Protein AF-A0A8T1UH22-F1 (afdb_monomer_lite)

pLDDT: mean 79.25, std 21.0, range [19.2, 97.69]

Organism: NCBI:txid29920

Radius of gyration: 40.32 Å; chains: 1; bounding box: 112×97×126 Å

Sequence (1230 aa):
MVKSKPPARQQWLHRLLVFLIMMGLLTLMVQISSLLGRSGDQLTGSARLRRAISQRIPWRHRSNRSELQAVNELQPVTNELKEYEGEPTPVADTGDNEVSSEDLLHLSLLHERCVTDTDAVLPWQFGSPDHQSPTAAASNPEVVVHQNDSILLQTLKQCPDVDIYLPNHLHGNGYCEDAVAYAKYLNSRLLPLWALQVKMFDPELGRDVDYFDLCPKTPMIFFNHYWDDVPSMPRWPENKPIYLMPNIEMIELTPEFYWRVNAVLCKTQICFDRVTKWYEQEGNPRNAEVLYTKHTSSDQAQFARKRLGESAIAAKDFSNVTFLHTPGTSIWKGTRAVLDCWTSMAGLPPLDVYINESAYTYMMPPPFQTKLNHSRSPVNVHLGMVERSEFTKITAEAAFFMCPSRIVDSTWSGFRYLAAVMDKLSAEEPSRGRRSWALLLLVPLVGVGLFTLIVETTSLLGPPGDKLLGLHRAIGLTWRNRFSYFLSPDEAVADEDLLHLSLLHEVCITDTNASLPWQFGSPGNQAVGGTANNSQVLMHKNDKDLLQKLRQCPTVDVFLPHNVHTNGYCEDAVAFVKYLESRLLPGWILETKFFDPNLGREVDYFDLCPKTPVLFLDHHWGGVTASPRWPKEKPIYMVPNIEIVELTPMHYWGVDAVLCKTNECNDRVTKWYEQEGNPRNAKVFYTKHTSTDPGLFVRKRLGEYAVSDKDFSNIRVLHTAGTSAAKGTSEVLECWTYTSGLPPLDVYIDRKPFYRLFPASYKMKIARSLSPMSIHLGMMNRMNYSKVVADASFIINPSYSEGYGHIINQARASGAVIITSDVPPMNEMIIANESGILVSSKREKHPMVMLGGKYKGEHGLKGVGGLVASFQSSDVCEAVQRMMRSTTPGDRAEIGLNARREYHSDTKYFANAMQETPMIFFNHYWDGVPLMPRWPKDKPIYLMPNIEMFELTPAHYWKVDVVLCKTQECYDRVTRWYKQEGNPRNTPVFYTKHTSSDQALFARKRMGERVIRPKDFSDIKFIHTAGTSSAKGTRELLECWIFVPGLPQLDVYIDDKPFNLLFKEKLKMYLKFSRSPVNVHVGLVERSKFTKLTADTTFFMCPSVSEGYGHYINQARAAGAVVVTTDLSPMNELITANETGFLIPVERRKHSKMLMGGAYRGEHGLRDVDGLVATFRGPNVCEVVREMMALTTTEQRAAMGANARRAYHEDTEFFAKAMQELRQFARRSN

Foldseek 3Di:
DDDDDDDDDPDPVVVVVVVVQQVQFVVQVVQVVVAPDDDDDDDDDDDDDDDDDDDDDDDDDDDDDDDDDDDDDDDDDDDDDDDDTDDHDDRHDVDDPDDDLQVLLLLVAQLVCLLPPLQWKFASVFSHSVQADLQSHGNCPVLIGHDPDPCLVVNLLPFFLAEEEDESVNSDQPVSQVGSVCRNPSRYIYDYPCQQVDWDQDVVVRGIDGSCRRHVAREYEDEAPPPVCVCVDPSNRPNHAYEYEHPVLDPPHDPVVQLRHQEYEYQDVCSQLCSVLVCLQVPNNNPRYYDHDHGDGRLLQSSLCSNVNVVRADAADPPQDEEEEECEAPLFQCVLVVLVVQLVDADDHEYEYEYEQVSCCVNAPPVVVVSQQNRRHHYHYHYHDDDSSVVSRVVNHYPHYRGHGHDDDPDDPDPPVPPNPPPPDDDDDDDDYDDDDDDDPDDPPPPVVVVVVVVVVCVPPDDDDDPPPPPVVVPDDDDDDPPPLDDDPVLFDDLQLLLLLVQQLVCLQPPLQKKFAQVFSHVVQADQQSYGSCSSLIAHPPDPCNLVSLLPAALAEEEDESVRSDSVVSQVRSLLRNQLRYIYDYPVQQVDWDQDPVVRGIDGSCRSCVAHEYEYEALRPVCSCVDPSNRPNHAYEYEYLLQDLNHDPCVQLVHQEYEAQFPLVLVLSVLLCVVPPRNNPYYYHDQHHAGRQLLSSLCSNPNVPLFPDAFLQQDEEEEEQEADLQQCVLLQLVLQLPDADFHEYEYEYEPVSVCVNDPPCVVVSSVNGRHHYDYHYHHDDSNVVSRVLLRAQHYEGAGQADSRCRSLLNNLSSLHAYEYEPAPPNCVLADDLQQHWYQDWAADADCSRQSAQNDVDPSRRHPDTGRTTDDHSVSVNCRRVCCVVPDDSVSSSRNSSSSNSSNSVSSVSNSVSNHLAADEDEALPCVCVCVPPPNDPPRAHEYAHQLQDQRDDPCNLQVHQEYEYQAPLRQVLSVLLCVVPPRPNVYYYFHQHAAEDQLLVVLCVPVNVVLADDAFLPQDAEEEECEADLQQCVLQQQLLQLPDADFHEYEYEYEPVSCCVSAPPVNVVSSVRGRHHYHYHYHDDDPSVVSSCLLRDAEYERAGQADRRCHSVNNNLSSLHAYEYAPAPPVCVLAPDLQQYHHQYWDFDADCSRQSAQNPPDPSRRHDDTGRGTDDHNVSVNVRSVCCVPVDDSVSRSRSSVRSNVSSVVSVVSNVVSVVVVVVVSVVSD

InterPro domains:
  IPR001296 Glycosyl transferase, family 1 [PF00534] (768-843)

Secondary structure (DSSP, 8-state):
-------SSSSHHHHHHHHHHHHHHHHHHHHHTTS----------------------------------------------------------S---SPPHHHHHHHHHHHHHHHH-TTSBEETTTT-GGGB-TTS-BS-GGGSB-TT-TTHHHHHHS--S-EEE--GGG-STTHHHHHHHHHHHTT-EEE-HHHHH--EEETTTTEEE-HHHHSSS--EEEETT--TTGGGSTTS-TT--EEEE--TT-TT--HHHHHH-SEEEESSHHHHHHHHHHHHHS--TT-PEEEE-------HHHHHHHHH-GGGSPPP-SSS--EEEEEET-TTS-HHHHHHHHHHSSSPPPEEEEE-HHHHHHHS-THHHHHHHT-SS-EEEEESPPPHHHHHHHHHH-SEE--------SS--SS-SSSTTS----------------------SSSSHHHHHHHHHHHHH-PPPGGGTTTGGGS-------------TTTSPPHHHHHHHHHHHHHHHH-TTSBEETTTT-TTSEETTTEES-GGGSB-TT-TTHHHHHTS--SSEEE--GGG--HHHHHHHHHHHHHTT-EEE-HHHHH-EEEETTTTEEEEHHHHSSSS-EEEETT--TTGGGSTTS-TT--EEEE--TT-TT--HHHHHT-SEEEESSHHHHHHHHHHHHHH--TT-PEEEE-------HHHHHHHHH-GGGSPPP-SSS--EEEEEET-S-S-HHHHHHHHHH-SSPPPEEEEE-HHHHHHHS-TTHHHHHTT-SS-EEEEESPPPHHHHHHHHHH-SEEEE--S--SS-HHHHHHHHHTPEEEEESSTTHHHH--BTTTBEEEP-EEEPPTT-TTSS--SSTTPPPS---SEEE--HHHHHHHHHHHHHH--HHHHHHHHHHHHHHHHHHHHHHHHHH--PPEEEETTTTTTGGGSTTS-TT--EEEE--TTSS---HHHHHH-SEEEESSHHHHHHHHHHHHHH--TT---EEE-------HHHHHHHHH-TTTSPPP-SSS-EEEEEEET-S-S-HHHHHHHHHH-SSPPEEEEEE-HHHHHHH--HHHHHHHTT-SS-EEEEESPPPHHHHHHHHHH-SEEEE--SS-SS-HHHHHHHHTT-EEEEESSTTHHHH--BTTTEEEE--EEE--TT-TTSS--SSTTPPPS---SEEE--HHHHHHHHHHHHHH--HHHHHHHHHHHHHHHHHHHHHHHHHHHHHHHHHHHH-

Structure (mmCIF, N/CA/C/O backbone):
data_AF-A0A8T1UH22-F1
#
_entry.id   AF-A0A8T1UH22-F1
#
loop_
_atom_site.group_PDB
_atom_site.id
_atom_site.type_symbol
_atom_site.label_atom_id
_atom_site.label_alt_id
_atom_site.label_comp_id
_atom_site.label_asym_id
_atom_site.label_entity_id
_atom_site.label_seq_id
_atom_site.pdbx_PDB_ins_code
_atom_site.Cartn_x
_atom_site.Cartn_y
_atom_site.Cartn_z
_atom_site.occupancy
_atom_site.B_iso_or_equiv
_atom_site.auth_seq_id
_atom_site.auth_comp_id
_atom_site.auth_asym_id
_atom_site.auth_atom_id
_atom_site.pdbx_PDB_model_num
ATOM 1 N N . MET A 1 1 ? -18.975 -48.404 81.038 1.00 28.53 1 MET A N 1
ATOM 2 C CA . MET A 1 1 ? -19.015 -49.636 80.217 1.00 28.53 1 MET A CA 1
ATOM 3 C C . MET A 1 1 ? -19.943 -49.382 79.032 1.00 28.53 1 MET A C 1
ATOM 5 O O . MET A 1 1 ? -21.053 -48.945 79.275 1.00 28.53 1 MET A O 1
ATOM 9 N N . VAL A 1 2 ? -19.406 -49.339 77.799 1.00 28.20 2 VAL A N 1
ATOM 10 C CA . VAL A 1 2 ? -19.599 -50.367 76.733 1.00 28.20 2 VAL A CA 1
ATOM 11 C C . VAL A 1 2 ? -21.004 -50.271 76.101 1.00 28.20 2 VAL A C 1
ATOM 13 O O . VAL A 1 2 ? -21.978 -50.333 76.826 1.00 28.20 2 VAL A O 1
ATOM 16 N N . LYS A 1 3 ? -21.240 -50.159 74.788 1.00 26.41 3 LYS A N 1
ATOM 17 C CA . LYS A 1 3 ? -20.425 -50.117 73.561 1.00 26.41 3 LYS A CA 1
ATOM 18 C C . LYS A 1 3 ? -21.276 -49.470 72.452 1.00 26.41 3 LYS A C 1
ATOM 20 O O . LYS A 1 3 ? -22.501 -49.526 72.478 1.00 26.41 3 LYS A O 1
ATOM 25 N N . SER A 1 4 ? -20.578 -48.910 71.476 1.00 29.39 4 SER A N 1
ATOM 26 C CA . SER A 1 4 ? -21.026 -48.263 70.245 1.00 29.39 4 SER A CA 1
ATOM 27 C C . SER A 1 4 ? -21.739 -49.175 69.229 1.00 29.39 4 SER A C 1
ATOM 29 O O . SER A 1 4 ? -21.381 -50.338 69.051 1.00 29.39 4 SER A O 1
ATOM 31 N N . LYS A 1 5 ? -22.671 -48.575 68.474 1.00 31.50 5 LYS A N 1
ATOM 32 C CA . LYS A 1 5 ? -23.051 -48.928 67.092 1.00 31.50 5 LYS A CA 1
ATOM 33 C C . LYS A 1 5 ? -23.431 -47.640 66.334 1.00 31.50 5 LYS A C 1
ATOM 35 O O . LYS A 1 5 ? -24.313 -46.932 66.813 1.00 31.50 5 LYS A O 1
ATOM 40 N N . PRO A 1 6 ? -22.833 -47.343 65.167 1.00 34.53 6 PRO A N 1
ATOM 41 C CA . PRO A 1 6 ? -23.392 -46.411 64.188 1.00 34.53 6 PRO A CA 1
ATOM 42 C C . PRO A 1 6 ? -24.168 -47.173 63.095 1.00 34.53 6 PRO A C 1
ATOM 44 O O . PRO A 1 6 ? -23.845 -48.332 62.815 1.00 34.53 6 PRO A O 1
ATOM 47 N N . PRO A 1 7 ? -25.136 -46.527 62.419 1.00 40.59 7 PRO A N 1
ATOM 48 C CA . PRO A 1 7 ? -25.405 -46.906 61.036 1.00 40.59 7 PRO A CA 1
ATOM 49 C C . PRO A 1 7 ? -25.533 -45.725 60.055 1.00 40.59 7 PRO A C 1
ATOM 51 O O . PRO A 1 7 ? -26.048 -44.657 60.365 1.00 40.59 7 PRO A O 1
ATOM 54 N N . ALA A 1 8 ? -25.110 -46.026 58.823 1.00 42.25 8 ALA A N 1
ATOM 55 C CA . ALA A 1 8 ? -25.664 -45.560 57.551 1.00 42.25 8 ALA A CA 1
ATOM 56 C C . ALA A 1 8 ? -25.540 -44.071 57.158 1.00 42.25 8 ALA A C 1
ATOM 58 O O . ALA A 1 8 ? -26.535 -43.362 57.038 1.00 42.25 8 ALA A O 1
ATOM 59 N N . ARG A 1 9 ? -24.332 -43.635 56.761 1.00 43.53 9 ARG A N 1
ATOM 60 C CA . ARG A 1 9 ? -24.200 -42.584 55.720 1.00 43.53 9 ARG A CA 1
ATOM 61 C C . ARG A 1 9 ? -22.922 -42.624 54.867 1.00 43.53 9 ARG A C 1
ATOM 63 O O . ARG A 1 9 ? -22.590 -41.640 54.218 1.00 43.53 9 ARG A O 1
ATOM 70 N N . GLN A 1 10 ? -22.215 -43.755 54.828 1.00 45.41 10 GLN A N 1
ATOM 71 C CA . GLN A 1 10 ? -20.839 -43.814 54.303 1.00 45.41 10 GLN A CA 1
ATOM 72 C C . GLN A 1 10 ? -20.614 -44.847 53.182 1.00 45.41 10 GLN A C 1
ATOM 74 O O . GLN A 1 10 ? -19.477 -45.184 52.883 1.00 45.41 10 GLN A O 1
ATOM 79 N N . GLN A 1 11 ? -21.676 -45.346 52.535 1.00 41.53 11 GLN A N 1
ATOM 80 C CA . GLN A 1 11 ? -21.558 -46.348 51.458 1.00 41.53 11 GLN A CA 1
ATOM 81 C C . GLN A 1 11 ? -21.679 -45.784 50.028 1.00 41.53 11 GLN A C 1
ATOM 83 O O . GLN A 1 11 ? -21.223 -46.437 49.096 1.00 41.53 11 GLN A O 1
ATOM 88 N N . TRP A 1 12 ? -22.214 -44.573 49.821 1.00 45.41 12 TRP A N 1
ATOM 89 C CA . TRP A 1 12 ? -22.299 -43.968 48.476 1.00 45.41 12 TRP A CA 1
ATOM 90 C C . TRP A 1 12 ? -21.019 -43.210 48.090 1.00 45.41 12 TRP A C 1
ATOM 92 O O . TRP A 1 12 ? -20.506 -43.373 46.989 1.00 45.41 12 TRP A O 1
ATOM 102 N N . LEU A 1 13 ? -20.425 -42.483 49.043 1.00 45.59 13 LEU A N 1
ATOM 103 C CA . LEU A 1 13 ? -19.135 -41.800 48.873 1.00 45.59 13 LEU A CA 1
ATOM 104 C C . LEU A 1 13 ? -17.972 -42.773 48.651 1.00 45.59 13 LEU A C 1
ATOM 106 O O . LEU A 1 13 ? -17.078 -42.472 47.874 1.00 45.59 13 LEU A O 1
ATOM 110 N N . HIS A 1 14 ? -18.008 -43.958 49.267 1.00 49.41 14 HIS A N 1
ATOM 111 C CA . HIS A 1 14 ? -16.986 -44.981 49.039 1.00 49.41 14 HIS A CA 1
ATOM 112 C C . HIS A 1 14 ? -17.110 -45.608 47.639 1.00 49.41 14 HIS A C 1
ATOM 114 O O . HIS A 1 14 ? -16.102 -45.879 47.004 1.00 49.41 14 HIS A O 1
ATOM 120 N N . ARG A 1 15 ? -18.334 -45.750 47.104 1.00 48.12 15 ARG A N 1
ATOM 121 C CA . ARG A 1 15 ? -18.555 -46.211 45.720 1.00 48.12 15 ARG A CA 1
ATOM 122 C C . ARG A 1 15 ? -18.144 -45.167 44.678 1.00 48.12 15 ARG A C 1
ATOM 124 O O . ARG A 1 15 ? -17.597 -45.543 43.650 1.00 48.12 15 ARG A O 1
ATOM 131 N N . LEU A 1 16 ? -18.346 -43.878 44.962 1.00 53.72 16 LEU A N 1
ATOM 132 C CA . LEU A 1 16 ? -17.884 -42.785 44.100 1.00 53.72 16 LEU A CA 1
ATOM 133 C C . LEU A 1 16 ? -16.351 -42.671 44.101 1.00 53.72 16 LEU A C 1
ATOM 135 O O . LEU A 1 16 ? -15.748 -42.465 43.053 1.00 53.72 16 LEU A O 1
ATOM 139 N N . LEU A 1 17 ? -15.718 -42.844 45.267 1.00 48.03 17 LEU A N 1
ATOM 140 C CA . LEU A 1 17 ? -14.263 -42.783 45.388 1.00 48.03 17 LEU A CA 1
ATOM 141 C C . LEU A 1 17 ? -13.592 -43.980 44.702 1.00 48.03 17 LEU A C 1
ATOM 143 O O . LEU A 1 17 ? -12.598 -43.793 44.014 1.00 48.03 17 LEU A O 1
ATOM 147 N N . VAL A 1 18 ? -14.164 -45.184 44.827 1.00 58.59 18 VAL A N 1
ATOM 148 C CA . VAL A 1 18 ? -13.674 -46.371 44.107 1.00 58.59 18 VAL A CA 1
ATOM 149 C C . VAL A 1 18 ? -13.817 -46.174 42.594 1.00 58.59 18 VAL A C 1
ATOM 151 O O . VAL A 1 18 ? -12.854 -46.413 41.880 1.00 58.59 18 VAL A O 1
ATOM 154 N N . PHE A 1 19 ? -14.937 -45.630 42.101 1.00 52.66 19 PHE A N 1
ATOM 155 C CA . PHE A 1 19 ? -15.122 -45.346 40.669 1.00 52.66 19 PHE A CA 1
ATOM 156 C C . PHE A 1 19 ? -14.117 -44.316 40.117 1.00 52.66 19 PHE A C 1
ATOM 158 O O . PHE A 1 19 ? -13.576 -44.489 39.028 1.00 52.66 19 PHE A O 1
ATOM 165 N N . LEU A 1 20 ? -13.819 -43.260 40.882 1.00 51.75 20 LEU A N 1
ATOM 166 C CA . LEU A 1 20 ? -12.838 -42.242 40.483 1.00 51.75 20 LEU A CA 1
ATOM 167 C C . LEU A 1 20 ? -11.397 -42.755 40.542 1.00 51.75 20 LEU A C 1
ATOM 169 O O . LEU A 1 20 ? -10.587 -42.368 39.702 1.00 51.75 20 LEU A O 1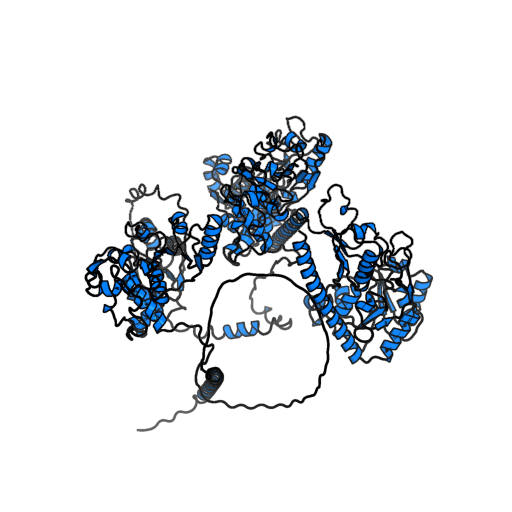
ATOM 173 N N . ILE A 1 21 ? -11.088 -43.641 41.495 1.00 60.31 21 ILE A N 1
ATOM 174 C CA . ILE A 1 21 ? -9.783 -44.299 41.551 1.00 60.31 21 ILE A CA 1
ATOM 175 C C . ILE A 1 21 ? -9.624 -45.165 40.302 1.00 60.31 21 ILE A C 1
ATOM 177 O O . ILE A 1 21 ? -8.659 -44.943 39.582 1.00 60.31 21 ILE A O 1
ATOM 181 N N . MET A 1 22 ? -10.600 -46.017 39.956 1.00 48.97 22 MET A N 1
ATOM 182 C CA . MET A 1 22 ? -10.519 -46.896 38.778 1.00 48.97 22 MET A CA 1
ATOM 183 C C . MET A 1 22 ? -10.357 -46.140 37.442 1.00 48.97 22 MET A C 1
ATOM 185 O O . MET A 1 22 ? -9.560 -46.553 36.599 1.00 48.97 22 MET A O 1
ATOM 189 N N . MET A 1 23 ? -11.010 -44.983 37.275 1.00 52.88 23 MET A N 1
ATOM 190 C CA . MET A 1 23 ? -10.817 -44.099 36.109 1.00 52.88 23 MET A CA 1
ATOM 191 C C . MET A 1 23 ? -9.400 -43.505 36.030 1.00 52.88 23 MET A C 1
ATOM 193 O O . MET A 1 23 ? -8.867 -43.336 34.934 1.00 52.88 23 MET A O 1
ATOM 197 N N . GLY A 1 24 ? -8.768 -43.229 37.177 1.00 46.38 24 GLY A N 1
ATOM 198 C CA . GLY A 1 24 ? -7.373 -42.782 37.258 1.00 46.38 24 GLY A CA 1
ATOM 199 C C . GLY A 1 24 ? -6.347 -43.896 37.010 1.00 46.38 24 GLY A C 1
ATOM 200 O O . GLY A 1 24 ? -5.245 -43.621 36.545 1.00 46.38 24 GLY A O 1
ATOM 201 N N . LEU A 1 25 ? -6.710 -45.157 37.275 1.00 50.97 25 LEU A N 1
ATOM 202 C CA . LEU A 1 25 ? -5.884 -46.331 36.967 1.00 50.97 25 LEU A CA 1
ATOM 203 C C . LEU A 1 25 ? -5.782 -46.569 35.454 1.00 50.97 25 LEU A C 1
ATOM 205 O O . LEU A 1 25 ? -4.717 -46.912 34.940 1.00 50.97 25 LEU A O 1
ATOM 209 N N . LEU A 1 26 ? -6.894 -46.360 34.741 1.00 42.53 26 LEU A N 1
ATOM 210 C CA . LEU A 1 26 ? -7.009 -46.621 33.307 1.00 42.53 26 LEU A CA 1
ATOM 211 C C . LEU A 1 26 ? -6.244 -45.592 32.457 1.00 42.53 26 LEU A C 1
ATOM 213 O O . LEU A 1 26 ? -5.651 -45.952 31.443 1.00 42.53 26 LEU A O 1
ATOM 217 N N . THR A 1 27 ? -6.211 -44.323 32.875 1.00 49.34 27 THR A N 1
ATOM 218 C CA . THR A 1 27 ? -5.442 -43.267 32.192 1.00 49.34 27 THR A CA 1
ATOM 219 C C . THR A 1 27 ? -3.935 -43.435 32.355 1.00 49.34 27 THR A C 1
ATOM 221 O O . THR A 1 27 ? -3.189 -43.137 31.425 1.00 49.34 27 THR A O 1
ATOM 224 N N . LEU A 1 28 ? -3.487 -43.977 33.489 1.00 41.19 28 LEU A N 1
ATOM 225 C CA . LEU A 1 28 ? -2.072 -44.219 33.760 1.00 41.19 28 LEU A CA 1
ATOM 226 C C . LEU A 1 28 ? -1.534 -45.426 32.947 1.00 41.19 28 LEU A C 1
ATOM 228 O O . LEU A 1 28 ? -0.491 -45.324 32.303 1.00 41.19 28 LEU A O 1
ATOM 232 N N . MET A 1 29 ? -2.314 -46.507 32.804 1.00 41.12 29 MET A N 1
ATOM 233 C CA . MET A 1 29 ? -1.964 -47.656 31.940 1.00 41.12 29 MET A CA 1
ATOM 234 C C . MET A 1 29 ? -1.824 -47.306 30.442 1.00 41.12 29 MET A C 1
ATOM 236 O O . MET A 1 29 ? -1.009 -47.909 29.740 1.00 41.12 29 MET A O 1
ATOM 240 N N . VAL A 1 30 ? -2.571 -46.311 29.942 1.00 40.78 30 VAL A N 1
ATOM 241 C CA . VAL A 1 30 ? -2.456 -45.839 28.544 1.00 40.78 30 VAL A CA 1
ATOM 242 C C . VAL A 1 30 ? -1.170 -45.041 28.317 1.00 40.78 30 VAL A C 1
ATOM 244 O O . VAL A 1 30 ? -0.638 -45.050 27.210 1.00 40.78 30 VAL A O 1
ATOM 247 N N . GLN A 1 31 ? -0.629 -44.409 29.358 1.00 38.53 31 GLN A N 1
ATOM 248 C CA . GLN A 1 31 ? 0.593 -43.626 29.249 1.00 38.53 31 GLN A CA 1
ATOM 249 C C . GLN A 1 31 ? 1.865 -44.496 29.320 1.00 38.53 31 GLN A C 1
ATOM 251 O O . GLN A 1 31 ? 2.780 -44.269 28.536 1.00 38.53 31 GLN A O 1
ATOM 256 N N . ILE A 1 32 ? 1.935 -45.561 30.136 1.00 39.22 32 ILE A N 1
ATOM 257 C CA . ILE A 1 32 ? 3.157 -46.405 30.246 1.00 39.22 32 ILE A CA 1
ATOM 258 C C . ILE A 1 32 ? 3.569 -47.083 28.925 1.00 39.22 32 ILE A C 1
ATOM 260 O O . ILE A 1 32 ? 4.748 -47.365 28.705 1.00 39.22 32 ILE A O 1
ATOM 264 N N . SER A 1 33 ? 2.628 -47.334 28.016 1.00 37.38 33 SER A N 1
ATOM 265 C CA . SER A 1 33 ? 2.899 -48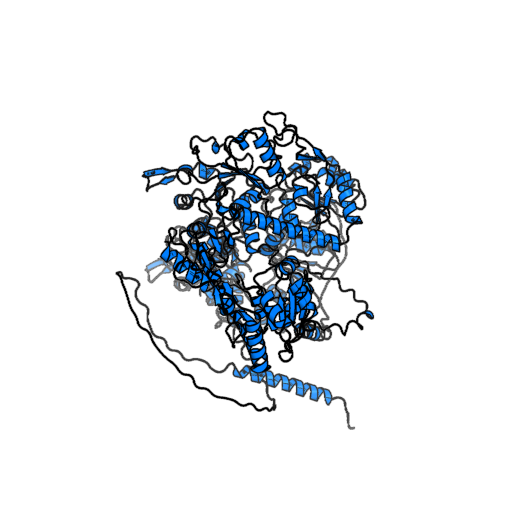.102 26.792 1.00 37.38 33 SER A CA 1
ATOM 266 C C . SER A 1 33 ? 3.654 -47.310 25.711 1.00 37.38 33 SER A C 1
ATOM 268 O O . SER A 1 33 ? 4.173 -47.917 24.776 1.00 37.38 33 SER A O 1
ATOM 270 N N . SER A 1 34 ? 3.763 -45.980 25.832 1.00 37.69 34 SER A N 1
ATOM 271 C CA . SER A 1 34 ? 4.483 -45.121 24.876 1.00 37.69 34 SER A CA 1
ATOM 272 C C . SER A 1 34 ? 5.968 -44.890 25.199 1.00 37.69 34 SER A C 1
ATOM 274 O O . SER A 1 34 ? 6.633 -44.214 24.420 1.00 37.69 34 SER A O 1
ATOM 276 N N . LEU A 1 35 ? 6.518 -45.464 26.285 1.00 33.78 35 LEU A N 1
ATOM 277 C CA . LEU A 1 35 ? 7.823 -45.036 26.831 1.00 33.78 35 LEU A CA 1
ATOM 278 C C . LEU A 1 35 ? 8.910 -46.111 27.040 1.00 33.78 35 LEU A C 1
ATOM 280 O O . LEU A 1 35 ? 9.971 -45.809 27.586 1.00 33.78 35 LEU A O 1
ATOM 284 N N . LEU A 1 36 ? 8.727 -47.357 26.591 1.00 32.66 36 LEU A N 1
ATOM 285 C CA . LEU A 1 36 ? 9.771 -48.393 26.699 1.00 32.66 36 LEU A CA 1
ATOM 286 C C . LEU A 1 36 ? 10.162 -48.982 25.339 1.00 32.66 36 LEU A C 1
ATOM 288 O O . LEU A 1 36 ? 9.660 -50.014 24.904 1.00 32.66 36 LEU A O 1
ATOM 292 N N . GLY A 1 37 ? 11.135 -48.319 24.709 1.00 28.22 37 GLY A N 1
ATOM 293 C CA . GLY A 1 37 ? 11.911 -48.809 23.569 1.00 28.22 37 GLY A CA 1
ATOM 294 C C . GLY A 1 37 ? 13.082 -47.872 23.255 1.00 28.22 37 GLY A C 1
ATOM 295 O O . GLY A 1 37 ? 12.989 -47.045 22.355 1.00 28.22 37 GLY A O 1
ATOM 296 N N . ARG A 1 38 ? 14.174 -47.971 24.027 1.00 31.95 38 ARG A N 1
ATOM 297 C CA . ARG A 1 38 ? 15.397 -47.154 23.913 1.00 31.95 38 ARG A CA 1
ATOM 298 C C . ARG A 1 38 ? 16.513 -47.912 23.168 1.00 31.95 38 ARG A C 1
ATOM 300 O O . ARG A 1 38 ? 16.750 -49.081 23.456 1.00 31.95 38 ARG A O 1
ATOM 307 N N . SER A 1 39 ? 17.260 -47.153 22.355 1.00 29.20 39 SER A N 1
ATOM 308 C CA . SER A 1 39 ? 18.733 -47.152 22.155 1.00 29.20 39 SER A CA 1
ATOM 309 C C . SER A 1 39 ? 19.483 -48.296 21.442 1.00 29.20 39 SER A C 1
ATOM 311 O O . SER A 1 39 ? 19.348 -49.460 21.804 1.00 29.20 39 SER A O 1
ATOM 313 N N . GLY A 1 40 ? 20.426 -47.907 20.557 1.00 25.14 40 GLY A N 1
ATOM 314 C CA . GLY A 1 40 ? 21.642 -48.688 20.260 1.00 25.14 40 GLY A CA 1
ATOM 315 C C . GLY A 1 40 ? 22.373 -48.408 18.929 1.00 25.14 40 GLY A C 1
ATOM 316 O O . GLY A 1 40 ? 22.175 -49.142 17.972 1.00 25.14 40 GLY A O 1
ATOM 317 N N . ASP A 1 41 ? 23.227 -47.378 18.923 1.00 25.23 41 ASP A N 1
ATOM 318 C CA . ASP A 1 41 ? 24.272 -46.920 17.973 1.00 25.23 41 ASP A CA 1
ATOM 319 C C . ASP A 1 41 ? 24.986 -47.902 17.005 1.00 25.23 41 ASP A C 1
ATOM 321 O O . ASP A 1 41 ? 25.352 -49.009 17.390 1.00 25.23 41 ASP A O 1
ATOM 325 N N . GLN A 1 42 ? 25.404 -47.397 15.822 1.00 23.36 42 GLN A N 1
ATOM 326 C CA . GLN A 1 42 ? 26.839 -47.190 15.502 1.00 23.36 42 GLN A CA 1
ATOM 327 C C . GLN A 1 42 ? 27.126 -46.405 14.198 1.00 23.36 42 GLN A C 1
ATOM 329 O O . GLN A 1 42 ? 26.557 -46.641 13.135 1.00 23.36 42 GLN A O 1
ATOM 334 N N . LEU A 1 43 ? 28.092 -45.487 14.327 1.00 26.62 43 LEU A N 1
ATOM 335 C CA . LEU A 1 43 ? 28.769 -44.657 13.324 1.00 26.62 43 LEU A CA 1
ATOM 336 C C . LEU A 1 43 ? 29.754 -45.425 12.419 1.00 26.62 43 LEU A C 1
ATOM 338 O O . LEU A 1 43 ? 30.376 -46.389 12.848 1.00 26.62 43 LEU A O 1
ATOM 342 N N . THR A 1 44 ? 30.000 -44.884 11.218 1.00 26.19 44 THR A N 1
ATOM 343 C CA . THR A 1 44 ? 31.302 -44.513 10.581 1.00 26.19 44 THR A CA 1
ATOM 344 C C . THR A 1 44 ? 31.018 -44.289 9.086 1.00 26.19 44 THR A C 1
ATOM 346 O O . THR A 1 44 ? 30.204 -44.997 8.513 1.00 26.19 44 THR A O 1
ATOM 349 N N . GLY A 1 45 ? 31.542 -43.337 8.315 1.00 22.12 45 GLY A N 1
ATOM 350 C CA . GLY A 1 45 ? 32.655 -42.379 8.314 1.00 22.12 45 GLY A CA 1
ATOM 351 C C . GLY A 1 45 ? 32.862 -42.082 6.805 1.00 22.12 45 GLY A C 1
ATOM 352 O O . GLY A 1 45 ? 32.542 -42.915 5.970 1.00 22.12 45 GLY A O 1
ATOM 353 N N . SER A 1 46 ? 33.346 -40.970 6.274 1.00 24.30 46 SER A N 1
ATOM 354 C CA . SER A 1 46 ? 34.033 -39.796 6.773 1.00 24.30 46 SER A CA 1
ATOM 355 C C . SER A 1 46 ? 34.032 -38.772 5.628 1.00 24.30 46 SER A C 1
ATOM 357 O O . SER A 1 46 ? 33.963 -39.122 4.449 1.00 24.30 46 SER A O 1
ATOM 359 N N . ALA A 1 47 ? 34.121 -37.496 5.981 1.00 27.00 47 ALA A N 1
ATOM 360 C CA . ALA A 1 47 ? 34.401 -36.413 5.056 1.00 27.00 47 ALA A CA 1
ATOM 361 C C . ALA A 1 47 ? 35.761 -36.597 4.364 1.00 27.00 47 ALA A C 1
ATOM 363 O O . ALA A 1 47 ? 36.720 -37.002 5.018 1.00 27.00 47 ALA A O 1
ATOM 364 N N . ARG A 1 48 ? 35.887 -36.154 3.104 1.00 21.84 48 ARG A N 1
ATOM 365 C CA . ARG A 1 48 ? 37.049 -35.370 2.647 1.00 21.84 48 ARG A CA 1
ATOM 366 C C . ARG A 1 48 ? 36.862 -34.799 1.239 1.00 21.84 48 ARG A C 1
ATOM 368 O O . ARG A 1 48 ? 36.422 -35.470 0.320 1.00 21.84 48 ARG A O 1
ATOM 375 N N . LEU A 1 49 ? 37.351 -33.566 1.126 1.00 23.30 49 LEU A N 1
ATOM 376 C CA . LEU A 1 49 ? 37.751 -32.827 -0.070 1.00 23.30 49 LEU A CA 1
ATOM 377 C C . LEU A 1 49 ? 36.683 -32.065 -0.871 1.00 23.30 49 LEU A C 1
ATOM 379 O O . LEU A 1 49 ? 36.102 -32.521 -1.850 1.00 23.30 49 LEU A O 1
ATOM 383 N N . ARG A 1 50 ? 36.623 -30.768 -0.537 1.00 23.11 50 ARG A N 1
ATOM 384 C CA . ARG A 1 50 ? 36.632 -29.682 -1.525 1.00 23.11 50 ARG A CA 1
ATOM 385 C C . ARG A 1 50 ? 37.452 -30.050 -2.769 1.00 23.11 50 ARG A C 1
ATOM 387 O O . ARG A 1 50 ? 38.580 -30.512 -2.632 1.00 23.11 50 ARG A O 1
ATOM 394 N N . ARG A 1 51 ? 36.949 -29.566 -3.910 1.00 23.45 51 ARG A N 1
ATOM 395 C CA . ARG A 1 51 ? 37.697 -29.190 -5.123 1.00 23.45 51 ARG A CA 1
ATOM 396 C C . ARG A 1 51 ? 38.371 -30.345 -5.868 1.00 23.45 51 ARG A C 1
ATOM 398 O O . ARG A 1 51 ? 39.435 -30.794 -5.475 1.00 23.45 51 ARG A O 1
ATOM 405 N N . ALA A 1 52 ? 37.899 -30.602 -7.083 1.00 22.12 52 ALA A N 1
ATOM 406 C CA . ALA A 1 52 ? 38.575 -30.064 -8.266 1.00 22.12 52 ALA A CA 1
ATOM 407 C C . ALA A 1 52 ? 37.782 -30.367 -9.548 1.00 22.12 52 ALA A C 1
ATOM 409 O O . ALA A 1 52 ? 37.568 -31.517 -9.894 1.00 22.12 52 ALA A O 1
ATOM 410 N N . ILE A 1 53 ? 37.386 -29.286 -10.226 1.00 23.27 53 ILE A N 1
ATOM 411 C CA . ILE A 1 53 ? 37.654 -29.010 -11.646 1.00 23.27 53 ILE A CA 1
ATOM 412 C C . ILE A 1 53 ? 37.213 -30.049 -12.698 1.00 23.27 53 ILE A C 1
ATOM 414 O O . ILE A 1 53 ? 37.700 -31.170 -12.748 1.00 23.27 53 ILE A O 1
ATOM 418 N N . SER A 1 54 ? 36.496 -29.501 -13.693 1.00 23.86 54 SER A N 1
ATOM 419 C CA . SER A 1 54 ? 36.382 -29.943 -15.098 1.00 23.86 54 SER A CA 1
ATOM 420 C C . SER A 1 54 ? 35.480 -31.152 -15.354 1.00 23.86 54 SER A C 1
ATOM 422 O O . SER A 1 54 ? 35.429 -32.068 -14.558 1.00 23.86 54 SER A O 1
ATOM 424 N N . GLN A 1 55 ? 34.733 -31.275 -16.447 1.00 24.20 55 GLN A N 1
ATOM 425 C CA . GLN A 1 55 ? 34.460 -30.472 -17.640 1.00 24.20 55 GLN A CA 1
ATOM 426 C C . GLN A 1 55 ? 33.333 -31.227 -18.388 1.00 24.20 55 GLN A C 1
ATOM 428 O O . GLN A 1 55 ? 33.276 -32.446 -18.308 1.00 24.20 55 GLN A O 1
ATOM 433 N N . ARG A 1 56 ? 32.545 -30.494 -19.191 1.00 23.44 56 ARG A N 1
ATOM 434 C CA . ARG A 1 56 ? 31.869 -30.925 -20.443 1.00 23.44 56 ARG A CA 1
ATOM 435 C C . ARG A 1 56 ? 30.803 -32.056 -20.397 1.00 23.44 56 ARG A C 1
ATOM 437 O O . ARG A 1 56 ? 31.131 -33.212 -20.207 1.00 23.44 56 ARG A O 1
ATOM 444 N N . ILE A 1 57 ? 29.539 -31.674 -20.688 1.00 23.70 57 ILE A N 1
ATOM 445 C CA . ILE A 1 57 ? 28.745 -31.981 -21.923 1.00 23.70 57 ILE A CA 1
ATOM 446 C C . ILE A 1 57 ? 28.799 -33.460 -22.419 1.00 23.70 57 ILE A C 1
ATOM 448 O O . ILE A 1 57 ? 29.911 -33.953 -22.561 1.00 23.70 57 ILE A O 1
ATOM 452 N N . PRO A 1 58 ? 27.736 -34.104 -22.985 1.00 29.55 58 PRO A N 1
ATOM 453 C CA . PRO A 1 58 ? 26.255 -33.967 -22.894 1.00 29.55 58 PRO A CA 1
ATOM 454 C C . PRO A 1 58 ? 25.419 -35.269 -23.228 1.00 29.55 58 PRO A C 1
ATOM 456 O O . PRO A 1 58 ? 25.960 -36.329 -23.502 1.00 29.55 58 PRO A O 1
ATOM 459 N N . TRP A 1 59 ? 24.091 -35.109 -23.390 1.00 19.20 59 TRP A N 1
ATOM 460 C CA . TRP A 1 59 ? 23.170 -35.838 -24.306 1.00 19.20 59 TRP A CA 1
ATOM 461 C C . TRP A 1 59 ? 22.806 -37.341 -24.083 1.00 19.20 59 TRP A C 1
ATOM 463 O O . TRP A 1 59 ? 23.569 -38.246 -24.386 1.00 19.20 59 TRP A O 1
ATOM 473 N N . ARG A 1 60 ? 21.483 -37.534 -23.879 1.00 20.81 60 ARG A N 1
ATOM 474 C CA . ARG A 1 60 ? 20.526 -38.411 -24.621 1.00 20.81 60 ARG A CA 1
ATOM 475 C C . ARG A 1 60 ? 20.143 -39.816 -24.112 1.00 20.81 60 ARG A C 1
ATOM 477 O O . ARG A 1 60 ? 20.964 -40.712 -24.017 1.00 20.81 60 ARG A O 1
ATOM 484 N N . HIS A 1 61 ? 18.807 -39.983 -24.124 1.00 21.14 61 HIS A N 1
ATOM 485 C CA . HIS A 1 61 ? 17.991 -41.181 -24.405 1.00 21.14 61 HIS A CA 1
ATOM 486 C C . HIS A 1 61 ? 17.996 -42.324 -23.377 1.00 21.14 61 HIS A C 1
ATOM 488 O O . HIS A 1 61 ? 18.989 -42.567 -22.722 1.00 21.14 61 HIS A O 1
ATOM 494 N N . ARG A 1 62 ? 16.969 -43.170 -23.243 1.00 21.08 62 ARG A N 1
ATOM 495 C CA . ARG A 1 62 ? 15.531 -43.241 -23.597 1.00 21.08 62 ARG A CA 1
ATOM 496 C C . ARG A 1 62 ? 15.142 -44.678 -23.243 1.00 21.08 62 ARG A C 1
ATOM 498 O O . ARG A 1 62 ? 15.874 -45.582 -23.622 1.00 21.08 62 ARG A O 1
ATOM 505 N N . SER A 1 63 ? 13.972 -44.866 -22.644 1.00 22.59 63 SER A N 1
ATOM 506 C CA . SER A 1 63 ? 13.024 -45.995 -22.792 1.00 22.59 63 SER A CA 1
ATOM 507 C C . SER A 1 63 ? 12.478 -46.382 -21.416 1.00 22.59 63 SER A C 1
ATOM 509 O O . SER A 1 63 ? 13.243 -46.587 -20.488 1.00 22.59 63 SER A O 1
ATOM 511 N N . ASN A 1 64 ? 11.198 -46.132 -21.141 1.00 22.16 64 ASN A N 1
ATOM 512 C CA . ASN A 1 64 ? 9.968 -46.791 -21.608 1.00 22.16 64 ASN A CA 1
ATOM 513 C C . ASN A 1 64 ? 9.706 -48.155 -20.965 1.00 22.16 64 ASN A C 1
ATOM 515 O O . ASN A 1 64 ? 10.462 -49.086 -21.205 1.00 22.16 64 ASN A O 1
ATOM 519 N N . ARG A 1 65 ? 8.477 -48.232 -20.419 1.00 23.52 65 ARG A N 1
ATOM 520 C CA . ARG A 1 65 ? 7.598 -49.409 -20.279 1.00 23.52 65 ARG A CA 1
ATOM 521 C C . ARG A 1 65 ? 8.022 -50.415 -19.195 1.00 23.52 65 ARG A C 1
ATOM 523 O O . ARG A 1 65 ? 9.200 -50.643 -19.004 1.00 23.52 65 ARG A O 1
ATOM 530 N N . SER A 1 66 ? 7.122 -51.041 -18.440 1.00 22.95 66 SER A N 1
ATOM 531 C CA . SER A 1 66 ? 5.662 -51.200 -18.546 1.00 22.95 66 SER A CA 1
ATOM 532 C C . SER A 1 66 ? 5.156 -52.011 -17.343 1.00 22.95 66 SER A C 1
ATOM 534 O O . SER A 1 66 ? 5.924 -52.821 -16.842 1.00 22.95 66 SER A O 1
ATOM 536 N N . GLU A 1 67 ? 3.855 -51.855 -17.034 1.00 24.38 67 GLU A N 1
ATOM 537 C CA . GLU A 1 67 ? 2.913 -52.919 -16.595 1.00 24.38 67 GLU A CA 1
ATOM 538 C C . GLU A 1 67 ? 3.148 -53.596 -15.226 1.00 24.38 67 GLU A C 1
ATOM 540 O O . GLU A 1 67 ? 4.274 -53.797 -14.808 1.00 24.38 67 GLU A O 1
ATOM 545 N N . LEU A 1 68 ? 2.165 -54.082 -14.462 1.00 24.09 68 LEU A N 1
ATOM 546 C CA . LEU A 1 68 ? 0.704 -53.951 -14.296 1.00 24.09 68 LEU A CA 1
ATOM 547 C C . LEU A 1 68 ? 0.350 -54.922 -13.127 1.00 24.09 68 LEU A C 1
ATOM 549 O O . LEU A 1 68 ? 1.142 -55.813 -12.836 1.00 24.09 68 LEU A O 1
ATOM 553 N N . GLN A 1 69 ? -0.869 -54.820 -12.573 1.00 24.19 69 GLN A N 1
ATOM 554 C CA . GLN A 1 69 ? -1.588 -55.799 -11.704 1.00 24.19 69 GLN A CA 1
ATOM 555 C C . GLN A 1 69 ? -1.256 -55.749 -10.194 1.00 24.19 69 GLN A C 1
ATOM 557 O O . GLN A 1 69 ? -0.109 -55.919 -9.812 1.00 24.19 69 GLN A O 1
ATOM 562 N N . ALA A 1 70 ? -2.147 -55.441 -9.235 1.00 26.45 70 ALA A N 1
ATOM 563 C CA . ALA A 1 70 ? -3.603 -55.599 -9.011 1.00 26.45 70 ALA A CA 1
ATOM 564 C C . ALA A 1 70 ? -4.074 -57.029 -8.691 1.00 26.45 70 ALA A C 1
ATOM 566 O O . ALA A 1 70 ? -4.119 -57.817 -9.622 1.00 26.45 70 ALA A O 1
ATOM 567 N N . VAL A 1 71 ? -4.500 -57.282 -7.433 1.00 23.03 71 VAL A N 1
ATOM 568 C CA . VAL A 1 71 ? -5.630 -58.135 -6.945 1.00 23.03 71 VAL A CA 1
ATOM 569 C C . VAL A 1 71 ? -5.879 -57.723 -5.456 1.00 23.03 71 VAL A C 1
ATOM 571 O O . VAL A 1 71 ? -4.900 -57.629 -4.724 1.00 23.03 71 VAL A O 1
ATOM 574 N N . ASN A 1 72 ? -7.024 -57.165 -5.007 1.00 23.73 72 ASN A N 1
ATOM 575 C CA . ASN A 1 72 ? -8.313 -57.781 -4.577 1.00 23.73 72 ASN A CA 1
ATOM 576 C C . ASN A 1 72 ? -8.137 -58.839 -3.440 1.00 23.73 72 ASN A C 1
ATOM 578 O O . ASN A 1 72 ? -7.221 -59.638 -3.523 1.00 23.73 72 ASN A O 1
ATOM 582 N N . GLU A 1 73 ? -8.846 -58.892 -2.297 1.00 24.17 73 GLU A N 1
ATOM 583 C CA . GLU A 1 73 ? -10.297 -58.905 -2.027 1.00 24.17 73 GLU A CA 1
ATOM 584 C C . GLU A 1 73 ? -10.638 -58.762 -0.502 1.00 24.17 73 GLU A C 1
ATOM 586 O O . GLU A 1 73 ? -9.848 -59.122 0.365 1.00 24.17 73 GLU A O 1
ATOM 591 N N . LEU A 1 74 ? -11.841 -58.215 -0.255 1.00 22.77 74 LEU A N 1
ATOM 592 C CA . LEU A 1 74 ? -12.904 -58.373 0.778 1.00 22.77 74 LEU A CA 1
ATOM 593 C C . LEU A 1 74 ? -12.717 -58.883 2.250 1.00 22.77 74 LEU A C 1
ATOM 595 O O . LEU A 1 74 ? -12.365 -60.030 2.482 1.00 22.77 74 LEU A O 1
ATOM 599 N N . GLN A 1 75 ? -13.144 -58.015 3.207 1.00 21.62 75 GLN A N 1
ATOM 600 C CA . GLN A 1 75 ? -14.147 -58.109 4.334 1.00 21.62 75 GLN A CA 1
ATOM 601 C C . GLN A 1 75 ? -14.510 -59.466 5.021 1.00 21.62 75 GLN A C 1
ATOM 603 O O . GLN A 1 75 ? -14.452 -60.482 4.341 1.00 21.62 75 GLN A O 1
ATOM 608 N N . PRO A 1 76 ? -15.014 -59.532 6.301 1.00 27.16 76 PRO A N 1
ATOM 609 C CA . PRO A 1 76 ? -16.019 -58.636 6.931 1.00 27.16 76 PRO A CA 1
ATOM 610 C C . PRO A 1 76 ? -15.901 -58.354 8.466 1.00 27.16 76 PRO A C 1
ATOM 612 O O . PRO A 1 76 ? -14.967 -58.754 9.149 1.00 27.16 76 PRO A O 1
ATOM 615 N N . VAL A 1 77 ? -16.890 -57.605 8.974 1.00 31.12 77 VAL A N 1
ATOM 616 C CA . VAL A 1 77 ? -17.095 -57.006 10.316 1.00 31.12 77 VAL A CA 1
ATOM 617 C C . VAL A 1 77 ? -17.750 -57.972 11.320 1.00 31.12 77 VAL A C 1
ATOM 619 O O . VAL A 1 77 ? -18.706 -58.621 10.919 1.00 31.12 77 VAL A O 1
ATOM 622 N N . THR A 1 78 ? -17.383 -57.929 12.618 1.00 21.94 78 THR A N 1
ATOM 623 C CA . THR A 1 78 ? -18.326 -58.078 13.767 1.00 21.94 78 THR A CA 1
ATOM 624 C C . THR A 1 78 ? -17.750 -57.614 15.124 1.00 21.94 78 THR A C 1
ATOM 626 O O . THR A 1 78 ? -16.720 -58.108 15.569 1.00 21.94 78 THR A O 1
ATOM 629 N N . ASN A 1 79 ? -18.481 -56.680 15.750 1.00 24.80 79 ASN A N 1
ATOM 630 C CA . ASN A 1 79 ? -18.777 -56.423 17.176 1.00 24.80 79 ASN A CA 1
ATOM 631 C C . ASN A 1 79 ? -18.198 -57.353 18.273 1.00 24.80 79 ASN A C 1
ATOM 633 O O . ASN A 1 79 ? -18.409 -58.555 18.200 1.00 24.80 79 ASN A O 1
ATOM 637 N N . GLU A 1 80 ? -17.644 -56.794 19.364 1.00 22.12 80 GLU A N 1
ATOM 638 C CA . GLU A 1 80 ? -18.274 -56.691 20.710 1.00 22.12 80 GLU A CA 1
ATOM 639 C C . GLU A 1 80 ? -17.289 -56.245 21.821 1.00 22.12 80 GLU A C 1
ATOM 641 O O . GLU A 1 80 ? -16.084 -56.459 21.752 1.00 22.12 80 GLU A O 1
ATOM 646 N N . LEU A 1 81 ? -17.850 -55.573 22.833 1.00 26.62 81 LEU A N 1
ATOM 647 C CA . LEU A 1 81 ? -17.226 -54.888 23.978 1.00 26.62 81 LEU A CA 1
ATOM 648 C C . LEU A 1 81 ? -16.845 -55.820 25.153 1.00 26.62 81 LEU A C 1
ATOM 650 O O . LEU A 1 81 ? -17.581 -56.773 25.407 1.00 26.62 81 LEU A O 1
ATOM 654 N N . LYS A 1 82 ? -15.804 -55.452 25.935 1.00 22.41 82 LYS A N 1
ATOM 655 C CA . LYS A 1 82 ? -15.686 -55.500 27.432 1.00 22.41 82 LYS A CA 1
ATOM 656 C C . LYS A 1 82 ? -14.238 -55.182 27.871 1.00 22.41 82 LYS A C 1
ATOM 658 O O . LYS A 1 82 ? -13.318 -55.844 27.415 1.00 22.41 82 LYS A O 1
ATOM 663 N N . GLU A 1 83 ? -13.942 -54.056 28.533 1.00 24.62 83 GLU A N 1
ATOM 664 C CA . GLU A 1 83 ? -14.019 -53.767 29.992 1.00 24.62 83 GLU A CA 1
ATOM 665 C C . GLU A 1 83 ? -13.251 -54.750 30.906 1.00 24.62 83 GLU A C 1
ATOM 667 O O . GLU A 1 83 ? -13.747 -55.851 31.133 1.00 24.62 83 GLU A O 1
ATOM 672 N N . TYR A 1 84 ? -12.089 -54.338 31.459 1.00 22.16 84 TYR A N 1
ATOM 673 C CA . TYR A 1 84 ? -11.835 -54.173 32.916 1.00 22.16 84 TYR A CA 1
ATOM 674 C C . TYR A 1 84 ? -10.381 -53.716 33.242 1.00 22.16 84 TYR A C 1
ATOM 676 O O . TYR A 1 84 ? -9.440 -54.498 33.195 1.00 22.16 84 TYR A O 1
ATOM 684 N N . GLU A 1 85 ? -10.205 -52.417 33.505 1.00 27.83 85 GLU A N 1
ATOM 685 C CA . GLU A 1 85 ? -9.822 -51.812 34.801 1.00 27.83 85 GLU A CA 1
ATOM 686 C C . GLU A 1 85 ? -8.759 -52.442 35.767 1.00 27.83 85 GLU A C 1
ATOM 688 O O . GLU A 1 85 ? -8.980 -53.510 36.336 1.00 27.83 85 GLU A O 1
ATOM 693 N N . GLY A 1 86 ? -7.702 -51.651 36.078 1.00 25.17 86 GLY A N 1
ATOM 694 C CA . GLY A 1 86 ? -6.778 -51.705 37.252 1.00 25.17 86 GLY A CA 1
ATOM 695 C C . GLY A 1 86 ? -5.281 -51.765 36.856 1.00 25.17 86 GLY A C 1
ATOM 696 O O . GLY A 1 86 ? -4.941 -52.596 36.032 1.00 25.17 86 GLY A O 1
ATOM 697 N N . GLU A 1 87 ? -4.279 -50.985 37.297 1.00 24.80 87 GLU A N 1
ATOM 698 C CA . GLU A 1 87 ? -3.965 -50.085 38.430 1.00 24.80 87 GLU A CA 1
ATOM 699 C C . GLU A 1 87 ? -2.873 -49.049 37.993 1.00 24.80 87 GLU A C 1
ATOM 701 O O . GLU A 1 87 ? -2.410 -49.121 36.855 1.00 24.80 87 GLU A O 1
ATOM 706 N N . PRO A 1 88 ? -2.474 -48.044 38.809 1.00 37.97 88 PRO A N 1
ATOM 707 C CA . PRO A 1 88 ? -2.043 -46.735 38.333 1.00 37.97 88 PRO A CA 1
ATOM 708 C C . PRO A 1 88 ? -0.526 -46.699 38.278 1.00 37.97 88 PRO A C 1
ATOM 710 O O . PRO A 1 88 ? 0.118 -46.818 39.309 1.00 37.97 88 PRO A O 1
ATOM 713 N N . THR A 1 89 ? 0.078 -46.436 37.128 1.00 24.89 89 THR A N 1
ATOM 714 C CA . THR A 1 89 ? 1.395 -45.763 37.054 1.00 24.89 89 THR A CA 1
ATOM 715 C C . THR A 1 89 ? 1.600 -45.215 35.637 1.00 24.89 89 THR A C 1
ATOM 717 O O . THR A 1 89 ? 0.828 -45.582 34.763 1.00 24.89 89 THR A O 1
ATOM 720 N N . PRO A 1 90 ? 2.596 -44.359 35.370 1.00 26.92 90 PRO A N 1
ATOM 721 C CA . PRO A 1 90 ? 2.649 -42.912 35.536 1.00 26.92 90 PRO A CA 1
ATOM 722 C C . PRO A 1 90 ? 2.328 -42.174 34.224 1.00 26.92 90 PRO A C 1
ATOM 724 O O . PRO A 1 90 ? 2.236 -42.772 33.154 1.00 26.92 90 PRO A O 1
ATOM 727 N N . VAL A 1 91 ? 2.245 -40.843 34.329 1.00 38.91 91 VAL A N 1
ATOM 728 C CA . VAL A 1 91 ? 2.473 -39.928 33.206 1.00 38.91 91 VAL A CA 1
ATOM 729 C C . VAL A 1 91 ? 3.670 -40.425 32.417 1.00 38.91 91 VAL A C 1
ATOM 731 O O . VAL A 1 91 ? 4.784 -40.485 32.928 1.00 38.91 91 VAL A O 1
ATOM 734 N N . ALA A 1 92 ? 3.405 -40.828 31.192 1.00 28.98 92 ALA A N 1
ATOM 735 C CA . ALA A 1 92 ? 4.399 -41.322 30.284 1.00 28.98 92 ALA A CA 1
ATOM 736 C C . ALA A 1 92 ? 4.126 -40.706 28.909 1.00 28.98 92 ALA A C 1
ATOM 738 O O . ALA A 1 92 ? 3.235 -41.082 28.147 1.00 28.98 92 ALA A O 1
ATOM 739 N N . ASP A 1 93 ? 4.937 -39.672 28.722 1.00 36.47 93 ASP A N 1
ATOM 740 C CA . ASP A 1 93 ? 5.422 -39.059 27.504 1.00 36.47 93 ASP A CA 1
ATOM 741 C C . ASP A 1 93 ? 4.427 -38.480 26.520 1.00 36.47 93 ASP A C 1
ATOM 743 O O . ASP A 1 93 ? 4.253 -38.923 25.388 1.00 36.47 93 ASP A O 1
ATOM 747 N N . THR A 1 94 ? 4.005 -37.275 26.872 1.00 37.75 94 THR A N 1
ATOM 748 C CA . THR A 1 94 ? 4.431 -36.142 26.043 1.00 37.75 94 THR A CA 1
ATOM 749 C C . THR A 1 94 ? 5.923 -35.858 26.313 1.00 37.75 94 THR A C 1
ATOM 751 O O . THR A 1 94 ? 6.244 -34.952 27.077 1.00 37.75 94 THR A O 1
ATOM 754 N N . GLY A 1 95 ? 6.822 -36.704 25.802 1.00 33.94 95 GLY A N 1
ATOM 755 C CA . GLY A 1 95 ? 8.226 -36.744 26.221 1.00 33.94 95 GLY A CA 1
ATOM 756 C C . GLY A 1 95 ? 9.047 -35.536 25.806 1.00 33.94 95 GLY A C 1
ATOM 757 O O . GLY A 1 95 ? 9.196 -35.262 24.617 1.00 33.94 95 GLY A O 1
ATOM 758 N N . ASP A 1 96 ? 9.565 -34.874 26.838 1.00 41.53 96 ASP A N 1
ATOM 759 C CA . ASP A 1 96 ? 10.702 -33.959 26.915 1.00 41.53 96 ASP A CA 1
ATOM 760 C C . ASP A 1 96 ? 10.723 -32.738 25.996 1.00 41.53 96 ASP A C 1
ATOM 762 O O . ASP A 1 96 ? 11.456 -32.657 25.014 1.00 41.53 96 ASP A O 1
ATOM 766 N N . ASN A 1 97 ? 10.015 -31.698 26.441 1.00 52.09 97 ASN A N 1
ATOM 767 C CA . ASN A 1 97 ? 10.380 -30.314 26.128 1.00 52.09 97 ASN A CA 1
ATOM 768 C C . ASN A 1 97 ? 10.741 -29.484 27.386 1.00 52.09 97 ASN A C 1
ATOM 770 O O . ASN A 1 97 ? 10.886 -28.267 27.270 1.00 52.09 97 ASN A O 1
ATOM 774 N N . GLU A 1 98 ? 10.883 -30.088 28.578 1.00 63.09 98 GLU A N 1
ATOM 775 C CA . GLU A 1 98 ? 11.215 -29.365 29.823 1.00 63.09 98 GLU A CA 1
ATOM 776 C C . GLU A 1 98 ? 12.685 -29.538 30.243 1.00 63.09 98 GLU A C 1
ATOM 778 O O . GLU A 1 98 ? 13.274 -30.610 30.127 1.00 63.09 98 GLU A O 1
ATOM 783 N N . VAL A 1 99 ? 13.292 -28.450 30.727 1.00 77.06 99 VAL A N 1
ATOM 784 C CA . VAL A 1 99 ? 14.707 -28.392 31.135 1.00 77.06 99 VAL A CA 1
ATOM 785 C C . VAL A 1 99 ? 14.882 -28.995 32.533 1.00 77.06 99 VAL A C 1
ATOM 787 O O . VAL A 1 99 ? 14.070 -28.747 33.425 1.00 77.06 99 VAL A O 1
ATOM 790 N N . SER A 1 100 ? 15.960 -29.758 32.747 1.00 84.31 100 SER A N 1
ATOM 791 C CA . SER A 1 100 ? 16.211 -30.450 34.018 1.00 84.31 100 SER A CA 1
ATOM 792 C C . SER A 1 100 ? 16.350 -29.482 35.207 1.00 84.31 100 SER A C 1
ATOM 794 O O . SER A 1 100 ? 16.848 -28.361 35.084 1.00 84.31 100 SER A O 1
ATOM 796 N N . SER A 1 101 ? 15.939 -29.921 36.403 1.00 81.88 101 SER A N 1
ATOM 797 C CA . SER A 1 101 ? 16.008 -29.084 37.615 1.00 81.88 101 SER A CA 1
ATOM 798 C C . SER A 1 101 ? 17.435 -28.769 38.082 1.00 81.88 101 SER A C 1
ATOM 800 O O . SER A 1 101 ? 17.634 -27.830 38.855 1.00 81.88 101 SER A O 1
ATOM 802 N N . GLU A 1 102 ? 18.412 -29.574 37.664 1.00 85.31 102 GLU A N 1
ATOM 803 C CA . GLU A 1 102 ? 19.842 -29.367 37.917 1.00 85.31 102 GLU A CA 1
ATOM 804 C C . GLU A 1 102 ? 20.402 -28.345 36.922 1.00 85.31 102 GLU A C 1
ATOM 806 O O . GLU A 1 102 ? 21.145 -27.440 37.305 1.00 85.31 102 GLU A O 1
ATOM 811 N N . ASP A 1 103 ? 19.957 -28.394 35.661 1.00 86.00 103 ASP A N 1
ATOM 812 C CA . ASP A 1 103 ? 20.316 -27.398 34.656 1.00 86.00 103 ASP A CA 1
ATOM 813 C C . ASP A 1 103 ? 19.754 -26.011 34.957 1.00 86.00 103 ASP A C 1
ATOM 815 O O . ASP A 1 103 ? 20.467 -25.013 34.798 1.00 86.00 103 ASP A O 1
ATOM 819 N N . LEU A 1 104 ? 18.494 -25.931 35.385 1.00 87.44 104 LEU A N 1
ATOM 820 C CA . LEU A 1 104 ? 17.871 -24.674 35.799 1.00 87.44 104 LEU A CA 1
ATOM 821 C C . LEU A 1 104 ? 18.579 -24.094 37.033 1.00 87.44 104 LEU A C 1
ATOM 823 O O . LEU A 1 104 ? 18.863 -22.895 37.075 1.00 87.44 104 LEU A O 1
ATOM 827 N N . LEU A 1 105 ? 18.942 -24.950 37.998 1.00 90.38 105 LEU A N 1
ATOM 828 C CA . LEU A 1 105 ? 19.669 -24.553 39.203 1.00 90.38 105 LEU A CA 1
ATOM 829 C C . LEU A 1 105 ? 21.097 -24.073 38.901 1.00 90.38 105 LEU A C 1
ATOM 831 O O . LEU A 1 105 ? 21.546 -23.099 39.505 1.00 90.38 105 LEU A O 1
ATOM 835 N N . HIS A 1 106 ? 21.795 -24.691 37.946 1.00 93.00 106 HIS A N 1
ATOM 836 C CA . HIS A 1 106 ? 23.147 -24.274 37.557 1.00 93.00 106 HIS A CA 1
ATOM 837 C C . HIS A 1 106 ? 23.179 -22.812 37.101 1.00 93.00 106 HIS A C 1
ATOM 839 O O . HIS A 1 106 ? 24.025 -22.035 37.545 1.00 93.00 106 HIS A O 1
ATOM 845 N N . LEU A 1 107 ? 22.211 -22.408 36.270 1.00 91.31 107 LEU A N 1
ATOM 846 C CA . LEU A 1 107 ? 22.118 -21.026 35.803 1.00 91.31 107 LEU A CA 1
ATOM 847 C C . LEU A 1 107 ? 21.825 -20.058 36.961 1.00 91.31 107 LEU A C 1
ATOM 849 O O . LEU A 1 107 ? 22.412 -18.978 37.016 1.00 91.31 107 LEU A O 1
ATOM 853 N N . SER A 1 108 ? 20.989 -20.461 37.925 1.00 91.94 108 SER A N 1
ATOM 854 C CA . SER A 1 108 ? 20.713 -19.681 39.140 1.00 91.94 108 SER A CA 1
ATOM 855 C C . SER A 1 108 ? 21.946 -19.513 40.038 1.00 91.94 108 SER A C 1
ATOM 857 O O . SER A 1 108 ? 22.152 -18.423 40.575 1.00 91.94 108 SER A O 1
ATOM 859 N N . LEU A 1 109 ? 22.779 -20.553 40.174 1.00 93.12 109 LEU A N 1
ATOM 860 C CA . LEU A 1 109 ? 24.021 -20.537 40.961 1.00 93.12 109 LEU A CA 1
ATOM 861 C C . LEU A 1 109 ? 25.106 -19.667 40.324 1.00 93.12 109 LEU A C 1
ATOM 863 O O . LEU A 1 109 ? 25.736 -18.864 41.013 1.00 93.12 109 LEU A O 1
ATOM 867 N N . LEU A 1 110 ? 25.294 -19.774 39.006 1.00 94.62 110 LEU A N 1
ATOM 868 C CA . LEU A 1 110 ? 26.196 -18.888 38.271 1.00 94.62 110 LEU A CA 1
ATOM 869 C C . LEU A 1 110 ? 25.721 -17.435 38.364 1.00 94.62 110 LEU A C 1
ATOM 871 O O . LEU A 1 110 ? 26.519 -16.545 38.659 1.00 94.62 110 LEU A O 1
ATOM 875 N N . HIS A 1 111 ? 24.419 -17.193 38.164 1.00 93.00 111 HIS A N 1
ATOM 876 C CA . HIS A 1 111 ? 23.844 -15.856 38.286 1.00 93.00 111 HIS A CA 1
ATOM 877 C C . HIS A 1 111 ? 24.042 -15.288 39.699 1.00 93.00 111 HIS A C 1
ATOM 879 O O . HIS A 1 111 ? 24.343 -14.105 39.849 1.00 93.00 111 HIS A O 1
ATOM 885 N N . GLU A 1 112 ? 23.889 -16.112 40.738 1.00 90.12 112 GLU A N 1
ATOM 886 C CA . GLU A 1 112 ? 24.129 -15.706 42.121 1.00 90.12 112 GLU A CA 1
ATOM 887 C C . GLU A 1 112 ? 25.573 -15.285 42.333 1.00 90.12 112 GLU A C 1
ATOM 889 O O . GLU A 1 112 ? 25.805 -14.152 42.756 1.00 90.12 112 GLU A O 1
ATOM 894 N N . ARG A 1 113 ? 26.527 -16.150 41.978 1.00 92.62 113 ARG A N 1
ATOM 895 C CA . ARG A 1 113 ? 27.944 -15.849 42.166 1.00 92.62 113 ARG A CA 1
ATOM 896 C C . ARG A 1 113 ? 28.368 -14.610 41.384 1.00 92.62 113 ARG A C 1
ATOM 898 O O . ARG A 1 113 ? 29.077 -13.785 41.948 1.00 92.62 113 ARG A O 1
ATOM 905 N N . CYS A 1 114 ? 27.876 -14.437 40.153 1.00 93.44 114 CYS A N 1
ATOM 906 C CA . CYS A 1 114 ? 28.127 -13.236 39.355 1.00 93.44 114 CYS A CA 1
ATOM 907 C C . CYS A 1 114 ? 27.709 -11.961 40.097 1.00 93.44 114 CYS A C 1
ATOM 909 O O . CYS A 1 114 ? 28.480 -11.013 40.157 1.00 93.44 114 CYS A O 1
ATOM 911 N N . VAL A 1 115 ? 26.519 -11.922 40.702 1.00 88.50 115 VAL A N 1
ATOM 912 C CA . VAL A 1 115 ? 26.042 -10.707 41.388 1.00 88.50 115 VAL A CA 1
ATOM 913 C C . VAL A 1 115 ? 26.750 -10.484 42.730 1.00 88.50 115 VAL A C 1
ATOM 915 O O . VAL A 1 115 ? 26.911 -9.340 43.147 1.00 88.50 115 VAL A O 1
ATOM 918 N N . THR A 1 116 ? 27.166 -11.547 43.422 1.00 87.50 116 THR A N 1
ATOM 919 C CA . THR A 1 116 ? 27.775 -11.429 44.759 1.00 87.50 116 THR A CA 1
ATOM 920 C C . THR A 1 116 ? 29.278 -11.173 44.746 1.00 87.50 116 THR A C 1
ATOM 922 O O . THR A 1 116 ? 29.790 -10.574 45.686 1.00 87.50 116 THR A O 1
ATOM 925 N N . ASP A 1 117 ? 29.986 -11.657 43.727 1.00 87.94 117 ASP A N 1
ATOM 926 C CA . ASP A 1 117 ? 31.447 -11.663 43.674 1.00 87.94 117 ASP A CA 1
ATOM 927 C C . ASP A 1 117 ? 31.918 -11.037 42.362 1.00 87.94 117 ASP A C 1
ATOM 929 O O . ASP A 1 117 ? 32.069 -11.692 41.330 1.00 87.94 117 ASP A O 1
ATOM 933 N N . THR A 1 118 ? 32.041 -9.712 42.392 1.00 88.44 118 THR A N 1
ATOM 934 C CA . THR A 1 118 ? 32.176 -8.891 41.186 1.00 88.44 118 THR A CA 1
ATOM 935 C C . THR A 1 118 ? 33.610 -8.755 40.686 1.00 88.44 118 THR A C 1
ATOM 937 O O . THR A 1 118 ? 33.829 -8.060 39.702 1.00 88.44 118 THR A O 1
ATOM 940 N N . ASP A 1 119 ? 34.589 -9.331 41.389 1.00 89.69 119 ASP A N 1
ATOM 941 C CA . ASP A 1 119 ? 36.022 -9.149 41.114 1.00 89.69 119 ASP A CA 1
ATOM 942 C C . ASP A 1 119 ? 36.774 -10.488 41.036 1.00 89.69 119 ASP A C 1
ATOM 944 O O . ASP A 1 119 ? 37.916 -10.626 41.481 1.00 89.69 119 ASP A O 1
ATOM 948 N N . ALA A 1 120 ? 36.116 -11.497 40.470 1.00 92.94 120 ALA A N 1
ATOM 949 C CA . ALA A 1 120 ? 36.646 -12.846 40.333 1.00 92.94 120 ALA A CA 1
ATOM 950 C C . ALA A 1 120 ? 36.497 -13.378 38.906 1.00 92.94 120 ALA A C 1
ATOM 952 O O . ALA A 1 120 ? 35.564 -13.025 38.183 1.00 92.94 120 ALA A O 1
ATOM 953 N N . VAL A 1 121 ? 37.396 -14.283 38.517 1.00 95.75 121 VAL A N 1
ATOM 954 C CA . VAL A 1 121 ? 37.196 -15.131 37.342 1.00 95.75 121 VAL A CA 1
ATOM 955 C C . VAL A 1 121 ? 36.166 -16.195 37.705 1.00 95.75 121 VAL A C 1
ATOM 957 O O . VAL A 1 121 ? 36.419 -17.030 38.576 1.00 95.75 121 VAL A O 1
ATOM 960 N N . LEU A 1 122 ? 35.013 -16.171 37.034 1.00 97.19 122 LEU A N 1
ATOM 961 C CA . LEU A 1 122 ? 33.913 -17.106 37.280 1.00 97.19 122 LEU A CA 1
ATOM 962 C C . LEU A 1 122 ? 33.773 -18.092 36.117 1.00 97.19 122 LEU A C 1
ATOM 964 O O . LEU A 1 122 ? 33.212 -17.728 35.078 1.00 97.19 122 LEU A O 1
ATOM 968 N N . PRO A 1 123 ? 34.255 -19.335 36.259 1.00 95.31 123 PRO A N 1
ATOM 969 C CA . PRO A 1 123 ? 34.132 -20.333 35.211 1.00 95.31 123 PRO A CA 1
ATOM 970 C C . PRO A 1 123 ? 32.812 -21.110 35.305 1.00 95.31 123 PRO A C 1
ATOM 972 O O . PRO A 1 123 ? 32.240 -21.269 36.386 1.00 95.31 123 PRO A O 1
ATOM 975 N N . TRP A 1 124 ? 32.325 -21.610 34.166 1.00 95.94 124 TRP A N 1
ATOM 976 C CA . TRP A 1 124 ? 31.041 -22.316 34.071 1.00 95.94 124 TRP A CA 1
ATOM 977 C C . TRP A 1 124 ? 30.935 -23.540 34.986 1.00 95.94 124 TRP A C 1
ATOM 979 O O . TRP A 1 124 ? 29.834 -23.915 35.374 1.00 95.94 124 TRP A O 1
ATOM 989 N N . GLN A 1 125 ? 32.060 -24.155 35.357 1.00 94.88 125 GLN A N 1
ATOM 990 C CA . GLN A 1 125 ? 32.104 -25.323 36.234 1.00 94.88 125 GLN A CA 1
ATOM 991 C C . GLN A 1 125 ? 31.555 -25.027 37.637 1.00 94.88 125 GLN A C 1
ATOM 993 O O . GLN A 1 125 ? 31.108 -25.957 38.317 1.00 94.88 125 GLN A O 1
ATOM 998 N N . PHE A 1 126 ? 31.559 -23.763 38.079 1.00 96.19 126 PHE A N 1
ATOM 999 C CA . PHE A 1 126 ? 31.005 -23.365 39.372 1.00 96.19 126 PHE A CA 1
ATOM 1000 C C . PHE A 1 126 ? 29.514 -23.724 39.456 1.00 96.19 126 PHE A C 1
ATOM 1002 O O . PHE A 1 126 ? 28.702 -23.240 38.668 1.00 96.19 126 PHE A O 1
ATOM 1009 N N . GLY A 1 127 ? 29.151 -24.588 40.408 1.00 92.06 127 GLY A N 1
ATOM 1010 C CA . GLY A 1 127 ? 27.764 -25.024 40.601 1.00 92.06 127 GLY A CA 1
ATOM 1011 C C . GLY A 1 127 ? 27.157 -25.795 39.420 1.00 92.06 127 GLY A C 1
ATOM 1012 O O . GLY A 1 127 ? 25.929 -25.859 39.310 1.00 92.06 127 GLY A O 1
ATOM 1013 N N . SER A 1 128 ? 27.988 -26.351 38.529 1.00 93.94 128 SER A N 1
ATOM 1014 C CA . SER A 1 128 ? 27.551 -27.292 37.480 1.00 93.94 128 SER A CA 1
ATOM 1015 C C . SER A 1 128 ? 26.865 -28.519 38.094 1.00 93.94 128 SER A C 1
ATOM 1017 O O . SER A 1 128 ? 27.073 -28.751 39.282 1.00 93.94 128 SER A O 1
ATOM 1019 N N . PRO A 1 129 ? 26.028 -29.278 37.356 1.00 92.12 129 PRO A N 1
ATOM 1020 C CA . PRO A 1 129 ? 25.150 -30.311 37.929 1.00 92.12 129 PRO A CA 1
ATOM 1021 C C . PRO A 1 129 ? 25.800 -31.241 38.972 1.00 92.12 129 PRO A C 1
ATOM 1023 O O . PRO A 1 129 ? 25.239 -31.425 40.049 1.00 92.12 129 PRO A O 1
ATOM 1026 N N . ASP A 1 130 ? 27.032 -31.705 38.734 1.00 89.69 130 ASP A N 1
ATOM 1027 C CA . ASP A 1 130 ? 27.774 -32.595 39.649 1.00 89.69 130 ASP A CA 1
ATOM 1028 C C . ASP A 1 130 ? 28.335 -31.905 40.911 1.00 89.69 130 ASP A C 1
ATOM 1030 O O . ASP A 1 130 ? 28.842 -32.552 41.829 1.00 89.69 130 ASP A O 1
ATOM 1034 N N . HIS A 1 131 ? 28.251 -30.579 40.972 1.00 93.12 131 HIS A N 1
ATOM 1035 C CA . HIS A 1 131 ? 28.771 -29.725 42.037 1.00 93.12 131 HIS A CA 1
ATOM 1036 C C . HIS A 1 131 ? 27.671 -28.889 42.707 1.00 93.12 131 HIS A C 1
ATOM 1038 O O . HIS A 1 131 ? 27.921 -27.791 43.216 1.00 93.12 131 HIS A O 1
ATOM 1044 N N . GLN A 1 132 ? 26.436 -29.393 42.704 1.00 92.69 132 GLN A N 1
ATOM 1045 C CA . GLN A 1 132 ? 25.290 -28.770 43.365 1.00 92.69 132 GLN A CA 1
ATOM 1046 C C . GLN A 1 132 ? 24.975 -29.480 44.678 1.00 92.69 132 GLN A C 1
ATOM 1048 O O . GLN A 1 132 ? 24.871 -30.703 44.746 1.00 92.69 132 GLN A O 1
ATOM 1053 N N . SER A 1 133 ? 24.765 -28.708 45.740 1.00 85.31 133 SER A N 1
ATOM 1054 C CA . SER A 1 133 ? 24.199 -29.233 46.974 1.00 85.31 133 SER A CA 1
ATOM 1055 C C . SER A 1 133 ? 22.666 -29.320 46.880 1.00 85.31 133 SER A C 1
ATOM 1057 O O . SER A 1 133 ? 22.030 -28.526 46.176 1.00 85.31 133 SER A O 1
ATOM 1059 N N . PRO A 1 134 ? 22.026 -30.186 47.686 1.00 79.50 134 PRO A N 1
ATOM 1060 C CA . PRO A 1 134 ? 20.566 -30.218 47.815 1.00 79.50 134 PRO A CA 1
ATOM 1061 C C . PRO A 1 134 ? 19.942 -28.887 48.271 1.00 79.50 134 PRO A C 1
ATOM 1063 O O . PRO A 1 134 ? 18.756 -28.657 48.057 1.00 79.50 134 PRO A O 1
ATOM 1066 N N . THR A 1 135 ? 20.734 -28.007 48.892 1.00 81.25 135 THR A N 1
ATOM 1067 C CA . THR A 1 135 ? 20.315 -26.688 49.395 1.00 81.25 135 THR A CA 1
ATOM 1068 C C . THR A 1 135 ? 20.521 -25.558 48.386 1.00 81.25 135 THR A C 1
ATOM 1070 O O . THR A 1 135 ? 20.513 -24.387 48.771 1.00 81.25 135 THR A O 1
ATOM 1073 N N . ALA A 1 136 ? 20.724 -25.886 47.105 1.00 84.00 136 ALA A N 1
ATOM 1074 C CA . ALA A 1 136 ? 21.000 -24.908 46.056 1.00 84.00 136 ALA A CA 1
ATOM 1075 C C . ALA A 1 136 ? 22.225 -24.028 46.376 1.00 84.00 136 ALA A C 1
ATOM 1077 O O . ALA A 1 136 ? 22.172 -22.804 46.262 1.00 84.00 136 ALA A O 1
ATOM 1078 N N . ALA A 1 137 ? 23.334 -24.660 46.775 1.00 87.88 137 ALA A N 1
ATOM 1079 C CA . ALA A 1 137 ? 24.655 -24.041 46.875 1.00 87.88 137 ALA A CA 1
ATOM 1080 C C . ALA A 1 137 ? 25.668 -24.797 46.001 1.00 87.88 137 ALA A C 1
ATOM 1082 O O . ALA A 1 137 ? 25.530 -25.999 45.782 1.00 87.88 137 ALA A O 1
ATOM 1083 N N . ALA A 1 138 ? 26.697 -24.104 45.514 1.00 91.44 138 ALA A N 1
ATOM 1084 C CA . ALA A 1 138 ? 27.794 -24.747 44.797 1.00 91.44 138 ALA A CA 1
ATOM 1085 C C . ALA A 1 138 ? 28.751 -25.430 45.787 1.00 91.44 138 ALA A C 1
ATOM 1087 O O . ALA A 1 138 ? 29.147 -24.827 46.786 1.00 91.44 138 ALA A O 1
ATOM 1088 N N . SER A 1 139 ? 29.138 -26.673 45.507 1.00 91.12 139 SER A N 1
ATOM 1089 C CA . SER A 1 139 ? 30.062 -27.452 46.339 1.00 91.12 139 SER A CA 1
ATOM 1090 C C . SER A 1 139 ? 31.531 -27.297 45.937 1.00 91.12 139 SER A C 1
ATOM 1092 O O . SER A 1 139 ? 32.382 -27.923 46.559 1.00 91.12 139 SER A O 1
ATOM 1094 N N . ASN A 1 140 ? 31.818 -26.506 44.902 1.00 93.62 140 ASN A N 1
ATOM 1095 C CA . ASN A 1 140 ? 33.152 -26.289 44.344 1.00 93.62 140 ASN A CA 1
ATOM 1096 C C . ASN A 1 140 ? 33.547 -24.796 44.301 1.00 93.62 140 ASN A C 1
ATOM 1098 O O . ASN A 1 140 ? 33.882 -24.276 43.237 1.00 93.62 140 ASN A O 1
ATOM 1102 N N . PRO A 1 141 ? 33.461 -24.038 45.411 1.00 90.25 141 PRO A N 1
ATOM 1103 C CA . PRO A 1 141 ? 33.773 -22.609 45.401 1.00 90.25 141 PRO A CA 1
ATOM 1104 C C . PRO A 1 141 ? 35.215 -22.280 45.001 1.00 90.25 141 PRO A C 1
ATOM 1106 O O . PRO A 1 141 ? 35.452 -21.186 44.503 1.00 90.25 141 PRO A O 1
ATOM 1109 N N . GLU A 1 142 ? 36.149 -23.214 45.172 1.00 86.25 142 GLU A N 1
ATOM 1110 C CA . GLU A 1 142 ? 37.566 -23.095 44.820 1.00 86.25 142 GLU A CA 1
ATOM 1111 C C . GLU A 1 142 ? 37.843 -22.946 43.318 1.00 86.25 142 GLU A C 1
ATOM 1113 O O . GLU A 1 142 ? 38.957 -22.588 42.944 1.00 86.25 142 GLU A O 1
ATOM 1118 N N . VAL A 1 143 ? 36.858 -23.210 42.447 1.00 91.62 143 VAL A N 1
ATOM 1119 C CA . VAL A 1 143 ? 37.005 -22.972 40.999 1.00 91.62 143 VAL A CA 1
ATOM 1120 C C . VAL A 1 143 ? 36.872 -21.492 40.634 1.00 91.62 143 VAL A C 1
ATOM 1122 O O . VAL A 1 143 ? 37.215 -21.109 39.520 1.00 91.62 143 VAL A O 1
ATOM 1125 N N . VAL A 1 144 ? 36.359 -20.659 41.543 1.00 94.12 144 VAL A N 1
ATOM 1126 C CA . VAL A 1 144 ? 36.341 -19.201 41.386 1.00 94.12 144 VAL A CA 1
ATOM 1127 C C . VAL A 1 144 ? 37.724 -18.674 41.745 1.00 94.12 144 VAL A C 1
ATOM 1129 O O . VAL A 1 144 ? 38.238 -18.994 42.812 1.00 94.12 144 VAL A O 1
ATOM 1132 N N . VAL A 1 145 ? 38.330 -17.892 40.850 1.00 93.69 145 VAL A N 1
ATOM 1133 C CA . VAL A 1 145 ? 39.748 -17.522 40.963 1.00 93.69 145 VAL A CA 1
ATOM 1134 C C . VAL A 1 145 ? 39.922 -16.013 41.073 1.00 93.69 145 VAL A C 1
ATOM 1136 O O . VAL A 1 145 ? 39.444 -15.254 40.228 1.00 93.69 145 VAL A O 1
ATOM 1139 N N . HIS A 1 146 ? 40.661 -15.580 42.088 1.00 94.88 146 HIS A N 1
ATOM 1140 C CA . HIS A 1 146 ? 41.032 -14.191 42.333 1.00 94.88 146 HIS A CA 1
ATOM 1141 C C . HIS A 1 146 ? 42.484 -13.907 41.923 1.00 94.88 146 HIS A C 1
ATOM 1143 O O . HIS A 1 146 ? 43.287 -14.806 41.677 1.00 94.88 146 HIS A O 1
ATOM 1149 N N . GLN A 1 147 ? 42.845 -12.625 41.852 1.00 91.38 147 GLN A N 1
ATOM 1150 C CA . GLN A 1 147 ? 44.103 -12.173 41.248 1.00 91.38 147 GLN A CA 1
ATOM 1151 C C . GLN A 1 147 ? 45.379 -12.764 41.862 1.00 91.38 147 GLN A C 1
ATOM 1153 O O . GLN A 1 147 ? 46.363 -12.961 41.153 1.00 91.38 147 GLN A O 1
ATOM 1158 N N . ASN A 1 148 ? 45.370 -13.045 43.163 1.00 87.62 148 ASN A N 1
ATOM 1159 C CA . ASN A 1 148 ? 46.543 -13.541 43.884 1.00 87.62 148 ASN A CA 1
ATOM 1160 C C . ASN A 1 148 ? 46.525 -15.062 44.088 1.00 87.62 148 ASN A C 1
ATOM 1162 O O . ASN A 1 148 ? 47.399 -15.594 44.776 1.00 87.62 148 ASN A O 1
ATOM 1166 N N . ASP A 1 149 ? 45.548 -15.762 43.511 1.00 91.38 149 ASP A N 1
ATOM 1167 C CA . ASP A 1 149 ? 45.446 -17.206 43.658 1.00 91.38 149 ASP A CA 1
ATOM 1168 C C . ASP A 1 149 ? 46.536 -17.904 42.843 1.00 91.38 149 ASP A C 1
ATOM 1170 O O . ASP A 1 149 ? 46.751 -17.631 41.660 1.00 91.38 149 ASP A O 1
ATOM 1174 N N . SER A 1 150 ? 47.219 -18.866 43.465 1.00 86.75 150 SER A N 1
ATOM 1175 C CA . SER A 1 150 ? 48.329 -19.597 42.836 1.00 86.75 150 SER A CA 1
ATOM 1176 C C . SER A 1 150 ? 47.905 -20.388 41.594 1.00 86.75 150 SER A C 1
ATOM 1178 O O . SER A 1 150 ? 48.723 -20.641 40.710 1.00 86.75 150 SER A O 1
ATOM 1180 N N . ILE A 1 151 ? 46.622 -20.746 41.503 1.00 86.75 151 ILE A N 1
ATOM 1181 C CA . ILE A 1 151 ? 46.035 -21.486 40.380 1.00 86.75 151 ILE A CA 1
ATOM 1182 C C . ILE A 1 151 ? 45.685 -20.597 39.182 1.00 86.75 151 ILE A C 1
ATOM 1184 O O . ILE A 1 151 ? 45.272 -21.116 38.142 1.00 86.75 151 ILE A O 1
ATOM 1188 N N . LEU A 1 152 ? 45.852 -19.275 39.290 1.00 91.94 152 LEU A N 1
ATOM 1189 C CA . LEU A 1 152 ? 45.450 -18.328 38.253 1.00 91.94 152 LEU A CA 1
ATOM 1190 C C . LEU A 1 152 ? 46.113 -18.614 36.905 1.00 91.94 152 LEU A C 1
ATOM 1192 O O . LEU A 1 152 ? 45.415 -18.689 35.895 1.00 91.94 152 LEU A O 1
ATOM 1196 N N . LEU A 1 153 ? 47.431 -18.845 36.881 1.00 92.25 153 LEU A N 1
ATOM 1197 C CA . LEU A 1 153 ? 48.145 -19.135 35.634 1.00 92.25 153 LEU A CA 1
ATOM 1198 C C . LEU A 1 153 ? 47.613 -20.408 34.968 1.00 92.25 153 LEU A C 1
ATOM 1200 O O . LEU A 1 153 ? 47.365 -20.419 33.764 1.00 92.25 153 LEU A O 1
ATOM 1204 N N . GLN A 1 154 ? 47.412 -21.473 35.747 1.00 89.75 154 GLN A N 1
ATOM 1205 C CA . GLN A 1 154 ? 46.899 -22.738 35.223 1.00 89.75 154 GLN A CA 1
ATOM 1206 C C . GLN A 1 154 ? 45.459 -22.594 34.724 1.00 89.75 154 GLN A C 1
ATOM 1208 O O . GLN A 1 154 ? 45.113 -23.151 33.683 1.00 89.75 154 GLN A O 1
ATOM 1213 N N . THR A 1 155 ? 44.649 -21.811 35.435 1.00 90.44 155 THR A N 1
ATOM 1214 C CA . THR A 1 155 ? 43.273 -21.511 35.047 1.00 90.44 155 THR A CA 1
ATOM 1215 C C . THR A 1 155 ? 43.269 -20.746 33.731 1.00 90.44 155 THR A C 1
ATOM 1217 O O . THR A 1 155 ? 42.688 -21.220 32.759 1.00 90.44 155 THR A O 1
ATOM 1220 N N . LEU A 1 156 ? 43.974 -19.614 33.632 1.00 93.69 156 LEU A N 1
ATOM 1221 C CA . LEU A 1 156 ? 43.992 -18.795 32.417 1.00 93.69 156 LEU A CA 1
ATOM 1222 C C . LEU A 1 156 ? 44.613 -19.517 31.214 1.00 93.69 156 LEU A C 1
ATOM 1224 O O . LEU A 1 156 ? 44.104 -19.337 30.110 1.00 93.69 156 LEU A O 1
ATOM 1228 N N . LYS A 1 157 ? 45.607 -20.397 31.420 1.00 90.62 157 LYS A N 1
ATOM 1229 C CA . LYS A 1 157 ? 46.173 -21.274 30.374 1.00 90.62 157 LYS A CA 1
ATOM 1230 C C . LYS A 1 157 ? 45.126 -22.170 29.699 1.00 90.62 157 LYS A C 1
ATOM 1232 O O . LYS A 1 157 ? 45.304 -22.540 28.541 1.00 90.62 157 LYS A O 1
ATOM 1237 N N . GLN A 1 158 ? 44.048 -22.533 30.395 1.00 88.56 158 GLN A N 1
ATOM 1238 C CA . GLN A 1 158 ? 42.947 -23.303 29.815 1.00 88.56 158 GLN A CA 1
ATOM 1239 C C . GLN A 1 158 ? 42.020 -22.359 29.049 1.00 88.56 158 GLN A C 1
ATOM 1241 O O . GLN A 1 158 ? 41.100 -21.775 29.618 1.00 88.56 158 GLN A O 1
ATOM 1246 N N . CYS A 1 159 ? 42.309 -22.171 27.763 1.00 91.75 159 CYS A N 1
ATOM 1247 C CA . CYS A 1 159 ? 41.558 -21.277 26.891 1.00 91.75 159 CYS A CA 1
ATOM 1248 C C . CYS A 1 159 ? 40.279 -21.963 26.372 1.00 91.75 159 CYS A C 1
ATOM 1250 O O . CYS A 1 159 ? 40.400 -22.920 25.602 1.00 91.75 159 CYS A O 1
ATOM 1252 N N . PRO A 1 160 ? 39.075 -21.498 26.753 1.00 90.88 160 PRO A N 1
ATOM 1253 C CA . PRO A 1 160 ? 37.820 -22.002 26.194 1.00 90.88 160 PRO A CA 1
ATOM 1254 C C . PRO A 1 160 ? 37.617 -21.544 24.739 1.00 90.88 160 PRO A C 1
ATOM 1256 O O . PRO A 1 160 ? 38.384 -20.730 24.211 1.00 90.88 160 PRO A O 1
ATOM 1259 N N . ASP A 1 161 ? 36.558 -22.048 24.098 1.00 91.25 161 ASP A N 1
ATOM 1260 C CA . ASP A 1 161 ? 36.182 -21.670 22.725 1.00 91.25 161 ASP A CA 1
ATOM 1261 C C . ASP A 1 161 ? 35.757 -20.201 22.614 1.00 91.25 161 ASP A C 1
ATOM 1263 O O . ASP A 1 161 ? 35.901 -19.590 21.558 1.00 91.25 161 ASP A O 1
ATOM 1267 N N . VAL A 1 162 ? 35.259 -19.620 23.707 1.00 94.62 162 VAL A N 1
ATOM 1268 C CA . VAL A 1 162 ? 34.971 -18.191 23.851 1.00 94.62 162 VAL A CA 1
ATOM 1269 C C . VAL A 1 162 ? 35.238 -17.783 25.294 1.00 94.62 162 VAL A C 1
ATOM 1271 O O . VAL A 1 162 ? 34.952 -18.561 26.200 1.00 94.62 162 VAL A O 1
ATOM 1274 N N . ASP A 1 163 ? 35.720 -16.565 25.523 1.00 96.50 163 ASP A N 1
ATOM 1275 C CA . ASP A 1 163 ? 35.754 -15.931 26.850 1.00 96.50 163 ASP A CA 1
ATOM 1276 C C . ASP A 1 163 ? 34.774 -14.742 26.896 1.00 96.50 163 ASP A C 1
ATOM 1278 O O . ASP A 1 163 ? 34.466 -14.133 25.868 1.00 96.50 163 ASP A O 1
ATOM 1282 N N . ILE A 1 164 ? 34.267 -14.393 28.081 1.00 97.00 164 ILE A N 1
ATOM 1283 C CA . ILE A 1 164 ? 33.304 -13.295 28.255 1.00 97.00 164 ILE A CA 1
ATOM 1284 C C . ILE A 1 164 ? 33.933 -12.224 29.138 1.00 97.00 164 ILE A C 1
ATOM 1286 O O . ILE A 1 164 ? 34.315 -12.494 30.276 1.00 97.00 164 ILE A O 1
ATOM 1290 N N . TYR A 1 165 ? 34.017 -10.997 28.628 1.00 97.06 165 TYR A N 1
ATOM 1291 C CA . TYR A 1 165 ? 34.425 -9.859 29.441 1.00 97.06 165 TYR A CA 1
ATOM 1292 C C . TYR A 1 165 ? 33.210 -9.294 30.177 1.00 97.06 165 TYR A C 1
ATOM 1294 O O . TYR A 1 165 ? 32.213 -8.931 29.546 1.00 97.06 165 TYR A O 1
ATOM 1302 N N . LEU A 1 166 ? 33.291 -9.208 31.507 1.00 94.81 166 LEU A N 1
ATOM 1303 C CA . LEU A 1 166 ? 32.275 -8.552 32.324 1.00 94.81 166 LEU A CA 1
ATOM 1304 C C . LEU A 1 166 ? 32.963 -7.612 33.324 1.00 94.81 166 LEU A C 1
ATOM 1306 O O . LEU A 1 166 ? 33.668 -8.086 34.214 1.00 94.81 166 LEU A O 1
ATOM 1310 N N . PRO A 1 167 ? 32.801 -6.285 33.184 1.00 88.44 167 PRO A N 1
ATOM 1311 C CA . PRO A 1 167 ? 33.425 -5.340 34.093 1.00 88.44 167 PRO A CA 1
ATOM 1312 C C . PRO A 1 167 ? 32.655 -5.234 35.407 1.00 88.44 167 PRO A C 1
ATOM 1314 O O . PRO A 1 167 ? 31.424 -5.270 35.417 1.00 88.44 167 PRO A O 1
ATOM 1317 N N . ASN A 1 168 ? 33.377 -4.981 36.502 1.00 84.88 168 ASN A N 1
ATOM 1318 C CA . ASN A 1 168 ? 32.866 -5.041 37.879 1.00 84.88 168 ASN A CA 1
ATOM 1319 C C . ASN A 1 168 ? 31.566 -4.235 38.098 1.00 84.88 168 ASN A C 1
ATOM 1321 O O . ASN A 1 168 ? 30.700 -4.630 38.873 1.00 84.88 168 ASN A O 1
ATOM 1325 N N . HIS A 1 169 ? 31.386 -3.115 37.390 1.00 81.50 169 HIS A N 1
ATOM 1326 C CA . HIS A 1 169 ? 30.217 -2.241 37.532 1.00 81.50 169 HIS A CA 1
ATOM 1327 C C . HIS A 1 169 ? 28.938 -2.749 36.831 1.00 81.50 169 HIS A C 1
ATOM 1329 O O . HIS A 1 169 ? 27.868 -2.178 37.050 1.00 81.50 169 HIS A O 1
ATOM 1335 N N . LEU A 1 170 ? 29.011 -3.805 36.009 1.00 84.06 170 LEU A N 1
ATOM 1336 C CA . LEU A 1 170 ? 27.853 -4.420 35.341 1.00 84.06 170 LEU A CA 1
ATOM 1337 C C . LEU A 1 170 ? 27.280 -5.637 36.081 1.00 84.06 170 LEU A C 1
ATOM 1339 O O . LEU A 1 170 ? 26.313 -6.231 35.602 1.00 84.06 170 LEU A O 1
ATOM 1343 N N . HIS A 1 171 ? 27.814 -5.993 37.252 1.00 84.56 171 HIS A N 1
ATOM 1344 C CA . HIS A 1 171 ? 27.379 -7.156 38.034 1.00 84.56 171 HIS A CA 1
ATOM 1345 C C . HIS A 1 171 ? 26.038 -6.923 38.758 1.00 84.56 171 HIS A C 1
ATOM 1347 O O . HIS A 1 171 ? 25.942 -6.882 39.983 1.00 84.56 171 HIS A O 1
ATOM 1353 N N . GLY A 1 172 ? 24.969 -6.747 37.982 1.00 77.50 172 GLY A N 1
ATOM 1354 C CA . GLY A 1 172 ? 23.591 -6.645 38.458 1.00 77.50 172 GLY A CA 1
ATOM 1355 C C . GLY A 1 172 ? 22.688 -7.704 37.830 1.00 77.50 172 GLY A C 1
ATOM 1356 O O . GLY A 1 172 ? 23.054 -8.347 36.850 1.00 77.50 172 GLY A O 1
ATOM 1357 N N . ASN A 1 173 ? 21.460 -7.829 38.345 1.00 76.38 173 ASN A N 1
ATOM 1358 C CA . ASN A 1 173 ? 20.512 -8.880 37.938 1.00 76.38 173 ASN A CA 1
ATOM 1359 C C . ASN A 1 173 ? 20.165 -8.908 36.435 1.00 76.38 173 ASN A C 1
ATOM 1361 O O . ASN A 1 173 ? 19.621 -9.891 35.964 1.00 76.38 173 ASN A O 1
ATOM 1365 N N . GLY A 1 174 ? 20.412 -7.831 35.683 1.00 79.69 174 GLY A N 1
ATOM 1366 C CA . GLY A 1 174 ? 20.195 -7.812 34.233 1.00 79.69 174 GLY A CA 1
ATOM 1367 C C . GLY A 1 174 ? 21.375 -8.409 33.466 1.00 79.69 174 GLY A C 1
ATOM 1368 O O . GLY A 1 174 ? 21.250 -9.455 32.841 1.00 79.69 174 GLY A O 1
ATOM 1369 N N . TYR A 1 175 ? 22.534 -7.747 33.526 1.00 86.12 175 TYR A N 1
ATOM 1370 C CA . TYR A 1 175 ? 23.707 -8.163 32.751 1.00 86.12 175 TYR A CA 1
ATOM 1371 C C . TYR A 1 175 ? 24.357 -9.452 33.264 1.00 86.12 175 TYR A C 1
ATOM 1373 O O . TYR A 1 175 ? 24.954 -10.167 32.467 1.00 86.12 175 TYR A O 1
ATOM 1381 N N . CYS A 1 176 ? 24.211 -9.804 34.547 1.00 89.50 176 CYS A N 1
ATOM 1382 C CA . CYS A 1 176 ? 24.659 -11.117 35.005 1.00 89.50 176 CYS A CA 1
ATOM 1383 C C . CYS A 1 176 ? 23.786 -12.256 34.446 1.00 89.50 176 CYS A C 1
ATOM 1385 O O . CYS A 1 176 ? 24.352 -13.290 34.115 1.00 89.50 176 CYS A O 1
ATOM 1387 N N . GLU A 1 177 ? 22.462 -12.094 34.286 1.00 88.69 177 GLU A N 1
ATOM 1388 C CA . GLU A 1 177 ? 21.617 -13.096 33.591 1.00 88.69 177 GLU A CA 1
ATOM 1389 C C . GLU A 1 177 ? 22.071 -13.270 32.140 1.00 88.69 177 GLU A C 1
ATOM 1391 O O . GLU A 1 177 ? 22.283 -14.391 31.676 1.00 88.69 177 GLU A O 1
ATOM 1396 N N . ASP A 1 178 ? 22.312 -12.140 31.469 1.00 88.62 178 ASP A N 1
ATOM 1397 C CA . ASP A 1 178 ? 22.857 -12.107 30.119 1.00 88.62 178 ASP A CA 1
ATOM 1398 C C . ASP A 1 178 ? 24.194 -12.865 30.033 1.00 88.62 178 ASP A C 1
ATOM 1400 O O . ASP A 1 178 ? 24.361 -13.728 29.174 1.00 88.62 178 ASP A O 1
ATOM 1404 N N . ALA A 1 179 ? 25.141 -12.581 30.932 1.00 91.88 179 ALA A N 1
ATOM 1405 C CA . ALA A 1 179 ? 26.493 -13.128 30.886 1.00 91.88 179 ALA A CA 1
ATOM 1406 C C . ALA A 1 179 ? 26.573 -14.612 31.264 1.00 91.88 179 ALA A C 1
ATOM 1408 O O . ALA A 1 179 ? 27.233 -15.393 30.573 1.00 91.88 179 ALA A O 1
ATOM 1409 N N . VAL A 1 180 ? 25.893 -15.032 32.334 1.00 94.12 180 VAL A N 1
ATOM 1410 C CA . VAL A 1 180 ? 26.001 -16.410 32.840 1.00 94.12 180 VAL A CA 1
ATOM 1411 C C . VAL A 1 180 ? 25.311 -17.432 31.944 1.00 94.12 180 VAL A C 1
ATOM 1413 O O . VAL A 1 180 ? 25.731 -18.588 31.918 1.00 94.12 180 VAL A O 1
ATOM 1416 N N . ALA A 1 181 ? 24.320 -17.014 31.149 1.00 90.75 181 ALA A N 1
ATOM 1417 C CA . ALA A 1 181 ? 23.721 -17.862 30.123 1.00 90.75 181 ALA A CA 1
ATOM 1418 C C . ALA A 1 181 ? 24.766 -18.296 29.084 1.00 90.75 181 ALA A C 1
ATOM 1420 O O . ALA A 1 181 ? 24.889 -19.486 28.793 1.00 90.75 181 ALA A O 1
ATOM 1421 N N . TYR A 1 182 ? 25.575 -17.362 28.577 1.00 91.50 182 TYR A N 1
ATOM 1422 C CA . TYR A 1 182 ? 26.653 -17.711 27.648 1.00 91.50 182 TYR A CA 1
ATOM 1423 C C . TYR A 1 182 ? 27.813 -18.410 28.353 1.00 91.50 182 TYR A C 1
ATOM 1425 O O . TYR A 1 182 ? 28.375 -19.333 27.774 1.00 91.50 182 TYR A O 1
ATOM 1433 N N . ALA A 1 183 ? 28.132 -18.047 29.603 1.00 93.00 183 ALA A N 1
ATOM 1434 C CA . ALA A 1 183 ? 29.153 -18.756 30.373 1.00 93.00 183 ALA A CA 1
ATOM 1435 C C . ALA A 1 183 ? 28.818 -20.251 30.475 1.00 93.00 183 ALA A C 1
ATOM 1437 O O . ALA A 1 183 ? 29.636 -21.085 30.098 1.00 93.00 183 ALA A O 1
ATOM 1438 N N . LYS A 1 184 ? 27.584 -20.581 30.882 1.00 93.12 184 LYS A N 1
ATOM 1439 C CA . LYS A 1 184 ? 27.096 -21.959 30.987 1.00 93.12 184 LYS A CA 1
ATOM 1440 C C . LYS A 1 184 ? 27.139 -22.687 29.644 1.00 93.12 184 LYS A C 1
ATOM 1442 O O . LYS A 1 184 ? 27.785 -23.719 29.530 1.00 93.12 184 LYS A O 1
ATOM 1447 N N . TYR A 1 185 ? 26.429 -22.176 28.637 1.00 90.12 185 TYR A N 1
ATOM 1448 C CA . TYR A 1 185 ? 26.169 -22.950 27.418 1.00 90.12 185 TYR A CA 1
ATOM 1449 C C . TYR A 1 185 ? 27.326 -22.945 26.412 1.00 90.12 185 TYR A C 1
ATOM 1451 O O . TYR A 1 185 ? 27.340 -23.785 25.515 1.00 90.12 185 TYR A O 1
ATOM 1459 N N . LEU A 1 186 ? 28.304 -22.044 26.560 1.00 91.12 186 LEU A N 1
ATOM 1460 C CA . LEU A 1 186 ? 29.546 -22.059 25.776 1.00 91.12 186 LEU A CA 1
ATOM 1461 C C . LEU A 1 186 ? 30.722 -22.686 26.533 1.00 91.12 186 LEU A C 1
ATOM 1463 O O . LEU A 1 186 ? 31.844 -22.628 26.036 1.00 91.12 186 LEU A O 1
ATOM 1467 N N . ASN A 1 187 ? 30.490 -23.259 27.722 1.00 94.12 187 ASN A N 1
ATOM 1468 C CA . ASN A 1 187 ? 31.547 -23.770 28.599 1.00 94.12 187 ASN A CA 1
ATOM 1469 C C . ASN A 1 187 ? 32.677 -22.743 28.793 1.00 94.12 187 ASN A C 1
ATOM 1471 O O . ASN A 1 187 ? 33.869 -23.042 28.690 1.00 94.12 187 ASN A O 1
ATOM 1475 N N . SER A 1 188 ? 32.268 -21.503 29.045 1.00 95.06 188 SER A N 1
ATOM 1476 C CA . SER A 1 188 ? 33.119 -20.321 29.084 1.00 95.06 188 SER A CA 1
ATOM 1477 C C . SER A 1 188 ? 33.325 -19.835 30.525 1.00 95.06 188 SER A C 1
ATOM 1479 O O . SER A 1 188 ? 32.974 -20.503 31.500 1.00 95.06 188 SER A O 1
ATOM 1481 N N . ARG A 1 189 ? 33.942 -18.669 30.686 1.00 95.88 189 ARG A N 1
ATOM 1482 C CA . ARG A 1 189 ? 34.182 -18.019 31.973 1.00 95.88 189 ARG A CA 1
ATOM 1483 C C . ARG A 1 189 ? 34.060 -16.508 31.843 1.00 95.88 189 ARG A C 1
ATOM 1485 O O . ARG A 1 189 ? 34.357 -15.937 30.792 1.00 95.88 189 ARG A O 1
ATOM 1492 N N . LEU A 1 190 ? 33.634 -15.878 32.931 1.00 97.19 190 LEU A N 1
ATOM 1493 C CA . LEU A 1 190 ? 33.595 -14.426 33.058 1.00 97.19 190 LEU A CA 1
ATOM 1494 C C . LEU A 1 190 ? 34.963 -13.934 33.531 1.00 97.19 190 LEU A C 1
ATOM 1496 O O . LEU A 1 190 ? 35.496 -14.455 34.512 1.00 97.19 190 LEU A O 1
ATOM 1500 N N . LEU A 1 191 ? 35.524 -12.951 32.830 1.00 96.38 191 LEU A N 1
ATOM 1501 C CA . LEU A 1 191 ? 36.829 -12.370 33.130 1.00 96.38 191 LEU A CA 1
ATOM 1502 C C . LEU A 1 191 ? 36.689 -10.890 33.526 1.00 96.38 191 LEU A C 1
ATOM 1504 O O . LEU A 1 191 ? 36.185 -10.104 32.715 1.00 96.38 191 LEU A O 1
ATOM 1508 N N . PRO A 1 192 ? 37.182 -10.491 34.715 1.00 94.38 192 PRO A N 1
ATOM 1509 C CA . PRO A 1 192 ? 37.331 -9.089 35.080 1.00 94.38 192 PRO A CA 1
ATOM 1510 C C . PRO A 1 192 ? 38.569 -8.480 34.405 1.00 94.38 192 PRO A C 1
ATOM 1512 O O . PRO A 1 192 ? 39.468 -9.182 33.932 1.00 94.38 192 PRO A O 1
ATOM 1515 N N . LEU A 1 193 ? 38.659 -7.148 34.395 1.00 92.75 193 LEU A N 1
ATOM 1516 C CA . LEU A 1 193 ? 39.733 -6.421 33.704 1.00 92.75 193 LEU A CA 1
ATOM 1517 C C . LEU A 1 193 ? 41.139 -6.802 34.190 1.00 92.75 193 LEU A C 1
ATOM 1519 O O . LEU A 1 193 ? 42.054 -6.944 33.375 1.00 92.75 193 LEU A O 1
ATOM 1523 N N . TRP A 1 194 ? 41.315 -7.017 35.500 1.00 93.75 194 TRP A N 1
ATOM 1524 C CA . TRP A 1 194 ? 42.615 -7.382 36.066 1.00 93.75 194 TRP A CA 1
ATOM 1525 C C . TRP A 1 194 ? 43.134 -8.713 35.508 1.00 93.75 194 TRP A C 1
ATOM 1527 O O . TRP A 1 194 ? 44.342 -8.858 35.316 1.00 93.75 194 TRP A O 1
ATOM 1537 N N . ALA A 1 195 ? 42.246 -9.658 35.172 1.00 93.94 195 ALA A N 1
ATOM 1538 C CA . ALA A 1 195 ? 42.628 -10.965 34.637 1.00 93.94 195 ALA A CA 1
ATOM 1539 C C . ALA A 1 195 ? 43.262 -10.850 33.242 1.00 93.94 195 ALA A C 1
ATOM 1541 O O . ALA A 1 195 ? 44.068 -11.694 32.853 1.00 93.94 195 ALA A O 1
ATOM 1542 N N . LEU A 1 196 ? 42.949 -9.776 32.508 1.00 93.75 196 LEU A N 1
ATOM 1543 C CA . LEU A 1 196 ? 43.530 -9.481 31.197 1.00 93.75 196 LEU A CA 1
ATOM 1544 C C . LEU A 1 196 ? 44.884 -8.754 31.292 1.00 93.75 196 LEU A C 1
ATOM 1546 O O . LEU A 1 196 ? 45.663 -8.779 30.340 1.00 93.75 196 LEU A O 1
ATOM 1550 N N . GLN A 1 197 ? 45.169 -8.102 32.423 1.00 91.00 197 GLN A N 1
ATOM 1551 C CA . GLN A 1 197 ? 46.335 -7.226 32.611 1.00 91.00 197 GLN A CA 1
ATOM 1552 C C . GLN A 1 197 ? 47.442 -7.852 33.464 1.00 91.00 197 GLN A C 1
ATOM 1554 O O . GLN A 1 197 ? 48.606 -7.458 33.353 1.00 91.00 197 GLN A O 1
ATOM 1559 N N . VAL A 1 198 ? 47.087 -8.806 34.324 1.00 92.44 198 VAL A N 1
ATOM 1560 C CA . VAL A 1 198 ? 48.020 -9.456 35.242 1.00 92.44 198 VAL A CA 1
ATOM 1561 C C . VAL A 1 198 ? 49.130 -10.190 34.481 1.00 92.44 198 VAL A C 1
ATOM 1563 O O . VAL A 1 198 ? 48.886 -10.929 33.524 1.00 92.44 198 VAL A O 1
ATOM 1566 N N . LYS A 1 199 ? 50.373 -9.962 34.913 1.00 91.50 199 LYS A N 1
ATOM 1567 C CA . LYS A 1 199 ? 51.568 -10.649 34.417 1.00 91.50 199 LYS A CA 1
ATOM 1568 C C . LYS A 1 199 ? 51.897 -11.801 35.351 1.00 91.50 199 LYS A C 1
ATOM 1570 O O . LYS A 1 199 ? 51.949 -11.622 36.564 1.00 91.50 199 LYS A O 1
ATOM 1575 N N . MET A 1 200 ? 52.103 -12.975 34.779 1.00 92.75 200 MET A N 1
ATOM 1576 C CA . MET A 1 200 ? 52.379 -14.213 35.497 1.00 92.75 200 MET A CA 1
ATOM 1577 C C . MET A 1 200 ? 53.642 -14.831 34.904 1.00 92.75 200 MET A C 1
ATOM 1579 O O . MET A 1 200 ? 53.756 -14.914 33.685 1.00 92.75 200 MET A O 1
ATOM 1583 N N . PHE A 1 201 ? 54.586 -15.276 35.729 1.00 90.19 201 PHE A N 1
ATOM 1584 C CA . PHE A 1 201 ? 55.772 -15.964 35.220 1.00 90.19 201 PHE A CA 1
ATOM 1585 C C . PHE A 1 201 ? 55.399 -17.380 34.776 1.00 90.19 201 PHE A C 1
ATOM 1587 O O . PHE A 1 201 ? 54.923 -18.170 35.591 1.00 90.19 201 PHE A O 1
ATOM 1594 N N . ASP A 1 202 ? 55.613 -17.707 33.499 1.00 91.56 202 ASP A N 1
ATOM 1595 C CA . ASP A 1 202 ? 55.430 -19.061 32.985 1.00 91.56 202 ASP A CA 1
ATOM 1596 C C . ASP A 1 202 ? 56.765 -19.818 33.023 1.00 91.56 202 ASP A C 1
ATOM 1598 O O . ASP A 1 202 ? 57.640 -19.562 32.185 1.00 91.56 202 ASP A O 1
ATOM 1602 N N . PRO A 1 203 ? 56.950 -20.757 33.971 1.00 85.38 203 PRO A N 1
ATOM 1603 C CA . PRO A 1 203 ? 58.208 -21.477 34.117 1.00 85.38 203 PRO A CA 1
ATOM 1604 C C . PRO A 1 203 ? 58.527 -22.377 32.917 1.00 85.38 203 PRO A C 1
ATOM 1606 O O . PRO A 1 203 ? 59.700 -22.653 32.681 1.00 85.38 203 PRO A O 1
ATOM 1609 N N . GLU A 1 204 ? 57.529 -22.802 32.132 1.00 86.38 204 GLU A N 1
ATOM 1610 C CA . GLU A 1 204 ? 57.752 -23.631 30.938 1.00 86.38 204 GLU A CA 1
ATOM 1611 C C . GLU A 1 204 ? 58.312 -22.808 29.774 1.00 86.38 204 GLU A C 1
ATOM 1613 O O . GLU A 1 204 ? 59.153 -23.284 29.013 1.00 86.38 204 GLU A O 1
ATOM 1618 N N . LEU A 1 205 ? 57.864 -21.556 29.649 1.00 87.88 205 LEU A N 1
ATOM 1619 C CA . LEU A 1 205 ? 58.327 -20.625 28.617 1.00 87.88 205 LEU A CA 1
ATOM 1620 C C . LEU A 1 205 ? 59.526 -19.781 29.073 1.00 87.88 205 LEU A C 1
ATOM 1622 O O . LEU A 1 205 ? 60.119 -19.078 28.254 1.00 87.88 205 LEU A O 1
ATOM 1626 N N . GLY A 1 206 ? 59.875 -19.837 30.363 1.00 80.12 206 GLY A N 1
ATOM 1627 C CA . GLY A 1 206 ? 60.996 -19.111 30.960 1.00 80.12 206 GLY A CA 1
ATOM 1628 C C . GLY A 1 206 ? 60.839 -17.589 30.918 1.00 80.12 206 GLY A C 1
ATOM 1629 O O . GLY A 1 206 ? 61.840 -16.877 30.840 1.00 80.12 206 GLY A O 1
ATOM 1630 N N . ARG A 1 207 ? 59.601 -17.079 30.913 1.00 94.06 207 ARG A N 1
ATOM 1631 C CA . ARG A 1 207 ? 59.296 -15.645 30.789 1.00 94.06 207 ARG A CA 1
ATOM 1632 C C . ARG A 1 207 ? 57.952 -15.289 31.413 1.00 94.06 207 ARG A C 1
ATOM 1634 O O . ARG A 1 207 ? 57.082 -16.144 31.552 1.00 94.06 207 ARG A O 1
ATOM 1641 N N . ASP A 1 208 ? 57.750 -14.002 31.677 1.00 93.88 208 ASP A N 1
ATOM 1642 C CA . ASP A 1 208 ? 56.428 -13.486 32.019 1.00 93.88 208 ASP A CA 1
ATOM 1643 C C . ASP A 1 208 ? 55.474 -13.557 30.821 1.00 93.88 208 ASP A C 1
ATOM 1645 O O . ASP A 1 208 ? 55.827 -13.226 29.680 1.00 93.88 208 ASP A O 1
ATOM 1649 N N . VAL A 1 209 ? 54.249 -13.978 31.111 1.00 92.94 209 VAL A N 1
ATOM 1650 C CA . VAL A 1 209 ? 53.116 -14.072 30.193 1.00 92.94 209 VAL A CA 1
ATOM 1651 C C . VAL A 1 209 ? 51.930 -13.289 30.748 1.00 92.94 209 VAL A C 1
ATOM 1653 O O . VAL A 1 209 ? 51.802 -13.079 31.952 1.00 92.94 209 VAL A O 1
ATOM 1656 N N . ASP A 1 210 ? 51.060 -12.821 29.863 1.00 92.75 210 ASP A N 1
ATOM 1657 C CA . ASP A 1 210 ? 49.737 -12.283 30.203 1.00 92.75 210 ASP A CA 1
ATOM 1658 C C . ASP A 1 210 ? 48.635 -13.106 29.522 1.00 92.75 210 ASP A C 1
ATOM 1660 O O . ASP A 1 210 ? 48.917 -14.016 28.741 1.00 92.75 210 ASP A O 1
ATOM 1664 N N . TYR A 1 211 ? 47.366 -12.786 29.785 1.00 94.31 211 TYR A N 1
ATOM 1665 C CA . TYR A 1 211 ? 46.239 -13.467 29.141 1.00 94.31 211 TYR A CA 1
ATOM 1666 C C . TYR A 1 211 ? 46.339 -13.474 27.603 1.00 94.31 211 TYR A C 1
ATOM 1668 O O . TYR A 1 211 ? 45.976 -14.462 26.967 1.00 94.31 211 TYR A O 1
ATOM 1676 N N . PHE A 1 212 ? 46.862 -12.409 26.988 1.00 94.25 212 PHE A N 1
ATOM 1677 C CA . PHE A 1 212 ? 46.996 -12.328 25.531 1.00 94.25 212 PHE A CA 1
ATOM 1678 C C . PHE A 1 212 ? 48.116 -13.220 24.980 1.00 94.25 212 PHE A C 1
ATOM 1680 O O . PHE A 1 212 ? 48.010 -13.664 23.839 1.00 94.25 212 PHE A O 1
ATOM 1687 N N . ASP A 1 213 ? 49.146 -13.532 25.774 1.00 91.31 213 ASP A N 1
ATOM 1688 C CA . ASP A 1 213 ? 50.140 -14.561 25.445 1.00 91.31 213 ASP A CA 1
ATOM 1689 C C . ASP A 1 213 ? 49.569 -15.979 25.595 1.00 91.31 213 ASP A C 1
ATOM 1691 O O . ASP A 1 213 ? 49.920 -16.863 24.813 1.00 91.31 213 ASP A O 1
ATOM 1695 N N . LEU A 1 214 ? 48.691 -16.188 26.583 1.00 93.00 214 LEU A N 1
ATOM 1696 C CA . LEU A 1 214 ? 48.088 -17.490 26.882 1.00 93.00 214 LEU A CA 1
ATOM 1697 C C . LEU A 1 214 ? 46.981 -17.862 25.886 1.00 93.00 214 LEU A C 1
ATOM 1699 O O . LEU A 1 214 ? 47.023 -18.933 25.284 1.00 93.00 214 LEU A O 1
ATOM 1703 N N . CYS A 1 215 ? 46.022 -16.959 25.663 1.00 93.44 215 CYS A N 1
ATOM 1704 C CA . CYS A 1 215 ? 44.850 -17.170 24.811 1.00 93.44 215 CYS A CA 1
ATOM 1705 C C . CYS A 1 215 ? 44.785 -16.155 23.651 1.00 93.44 215 CYS A C 1
ATOM 1707 O O . CYS A 1 215 ? 43.798 -15.420 23.515 1.00 93.44 215 CYS A O 1
ATOM 1709 N N . PRO A 1 216 ? 45.792 -16.092 22.757 1.00 92.31 216 PRO A N 1
ATOM 1710 C CA . PRO A 1 216 ? 45.874 -15.058 21.720 1.00 92.31 216 PRO A CA 1
ATOM 1711 C C . PRO A 1 216 ? 44.757 -15.133 20.669 1.00 92.31 216 PRO A C 1
ATOM 1713 O O . PRO A 1 216 ? 44.505 -14.149 19.977 1.00 92.31 216 PRO A O 1
ATOM 1716 N N . LYS A 1 217 ? 44.095 -16.289 20.517 1.00 93.50 217 LYS A N 1
ATOM 1717 C CA . LYS A 1 217 ? 43.113 -16.544 19.445 1.00 93.50 217 LYS A CA 1
ATOM 1718 C C . LYS A 1 217 ? 41.677 -16.748 19.920 1.00 93.50 217 LYS A C 1
ATOM 1720 O O . LYS A 1 217 ? 40.779 -16.676 19.088 1.00 93.50 217 LYS A O 1
ATOM 1725 N N . THR A 1 218 ? 41.457 -16.985 21.212 1.00 94.44 218 THR A N 1
ATOM 1726 C CA . THR A 1 218 ? 40.111 -17.190 21.769 1.00 94.44 218 THR A CA 1
ATOM 1727 C C . THR A 1 218 ? 39.257 -15.935 21.548 1.00 94.44 218 THR A C 1
ATOM 1729 O O . THR A 1 218 ? 39.691 -14.858 21.953 1.00 94.44 218 THR A O 1
ATOM 1732 N N . PRO A 1 219 ? 38.094 -16.004 20.886 1.00 95.38 219 PRO A N 1
ATOM 1733 C CA . PRO A 1 219 ? 37.192 -14.864 20.758 1.00 95.38 219 PRO A CA 1
ATOM 1734 C C . PRO A 1 219 ? 36.694 -14.364 22.117 1.00 95.38 219 PRO A C 1
ATOM 1736 O O . PRO A 1 219 ? 36.603 -15.137 23.071 1.00 95.38 219 PRO A O 1
ATOM 1739 N N . MET A 1 220 ? 36.345 -13.079 22.193 1.00 95.44 220 MET A N 1
ATOM 1740 C CA . MET A 1 220 ? 35.809 -12.477 23.418 1.00 95.44 220 MET A CA 1
ATOM 1741 C C . MET A 1 220 ? 34.460 -11.797 23.180 1.00 95.44 220 MET A C 1
ATOM 1743 O O . MET A 1 220 ? 34.327 -11.028 22.224 1.00 95.44 220 MET A O 1
ATOM 1747 N N . ILE A 1 221 ? 33.476 -12.079 24.042 1.00 96.56 221 ILE A N 1
ATOM 1748 C CA . ILE A 1 221 ? 32.138 -11.465 24.007 1.00 96.56 221 ILE A CA 1
ATOM 1749 C C . ILE A 1 221 ? 32.122 -10.180 24.842 1.00 96.56 221 ILE A C 1
ATOM 1751 O O . ILE A 1 221 ? 32.553 -10.183 25.996 1.00 96.56 221 ILE A O 1
ATOM 1755 N N . PHE A 1 222 ? 31.558 -9.117 24.264 1.00 95.50 222 PHE A N 1
ATOM 1756 C CA . PHE A 1 222 ? 31.298 -7.830 24.907 1.00 95.50 222 PHE A CA 1
ATOM 1757 C C . PHE A 1 222 ? 29.807 -7.469 24.861 1.00 95.50 222 PHE A C 1
ATOM 1759 O O . PHE A 1 222 ? 29.124 -7.711 23.860 1.00 95.50 222 PHE A O 1
ATOM 1766 N N . PHE A 1 223 ? 29.306 -6.844 25.930 1.00 91.88 223 PHE A N 1
ATOM 1767 C CA . PHE A 1 223 ? 27.908 -6.422 26.045 1.00 91.88 223 PHE A CA 1
ATOM 1768 C C . PHE A 1 223 ? 27.737 -4.946 25.697 1.00 91.88 223 PHE A C 1
ATOM 1770 O O . PHE A 1 223 ? 28.345 -4.072 26.316 1.00 91.88 223 PHE A O 1
ATOM 1777 N N . ASN A 1 224 ? 26.848 -4.662 24.746 1.00 88.88 224 ASN A N 1
ATOM 1778 C CA . ASN A 1 224 ? 26.497 -3.307 24.333 1.00 88.88 224 ASN A CA 1
ATOM 1779 C C . ASN A 1 224 ? 27.763 -2.455 24.050 1.00 88.88 224 ASN A C 1
ATOM 1781 O O . ASN A 1 224 ? 28.630 -2.891 23.294 1.00 88.88 224 ASN A O 1
ATOM 1785 N N . HIS A 1 225 ? 27.891 -1.268 24.652 1.00 86.50 225 HIS A N 1
ATOM 1786 C CA . HIS A 1 225 ? 29.053 -0.380 24.505 1.00 86.50 225 HIS A CA 1
ATOM 1787 C C . HIS A 1 225 ? 30.127 -0.553 25.604 1.00 86.50 225 HIS A C 1
ATOM 1789 O O . HIS A 1 225 ? 31.118 0.175 25.608 1.00 86.50 225 HIS A O 1
ATOM 1795 N N . TYR A 1 226 ? 29.968 -1.499 26.540 1.00 88.31 226 TYR A N 1
ATOM 1796 C CA . TYR A 1 226 ? 30.829 -1.638 27.726 1.00 88.31 226 TYR A CA 1
ATOM 1797 C C . TYR A 1 226 ? 32.101 -2.450 27.446 1.00 88.31 226 TYR A C 1
ATOM 1799 O O . TYR A 1 226 ? 32.250 -3.590 27.883 1.00 88.31 226 TYR A O 1
ATOM 1807 N N . TRP A 1 227 ? 32.994 -1.883 26.636 1.00 88.94 227 TRP A N 1
ATOM 1808 C CA . TRP A 1 227 ? 34.212 -2.564 26.179 1.00 88.94 227 TRP A CA 1
ATOM 1809 C C . TRP A 1 227 ? 35.459 -2.168 26.981 1.00 88.94 227 TRP A C 1
ATOM 1811 O O . TRP A 1 227 ? 36.482 -2.833 26.846 1.00 88.94 227 TRP A O 1
ATOM 1821 N N . ASP A 1 228 ? 35.390 -1.084 27.767 1.00 86.38 228 ASP A N 1
ATOM 1822 C CA . ASP A 1 228 ? 36.488 -0.491 28.556 1.00 86.38 228 ASP A CA 1
ATOM 1823 C C . ASP A 1 228 ? 37.816 -0.372 27.789 1.00 86.38 228 ASP A C 1
ATOM 1825 O O . ASP A 1 228 ? 38.899 -0.607 28.323 1.00 86.38 228 ASP A O 1
ATOM 1829 N N . ASP A 1 229 ? 37.718 -0.070 26.491 1.00 83.94 229 ASP A N 1
ATOM 1830 C CA . ASP A 1 229 ? 38.836 -0.007 25.547 1.00 83.94 229 ASP A CA 1
ATOM 1831 C C . ASP A 1 229 ? 39.716 -1.273 25.484 1.00 83.94 229 ASP A C 1
ATOM 1833 O O . ASP A 1 229 ? 40.796 -1.248 24.889 1.00 83.94 229 ASP A O 1
ATOM 1837 N N . VAL A 1 230 ? 39.242 -2.414 26.002 1.00 89.81 230 VAL A N 1
ATOM 1838 C CA . VAL A 1 230 ? 39.964 -3.695 25.995 1.00 89.81 230 VAL A CA 1
ATOM 1839 C C . VAL A 1 230 ? 40.403 -4.086 24.573 1.00 89.81 230 VAL A C 1
ATOM 1841 O O . VAL A 1 230 ? 41.591 -4.365 24.385 1.00 89.81 230 VAL A O 1
ATOM 1844 N N . PRO A 1 231 ? 39.546 -4.012 23.528 1.00 88.44 231 PRO A N 1
ATOM 1845 C CA . PRO A 1 231 ? 39.960 -4.324 22.155 1.00 88.44 231 PRO A CA 1
ATOM 1846 C C . PRO A 1 231 ? 40.861 -3.274 21.491 1.00 88.44 231 PRO A C 1
ATOM 1848 O O . PRO A 1 231 ? 41.234 -3.426 20.328 1.00 88.44 231 PRO A O 1
ATOM 1851 N N . SER A 1 232 ? 41.157 -2.179 22.190 1.00 86.56 232 SER A N 1
ATOM 1852 C CA . SER A 1 232 ? 42.063 -1.113 21.757 1.00 86.56 232 SER A CA 1
ATOM 1853 C C . SER A 1 232 ? 43.377 -1.119 22.555 1.00 86.56 232 SER A C 1
ATOM 1855 O O . SER A 1 232 ? 44.253 -0.294 22.292 1.00 86.56 232 SER A O 1
ATOM 1857 N N . MET A 1 233 ? 43.544 -2.036 23.518 1.00 87.69 233 MET A N 1
ATOM 1858 C CA . MET A 1 233 ? 44.779 -2.161 24.290 1.00 87.69 233 MET A CA 1
ATOM 1859 C C . MET A 1 233 ? 45.971 -2.483 23.378 1.00 87.69 233 MET A C 1
ATOM 1861 O O . MET A 1 233 ? 45.842 -3.326 22.491 1.00 87.69 233 MET A O 1
ATOM 1865 N N . PRO A 1 234 ? 47.175 -1.936 23.642 1.00 85.56 234 PRO A N 1
ATOM 1866 C CA . PRO A 1 234 ? 48.362 -2.220 22.828 1.00 85.56 234 PRO A CA 1
ATOM 1867 C C . PRO A 1 234 ? 48.732 -3.707 22.756 1.00 85.56 234 PRO A C 1
ATOM 1869 O O . PRO A 1 234 ? 49.398 -4.145 21.823 1.00 85.56 234 PRO A O 1
ATOM 1872 N N . ARG A 1 235 ? 48.328 -4.482 23.770 1.00 86.88 235 ARG A N 1
ATOM 1873 C CA . ARG A 1 235 ? 48.550 -5.930 23.858 1.00 86.88 235 ARG A CA 1
ATOM 1874 C C . ARG A 1 235 ? 47.475 -6.764 23.162 1.00 86.88 235 ARG A C 1
ATOM 1876 O O . ARG A 1 235 ? 47.676 -7.967 23.024 1.00 86.88 235 ARG A O 1
ATOM 1883 N N . TRP A 1 236 ? 46.370 -6.160 22.722 1.00 92.56 236 TRP A N 1
ATOM 1884 C CA . TRP A 1 236 ? 45.317 -6.872 22.011 1.00 92.56 236 TRP A CA 1
ATOM 1885 C C . TRP A 1 236 ? 45.861 -7.427 20.685 1.00 92.56 236 TRP A C 1
ATOM 1887 O O . TRP A 1 236 ? 46.345 -6.654 19.854 1.00 92.56 236 TRP A O 1
ATOM 1897 N N . PRO A 1 237 ? 45.799 -8.748 20.443 1.00 91.19 237 PRO A N 1
ATOM 1898 C CA . PRO A 1 237 ? 46.303 -9.305 19.195 1.00 91.19 237 PRO A CA 1
ATOM 1899 C C . PRO A 1 237 ? 45.467 -8.837 17.997 1.00 91.19 237 PRO A C 1
ATOM 1901 O O . PRO A 1 237 ? 44.242 -8.942 18.006 1.00 91.19 237 PRO A O 1
ATOM 1904 N N . GLU A 1 238 ? 46.131 -8.388 16.929 1.00 81.25 238 GLU A N 1
ATOM 1905 C CA . GLU A 1 238 ? 45.498 -7.752 15.757 1.00 81.25 238 GLU A CA 1
ATOM 1906 C C . GLU A 1 238 ? 44.387 -8.606 15.108 1.00 81.25 238 GLU A C 1
ATOM 1908 O O . GLU A 1 238 ? 43.374 -8.082 14.644 1.00 81.25 238 GLU A O 1
ATOM 1913 N N . ASN A 1 239 ? 44.540 -9.935 15.149 1.00 84.38 239 ASN A N 1
ATOM 1914 C CA . ASN A 1 239 ? 43.609 -10.899 14.555 1.00 84.38 239 ASN A CA 1
ATOM 1915 C C . ASN A 1 239 ? 42.718 -11.635 15.579 1.00 84.38 239 ASN A C 1
ATOM 1917 O O . ASN A 1 239 ? 42.049 -12.599 15.202 1.00 84.38 239 ASN A O 1
ATOM 1921 N N . LYS A 1 240 ? 42.710 -11.241 16.863 1.00 90.00 240 LYS A N 1
ATOM 1922 C CA . LYS A 1 240 ? 41.843 -11.870 17.878 1.00 90.00 240 LYS A CA 1
ATOM 1923 C C . LYS A 1 240 ? 40.372 -11.489 17.619 1.00 90.00 240 LYS A C 1
ATOM 1925 O O . LYS A 1 240 ? 40.092 -10.291 17.506 1.00 90.00 240 LYS A O 1
ATOM 1930 N N . PRO A 1 241 ? 39.432 -12.452 17.513 1.00 94.31 241 PRO A N 1
ATOM 1931 C CA . PRO A 1 241 ? 38.046 -12.136 17.167 1.00 94.31 241 PRO A CA 1
ATOM 1932 C C . PRO A 1 241 ? 37.262 -11.464 18.307 1.00 94.31 241 PRO A C 1
ATOM 1934 O O . PRO A 1 241 ? 37.469 -11.771 19.481 1.00 94.31 241 PRO A O 1
ATOM 1937 N N . ILE A 1 242 ? 36.332 -10.574 17.949 1.00 95.25 242 ILE A N 1
ATOM 1938 C CA . ILE A 1 242 ? 35.479 -9.821 18.886 1.00 95.25 242 ILE A CA 1
ATOM 1939 C C . ILE A 1 242 ? 34.018 -10.157 18.601 1.00 95.25 242 ILE A C 1
ATOM 1941 O O . ILE A 1 242 ? 33.599 -10.033 17.453 1.00 95.25 242 ILE A O 1
ATOM 1945 N N . TYR A 1 243 ? 33.235 -10.535 19.611 1.00 96.50 243 TYR A N 1
ATOM 1946 C CA . TYR A 1 243 ? 31.792 -10.769 19.489 1.00 96.50 243 TYR A CA 1
ATOM 1947 C C . TYR A 1 243 ? 31.010 -9.724 20.292 1.00 96.50 243 TYR A C 1
ATOM 1949 O O . TYR A 1 243 ? 31.373 -9.406 21.422 1.00 96.50 243 TYR A O 1
ATOM 1957 N N . LEU A 1 244 ? 29.936 -9.185 19.716 1.00 95.00 244 LEU A N 1
ATOM 1958 C CA . LEU A 1 244 ? 29.095 -8.159 20.340 1.00 95.00 244 LEU A CA 1
ATOM 1959 C C . LEU A 1 244 ? 27.703 -8.712 20.635 1.00 95.00 244 LEU A C 1
ATOM 1961 O O . LEU A 1 244 ? 27.049 -9.239 19.742 1.00 95.00 244 LEU A O 1
ATOM 1965 N N . MET A 1 245 ? 27.206 -8.522 21.853 1.00 93.12 245 MET A N 1
ATOM 1966 C CA . MET A 1 245 ? 25.793 -8.710 22.178 1.00 93.12 245 MET A CA 1
ATOM 1967 C C . MET A 1 245 ? 25.120 -7.349 22.428 1.00 93.12 245 MET A C 1
ATOM 1969 O O . MET A 1 245 ? 25.340 -6.751 23.484 1.00 93.12 245 MET A O 1
ATOM 1973 N N . PRO A 1 246 ? 24.319 -6.831 21.479 1.00 89.38 246 PRO A N 1
ATOM 1974 C CA . PRO A 1 246 ? 23.805 -5.467 21.538 1.00 89.38 246 PRO A CA 1
ATOM 1975 C C . PRO A 1 246 ? 22.386 -5.383 22.126 1.00 89.38 246 PRO A C 1
ATOM 1977 O O . PRO A 1 246 ? 21.559 -6.277 21.927 1.00 89.38 246 PRO A O 1
ATOM 1980 N N . ASN A 1 247 ? 22.075 -4.248 22.760 1.00 83.50 247 ASN A N 1
ATOM 1981 C CA . ASN A 1 247 ? 20.701 -3.792 22.985 1.00 83.50 247 ASN A CA 1
ATOM 1982 C C . ASN A 1 247 ? 20.431 -2.656 21.988 1.00 83.50 247 ASN A C 1
ATOM 1984 O O . ASN A 1 247 ? 20.795 -1.506 22.219 1.00 83.50 247 ASN A O 1
ATOM 1988 N N . ILE A 1 248 ? 19.858 -3.000 20.835 1.00 69.94 248 ILE A N 1
ATOM 1989 C CA . ILE A 1 248 ? 19.798 -2.135 19.642 1.00 69.94 248 ILE A CA 1
ATOM 1990 C C . ILE A 1 248 ? 18.900 -0.893 19.798 1.00 69.94 248 ILE A C 1
ATOM 1992 O O . ILE A 1 248 ? 18.852 -0.040 18.916 1.00 69.94 248 ILE A O 1
ATOM 1996 N N . GLU A 1 249 ? 18.148 -0.816 20.892 1.00 66.81 249 GLU A N 1
ATOM 1997 C CA . GLU A 1 249 ? 17.335 0.325 21.300 1.00 66.81 249 GLU A CA 1
ATOM 1998 C C . GLU A 1 249 ? 18.100 1.364 22.137 1.00 66.81 249 GLU A C 1
ATOM 2000 O O . GLU A 1 249 ? 17.578 2.456 22.365 1.00 66.81 249 GLU A O 1
ATOM 2005 N N . MET A 1 250 ? 19.309 1.040 22.609 1.00 61.19 250 MET A N 1
ATOM 2006 C CA . MET A 1 250 ? 20.176 1.978 23.320 1.00 61.19 250 MET A CA 1
ATOM 2007 C C . MET A 1 250 ? 20.911 2.884 22.330 1.00 61.19 250 MET A C 1
ATOM 2009 O O . MET A 1 250 ? 21.477 2.425 21.340 1.00 61.19 250 MET A O 1
ATOM 2013 N N . ILE A 1 251 ? 20.897 4.186 22.606 1.00 56.75 251 ILE A N 1
ATOM 2014 C CA . ILE A 1 251 ? 21.392 5.229 21.696 1.00 56.75 251 ILE A CA 1
ATOM 2015 C C . ILE A 1 251 ? 22.925 5.297 21.635 1.00 56.75 251 ILE A C 1
ATOM 2017 O O . ILE A 1 251 ? 23.479 5.937 20.748 1.00 56.75 251 ILE A O 1
ATOM 2021 N N . GLU A 1 252 ? 23.606 4.663 22.590 1.00 69.56 252 GLU A N 1
ATOM 2022 C CA . GLU A 1 252 ? 25.058 4.683 22.765 1.00 69.56 252 GLU A CA 1
ATOM 2023 C C . GLU A 1 252 ? 25.796 3.708 21.833 1.00 69.56 252 GLU A C 1
ATOM 2025 O O . GLU A 1 252 ? 27.018 3.785 21.709 1.00 69.56 252 GLU A O 1
ATOM 2030 N N . LEU A 1 253 ? 25.077 2.795 21.169 1.00 76.06 253 LEU A N 1
ATOM 2031 C CA . LEU A 1 253 ? 25.660 1.917 20.158 1.00 76.06 253 LEU A CA 1
ATOM 2032 C C . LEU A 1 253 ? 25.748 2.629 18.809 1.00 76.06 253 LEU A C 1
ATOM 2034 O O . LEU A 1 253 ? 24.743 2.890 18.149 1.00 76.06 253 LEU A O 1
ATOM 2038 N N . THR A 1 254 ? 26.977 2.893 18.387 1.00 83.38 254 THR A N 1
ATOM 2039 C CA . THR A 1 254 ? 27.287 3.530 17.108 1.00 83.38 254 THR A CA 1
ATOM 2040 C C . THR A 1 254 ? 27.698 2.497 16.048 1.00 83.38 254 THR A C 1
ATOM 2042 O O . THR A 1 254 ? 28.048 1.361 16.393 1.00 83.38 254 THR A O 1
ATOM 2045 N N . PRO A 1 255 ? 27.695 2.867 14.752 1.00 81.88 255 PRO A N 1
ATOM 2046 C CA . PRO A 1 255 ? 28.186 2.019 13.664 1.00 81.88 255 PRO A CA 1
ATOM 2047 C C . PRO A 1 255 ? 29.546 1.348 13.905 1.00 81.88 255 PRO A C 1
ATOM 2049 O O . PRO A 1 255 ? 29.755 0.194 13.530 1.00 81.88 255 PRO A O 1
ATOM 2052 N N . GLU A 1 256 ? 30.472 2.037 14.573 1.00 86.25 256 GLU A N 1
ATOM 2053 C CA . GLU A 1 256 ? 31.846 1.573 14.781 1.00 86.25 256 GLU A CA 1
ATOM 2054 C C . GLU A 1 256 ? 31.925 0.303 15.636 1.00 86.25 256 GLU A C 1
ATOM 2056 O O . GLU A 1 256 ? 32.768 -0.559 15.373 1.00 86.25 256 GLU A O 1
ATOM 2061 N N . PHE A 1 257 ? 31.044 0.158 16.631 1.00 88.75 257 PHE A N 1
ATOM 2062 C CA . PHE A 1 257 ? 30.990 -1.044 17.467 1.00 88.75 257 PHE A CA 1
ATOM 2063 C C . PHE A 1 257 ? 30.664 -2.274 16.628 1.00 88.75 257 PHE A C 1
ATOM 2065 O O . PHE A 1 257 ? 31.348 -3.294 16.709 1.00 88.75 257 PHE A O 1
ATOM 2072 N N . TYR A 1 258 ? 29.657 -2.159 15.769 1.00 87.38 258 TYR A N 1
ATOM 2073 C CA . TYR A 1 258 ? 29.234 -3.256 14.922 1.00 87.38 258 TYR A CA 1
ATOM 2074 C C . TYR A 1 258 ? 30.254 -3.531 13.807 1.00 87.38 258 TYR A C 1
ATOM 2076 O O . TYR A 1 258 ? 30.632 -4.676 13.583 1.00 87.38 258 TYR A O 1
ATOM 2084 N N . TRP A 1 259 ? 30.803 -2.532 13.119 1.00 91.88 259 TRP A N 1
ATOM 2085 C CA . TRP A 1 259 ? 31.780 -2.805 12.054 1.00 91.88 259 TRP A CA 1
ATOM 2086 C C . TRP A 1 259 ? 33.103 -3.434 12.539 1.00 91.88 259 TRP A C 1
ATOM 2088 O O . TRP A 1 259 ? 33.801 -4.070 11.743 1.00 91.88 259 TRP A O 1
ATOM 2098 N N . ARG A 1 260 ? 33.463 -3.293 13.826 1.00 89.81 260 ARG A N 1
ATOM 2099 C CA . ARG A 1 260 ? 34.690 -3.874 14.413 1.00 89.81 260 ARG A CA 1
ATOM 2100 C C . ARG A 1 260 ? 34.576 -5.344 14.814 1.00 89.81 260 ARG A C 1
ATOM 2102 O O . ARG A 1 260 ? 35.616 -5.980 15.011 1.00 89.81 260 ARG A O 1
ATOM 2109 N N . VAL A 1 261 ? 33.369 -5.888 14.942 1.00 93.44 261 VAL A N 1
ATOM 2110 C CA . VAL A 1 261 ? 33.190 -7.258 15.434 1.00 93.44 261 VAL A CA 1
ATOM 2111 C C . VAL A 1 261 ? 33.225 -8.309 14.332 1.00 93.44 261 VAL A C 1
ATOM 2113 O O . VAL A 1 261 ? 33.199 -8.014 13.143 1.00 93.44 261 VAL A O 1
ATOM 2116 N N . ASN A 1 262 ? 33.344 -9.560 14.757 1.00 95.06 262 ASN A N 1
ATOM 2117 C CA . ASN A 1 262 ? 33.321 -10.761 13.935 1.00 95.06 262 ASN A CA 1
ATOM 2118 C C . ASN A 1 262 ? 32.000 -11.524 14.070 1.00 95.06 262 ASN A C 1
ATOM 2120 O O . ASN A 1 262 ? 31.675 -12.313 13.190 1.00 95.06 262 ASN A O 1
ATOM 2124 N N . ALA A 1 263 ? 31.247 -11.302 15.147 1.00 95.81 263 ALA A N 1
ATOM 2125 C CA . ALA A 1 263 ? 29.889 -11.807 15.269 1.00 95.81 263 ALA A CA 1
ATOM 2126 C C . ALA A 1 263 ? 29.034 -10.877 16.126 1.00 95.81 263 ALA A C 1
ATOM 2128 O O . ALA A 1 263 ? 29.541 -10.216 17.038 1.00 95.81 263 ALA A O 1
ATOM 2129 N N . VAL A 1 264 ? 27.734 -10.863 15.845 1.00 94.69 264 VAL A N 1
ATOM 2130 C CA . VAL A 1 264 ? 26.729 -10.186 16.658 1.00 94.69 264 VAL A CA 1
ATOM 2131 C C . VAL A 1 264 ? 25.720 -11.197 17.178 1.00 94.69 264 VAL A C 1
ATOM 2133 O O . VAL A 1 264 ? 25.006 -11.831 16.406 1.00 94.69 264 VAL A O 1
ATOM 2136 N N . LEU A 1 265 ? 25.634 -11.318 18.499 1.00 93.75 265 LEU A N 1
ATOM 2137 C CA . LEU A 1 265 ? 24.730 -12.228 19.193 1.00 93.75 265 LEU A CA 1
ATOM 2138 C C . LEU A 1 265 ? 23.436 -11.493 19.537 1.00 93.75 265 LEU A C 1
ATOM 2140 O O . LEU A 1 265 ? 23.342 -10.768 20.527 1.00 93.75 265 LEU A O 1
ATOM 2144 N N . CYS A 1 266 ? 22.425 -11.662 18.697 1.00 90.94 266 CYS A N 1
ATOM 2145 C CA . CYS A 1 266 ? 21.144 -11.002 18.850 1.00 90.94 266 CYS A CA 1
ATOM 2146 C C . CYS A 1 266 ? 20.158 -11.848 19.655 1.00 90.94 266 CYS A C 1
ATOM 2148 O O . CYS A 1 266 ? 19.616 -12.845 19.176 1.00 90.94 266 CYS A O 1
ATOM 2150 N N . LYS A 1 267 ? 19.845 -11.371 20.864 1.00 85.44 267 LYS A N 1
ATOM 2151 C CA . LYS A 1 267 ? 18.872 -11.997 21.775 1.00 85.44 267 LYS A CA 1
ATOM 2152 C C . LYS A 1 267 ? 17.446 -12.039 21.213 1.00 85.44 267 LYS A C 1
ATOM 2154 O O . LYS A 1 267 ? 16.661 -12.914 21.570 1.00 85.44 267 LYS A O 1
ATOM 2159 N N . THR A 1 268 ? 17.080 -11.087 20.353 1.00 76.75 268 THR A N 1
ATOM 2160 C CA . THR A 1 268 ? 15.720 -10.934 19.808 1.00 76.75 268 THR A CA 1
ATOM 2161 C C . THR A 1 268 ? 15.728 -10.980 18.281 1.00 76.75 268 THR A C 1
ATOM 2163 O O . THR A 1 268 ? 16.703 -10.563 17.657 1.00 76.75 268 THR A O 1
ATOM 2166 N N . GLN A 1 269 ? 14.631 -11.444 17.667 1.00 79.06 269 GLN A N 1
ATOM 2167 C CA . GLN A 1 269 ? 14.534 -11.508 16.203 1.00 79.06 269 GLN A CA 1
ATOM 2168 C C . GLN A 1 269 ? 14.620 -10.101 15.604 1.00 79.06 269 GLN A C 1
ATOM 2170 O O . GLN A 1 269 ? 15.240 -9.912 14.573 1.00 79.06 269 GLN A O 1
ATOM 2175 N N . ILE A 1 270 ? 14.105 -9.087 16.310 1.00 67.88 270 ILE A N 1
ATOM 2176 C CA . ILE A 1 270 ? 14.229 -7.694 15.880 1.00 67.88 270 ILE A CA 1
ATOM 2177 C C . ILE A 1 270 ? 15.672 -7.181 15.943 1.00 67.88 270 ILE A C 1
ATOM 2179 O O . ILE A 1 270 ? 16.051 -6.419 15.064 1.00 67.88 270 ILE A O 1
ATOM 2183 N N . CYS A 1 271 ? 16.485 -7.598 16.924 1.00 83.94 271 CYS A N 1
ATOM 2184 C CA . CYS A 1 271 ? 17.927 -7.347 16.897 1.00 83.94 271 CYS A CA 1
ATOM 2185 C C . CYS A 1 271 ? 18.550 -8.034 15.692 1.00 83.94 271 CYS A C 1
ATOM 2187 O O . CYS A 1 271 ? 19.245 -7.376 14.933 1.00 83.94 271 CYS A O 1
ATOM 2189 N N . PHE A 1 272 ? 18.277 -9.326 15.493 1.00 84.25 272 PHE A N 1
ATOM 2190 C CA . PHE A 1 272 ? 18.869 -10.091 14.400 1.00 84.25 272 PHE A CA 1
ATOM 2191 C C . PHE A 1 272 ? 18.518 -9.470 13.051 1.00 84.25 272 PHE A C 1
ATOM 2193 O O . PHE A 1 272 ? 19.416 -9.128 12.293 1.00 84.25 272 PHE A O 1
ATOM 2200 N N . ASP A 1 273 ? 17.235 -9.230 12.789 1.00 76.88 273 ASP A N 1
ATOM 2201 C CA . ASP A 1 273 ? 16.748 -8.656 11.539 1.00 76.88 273 ASP A CA 1
ATOM 2202 C C . ASP A 1 273 ? 17.299 -7.246 11.336 1.00 76.88 273 ASP A C 1
ATOM 2204 O O . ASP A 1 273 ? 17.656 -6.894 10.218 1.00 76.88 273 ASP A O 1
ATOM 2208 N N . ARG A 1 274 ? 17.401 -6.434 12.401 1.00 77.12 274 ARG A N 1
ATOM 2209 C CA . ARG A 1 274 ? 17.906 -5.060 12.293 1.00 77.12 274 ARG A CA 1
ATOM 2210 C C . ARG A 1 274 ? 19.412 -4.990 12.172 1.00 77.12 274 ARG A C 1
ATOM 2212 O O . ARG A 1 274 ? 19.856 -4.219 11.344 1.00 77.12 274 ARG A O 1
ATOM 2219 N N . VAL A 1 275 ? 20.190 -5.755 12.933 1.00 73.44 275 VAL A N 1
ATOM 2220 C CA . VAL A 1 275 ? 21.653 -5.758 12.800 1.00 73.44 275 VAL A CA 1
ATOM 2221 C C . VAL A 1 275 ? 22.069 -6.448 11.502 1.00 73.44 275 VAL A C 1
ATOM 2223 O O . VAL A 1 275 ? 22.988 -5.970 10.852 1.00 73.44 275 VAL A O 1
ATOM 2226 N N . THR A 1 276 ? 21.350 -7.486 11.057 1.00 80.69 276 THR A N 1
ATOM 2227 C CA . THR A 1 276 ? 21.558 -8.100 9.732 1.00 80.69 276 THR A CA 1
ATOM 2228 C C . THR A 1 276 ? 21.227 -7.102 8.629 1.00 80.69 276 THR A C 1
ATOM 2230 O O . THR A 1 276 ? 22.103 -6.789 7.830 1.00 80.69 276 THR A O 1
ATOM 2233 N N . LYS A 1 277 ? 20.029 -6.492 8.646 1.00 67.81 277 LYS A N 1
ATOM 2234 C CA . LYS A 1 277 ? 19.679 -5.419 7.698 1.00 67.81 277 LYS A CA 1
ATOM 2235 C C . LYS A 1 277 ? 20.639 -4.243 7.755 1.00 67.81 277 LYS A C 1
ATOM 2237 O O . LYS A 1 277 ? 20.878 -3.623 6.728 1.00 67.81 277 LYS A O 1
ATOM 2242 N N . TRP A 1 278 ? 21.141 -3.903 8.940 1.00 86.62 278 TRP A N 1
ATOM 2243 C CA . TRP A 1 278 ? 22.066 -2.798 9.146 1.00 86.62 278 TRP A CA 1
ATOM 2244 C C . TRP A 1 278 ? 23.452 -3.132 8.587 1.00 86.62 278 TRP A C 1
ATOM 2246 O O . TRP A 1 278 ? 23.985 -2.324 7.846 1.00 86.62 278 TRP A O 1
ATOM 2256 N N . TYR A 1 279 ? 23.999 -4.333 8.804 1.00 79.69 279 TYR A N 1
ATOM 2257 C CA . TYR A 1 279 ? 25.224 -4.790 8.130 1.00 79.69 279 TYR A CA 1
ATOM 2258 C C . TYR A 1 279 ? 25.055 -4.947 6.612 1.00 79.69 279 TYR A C 1
ATOM 2260 O O . TYR A 1 279 ? 26.024 -4.792 5.872 1.00 79.69 279 TYR A O 1
ATOM 2268 N N . GLU A 1 280 ? 23.849 -5.249 6.129 1.00 73.38 280 GLU A N 1
ATOM 2269 C CA . GLU A 1 280 ? 23.531 -5.278 4.696 1.00 73.38 280 GLU A CA 1
ATOM 2270 C C . GLU A 1 280 ? 23.412 -3.866 4.097 1.00 73.38 280 GLU A C 1
ATOM 2272 O O . GLU A 1 280 ? 23.832 -3.655 2.961 1.00 73.38 280 GLU A O 1
ATOM 2277 N N . GLN A 1 281 ? 22.873 -2.908 4.860 1.00 67.06 281 GLN A N 1
ATOM 2278 C CA . GLN A 1 281 ? 22.679 -1.504 4.476 1.00 67.06 281 GLN A CA 1
ATOM 2279 C C . GLN A 1 281 ? 23.980 -0.690 4.563 1.00 67.06 281 GLN A C 1
ATOM 2281 O O . GLN A 1 281 ? 24.374 -0.032 3.608 1.00 67.06 281 GLN A O 1
ATOM 2286 N N . GLU A 1 282 ? 24.660 -0.745 5.703 1.00 76.44 282 GLU A N 1
ATOM 2287 C CA . GLU A 1 282 ? 25.855 0.042 6.028 1.00 76.44 282 GLU A CA 1
ATOM 2288 C C . GLU A 1 282 ? 27.156 -0.698 5.664 1.00 76.44 282 GLU A C 1
ATOM 2290 O O . GLU A 1 282 ? 28.262 -0.162 5.742 1.00 76.44 282 GLU A O 1
ATOM 2295 N N . GLY A 1 283 ? 27.033 -1.949 5.224 1.00 69.75 283 GLY A N 1
ATOM 2296 C CA . GLY A 1 283 ? 28.148 -2.813 4.880 1.00 69.75 283 GLY A CA 1
ATOM 2297 C C . GLY A 1 283 ? 28.690 -3.579 6.083 1.00 69.75 283 GLY A C 1
ATOM 2298 O O . GLY A 1 283 ? 28.648 -3.138 7.229 1.00 69.75 283 GLY A O 1
ATOM 2299 N N . ASN A 1 284 ? 29.233 -4.761 5.802 1.00 83.69 284 ASN A N 1
ATOM 2300 C CA . ASN A 1 284 ? 29.775 -5.663 6.806 1.00 83.69 284 ASN A CA 1
ATOM 2301 C C . ASN A 1 284 ? 31.278 -5.887 6.572 1.00 83.69 284 ASN A C 1
ATOM 2303 O O . ASN A 1 284 ? 31.676 -6.900 5.990 1.00 83.69 284 ASN A O 1
ATOM 2307 N N . PRO A 1 285 ? 32.141 -4.931 6.956 1.00 79.81 285 PRO A N 1
ATOM 2308 C CA . PRO A 1 285 ? 33.537 -4.894 6.522 1.00 79.81 285 PRO A CA 1
ATOM 2309 C C . PRO A 1 285 ? 34.374 -6.059 7.058 1.00 79.81 285 PRO A C 1
ATOM 2311 O O . PRO A 1 285 ? 35.345 -6.455 6.417 1.00 79.81 285 PRO A O 1
ATOM 2314 N N . ARG A 1 286 ? 33.992 -6.632 8.205 1.00 81.12 286 ARG A N 1
ATOM 2315 C CA . ARG A 1 286 ? 34.615 -7.837 8.773 1.00 81.12 286 ARG A CA 1
ATOM 2316 C C . ARG A 1 28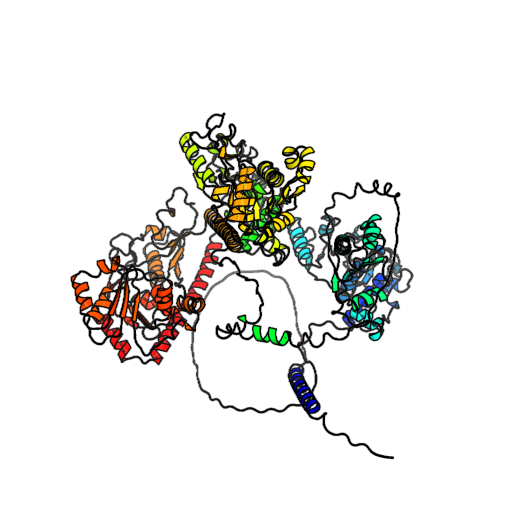6 ? 33.867 -9.127 8.450 1.00 81.12 286 ARG A C 1
ATOM 2318 O O . ARG A 1 286 ? 34.268 -10.183 8.932 1.00 81.12 286 ARG A O 1
ATOM 2325 N N . ASN A 1 287 ? 32.818 -9.045 7.629 1.00 87.31 287 ASN A N 1
ATOM 2326 C CA . ASN A 1 287 ? 31.901 -10.147 7.357 1.00 87.31 287 ASN A CA 1
ATOM 2327 C C . ASN A 1 287 ? 31.397 -10.792 8.661 1.00 87.31 287 ASN A C 1
ATOM 2329 O O . ASN A 1 287 ? 31.392 -12.013 8.808 1.00 87.31 287 ASN A O 1
ATOM 2333 N N . ALA A 1 288 ? 31.063 -9.936 9.627 1.00 86.50 288 ALA A N 1
ATOM 2334 C CA . ALA A 1 288 ? 30.590 -10.300 10.942 1.00 86.50 288 ALA A CA 1
ATOM 2335 C C . ALA A 1 288 ? 29.289 -11.098 10.845 1.00 86.50 288 ALA A C 1
ATOM 2337 O O . ALA A 1 288 ? 28.337 -10.666 10.196 1.00 86.50 288 ALA A O 1
ATOM 2338 N N . GLU A 1 289 ? 29.231 -12.252 11.490 1.00 93.62 289 GLU A N 1
ATOM 2339 C CA . GLU A 1 289 ? 28.048 -13.102 11.425 1.00 93.62 289 GLU A CA 1
ATOM 2340 C C . GLU A 1 289 ? 27.021 -12.652 12.465 1.00 93.62 289 GLU A C 1
ATOM 2342 O O . GLU A 1 289 ? 27.324 -12.562 13.654 1.00 93.62 289 GLU A O 1
ATOM 2347 N N . VAL A 1 290 ? 25.799 -12.340 12.041 1.00 91.19 290 VAL A N 1
ATOM 2348 C CA . VAL A 1 290 ? 24.711 -12.046 12.980 1.00 91.19 290 VAL A CA 1
ATOM 2349 C C . VAL A 1 290 ? 24.027 -13.359 13.312 1.00 91.19 290 VAL A C 1
ATOM 2351 O O . VAL A 1 290 ? 23.715 -14.133 12.414 1.00 91.19 290 VAL A O 1
ATOM 2354 N N . LEU A 1 291 ? 23.804 -13.622 14.595 1.00 88.94 291 LEU A N 1
ATOM 2355 C CA . LEU A 1 291 ? 23.232 -14.869 15.091 1.00 88.94 291 LEU A CA 1
ATOM 2356 C C . LEU A 1 291 ? 22.018 -14.564 15.959 1.00 88.94 291 LEU A C 1
ATOM 2358 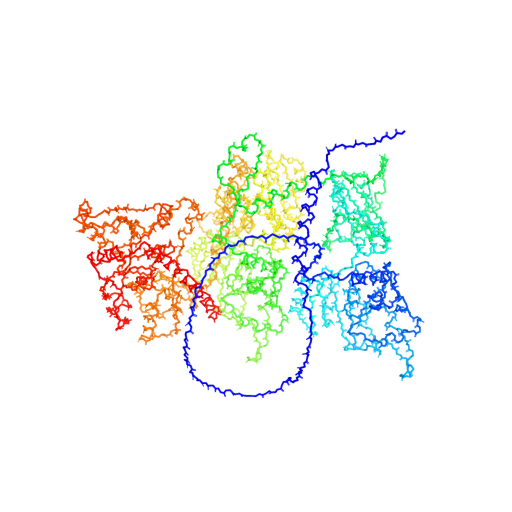O O . LEU A 1 291 ? 22.096 -13.765 16.892 1.00 88.94 291 LEU A O 1
ATOM 2362 N N . TYR A 1 292 ? 20.884 -15.195 15.653 1.00 89.88 292 TYR A N 1
ATOM 2363 C CA . TYR A 1 292 ? 19.692 -15.102 16.486 1.00 89.88 292 TYR A CA 1
ATOM 2364 C C . TYR A 1 292 ? 19.759 -16.188 17.551 1.00 89.88 292 TYR A C 1
ATOM 2366 O O . TYR A 1 292 ? 19.577 -17.366 17.251 1.00 89.88 292 TYR A O 1
ATOM 2374 N N . THR A 1 293 ? 20.038 -15.796 18.791 1.00 76.00 293 THR A N 1
ATOM 2375 C CA . THR A 1 293 ? 20.311 -16.758 19.866 1.00 76.00 293 THR A CA 1
ATOM 2376 C C . THR A 1 293 ? 19.069 -17.127 20.670 1.00 76.00 293 THR A C 1
ATOM 2378 O O . THR A 1 293 ? 19.054 -18.172 21.316 1.00 76.00 293 THR A O 1
ATOM 2381 N N . LYS A 1 294 ? 18.017 -16.289 20.633 1.00 73.00 294 LYS A N 1
ATOM 2382 C CA . LYS A 1 294 ? 17.005 -16.216 21.708 1.00 73.00 294 LYS A CA 1
ATOM 2383 C C . LYS A 1 294 ? 17.686 -16.041 23.078 1.00 73.00 294 LYS A C 1
ATOM 2385 O O . LYS A 1 294 ? 18.907 -16.064 23.206 1.00 73.00 294 LYS A O 1
ATOM 2390 N N . HIS A 1 295 ? 16.924 -15.764 24.129 1.00 77.75 295 HIS A N 1
ATOM 2391 C CA . HIS A 1 295 ? 17.532 -15.570 25.443 1.00 77.75 295 HIS A CA 1
ATOM 2392 C C . HIS A 1 295 ? 16.675 -16.136 26.565 1.00 77.75 295 HIS A C 1
ATOM 2394 O O . HIS A 1 295 ? 15.458 -16.246 26.416 1.00 77.75 295 HIS A O 1
ATOM 2400 N N . THR A 1 296 ? 17.331 -16.512 27.661 1.00 81.44 296 THR A N 1
ATOM 2401 C CA . THR A 1 296 ? 16.717 -17.129 28.840 1.00 81.44 296 THR A CA 1
ATOM 2402 C C . THR A 1 296 ? 17.250 -16.470 30.110 1.00 81.44 296 THR A C 1
ATOM 2404 O O . THR A 1 296 ? 18.233 -15.738 30.065 1.00 81.44 296 THR A O 1
ATOM 2407 N N . SER A 1 297 ? 16.599 -16.722 31.240 1.00 83.94 297 SER A N 1
ATOM 2408 C CA . SER A 1 297 ? 17.019 -16.242 32.559 1.00 83.94 297 SER A CA 1
ATOM 2409 C C . SER A 1 297 ? 16.812 -17.338 33.597 1.00 83.94 297 SER A C 1
ATOM 2411 O O . SER A 1 297 ? 16.115 -18.322 33.337 1.00 83.94 297 SER A O 1
ATOM 2413 N N . SER A 1 298 ? 17.440 -17.192 34.756 1.00 85.31 298 SER A N 1
ATOM 2414 C CA . SER A 1 298 ? 17.390 -18.191 35.818 1.00 85.31 298 SER A CA 1
ATOM 2415 C C . SER A 1 298 ? 15.990 -18.351 36.436 1.00 85.31 298 SER A C 1
ATOM 2417 O O . SER A 1 298 ? 15.222 -17.391 36.562 1.00 85.31 298 SER A O 1
ATOM 2419 N N . ASP A 1 299 ? 15.644 -19.585 36.823 1.00 87.44 299 ASP A N 1
ATOM 2420 C CA . ASP A 1 299 ? 14.369 -19.888 37.483 1.00 87.44 299 ASP A CA 1
ATOM 2421 C C . ASP A 1 299 ? 14.437 -19.483 38.960 1.00 87.44 299 ASP A C 1
ATOM 2423 O O . ASP A 1 299 ? 14.813 -20.258 39.847 1.00 87.44 299 ASP A O 1
ATOM 2427 N N . GLN A 1 300 ? 14.052 -18.234 39.218 1.00 82.94 300 GLN A N 1
ATOM 2428 C CA . GLN A 1 300 ? 14.063 -17.655 40.558 1.00 82.94 300 GLN A CA 1
ATOM 2429 C C . GLN A 1 300 ? 13.094 -18.362 41.516 1.00 82.94 300 GLN A C 1
ATOM 2431 O O . GLN A 1 300 ? 13.347 -18.395 42.720 1.00 82.94 300 GLN A O 1
ATOM 2436 N N . ALA A 1 301 ? 12.002 -18.949 41.013 1.00 83.44 301 ALA A N 1
ATOM 2437 C CA . ALA A 1 301 ? 11.005 -19.601 41.856 1.00 83.44 301 ALA A CA 1
ATOM 2438 C C . ALA A 1 301 ? 11.484 -20.976 42.328 1.00 83.44 301 ALA A C 1
ATOM 2440 O O . ALA A 1 301 ? 11.363 -21.304 43.509 1.00 83.44 301 ALA A O 1
ATOM 2441 N N . GLN A 1 302 ? 12.065 -21.769 41.427 1.00 85.19 302 GLN A N 1
ATOM 2442 C CA . GLN A 1 302 ? 12.689 -23.038 41.791 1.00 85.19 302 GLN A CA 1
ATOM 2443 C C . GLN A 1 302 ? 13.926 -22.822 42.670 1.00 85.19 302 GLN A C 1
ATOM 2445 O O . GLN A 1 302 ? 14.108 -23.542 43.654 1.00 85.19 302 GLN A O 1
ATOM 2450 N N . PHE A 1 303 ? 14.745 -21.812 42.364 1.00 87.56 303 PHE A N 1
ATOM 2451 C CA . PHE A 1 303 ? 15.906 -21.469 43.179 1.00 87.56 303 PHE A CA 1
ATOM 2452 C C . PHE A 1 303 ? 15.506 -21.085 44.607 1.00 87.56 303 PHE A C 1
ATOM 2454 O O . PHE A 1 303 ? 16.039 -21.656 45.557 1.00 87.56 303 PHE A O 1
ATOM 2461 N N . ALA A 1 304 ? 14.516 -20.199 44.775 1.00 87.00 304 ALA A N 1
ATOM 2462 C CA . ALA A 1 304 ? 14.026 -19.791 46.092 1.00 87.00 304 ALA A CA 1
ATOM 2463 C C . ALA A 1 304 ? 13.498 -20.980 46.907 1.00 87.00 304 ALA A C 1
ATOM 2465 O O . ALA A 1 304 ? 13.835 -21.120 48.081 1.00 87.00 304 ALA A O 1
ATOM 2466 N N . ARG A 1 305 ? 12.733 -21.880 46.277 1.00 86.38 305 ARG A N 1
ATOM 2467 C CA . ARG A 1 305 ? 12.221 -23.105 46.911 1.00 86.38 305 ARG A CA 1
ATOM 2468 C C . ARG A 1 305 ? 13.326 -24.050 47.370 1.00 86.38 305 ARG A C 1
ATOM 2470 O O . ARG A 1 305 ? 13.273 -24.537 48.495 1.00 86.38 305 ARG A O 1
ATOM 2477 N N . LYS A 1 306 ? 14.351 -24.282 46.542 1.00 85.50 306 LYS A N 1
ATOM 2478 C CA . LYS A 1 306 ? 15.492 -25.137 46.915 1.00 85.50 306 LYS A CA 1
ATOM 2479 C C . LYS A 1 306 ? 16.387 -24.487 47.984 1.00 85.50 306 LYS A C 1
ATOM 2481 O O . LYS A 1 306 ? 16.894 -25.186 48.855 1.00 85.50 306 LYS A O 1
ATOM 2486 N N . ARG A 1 307 ? 16.560 -23.160 47.945 1.00 86.75 307 ARG A N 1
ATOM 2487 C CA . ARG A 1 307 ? 17.444 -22.400 48.849 1.00 86.75 307 ARG A CA 1
ATOM 2488 C C . ARG A 1 307 ? 16.830 -22.142 50.226 1.00 86.75 307 ARG A C 1
ATOM 2490 O O . ARG A 1 307 ? 17.514 -22.264 51.237 1.00 86.75 307 ARG A O 1
ATOM 2497 N N . LEU A 1 308 ? 15.556 -21.751 50.255 1.00 85.88 308 LEU A N 1
ATOM 2498 C CA . LEU A 1 308 ? 14.832 -21.351 51.468 1.00 85.88 308 LEU A CA 1
ATOM 2499 C C . LEU A 1 308 ? 13.938 -22.471 52.018 1.00 85.88 308 LEU A C 1
ATOM 2501 O O . LEU A 1 308 ? 13.531 -22.413 53.177 1.00 85.88 308 LEU A O 1
ATOM 2505 N N . GLY A 1 309 ? 13.660 -23.495 51.208 1.00 81.31 309 GLY A N 1
ATOM 2506 C CA . GLY A 1 309 ? 12.743 -24.589 51.512 1.00 81.31 309 GLY A CA 1
ATOM 2507 C C . GLY A 1 309 ? 11.313 -24.295 51.052 1.00 81.31 309 GLY A C 1
ATOM 2508 O O . GLY A 1 309 ? 10.836 -23.164 51.134 1.00 81.31 309 GLY A O 1
ATOM 2509 N N . GLU A 1 310 ? 10.596 -25.331 50.610 1.00 81.44 310 GLU A N 1
ATOM 2510 C CA . GLU A 1 310 ? 9.241 -25.199 50.045 1.00 81.44 310 GLU A CA 1
ATOM 2511 C C . GLU A 1 310 ? 8.261 -24.523 51.016 1.00 81.44 310 GLU A C 1
ATOM 2513 O O . GLU A 1 310 ? 7.464 -23.679 50.624 1.00 81.44 310 GLU A O 1
ATOM 2518 N N . SER A 1 311 ? 8.368 -24.826 52.314 1.00 81.38 311 SER A N 1
ATOM 2519 C CA . SER A 1 311 ? 7.524 -24.231 53.356 1.00 81.38 311 SER A CA 1
ATOM 2520 C C . SER A 1 311 ? 7.800 -22.746 53.607 1.00 81.38 311 SER A C 1
ATOM 2522 O O . SER A 1 311 ? 6.997 -22.085 54.262 1.00 81.38 311 SER A O 1
ATOM 2524 N N . ALA A 1 312 ? 8.942 -22.229 53.145 1.00 82.88 312 ALA A N 1
ATOM 2525 C CA . ALA A 1 312 ? 9.307 -20.826 53.292 1.00 82.88 312 ALA A CA 1
ATOM 2526 C C . ALA A 1 312 ? 8.768 -19.946 52.156 1.00 82.88 312 ALA A C 1
ATOM 2528 O O . ALA A 1 312 ? 8.843 -18.724 52.293 1.00 82.88 312 ALA A O 1
ATOM 2529 N N . ILE A 1 313 ? 8.238 -20.544 51.079 1.00 89.38 313 ILE A N 1
ATOM 2530 C CA . ILE A 1 313 ? 7.651 -19.855 49.926 1.00 89.38 313 ILE A CA 1
ATOM 2531 C C . ILE A 1 313 ? 6.131 -20.017 49.969 1.00 89.38 313 ILE A C 1
ATOM 2533 O O . ILE A 1 313 ? 5.602 -21.124 49.882 1.00 89.38 313 ILE A O 1
ATOM 2537 N N . ALA A 1 314 ? 5.411 -18.908 50.097 1.00 83.81 314 ALA A N 1
ATOM 2538 C CA . ALA A 1 314 ? 3.959 -18.915 50.057 1.00 83.81 314 ALA A CA 1
ATOM 2539 C C . ALA A 1 314 ? 3.434 -19.344 48.675 1.00 83.81 314 ALA A C 1
ATOM 2541 O O . ALA A 1 314 ? 3.979 -18.996 47.624 1.00 83.81 314 ALA A O 1
ATOM 2542 N N . ALA A 1 315 ? 2.330 -20.091 48.668 1.00 82.19 315 ALA A N 1
ATOM 2543 C CA . ALA A 1 315 ? 1.633 -20.405 47.429 1.00 82.19 315 ALA A CA 1
ATOM 2544 C C . ALA A 1 315 ? 1.063 -19.124 46.795 1.00 82.19 315 ALA A C 1
ATOM 2546 O O . ALA A 1 315 ? 0.579 -18.234 47.496 1.00 82.19 315 ALA A O 1
ATOM 2547 N N . LYS A 1 316 ? 1.084 -19.059 45.461 1.00 86.06 316 LYS A N 1
ATOM 2548 C CA . LYS A 1 316 ? 0.573 -17.911 44.703 1.00 86.06 316 LYS A CA 1
ATOM 2549 C C . LYS A 1 316 ? -0.926 -17.718 44.938 1.00 86.06 316 LYS A C 1
ATOM 2551 O O . LYS A 1 316 ? -1.712 -18.645 44.736 1.00 86.06 316 LYS A O 1
ATOM 2556 N N . ASP A 1 317 ? -1.323 -16.501 45.301 1.00 79.25 317 ASP A N 1
ATOM 2557 C CA . ASP A 1 317 ? -2.724 -16.131 45.516 1.00 79.25 317 ASP A CA 1
ATOM 2558 C C . ASP A 1 317 ? -3.302 -15.425 44.281 1.00 79.25 317 ASP A C 1
ATOM 2560 O O . ASP A 1 317 ? -3.032 -14.254 44.019 1.00 79.25 317 ASP A O 1
ATOM 2564 N N . PHE A 1 318 ? -4.119 -16.148 43.513 1.00 84.81 318 PHE A N 1
ATOM 2565 C CA . PHE A 1 318 ? -4.820 -15.599 42.346 1.00 84.81 318 PHE A CA 1
ATOM 2566 C C . PHE A 1 318 ? -6.171 -14.963 42.690 1.00 84.81 318 PHE A C 1
ATOM 2568 O O . PHE A 1 318 ? -6.799 -14.347 41.830 1.00 84.81 318 PHE A O 1
ATOM 2575 N N . SER A 1 319 ? -6.644 -15.138 43.925 1.00 79.81 319 SER A N 1
ATOM 2576 C CA . SER A 1 319 ? -7.955 -14.663 44.364 1.00 79.81 319 SER A CA 1
ATOM 2577 C C . SER A 1 319 ? -7.892 -13.246 44.923 1.00 79.81 319 SER A C 1
ATOM 2579 O O . SER A 1 319 ? -8.747 -12.420 44.601 1.00 79.81 319 SER A O 1
ATOM 2581 N N . ASN A 1 320 ? -6.850 -12.934 45.694 1.00 82.38 320 ASN A N 1
ATOM 2582 C CA . ASN A 1 320 ? -6.599 -11.592 46.196 1.00 82.38 320 ASN A CA 1
ATOM 2583 C C . ASN A 1 320 ? -5.584 -10.871 45.300 1.00 82.38 320 ASN A C 1
ATOM 2585 O O . ASN A 1 320 ? -4.377 -10.885 45.544 1.00 82.38 320 ASN A O 1
ATOM 2589 N N . VAL A 1 321 ? -6.093 -10.269 44.224 1.00 89.31 321 VAL A N 1
ATOM 2590 C CA . VAL A 1 321 ? -5.270 -9.665 43.169 1.00 89.31 321 VAL A CA 1
ATOM 2591 C C . VAL A 1 321 ? -4.359 -8.584 43.751 1.00 89.31 321 VAL A C 1
ATOM 2593 O O . VAL A 1 321 ? -4.829 -7.547 44.204 1.00 89.31 321 VAL A O 1
ATOM 2596 N N . THR A 1 322 ? -3.051 -8.823 43.704 1.00 90.00 322 THR A N 1
ATOM 2597 C CA . THR A 1 322 ? -2.001 -7.861 44.063 1.00 90.00 322 THR A CA 1
ATOM 2598 C C . THR A 1 322 ? -0.958 -7.870 42.960 1.00 90.00 322 THR A C 1
ATOM 2600 O O . THR A 1 322 ? -0.515 -8.939 42.539 1.00 90.00 322 THR A O 1
ATOM 2603 N N . PHE A 1 323 ? -0.593 -6.690 42.468 1.00 94.19 323 PHE A N 1
ATOM 2604 C CA . PHE A 1 323 ? 0.386 -6.545 41.402 1.00 94.19 323 PHE A CA 1
ATOM 2605 C C . PHE A 1 323 ? 1.777 -6.267 41.961 1.00 94.19 323 PHE A C 1
ATOM 2607 O O . PHE A 1 323 ? 1.948 -5.395 42.806 1.00 94.19 323 PHE A O 1
ATOM 2614 N N . LEU A 1 324 ? 2.777 -6.953 41.417 1.00 92.44 324 LEU A N 1
ATOM 2615 C CA . LEU A 1 324 ? 4.189 -6.728 41.697 1.00 92.44 324 LEU A CA 1
ATOM 2616 C C . LEU A 1 324 ? 4.873 -6.061 40.496 1.00 92.44 324 LEU A C 1
ATOM 2618 O O . LEU A 1 324 ? 4.784 -6.544 39.366 1.00 92.44 324 LEU A O 1
ATOM 2622 N N . HIS A 1 325 ? 5.595 -4.971 40.736 1.00 91.88 325 HIS A N 1
ATOM 2623 C CA . HIS A 1 325 ? 6.419 -4.288 39.742 1.00 91.88 325 HIS A CA 1
ATOM 2624 C C . HIS A 1 325 ? 7.853 -4.122 40.263 1.00 91.88 325 HIS A C 1
ATOM 2626 O O . HIS A 1 325 ? 8.092 -3.435 41.252 1.00 91.88 325 HIS A O 1
ATOM 2632 N N . THR A 1 326 ? 8.834 -4.723 39.589 1.00 87.06 326 THR A N 1
ATOM 2633 C CA . THR A 1 326 ? 10.244 -4.741 40.028 1.00 87.06 326 THR A CA 1
ATOM 2634 C C . THR A 1 326 ? 11.163 -4.053 39.007 1.00 87.06 326 THR A C 1
ATOM 2636 O O . THR A 1 326 ? 11.918 -4.725 38.300 1.00 87.06 326 THR A O 1
ATOM 2639 N N . PRO A 1 327 ? 11.112 -2.716 38.859 1.00 82.62 327 PRO A N 1
ATOM 2640 C CA . PRO A 1 327 ? 11.952 -1.999 37.895 1.00 82.62 327 PRO A CA 1
ATOM 2641 C C . PRO A 1 327 ? 13.450 -2.010 38.247 1.00 82.62 327 PRO A C 1
ATOM 2643 O O . PRO A 1 327 ? 14.279 -1.748 37.372 1.00 82.62 327 PRO A O 1
ATOM 2646 N N . GLY A 1 328 ? 13.814 -2.304 39.502 1.00 79.94 328 GLY A N 1
ATOM 2647 C CA . GLY A 1 328 ? 15.207 -2.299 39.952 1.00 79.94 328 GLY A CA 1
ATOM 2648 C C . GLY A 1 328 ? 15.844 -0.919 39.771 1.00 79.94 328 GLY A C 1
ATOM 2649 O O . GLY A 1 328 ? 15.295 0.083 40.225 1.00 79.94 328 GLY A O 1
ATOM 2650 N N . THR A 1 329 ? 16.989 -0.850 39.090 1.00 75.19 329 THR A N 1
ATOM 2651 C CA . THR A 1 329 ? 17.677 0.410 38.740 1.00 75.19 329 THR A CA 1
ATOM 2652 C C . THR A 1 329 ? 17.167 1.051 37.445 1.00 75.19 329 THR A C 1
ATOM 2654 O O . THR A 1 329 ? 17.599 2.144 37.083 1.00 75.19 329 THR A O 1
ATOM 2657 N N . SER A 1 330 ? 16.253 0.399 36.722 1.00 72.81 330 SER A N 1
ATOM 2658 C CA . SER A 1 330 ? 15.861 0.831 35.383 1.00 72.81 330 SER A CA 1
ATOM 2659 C C . SER A 1 330 ? 14.785 1.918 35.413 1.00 72.81 330 SER A C 1
ATOM 2661 O O . SER A 1 330 ? 13.655 1.698 35.845 1.00 72.81 330 SER A O 1
ATOM 2663 N N . ILE A 1 331 ? 15.109 3.083 34.849 1.00 71.75 331 ILE A N 1
ATOM 2664 C CA . ILE A 1 331 ? 14.167 4.204 34.677 1.00 71.75 331 ILE A CA 1
ATOM 2665 C C . ILE A 1 331 ? 13.228 4.034 33.466 1.00 71.75 331 ILE A C 1
ATOM 2667 O O . ILE A 1 331 ? 12.286 4.802 33.267 1.00 71.75 331 ILE A O 1
ATOM 2671 N N . TRP A 1 332 ? 13.465 3.002 32.654 1.00 65.06 332 TRP A N 1
ATOM 2672 C CA . TRP A 1 332 ? 12.759 2.731 31.401 1.00 65.06 332 TRP A CA 1
ATOM 2673 C C . TRP A 1 332 ? 11.605 1.742 31.574 1.00 65.06 332 TRP A C 1
ATOM 2675 O O . TRP A 1 332 ? 11.004 1.324 30.596 1.00 65.06 332 TRP A O 1
ATOM 2685 N N . LYS A 1 333 ? 11.252 1.349 32.802 1.00 76.19 333 LYS A N 1
ATOM 2686 C CA . LYS A 1 333 ? 10.203 0.344 33.067 1.00 76.19 333 LYS A CA 1
ATOM 2687 C C . LYS A 1 333 ? 8.822 0.946 33.327 1.00 76.19 333 LYS A C 1
ATOM 2689 O O . LYS A 1 333 ? 7.988 0.372 34.015 1.00 76.19 333 LYS A O 1
ATOM 2694 N N . GLY A 1 334 ? 8.576 2.149 32.800 1.00 77.94 334 GLY A N 1
ATOM 2695 C CA . GLY A 1 334 ? 7.266 2.806 32.869 1.00 77.94 334 GLY A CA 1
ATOM 2696 C C . GLY A 1 334 ? 6.753 3.094 34.286 1.00 77.94 334 GLY A C 1
ATOM 2697 O O . GLY A 1 334 ? 5.598 3.489 34.431 1.00 77.94 334 GLY A O 1
ATOM 2698 N N . THR A 1 335 ? 7.593 2.956 35.317 1.00 85.38 335 THR A N 1
ATOM 2699 C CA . THR A 1 335 ? 7.214 2.966 36.739 1.00 85.38 335 THR A CA 1
ATOM 2700 C C . THR A 1 335 ? 6.419 4.203 37.139 1.00 85.38 335 THR A C 1
ATOM 2702 O O . THR A 1 335 ? 5.443 4.107 37.875 1.00 85.38 335 THR A O 1
ATOM 2705 N N . ARG A 1 336 ? 6.766 5.374 36.591 1.00 84.12 336 ARG A N 1
ATOM 2706 C CA . ARG A 1 336 ? 6.017 6.613 36.837 1.00 84.12 336 ARG A CA 1
ATOM 2707 C C . ARG A 1 336 ? 4.582 6.574 36.340 1.00 84.12 336 ARG A C 1
ATOM 2709 O O . ARG A 1 336 ? 3.698 7.017 37.058 1.00 84.12 336 ARG A O 1
ATOM 2716 N N . ALA A 1 337 ? 4.347 6.030 35.151 1.00 82.69 337 ALA A N 1
ATOM 2717 C CA . ALA A 1 337 ? 2.997 5.926 34.610 1.00 82.69 337 ALA A CA 1
ATOM 2718 C C . ALA A 1 337 ? 2.140 4.953 35.435 1.00 82.69 337 ALA A C 1
ATOM 2720 O O . ALA A 1 337 ? 0.964 5.222 35.667 1.00 82.69 337 ALA A O 1
ATOM 2721 N N . VAL A 1 338 ? 2.744 3.867 35.932 1.00 85.50 338 VAL A N 1
ATOM 2722 C CA . VAL A 1 338 ? 2.069 2.912 36.825 1.00 85.50 338 VAL A CA 1
ATOM 2723 C C . VAL A 1 338 ? 1.674 3.586 38.138 1.00 85.50 338 VAL A C 1
ATOM 2725 O O . VAL A 1 338 ? 0.507 3.537 38.524 1.00 85.50 338 VAL A O 1
ATOM 2728 N N . LEU A 1 339 ? 2.613 4.278 38.791 1.00 88.25 339 LEU A N 1
ATOM 2729 C CA . LEU A 1 339 ? 2.336 4.983 40.043 1.00 88.25 339 LEU A CA 1
ATOM 2730 C C . LEU A 1 339 ? 1.354 6.156 39.855 1.00 88.25 339 LEU A C 1
ATOM 2732 O O . LEU A 1 339 ? 0.492 6.366 40.705 1.00 88.25 339 LEU A O 1
ATOM 2736 N N . ASP A 1 340 ? 1.414 6.899 38.742 1.00 85.69 340 ASP A N 1
ATOM 2737 C CA . ASP A 1 340 ? 0.440 7.960 38.430 1.00 85.69 340 ASP A CA 1
ATOM 2738 C C . ASP A 1 340 ? -0.979 7.391 38.227 1.00 85.69 340 ASP A C 1
ATOM 2740 O O . ASP A 1 340 ? -1.954 8.002 38.667 1.00 85.69 340 ASP A O 1
ATOM 2744 N N . CYS A 1 341 ? -1.116 6.207 37.622 1.00 87.25 341 CYS A N 1
ATOM 2745 C CA . CYS A 1 341 ? -2.402 5.513 37.501 1.00 87.25 341 CYS A CA 1
ATOM 2746 C C . CYS A 1 341 ? -2.962 5.139 38.882 1.00 87.25 341 CYS A C 1
ATOM 2748 O O . CYS A 1 341 ? -4.082 5.516 39.232 1.00 87.25 341 CYS A O 1
ATOM 2750 N N . TRP A 1 342 ? -2.146 4.477 39.703 1.00 90.44 342 TRP A N 1
ATOM 2751 C CA . TRP A 1 342 ? -2.567 3.993 41.017 1.00 90.44 342 TRP A CA 1
ATOM 2752 C C . TRP A 1 342 ? -2.872 5.105 42.025 1.00 90.44 342 TRP A C 1
ATOM 2754 O O . TRP A 1 342 ? -3.792 4.984 42.832 1.00 90.44 342 TRP A O 1
ATOM 2764 N N . THR A 1 343 ? -2.142 6.217 41.951 1.00 85.44 343 THR A N 1
ATOM 2765 C CA . THR A 1 343 ? -2.387 7.374 42.822 1.00 85.44 343 THR A CA 1
ATOM 2766 C C . THR A 1 343 ? -3.611 8.187 42.401 1.00 85.44 343 THR A C 1
ATOM 2768 O O . THR A 1 343 ? -4.243 8.813 43.253 1.00 85.44 343 THR A O 1
ATOM 2771 N N . SER A 1 344 ? -3.992 8.166 41.116 1.00 81.38 344 SER A N 1
ATOM 2772 C CA . SER A 1 344 ? -5.096 8.979 40.578 1.00 81.38 344 SER A CA 1
ATOM 2773 C C . SER A 1 344 ? -6.455 8.277 40.532 1.00 81.38 344 SER A C 1
ATOM 2775 O O . SER A 1 344 ? -7.486 8.958 40.586 1.00 81.38 344 SER A O 1
ATOM 2777 N N . MET A 1 345 ? -6.492 6.945 40.476 1.00 83.69 345 MET A N 1
ATOM 2778 C CA . MET A 1 345 ? -7.734 6.167 40.452 1.00 83.69 345 MET A CA 1
ATOM 2779 C C . MET A 1 345 ? -8.001 5.473 41.784 1.00 83.69 345 MET A C 1
ATOM 2781 O O . MET A 1 345 ? -7.078 5.006 42.443 1.00 83.69 345 MET A O 1
ATOM 2785 N N . ALA A 1 346 ? -9.273 5.417 42.182 1.00 86.94 346 ALA A N 1
ATOM 2786 C CA . ALA A 1 346 ? -9.716 4.704 43.377 1.00 86.94 346 ALA A CA 1
ATOM 2787 C C . ALA A 1 346 ? -10.195 3.291 43.030 1.00 86.94 346 ALA A C 1
ATOM 2789 O O . ALA A 1 346 ? -10.764 3.080 41.960 1.00 86.94 346 ALA A O 1
ATOM 2790 N N . GLY A 1 347 ? -10.013 2.350 43.958 1.00 85.38 347 GLY A N 1
ATOM 2791 C CA . GLY A 1 347 ? -10.526 0.983 43.832 1.00 85.38 347 GLY A CA 1
ATOM 2792 C C . GLY A 1 347 ? -9.669 0.037 42.986 1.00 85.38 347 GLY A C 1
ATOM 2793 O O . GLY A 1 347 ? -10.157 -1.029 42.616 1.00 85.38 347 GLY A O 1
ATOM 2794 N N . LEU A 1 348 ? -8.418 0.395 42.675 1.00 91.50 348 LEU A N 1
ATOM 2795 C CA . LEU A 1 348 ? -7.481 -0.529 42.034 1.00 91.50 348 LEU A CA 1
ATOM 2796 C C . LEU A 1 348 ? -6.904 -1.527 43.054 1.00 91.50 348 LEU A C 1
ATOM 2798 O O . LEU A 1 348 ? -6.757 -1.175 44.231 1.00 91.50 348 LEU A O 1
ATOM 2802 N N . PRO A 1 349 ? -6.555 -2.756 42.620 1.00 93.25 349 PRO A N 1
ATOM 2803 C CA . PRO A 1 349 ? -5.941 -3.751 43.497 1.00 93.25 349 PRO A CA 1
ATOM 2804 C C . PRO A 1 349 ? -4.566 -3.285 43.998 1.00 93.25 349 PRO A C 1
ATOM 2806 O O . PRO A 1 349 ? -3.948 -2.466 43.322 1.00 93.25 349 PRO A O 1
ATOM 2809 N N . PRO A 1 350 ? -4.056 -3.768 45.144 1.00 94.69 350 PRO A N 1
ATOM 2810 C CA . PRO A 1 350 ? -2.773 -3.315 45.671 1.00 94.69 350 PRO A CA 1
ATOM 2811 C C . PRO A 1 350 ? -1.614 -3.480 44.683 1.00 94.69 350 PRO A C 1
ATOM 2813 O O . PRO A 1 350 ? -1.586 -4.424 43.891 1.00 94.69 350 PRO A O 1
ATOM 2816 N N . LEU A 1 351 ? -0.664 -2.548 44.741 1.00 94.81 351 LEU A N 1
ATOM 2817 C CA . LEU A 1 351 ? 0.544 -2.557 43.924 1.00 94.81 351 LEU A CA 1
ATOM 2818 C C . LEU A 1 351 ? 1.790 -2.442 44.805 1.00 94.81 351 LEU A C 1
ATOM 2820 O O . LEU A 1 351 ? 1.975 -1.423 45.470 1.00 94.81 351 LEU A O 1
ATOM 2824 N N . ASP A 1 352 ? 2.668 -3.436 44.728 1.00 93.38 352 ASP A N 1
ATOM 2825 C CA . ASP A 1 352 ? 3.999 -3.414 45.328 1.00 93.38 352 ASP A CA 1
ATOM 2826 C C . ASP A 1 352 ? 5.044 -3.064 44.264 1.00 93.38 352 ASP A C 1
ATOM 2828 O O . ASP A 1 352 ? 5.136 -3.701 43.212 1.00 93.38 352 ASP A O 1
ATOM 2832 N N . VAL A 1 353 ? 5.840 -2.028 44.527 1.00 92.12 353 VAL A N 1
ATOM 2833 C CA . VAL A 1 353 ? 6.887 -1.543 43.624 1.00 92.12 353 VAL A CA 1
ATOM 2834 C C . VAL A 1 353 ? 8.246 -1.621 44.302 1.00 92.12 353 VAL A C 1
ATOM 2836 O O . VAL A 1 353 ? 8.490 -0.896 45.261 1.00 92.12 353 VAL A O 1
ATOM 2839 N N . TYR A 1 354 ? 9.154 -2.438 43.768 1.00 88.69 354 TYR A N 1
ATOM 2840 C CA . TYR A 1 354 ? 10.528 -2.571 44.263 1.00 88.69 354 TYR A CA 1
ATOM 2841 C C . TYR A 1 354 ? 11.510 -1.876 43.329 1.00 88.69 354 TYR A C 1
ATOM 2843 O O . TYR A 1 354 ? 11.787 -2.338 42.217 1.00 88.69 354 TYR A O 1
ATOM 2851 N N . ILE A 1 355 ? 12.028 -0.741 43.782 1.00 86.81 355 ILE A N 1
ATOM 2852 C CA . ILE A 1 355 ? 12.791 0.182 42.952 1.00 86.81 355 ILE A CA 1
ATOM 2853 C C . ILE A 1 355 ? 14.028 0.690 43.693 1.00 86.81 355 ILE A C 1
ATOM 2855 O O . ILE A 1 355 ? 13.989 1.023 44.875 1.00 86.81 355 ILE A O 1
ATOM 2859 N N . ASN A 1 356 ? 15.150 0.782 42.980 1.00 84.88 356 ASN A N 1
ATOM 2860 C CA . ASN A 1 356 ? 16.366 1.366 43.523 1.00 84.88 356 ASN A CA 1
ATOM 2861 C C . ASN A 1 356 ? 16.136 2.844 43.866 1.00 84.88 356 ASN A C 1
ATOM 2863 O O . ASN A 1 356 ? 15.521 3.588 43.100 1.00 84.88 356 ASN A O 1
ATOM 2867 N N . GLU A 1 357 ? 16.680 3.279 44.997 1.00 81.69 357 GLU A N 1
ATOM 2868 C CA . GLU A 1 357 ? 16.472 4.628 45.519 1.00 81.69 357 GLU A CA 1
ATOM 2869 C C . GLU A 1 357 ? 16.893 5.729 44.532 1.00 81.69 357 GLU A C 1
ATOM 2871 O O . GLU A 1 357 ? 16.178 6.720 44.364 1.00 81.69 357 GLU A O 1
ATOM 2876 N N . SER A 1 358 ? 17.992 5.529 43.798 1.00 76.19 358 SER A N 1
ATOM 2877 C CA . SER A 1 358 ? 18.458 6.487 42.787 1.00 76.19 358 SER A CA 1
ATOM 2878 C C . SER A 1 358 ? 17.486 6.600 41.605 1.00 76.19 358 SER A C 1
ATOM 2880 O O . SER A 1 358 ? 17.135 7.708 41.192 1.00 76.19 358 SER A O 1
ATOM 2882 N N . ALA A 1 359 ? 16.974 5.470 41.108 1.00 77.12 359 ALA A N 1
ATOM 2883 C CA . ALA A 1 359 ? 16.016 5.428 40.007 1.00 77.12 359 ALA A CA 1
ATOM 2884 C C . ALA A 1 359 ? 14.661 6.023 40.416 1.00 77.12 359 ALA A C 1
ATOM 2886 O O . ALA A 1 359 ? 14.048 6.767 39.645 1.00 77.12 359 ALA A O 1
ATOM 2887 N N . TYR A 1 360 ? 14.211 5.743 41.642 1.00 83.69 360 TYR A N 1
ATOM 2888 C CA . TYR A 1 360 ? 12.993 6.330 42.186 1.00 83.69 360 TYR A CA 1
ATOM 2889 C C . TYR A 1 360 ? 13.119 7.846 42.311 1.00 83.69 360 TYR A C 1
ATOM 2891 O O . TYR A 1 360 ? 12.281 8.564 41.773 1.00 83.69 360 TYR A O 1
ATOM 2899 N N . THR A 1 361 ? 14.193 8.334 42.934 1.00 80.62 361 THR A N 1
ATOM 2900 C CA . THR A 1 361 ? 14.435 9.772 43.128 1.00 80.62 361 THR A CA 1
ATOM 2901 C C . THR A 1 361 ? 14.540 10.512 41.796 1.00 80.62 361 THR A C 1
ATOM 2903 O O . THR A 1 361 ? 14.007 11.609 41.642 1.00 80.62 361 THR A O 1
ATOM 2906 N N . TYR A 1 362 ? 15.183 9.900 40.798 1.00 77.31 362 TYR A N 1
ATOM 2907 C CA . TYR A 1 362 ? 15.272 10.467 39.456 1.00 77.31 362 TYR A CA 1
ATOM 2908 C C . TYR A 1 362 ? 13.895 10.592 38.787 1.00 77.31 362 TYR A C 1
ATOM 2910 O O . TYR A 1 362 ? 13.561 11.625 38.202 1.00 77.31 362 TYR A O 1
ATOM 2918 N N . MET A 1 363 ? 13.075 9.540 38.861 1.00 77.69 363 MET A N 1
ATOM 2919 C CA . MET A 1 363 ? 11.773 9.517 38.194 1.00 77.69 363 MET A CA 1
ATOM 2920 C C . MET A 1 363 ? 10.699 10.313 38.939 1.00 77.69 363 MET A C 1
ATOM 2922 O O . MET A 1 363 ? 9.817 10.896 38.294 1.00 77.69 363 MET A O 1
ATOM 2926 N N . MET A 1 364 ? 10.761 10.339 40.270 1.00 84.88 364 MET A N 1
ATOM 2927 C CA . MET A 1 364 ? 9.734 10.880 41.154 1.00 84.88 364 MET A CA 1
ATOM 2928 C C . MET A 1 364 ? 10.272 12.115 41.888 1.00 84.88 364 MET A C 1
ATOM 2930 O O . MET A 1 364 ? 11.040 11.983 42.837 1.00 84.88 364 MET A O 1
ATOM 2934 N N . PRO A 1 365 ? 9.877 13.337 41.482 1.00 76.69 365 PRO A N 1
ATOM 2935 C CA . PRO A 1 365 ? 10.290 14.544 42.193 1.00 76.69 365 PRO A CA 1
ATOM 2936 C C . PRO A 1 365 ? 9.658 14.590 43.600 1.00 76.69 365 PRO A C 1
ATOM 2938 O O . PRO A 1 365 ? 8.601 13.988 43.790 1.00 76.69 365 PRO A O 1
ATOM 2941 N N . PRO A 1 366 ? 10.207 15.357 44.564 1.00 74.81 366 PRO A N 1
ATOM 2942 C CA . PRO A 1 366 ? 9.747 15.360 45.962 1.00 74.81 366 PRO A CA 1
ATOM 2943 C C . PRO A 1 366 ? 8.224 15.507 46.180 1.00 74.81 366 PRO A C 1
ATOM 2945 O O . PRO A 1 366 ? 7.679 14.770 47.003 1.00 74.81 366 PRO A O 1
ATOM 2948 N N . PRO A 1 367 ? 7.482 16.340 45.411 1.00 75.12 367 PRO A N 1
ATOM 2949 C CA . PRO A 1 367 ? 6.021 16.444 45.545 1.00 75.12 367 PRO A CA 1
ATOM 2950 C C . PRO A 1 367 ? 5.256 15.153 45.205 1.00 75.12 367 PRO A C 1
ATOM 2952 O O . PRO A 1 367 ? 4.081 15.009 45.541 1.00 75.12 367 PRO A O 1
ATOM 2955 N N . PHE A 1 368 ? 5.894 14.201 44.521 1.00 80.88 368 PHE A N 1
ATOM 2956 C CA . PHE A 1 368 ? 5.295 12.916 44.170 1.00 80.88 368 PHE A CA 1
ATOM 2957 C C . PHE A 1 368 ? 5.086 12.024 45.401 1.00 80.88 368 PHE A C 1
ATOM 2959 O O . PHE A 1 368 ? 4.122 11.263 45.444 1.00 80.88 368 PHE A O 1
ATOM 2966 N N . GLN A 1 369 ? 5.919 12.172 46.436 1.00 79.69 369 GLN A N 1
ATOM 2967 C CA . GLN A 1 369 ? 5.735 11.452 47.696 1.00 79.69 369 GLN A CA 1
ATOM 2968 C C . GLN A 1 369 ? 4.412 11.847 48.369 1.00 79.69 369 GLN A C 1
ATOM 2970 O O . GLN A 1 369 ? 3.687 10.988 48.862 1.00 79.69 369 GLN A O 1
ATOM 2975 N N . THR A 1 370 ? 4.025 13.123 48.282 1.00 78.81 370 THR A N 1
ATOM 2976 C CA . THR A 1 370 ? 2.716 13.607 48.743 1.00 78.81 370 THR A CA 1
ATOM 2977 C C . THR A 1 370 ? 1.567 12.962 47.965 1.00 78.81 370 THR A C 1
ATOM 2979 O O . THR A 1 370 ? 0.536 12.636 48.549 1.00 78.81 370 THR A O 1
ATOM 2982 N N . LYS A 1 371 ? 1.745 12.726 46.658 1.00 81.44 371 LYS A N 1
ATOM 2983 C CA . LYS A 1 371 ? 0.782 12.005 45.805 1.00 81.44 371 LYS A CA 1
ATOM 2984 C C . LYS A 1 371 ? 0.623 10.538 46.214 1.00 81.44 371 LYS A C 1
ATOM 2986 O O . LYS A 1 371 ? -0.489 10.027 46.179 1.00 81.44 371 LYS A O 1
ATOM 2991 N N . LEU A 1 372 ? 1.713 9.880 46.612 1.00 85.06 372 LEU A N 1
ATOM 2992 C CA . LEU A 1 372 ? 1.688 8.508 47.126 1.00 85.06 372 LEU A CA 1
ATOM 2993 C C . LEU A 1 372 ? 1.044 8.423 48.513 1.00 85.06 372 LEU A C 1
ATOM 2995 O O . LEU A 1 372 ? 0.222 7.540 48.739 1.00 85.06 372 LEU A O 1
ATOM 2999 N N . ASN A 1 373 ? 1.328 9.372 49.410 1.00 81.75 373 ASN A N 1
ATOM 3000 C CA . ASN A 1 373 ? 0.693 9.425 50.733 1.00 81.75 373 ASN A CA 1
ATOM 3001 C C . ASN A 1 373 ? -0.830 9.659 50.631 1.00 81.75 373 ASN A C 1
ATOM 3003 O O . ASN A 1 373 ? -1.581 9.165 51.468 1.00 81.75 373 ASN A O 1
ATOM 3007 N N . HIS A 1 374 ? -1.286 10.360 49.584 1.00 83.06 374 HIS A N 1
ATOM 3008 C CA . HIS A 1 374 ? -2.705 10.577 49.262 1.00 83.06 374 HIS A CA 1
ATOM 3009 C C . HIS A 1 374 ? -3.214 9.670 48.128 1.00 83.06 374 HIS A C 1
ATOM 3011 O O . HIS A 1 374 ? -4.167 10.027 47.427 1.00 83.06 374 HIS A O 1
ATOM 3017 N N . SER A 1 375 ? -2.568 8.519 47.915 1.00 85.88 375 SER A N 1
ATOM 3018 C CA . SER A 1 375 ? -2.928 7.597 46.840 1.00 85.88 375 SER A CA 1
ATOM 3019 C C . SER A 1 375 ? -4.378 7.137 46.971 1.00 85.88 375 SER A C 1
ATOM 3021 O O . SER A 1 375 ? -4.826 6.726 48.042 1.00 85.88 375 SER A O 1
ATOM 3023 N N . ARG A 1 376 ? -5.118 7.182 45.858 1.00 85.19 376 ARG A N 1
ATOM 3024 C CA . ARG A 1 376 ? -6.516 6.737 45.808 1.00 85.19 376 ARG A CA 1
ATOM 3025 C C . ARG A 1 376 ? -6.673 5.213 45.791 1.00 85.19 376 ARG A C 1
ATOM 3027 O O . ARG A 1 376 ? -7.758 4.729 46.109 1.00 85.19 376 ARG A O 1
ATOM 3034 N N . SER A 1 377 ? -5.613 4.473 45.471 1.00 91.75 377 SER A N 1
ATOM 3035 C CA . SER A 1 377 ? -5.548 3.009 45.574 1.00 91.75 377 SER A CA 1
ATOM 3036 C C . SER A 1 377 ? -4.304 2.551 46.347 1.00 91.75 377 SER A C 1
ATOM 3038 O O . SER A 1 377 ? -3.341 3.314 46.450 1.00 91.75 377 SER A O 1
ATOM 3040 N N . PRO A 1 378 ? -4.279 1.329 46.910 1.00 93.62 378 PRO A N 1
ATOM 3041 C CA . PRO A 1 378 ? -3.159 0.875 47.728 1.00 93.62 378 PRO A CA 1
ATOM 3042 C C . PRO A 1 378 ? -1.883 0.722 46.892 1.00 93.62 378 PRO A C 1
ATOM 3044 O O . PRO A 1 378 ? -1.860 -0.014 45.907 1.00 93.62 378 PRO A O 1
ATOM 3047 N N . VAL A 1 379 ? -0.821 1.414 47.301 1.00 92.94 379 VAL A N 1
ATOM 3048 C CA . VAL A 1 379 ? 0.512 1.325 46.695 1.00 92.94 379 VAL A CA 1
ATOM 3049 C C . VAL A 1 379 ? 1.547 1.229 47.800 1.00 92.94 379 VAL A C 1
ATOM 3051 O O . VAL A 1 379 ? 1.575 2.091 48.679 1.00 92.94 379 VAL A O 1
ATOM 3054 N N . ASN A 1 380 ? 2.441 0.250 47.705 1.00 91.69 380 ASN A N 1
ATOM 3055 C CA . ASN A 1 380 ? 3.635 0.175 48.532 1.00 91.69 380 ASN A CA 1
ATOM 3056 C C . ASN A 1 380 ? 4.865 0.314 47.639 1.00 91.69 380 ASN A C 1
ATOM 3058 O O . ASN A 1 380 ? 5.050 -0.436 46.685 1.00 91.69 380 ASN A O 1
ATOM 3062 N N . VAL A 1 381 ? 5.710 1.296 47.942 1.00 90.31 381 VAL A N 1
ATOM 3063 C CA . VAL A 1 381 ? 6.988 1.481 47.253 1.00 90.31 381 VAL A CA 1
ATOM 3064 C C . VAL A 1 381 ? 8.106 1.106 48.214 1.00 90.31 381 VAL A C 1
ATOM 3066 O O . VAL A 1 381 ? 8.223 1.680 49.296 1.00 90.31 381 VAL A O 1
ATOM 3069 N N . HIS A 1 382 ? 8.927 0.150 47.802 1.00 88.75 382 HIS A N 1
ATOM 3070 C CA . HIS A 1 382 ? 10.089 -0.341 48.522 1.00 88.75 382 HIS A CA 1
ATOM 3071 C C . HIS A 1 382 ? 11.342 0.224 47.858 1.00 88.75 382 HIS A C 1
ATOM 3073 O O . HIS A 1 382 ? 11.594 -0.029 46.676 1.00 88.75 382 HIS A O 1
ATOM 3079 N N . LEU A 1 383 ? 12.092 1.024 48.618 1.00 84.44 383 LEU A N 1
ATOM 3080 C CA . LEU A 1 383 ? 13.301 1.691 48.150 1.00 84.44 383 LEU A CA 1
ATOM 3081 C C . LEU A 1 383 ? 14.540 0.891 48.542 1.00 84.44 383 LEU A C 1
ATOM 3083 O O . LEU A 1 383 ? 14.683 0.488 49.694 1.00 84.44 383 LEU A O 1
ATOM 3087 N N . GLY A 1 384 ? 15.435 0.710 47.575 1.00 71.19 384 GLY A N 1
ATOM 3088 C CA . GLY A 1 384 ? 16.685 -0.024 47.756 1.00 71.19 384 GLY A CA 1
ATOM 3089 C C . GLY A 1 384 ? 16.703 -1.348 46.997 1.00 71.19 384 GLY A C 1
ATOM 3090 O O . GLY A 1 384 ? 15.686 -1.820 46.491 1.00 71.19 384 GLY A O 1
ATOM 3091 N N . MET A 1 385 ? 17.898 -1.921 46.859 1.00 65.94 385 MET A N 1
ATOM 3092 C CA . MET A 1 385 ? 18.050 -3.248 46.265 1.00 65.94 385 MET A CA 1
ATOM 3093 C C . MET A 1 385 ? 17.698 -4.285 47.327 1.00 65.94 385 MET A C 1
ATOM 3095 O O . MET A 1 385 ? 18.324 -4.324 48.383 1.00 65.94 385 MET A O 1
ATOM 3099 N N . VAL A 1 386 ? 16.679 -5.091 47.044 1.00 69.56 386 VAL A N 1
ATOM 3100 C CA . VAL A 1 386 ? 16.262 -6.194 47.914 1.00 69.56 386 VAL A CA 1
ATOM 3101 C C . VAL A 1 386 ? 17.372 -7.239 47.953 1.00 69.56 386 VAL A C 1
ATOM 3103 O O . VAL A 1 386 ? 17.994 -7.516 46.921 1.00 69.56 386 VAL A O 1
ATOM 3106 N N . GLU A 1 387 ? 17.620 -7.816 49.130 1.00 73.50 387 GLU A N 1
ATOM 3107 C CA . GLU A 1 387 ? 18.548 -8.937 49.254 1.00 73.50 387 GLU A CA 1
ATOM 3108 C C . GLU A 1 387 ? 18.086 -10.083 48.343 1.00 73.50 387 GLU A C 1
ATOM 3110 O O . GLU A 1 387 ? 16.890 -10.311 48.158 1.00 73.50 387 GLU A O 1
ATOM 3115 N N . ARG A 1 388 ? 19.021 -10.807 47.726 1.00 72.50 388 ARG A N 1
ATOM 3116 C CA . ARG A 1 388 ? 18.684 -11.753 46.657 1.00 72.50 388 ARG A CA 1
ATOM 3117 C C . ARG A 1 388 ? 17.735 -12.861 47.120 1.00 72.50 388 ARG A C 1
ATOM 3119 O O . ARG A 1 388 ? 16.806 -13.208 46.391 1.00 72.50 388 ARG A O 1
ATOM 3126 N N . SER A 1 389 ? 17.924 -13.388 48.326 1.00 74.06 389 SER A N 1
ATOM 3127 C CA . SER A 1 389 ? 17.036 -14.409 48.893 1.00 74.06 389 SER A CA 1
ATOM 3128 C C . SER A 1 389 ? 15.591 -13.903 49.029 1.00 74.06 389 SER A C 1
ATOM 3130 O O . SER A 1 389 ? 14.639 -14.590 48.660 1.00 74.06 389 SER A O 1
ATOM 3132 N N . GLU A 1 390 ? 15.421 -12.654 49.450 1.00 80.00 390 GLU A N 1
ATOM 3133 C CA . GLU A 1 390 ? 14.121 -12.006 49.584 1.00 80.00 390 GLU A CA 1
ATOM 3134 C C . GLU A 1 390 ? 13.523 -11.632 48.214 1.00 80.00 390 GLU A C 1
ATOM 3136 O O . GLU A 1 390 ? 12.342 -11.879 47.972 1.00 80.00 390 GLU A O 1
ATOM 3141 N N . PHE A 1 391 ? 14.329 -11.143 47.266 1.00 81.19 391 PHE A N 1
ATOM 3142 C CA . PHE A 1 391 ? 13.879 -10.825 45.904 1.00 81.19 391 PHE A CA 1
ATOM 3143 C C . PHE A 1 391 ? 13.351 -12.060 45.162 1.00 81.19 391 PHE A C 1
ATOM 3145 O O . PHE A 1 391 ? 12.291 -12.023 44.528 1.00 81.19 391 PHE A O 1
ATOM 3152 N N . THR A 1 392 ? 14.085 -13.169 45.254 1.00 81.31 392 THR A N 1
ATOM 3153 C CA . THR A 1 392 ? 13.694 -14.441 44.631 1.00 81.31 392 THR A CA 1
ATOM 3154 C C . THR A 1 392 ? 12.437 -15.012 45.275 1.00 81.31 392 THR A C 1
ATOM 3156 O O . THR A 1 392 ? 11.528 -15.427 44.556 1.00 81.31 392 THR A O 1
ATOM 3159 N N . LYS A 1 393 ? 12.315 -14.919 46.604 1.00 86.25 393 LYS A N 1
ATOM 3160 C CA . LYS A 1 393 ? 11.098 -15.280 47.335 1.00 86.25 393 LYS A CA 1
ATOM 3161 C C . LYS A 1 393 ? 9.881 -14.460 46.897 1.00 86.25 393 LYS A C 1
ATOM 3163 O O . LYS A 1 393 ? 8.879 -15.045 46.502 1.00 86.25 393 LYS A O 1
ATOM 3168 N N . ILE A 1 394 ? 9.973 -13.130 46.882 1.00 87.06 394 ILE A N 1
ATOM 3169 C CA . ILE A 1 394 ? 8.859 -12.251 46.480 1.00 87.06 394 ILE A CA 1
ATOM 3170 C C . ILE A 1 394 ? 8.410 -12.552 45.041 1.00 87.06 394 ILE A C 1
ATOM 3172 O O . ILE A 1 394 ? 7.217 -12.607 44.746 1.00 87.06 394 ILE A O 1
ATOM 3176 N N . THR A 1 395 ? 9.363 -12.815 44.143 1.00 85.69 395 THR A N 1
ATOM 3177 C CA . THR A 1 395 ? 9.069 -13.191 42.752 1.00 85.69 395 THR A CA 1
ATOM 3178 C C . THR A 1 395 ? 8.398 -14.571 42.662 1.00 85.69 395 THR A C 1
ATOM 3180 O O . THR A 1 395 ? 7.510 -14.783 41.836 1.00 85.69 395 THR A O 1
ATOM 3183 N N . ALA A 1 396 ? 8.781 -15.515 43.524 1.00 86.75 396 ALA A N 1
ATOM 3184 C CA . ALA A 1 396 ? 8.180 -16.846 43.582 1.00 86.75 396 ALA A CA 1
ATOM 3185 C C . ALA A 1 396 ? 6.730 -16.819 44.099 1.00 86.75 396 ALA A C 1
ATOM 3187 O O . ALA A 1 396 ? 5.894 -17.584 43.613 1.00 86.75 396 ALA A O 1
ATOM 3188 N N . GLU A 1 397 ? 6.436 -15.928 45.049 1.00 88.94 397 GLU A N 1
ATOM 3189 C CA . GLU A 1 397 ? 5.128 -15.791 45.705 1.00 88.94 397 GLU A CA 1
ATOM 3190 C C . GLU A 1 397 ? 4.131 -14.946 44.892 1.00 88.94 397 GLU A C 1
ATOM 3192 O O . GLU A 1 397 ? 2.917 -15.130 45.002 1.00 88.94 397 GLU A O 1
ATOM 3197 N N . ALA A 1 398 ? 4.617 -14.043 44.036 1.00 88.88 398 ALA A N 1
ATOM 3198 C CA . ALA A 1 398 ? 3.761 -13.155 43.261 1.00 88.88 398 ALA A CA 1
ATOM 3199 C C . ALA A 1 398 ? 2.967 -13.883 42.157 1.00 88.88 398 ALA A C 1
ATOM 3201 O O . ALA A 1 398 ? 3.501 -14.632 41.327 1.00 88.88 398 ALA A O 1
ATOM 3202 N N . ALA A 1 399 ? 1.659 -13.612 42.129 1.00 86.94 399 ALA A N 1
ATOM 3203 C CA . ALA A 1 399 ? 0.722 -14.141 41.139 1.00 86.94 399 ALA A CA 1
ATOM 3204 C C . ALA A 1 399 ? 0.547 -13.215 39.924 1.00 86.94 399 ALA A C 1
ATOM 3206 O O . ALA A 1 399 ? 0.369 -13.701 38.806 1.00 86.94 399 ALA A O 1
ATOM 3207 N N . PHE A 1 400 ? 0.636 -11.895 40.122 1.00 90.69 400 PHE A N 1
ATOM 3208 C CA . PHE A 1 400 ? 0.431 -10.904 39.067 1.00 90.69 400 PHE A CA 1
ATOM 3209 C C . PHE A 1 400 ? 1.611 -9.937 38.993 1.00 90.69 400 PHE A C 1
ATOM 3211 O O . PHE A 1 400 ? 1.908 -9.225 39.949 1.00 90.69 400 PHE A O 1
ATOM 3218 N N . PHE A 1 401 ? 2.263 -9.884 37.833 1.00 89.31 401 PHE A N 1
ATOM 3219 C CA . PHE A 1 401 ? 3.363 -8.961 37.563 1.00 89.31 401 PHE A CA 1
ATOM 3220 C C . PHE A 1 401 ? 2.912 -7.838 36.643 1.00 89.31 401 PHE A C 1
ATOM 3222 O O . PHE A 1 401 ? 2.151 -8.051 35.699 1.00 89.31 401 PHE A O 1
ATOM 3229 N N . MET A 1 402 ? 3.440 -6.644 36.879 1.00 83.00 402 MET A N 1
ATOM 3230 C CA . MET A 1 402 ? 3.268 -5.506 35.995 1.00 83.00 402 MET A CA 1
ATOM 3231 C C . MET A 1 402 ? 4.638 -5.030 35.544 1.00 83.00 402 MET A C 1
ATOM 3233 O O . MET A 1 402 ? 5.419 -4.536 36.347 1.00 83.00 402 MET A O 1
ATOM 3237 N N . CYS A 1 403 ? 4.943 -5.174 34.257 1.00 78.75 403 CYS A N 1
ATOM 3238 C CA . CYS A 1 403 ? 6.262 -4.852 33.705 1.00 78.75 403 CYS A CA 1
ATOM 3239 C C . CYS A 1 403 ? 6.142 -3.953 32.466 1.00 78.75 403 CYS A C 1
ATOM 3241 O O . CYS A 1 403 ? 6.513 -4.369 31.366 1.00 78.75 403 CYS A O 1
ATOM 3243 N N . PRO A 1 404 ? 5.606 -2.725 32.597 1.00 73.75 404 PRO A N 1
ATOM 3244 C CA . PRO A 1 404 ? 5.564 -1.811 31.470 1.00 73.75 404 PRO A CA 1
ATOM 3245 C C . PRO A 1 404 ? 6.979 -1.376 31.089 1.00 73.75 404 PRO A C 1
ATOM 3247 O O . PRO A 1 404 ? 7.920 -1.470 31.873 1.00 73.75 404 PRO A O 1
ATOM 3250 N N . SER A 1 405 ? 7.148 -0.899 29.862 1.00 57.19 405 SER A N 1
ATOM 3251 C CA . SER A 1 405 ? 8.402 -0.303 29.405 1.00 57.19 405 SER A CA 1
ATOM 3252 C C . SER A 1 405 ? 8.117 1.023 28.710 1.00 57.19 405 SER A C 1
ATOM 3254 O O . SER A 1 405 ? 7.057 1.228 28.122 1.00 57.19 405 SER A O 1
ATOM 3256 N N . ARG A 1 406 ? 9.052 1.954 28.846 1.00 47.53 406 ARG A N 1
ATOM 3257 C CA . ARG A 1 406 ? 8.999 3.331 28.377 1.00 47.53 406 ARG A CA 1
ATOM 3258 C C . ARG A 1 406 ? 10.302 3.600 27.639 1.00 47.53 406 ARG A C 1
ATOM 3260 O O . ARG A 1 406 ? 11.363 3.397 28.209 1.00 47.53 406 ARG A O 1
ATOM 3267 N N . ILE A 1 407 ? 10.210 4.107 26.418 1.00 40.84 407 ILE A N 1
ATOM 3268 C CA . ILE A 1 407 ? 11.333 4.695 25.681 1.00 40.84 407 ILE A CA 1
ATOM 3269 C C . ILE A 1 407 ? 11.018 6.191 25.584 1.00 40.84 407 ILE A C 1
ATOM 3271 O O . ILE A 1 407 ? 9.895 6.563 25.241 1.00 40.84 407 ILE A O 1
ATOM 3275 N N . VAL A 1 408 ? 11.944 7.050 26.012 1.00 33.72 408 VAL A N 1
ATOM 3276 C CA . VAL A 1 408 ? 11.770 8.514 26.024 1.00 33.72 408 VAL A CA 1
ATOM 3277 C C . VAL A 1 408 ? 12.656 9.108 24.947 1.00 33.72 408 VAL A C 1
ATOM 3279 O O . VAL A 1 408 ? 13.860 8.878 24.976 1.00 33.72 408 VAL A O 1
ATOM 3282 N N . ASP A 1 409 ? 12.066 9.905 24.056 1.00 33.94 409 ASP A N 1
ATOM 3283 C CA . ASP A 1 409 ? 12.802 10.773 23.137 1.00 33.94 409 ASP A CA 1
ATOM 3284 C C . ASP A 1 409 ? 13.683 11.740 23.939 1.00 33.94 409 ASP A C 1
ATOM 3286 O O . ASP A 1 409 ? 13.199 12.598 24.689 1.00 33.94 409 ASP A O 1
ATOM 3290 N N . SER A 1 410 ? 14.997 11.592 23.793 1.00 25.19 410 SER A N 1
ATOM 3291 C CA . SER A 1 410 ? 16.007 12.447 24.402 1.00 25.19 410 SER A CA 1
ATOM 3292 C C . SER A 1 410 ? 16.089 13.794 23.680 1.00 25.19 410 SER A C 1
ATOM 3294 O O . SER A 1 410 ? 17.071 14.106 23.018 1.00 25.19 410 SER A O 1
ATOM 3296 N N . THR A 1 411 ? 15.077 14.638 23.859 1.00 29.88 411 THR A N 1
ATOM 3297 C CA . THR A 1 411 ? 15.217 16.095 23.737 1.00 29.88 411 THR A CA 1
ATOM 3298 C C . THR A 1 411 ? 14.437 16.774 24.856 1.00 29.88 411 THR A C 1
ATOM 3300 O O . THR A 1 411 ? 13.406 17.386 24.601 1.00 29.88 411 THR A O 1
ATOM 3303 N N . TRP A 1 412 ? 14.910 16.620 26.103 1.00 28.83 412 TRP A N 1
ATOM 3304 C CA . TRP A 1 412 ? 14.899 17.647 27.165 1.00 28.83 412 TRP A CA 1
ATOM 3305 C C . TRP A 1 412 ? 15.374 17.067 28.517 1.00 28.83 412 TRP A C 1
ATOM 3307 O O . TRP A 1 412 ? 14.576 16.748 29.394 1.00 28.83 412 TRP A O 1
ATOM 3317 N N . SER A 1 413 ? 16.690 16.975 28.727 1.00 26.73 413 SER A N 1
ATOM 3318 C CA . SER A 1 413 ? 17.306 16.804 30.060 1.00 26.73 413 SER A CA 1
ATOM 3319 C C . SER A 1 413 ? 18.034 18.069 30.555 1.00 26.73 413 SER A C 1
ATOM 3321 O O . SER A 1 413 ? 18.715 18.033 31.571 1.00 26.73 413 SER A O 1
ATOM 3323 N N . GLY A 1 414 ? 17.859 19.222 29.894 1.00 30.08 414 GLY A N 1
ATOM 3324 C CA . GLY A 1 414 ? 18.649 20.434 30.166 1.00 30.08 414 GLY A CA 1
ATOM 3325 C C . GLY A 1 414 ? 18.042 21.503 31.089 1.00 30.08 414 GLY A C 1
ATOM 3326 O O . GLY A 1 414 ? 18.723 22.479 31.374 1.00 30.08 414 GLY A O 1
ATOM 3327 N N . PHE A 1 415 ? 16.792 21.390 31.559 1.00 29.05 415 PHE A N 1
ATOM 3328 C CA . PHE A 1 415 ? 16.105 22.535 32.201 1.00 29.05 415 PHE A CA 1
ATOM 3329 C C . PHE A 1 415 ? 15.340 22.222 33.499 1.00 29.05 415 PHE A C 1
ATOM 3331 O O . PHE A 1 415 ? 14.292 22.807 33.773 1.00 29.05 415 PHE A O 1
ATOM 3338 N N . ARG A 1 416 ? 15.848 21.315 34.346 1.00 31.39 416 ARG A N 1
ATOM 3339 C CA . ARG A 1 416 ? 15.270 21.078 35.689 1.00 31.39 416 ARG A CA 1
ATOM 3340 C C . ARG A 1 416 ? 16.269 21.006 36.850 1.00 31.39 416 ARG A C 1
ATOM 3342 O O . ARG A 1 416 ? 15.902 20.535 37.917 1.00 31.39 416 ARG A O 1
ATOM 3349 N N . TYR A 1 417 ? 17.464 21.584 36.705 1.00 27.19 417 TYR A N 1
ATOM 3350 C CA . TYR A 1 417 ? 18.337 21.876 37.858 1.00 27.19 417 TYR A CA 1
ATOM 3351 C C . TYR A 1 417 ? 18.031 23.237 38.528 1.00 27.19 417 TYR A C 1
ATOM 3353 O O . TYR A 1 417 ? 18.620 23.572 39.546 1.00 27.19 417 TYR A O 1
ATOM 3361 N N . LEU A 1 418 ? 17.071 24.017 38.004 1.00 29.92 418 LEU A N 1
ATOM 3362 C CA . LEU A 1 418 ? 16.733 25.358 38.519 1.00 29.92 418 LEU A CA 1
ATOM 3363 C C . LEU A 1 418 ? 15.328 25.505 39.134 1.00 29.92 418 LEU A C 1
ATOM 3365 O O . LEU A 1 418 ? 15.027 26.552 39.693 1.00 29.92 418 LEU A O 1
ATOM 3369 N N . ALA A 1 419 ? 14.479 24.471 39.097 1.00 29.97 419 ALA A N 1
ATOM 3370 C CA . ALA A 1 419 ? 13.138 24.518 39.705 1.00 29.97 419 ALA A CA 1
ATOM 3371 C C . ALA A 1 419 ? 13.036 23.768 41.051 1.00 29.97 419 ALA A C 1
ATOM 3373 O O . ALA A 1 419 ? 12.040 23.902 41.752 1.00 29.97 419 ALA A O 1
ATOM 3374 N N . ALA A 1 420 ? 14.070 23.011 41.442 1.00 28.95 420 ALA A N 1
ATOM 3375 C CA . ALA A 1 420 ? 14.107 22.258 42.702 1.00 28.95 420 ALA A CA 1
ATOM 3376 C C . ALA A 1 420 ? 14.469 23.115 43.938 1.00 28.95 420 ALA A C 1
ATOM 3378 O O . ALA A 1 420 ? 14.533 22.593 45.046 1.00 28.95 420 ALA A O 1
ATOM 3379 N N . VAL A 1 421 ? 14.686 24.426 43.766 1.00 32.22 421 VAL A N 1
ATOM 3380 C CA . VAL A 1 421 ? 15.037 25.351 44.860 1.00 32.22 421 VAL A CA 1
ATOM 3381 C C . VAL A 1 421 ? 13.838 26.179 45.352 1.00 32.22 421 VAL A C 1
ATOM 3383 O O . VAL A 1 421 ? 13.920 26.761 46.427 1.00 32.22 421 VAL A O 1
ATOM 3386 N N . MET A 1 422 ? 12.696 26.196 44.650 1.00 29.86 422 MET A N 1
ATOM 3387 C CA . MET A 1 422 ? 11.576 27.092 45.006 1.00 29.86 422 MET A CA 1
ATOM 3388 C C . MET A 1 422 ? 10.339 26.438 45.640 1.00 29.86 422 MET A C 1
ATOM 3390 O O . MET A 1 422 ? 9.436 27.172 46.010 1.00 29.86 422 MET A O 1
ATOM 3394 N N . ASP A 1 423 ? 10.317 25.118 45.860 1.00 31.27 423 ASP A N 1
ATOM 3395 C CA . ASP A 1 423 ? 9.195 24.433 46.545 1.00 31.27 423 ASP A CA 1
ATOM 3396 C C . ASP A 1 423 ? 9.601 23.804 47.895 1.00 31.27 423 ASP A C 1
ATOM 3398 O O . ASP A 1 423 ? 8.969 22.890 48.419 1.00 31.27 423 ASP A O 1
ATOM 3402 N N . LYS A 1 424 ? 10.659 24.345 48.514 1.00 32.00 424 LYS A N 1
ATOM 3403 C CA . LYS A 1 424 ? 10.672 24.518 49.970 1.00 32.00 424 LYS A CA 1
ATOM 3404 C C . LYS A 1 424 ? 9.829 25.762 50.245 1.00 32.00 424 LYS A C 1
ATOM 3406 O O . LYS A 1 424 ? 10.374 26.849 50.107 1.00 32.00 424 LYS A O 1
ATOM 3411 N N . LEU A 1 425 ? 8.549 25.602 50.590 1.00 30.16 425 LEU A N 1
ATOM 3412 C CA . LEU A 1 425 ? 7.759 26.432 51.525 1.00 30.16 425 LEU A CA 1
ATOM 3413 C C . LEU A 1 425 ? 6.254 26.152 51.332 1.00 30.16 425 LEU A C 1
ATOM 3415 O O . LEU A 1 425 ? 5.741 26.281 50.229 1.00 30.16 425 LEU A O 1
ATOM 3419 N N . SER A 1 426 ? 5.566 25.861 52.446 1.00 29.55 426 SER A N 1
ATOM 3420 C CA . SER A 1 426 ? 4.125 25.560 52.602 1.00 29.55 426 SER A CA 1
ATOM 3421 C C . SER A 1 426 ? 3.783 24.057 52.467 1.00 29.55 426 SER A C 1
ATOM 3423 O O . SER A 1 426 ? 3.419 23.591 51.397 1.00 29.55 426 SER A O 1
ATOM 3425 N N . ALA A 1 427 ? 4.122 23.197 53.446 1.00 29.11 427 ALA A N 1
ATOM 3426 C CA . ALA A 1 427 ? 3.406 22.950 54.726 1.00 29.11 427 ALA A CA 1
ATOM 3427 C C . ALA A 1 427 ? 1.960 22.441 54.491 1.00 29.11 427 ALA A C 1
ATOM 3429 O O . ALA A 1 427 ? 1.237 23.075 53.738 1.00 29.11 427 ALA A O 1
ATOM 3430 N N . GLU A 1 428 ? 1.414 21.359 55.057 1.00 29.02 428 GLU A N 1
ATOM 3431 C CA . GLU A 1 428 ? 1.746 20.449 56.164 1.00 29.02 428 GLU A CA 1
ATOM 3432 C C . GLU A 1 428 ? 0.803 19.214 56.060 1.00 29.02 428 GLU A C 1
ATOM 3434 O O . GLU A 1 428 ? -0.319 19.318 55.564 1.00 29.02 428 GLU A O 1
ATOM 3439 N N . GLU A 1 429 ? 1.274 18.048 56.512 1.00 28.88 429 GLU A N 1
ATOM 3440 C CA . GLU A 1 429 ? 0.538 16.789 56.809 1.00 28.88 429 GLU A CA 1
ATOM 3441 C C . GLU A 1 429 ? -0.264 16.919 58.150 1.00 28.88 429 GLU A C 1
ATOM 3443 O O . GLU A 1 429 ? -0.246 18.026 58.690 1.00 28.88 429 GLU A O 1
ATOM 3448 N N . PRO A 1 430 ? -0.888 15.893 58.812 1.00 44.19 430 PRO A N 1
ATOM 3449 C CA . PRO A 1 430 ? -1.011 14.438 58.540 1.00 44.19 430 PRO A CA 1
ATOM 3450 C C . PRO A 1 430 ? -2.434 13.836 58.805 1.00 44.19 430 PRO A C 1
ATOM 3452 O O . PRO A 1 430 ? -3.309 14.445 59.413 1.00 44.19 430 PRO A O 1
ATOM 3455 N N . SER A 1 431 ? -2.742 12.585 58.430 1.00 25.27 431 SER A N 1
ATOM 3456 C CA . SER A 1 431 ? -2.676 11.376 59.298 1.00 25.27 431 SER A CA 1
ATOM 3457 C C . SER A 1 431 ? -3.784 10.391 58.834 1.00 25.27 431 SER A C 1
ATOM 3459 O O . SER A 1 431 ? -4.793 10.843 58.311 1.00 25.27 431 SER A O 1
ATOM 3461 N N . ARG A 1 432 ? -3.749 9.057 58.963 1.00 24.73 432 ARG A N 1
ATOM 3462 C CA . ARG A 1 432 ? -2.867 8.108 59.656 1.00 24.73 432 ARG A CA 1
ATOM 3463 C C . ARG A 1 432 ? -3.198 6.685 59.148 1.00 24.73 432 ARG A C 1
ATOM 3465 O O . ARG A 1 432 ? -4.369 6.346 59.136 1.00 24.73 432 ARG A O 1
ATOM 3472 N N . GLY A 1 433 ? -2.150 5.912 58.819 1.00 24.41 433 GLY A N 1
ATOM 3473 C CA . GLY A 1 433 ? -1.928 4.442 58.864 1.00 24.41 433 GLY A CA 1
ATOM 3474 C C . GLY A 1 433 ? -3.051 3.394 58.691 1.00 24.41 433 GLY A C 1
ATOM 3475 O O . GLY A 1 433 ? -4.230 3.657 58.802 1.00 24.41 433 GLY A O 1
ATOM 3476 N N . ARG A 1 434 ? -2.755 2.103 58.530 1.00 28.11 434 ARG A N 1
ATOM 3477 C CA . ARG A 1 434 ? -1.510 1.341 58.322 1.00 28.11 434 ARG A CA 1
ATOM 3478 C C . ARG A 1 434 ? -1.940 -0.129 58.142 1.00 28.11 434 ARG A C 1
ATOM 3480 O O . ARG A 1 434 ? -2.754 -0.579 58.935 1.00 28.11 434 ARG A O 1
ATOM 3487 N N . ARG A 1 435 ? -1.269 -0.841 57.223 1.00 27.47 435 ARG A N 1
ATOM 3488 C CA . ARG A 1 435 ? -0.933 -2.291 57.220 1.00 27.47 435 ARG A CA 1
ATOM 3489 C C . ARG A 1 435 ? -2.100 -3.292 57.290 1.00 27.47 435 ARG A C 1
ATOM 3491 O O . ARG A 1 435 ? -2.820 -3.343 58.270 1.00 27.47 435 ARG A O 1
ATOM 3498 N N . SER A 1 436 ? -2.378 -4.059 56.241 1.00 29.03 436 SER A N 1
ATOM 3499 C CA . SER A 1 436 ? -1.606 -5.144 55.601 1.00 29.03 436 SER A CA 1
ATOM 3500 C C . SER A 1 436 ? -1.869 -6.538 56.175 1.00 29.03 436 SER A C 1
ATOM 3502 O O . SER A 1 436 ? -1.925 -6.731 57.384 1.00 29.03 436 SER A O 1
ATOM 3504 N N . TRP A 1 437 ? -1.801 -7.471 55.223 1.00 28.05 437 TRP A N 1
ATOM 3505 C CA . TRP A 1 437 ? -1.513 -8.899 55.315 1.00 28.05 437 TRP A CA 1
ATOM 3506 C C . TRP A 1 437 ? -2.677 -9.813 55.699 1.00 28.05 437 TRP A C 1
ATOM 3508 O O . TRP A 1 437 ? -3.004 -10.035 56.856 1.00 28.05 437 TRP A O 1
ATOM 3518 N N . ALA A 1 438 ? -3.240 -10.388 54.635 1.00 31.75 438 ALA A N 1
ATOM 3519 C CA . ALA A 1 438 ? -3.186 -11.826 54.410 1.00 31.75 438 ALA A CA 1
ATOM 3520 C C . ALA A 1 438 ? -3.590 -12.701 55.601 1.00 31.75 438 ALA A C 1
ATOM 3522 O O . ALA A 1 438 ? -2.764 -13.139 56.394 1.00 31.75 438 ALA A O 1
ATOM 3523 N N . LEU A 1 439 ? -4.875 -13.033 55.635 1.00 26.25 439 LEU A N 1
ATOM 3524 C CA . LEU A 1 439 ? -5.372 -14.330 56.077 1.00 26.25 439 LEU A CA 1
ATOM 3525 C C . LEU A 1 439 ? -6.811 -14.428 55.584 1.00 26.25 439 LEU A C 1
ATOM 3527 O O . LEU A 1 439 ? -7.690 -13.781 56.143 1.00 26.25 439 LEU A O 1
ATOM 3531 N N . LEU A 1 440 ? -6.997 -15.186 54.500 1.00 31.64 440 LEU A N 1
ATOM 3532 C CA . LEU A 1 440 ? -8.178 -15.989 54.130 1.00 31.64 440 LEU A CA 1
ATOM 3533 C C . LEU A 1 440 ? -8.329 -16.091 52.604 1.00 31.64 440 LEU A C 1
ATOM 3535 O O . LEU A 1 440 ? -9.375 -15.820 52.023 1.00 31.64 440 LEU A O 1
ATOM 3539 N N . LEU A 1 441 ? -7.275 -16.618 51.974 1.00 33.03 441 LEU A N 1
ATOM 3540 C CA . LEU A 1 441 ? -7.451 -17.737 51.055 1.00 33.03 441 LEU A CA 1
ATOM 3541 C C . LEU A 1 441 ? -8.271 -18.809 51.779 1.00 33.03 441 LEU A C 1
ATOM 3543 O O . LEU A 1 441 ? -7.743 -19.506 52.641 1.00 33.03 441 LEU A O 1
ATOM 3547 N N . LEU A 1 442 ? -9.559 -18.900 51.465 1.00 31.00 442 LEU A N 1
ATOM 3548 C CA . LEU A 1 442 ? -10.320 -20.146 51.437 1.00 31.00 442 LEU A CA 1
ATOM 3549 C C . LEU A 1 442 ? -11.673 -19.869 50.769 1.00 31.00 442 LEU A C 1
ATOM 3551 O O . LEU A 1 442 ? -12.462 -19.053 51.233 1.00 31.00 442 LEU A O 1
ATOM 3555 N N . VAL A 1 443 ? -11.948 -20.647 49.721 1.00 31.20 443 VAL A N 1
ATOM 3556 C CA . VAL A 1 443 ? -13.238 -20.801 49.027 1.00 31.20 443 VAL A CA 1
ATOM 3557 C C . VAL A 1 443 ? -13.518 -19.789 47.901 1.00 31.20 443 VAL A C 1
ATOM 3559 O O . VAL A 1 443 ? -14.496 -19.047 47.925 1.00 31.20 443 VAL A O 1
ATOM 3562 N N . PRO A 1 444 ? -12.771 -19.909 46.792 1.00 33.00 444 PRO A N 1
ATOM 3563 C CA . PRO A 1 444 ? -13.462 -20.118 45.523 1.00 33.00 444 PRO A CA 1
ATOM 3564 C C . PRO A 1 444 ? -13.021 -21.453 44.911 1.00 33.00 444 PRO A C 1
ATOM 3566 O O . PRO A 1 444 ? -12.232 -21.497 43.979 1.00 33.00 444 PRO A O 1
ATOM 3569 N N . LEU A 1 445 ? -13.550 -22.563 45.439 1.00 34.84 445 LEU A N 1
ATOM 3570 C CA . LEU A 1 445 ? -13.364 -23.909 44.866 1.00 34.84 445 LEU A CA 1
ATOM 3571 C C . LEU A 1 445 ? -14.669 -24.558 44.382 1.00 34.84 445 LEU A C 1
ATOM 3573 O O . LEU A 1 445 ? -14.674 -25.714 43.984 1.00 34.84 445 LEU A O 1
ATOM 3577 N N . VAL A 1 446 ? -15.784 -23.821 44.367 1.00 37.03 446 VAL A N 1
ATOM 3578 C CA . VAL A 1 446 ? -17.090 -24.382 43.963 1.00 37.03 446 VAL A CA 1
ATOM 3579 C C . VAL A 1 446 ? -17.701 -23.663 42.751 1.00 37.03 446 VAL A C 1
ATOM 3581 O O . VAL A 1 446 ? -18.499 -24.249 42.031 1.00 37.03 446 VAL A O 1
ATOM 3584 N N . GLY A 1 447 ? -17.283 -22.428 42.446 1.00 36.94 447 GLY A N 1
ATOM 3585 C CA . GLY A 1 447 ? -17.863 -21.645 41.343 1.00 36.94 447 GLY A CA 1
ATOM 3586 C C . GLY A 1 447 ? -17.265 -21.909 39.956 1.00 36.94 447 GLY A C 1
ATOM 3587 O O . GLY A 1 447 ? -17.963 -21.771 38.957 1.00 36.94 447 GLY A O 1
ATOM 3588 N N . VAL A 1 448 ? -15.989 -22.303 39.872 1.00 38.75 448 VAL A N 1
ATOM 3589 C CA . VAL A 1 448 ? -15.278 -22.404 38.581 1.00 38.75 448 VAL A CA 1
ATOM 3590 C C . VAL A 1 448 ? -15.486 -23.765 37.911 1.00 38.75 448 VAL A C 1
ATOM 3592 O O . VAL A 1 448 ? -15.605 -23.826 36.691 1.00 38.75 448 VAL A O 1
ATOM 3595 N N . GLY A 1 449 ? -15.650 -24.839 38.691 1.00 34.03 449 GLY A N 1
ATOM 3596 C CA . GLY A 1 449 ? -15.845 -26.190 38.147 1.00 34.03 449 GLY A CA 1
ATOM 3597 C C . GLY A 1 449 ? -17.158 -26.381 37.379 1.00 34.03 449 GLY A C 1
ATOM 3598 O O . GLY A 1 449 ? -17.245 -27.255 36.523 1.00 34.03 449 GLY A O 1
ATOM 3599 N N . LEU A 1 450 ? -18.171 -25.546 37.637 1.00 33.50 450 LEU A N 1
ATOM 3600 C CA . LEU A 1 450 ? -19.441 -25.597 36.906 1.00 33.50 450 LEU A CA 1
ATOM 3601 C C . LEU A 1 450 ? -19.413 -24.753 35.618 1.00 33.50 450 LEU A C 1
ATOM 3603 O O . LEU A 1 450 ? -20.197 -25.001 34.706 1.00 33.50 450 LEU A O 1
ATOM 3607 N N . PHE A 1 451 ? -18.513 -23.766 35.531 1.00 34.25 451 PHE A N 1
ATOM 3608 C CA . PHE A 1 451 ? -18.457 -22.825 34.408 1.00 34.25 451 PHE A CA 1
ATOM 3609 C C . PHE A 1 451 ? -17.624 -23.369 33.240 1.00 34.25 451 PHE A C 1
ATOM 3611 O O . PHE A 1 451 ? -17.975 -23.157 32.082 1.00 34.25 451 PHE A O 1
ATOM 3618 N N . THR A 1 452 ? -16.571 -24.139 33.525 1.00 38.88 452 THR A N 1
ATOM 3619 C CA . THR A 1 452 ? -15.735 -24.779 32.496 1.00 38.88 452 THR A CA 1
ATOM 3620 C C . THR A 1 452 ? -16.468 -25.897 31.752 1.00 38.88 452 THR A C 1
ATOM 3622 O O . THR A 1 452 ? -16.340 -25.997 30.534 1.00 38.88 452 THR A O 1
ATOM 3625 N N . LEU A 1 453 ? -17.347 -26.645 32.429 1.00 36.00 453 LEU A N 1
ATOM 3626 C CA . LEU A 1 453 ? -18.148 -27.701 31.794 1.00 36.00 453 LEU A CA 1
ATOM 3627 C C . LEU A 1 453 ? -19.188 -27.151 30.787 1.00 36.00 453 LEU A C 1
ATOM 3629 O O . LEU A 1 453 ? -19.555 -27.824 29.821 1.00 36.00 453 LEU A O 1
ATOM 3633 N N . ILE A 1 454 ? -19.657 -25.912 30.983 1.00 38.91 454 ILE A N 1
ATOM 3634 C CA . ILE A 1 454 ? -20.624 -25.251 30.087 1.00 38.91 454 ILE A CA 1
ATOM 3635 C C . ILE A 1 454 ? -19.924 -24.660 28.851 1.00 38.91 454 ILE A C 1
ATOM 3637 O O . ILE A 1 454 ? -20.481 -24.683 27.756 1.00 38.91 454 ILE A O 1
ATOM 3641 N N . VAL A 1 455 ? -18.686 -24.176 28.991 1.00 39.94 455 VAL A N 1
ATOM 3642 C CA . VAL A 1 455 ? -17.937 -23.558 27.881 1.00 39.94 455 VAL A CA 1
ATOM 3643 C C . VAL A 1 455 ? -17.394 -24.608 26.901 1.00 39.94 455 VAL A C 1
ATOM 3645 O O . VAL A 1 455 ? -17.440 -24.403 25.681 1.00 39.94 455 VAL A O 1
ATOM 3648 N N . GLU A 1 456 ? -16.971 -25.775 27.391 1.00 36.06 456 GLU A N 1
ATOM 3649 C CA . GLU A 1 456 ? -16.495 -26.851 26.511 1.00 36.06 456 GLU A CA 1
ATOM 3650 C C . GLU A 1 456 ? -17.635 -27.555 25.761 1.00 36.06 456 GLU A C 1
ATOM 3652 O O . GLU A 1 456 ? -17.472 -27.920 24.596 1.00 36.06 456 GLU A O 1
ATOM 3657 N N . THR A 1 457 ? -18.837 -27.633 26.340 1.00 36.81 457 THR A N 1
ATOM 3658 C CA . THR A 1 457 ? -20.005 -28.205 25.645 1.00 36.81 457 THR A CA 1
ATOM 3659 C C . THR A 1 457 ? -20.555 -27.295 24.538 1.00 36.81 457 THR A C 1
ATOM 3661 O O . THR A 1 457 ? -21.060 -27.801 23.534 1.00 36.81 457 THR A O 1
ATOM 3664 N N . THR A 1 458 ? -20.382 -25.969 24.626 1.00 37.72 458 THR A N 1
ATOM 3665 C CA . THR A 1 458 ? -20.748 -25.038 23.534 1.00 37.72 458 THR A CA 1
ATOM 3666 C C . THR A 1 458 ? -19.753 -25.008 22.372 1.00 37.72 458 THR A C 1
ATOM 3668 O O . THR A 1 458 ? -20.132 -24.675 21.250 1.00 37.72 458 THR A O 1
ATOM 3671 N N . SER A 1 459 ? -18.501 -25.399 22.616 1.00 36.69 459 SER A N 1
ATOM 3672 C CA . SER A 1 459 ? -17.444 -25.421 21.595 1.00 36.69 459 SER A CA 1
ATOM 3673 C C . SER A 1 459 ? -17.493 -26.685 20.724 1.00 36.69 459 SER A C 1
ATOM 3675 O O . SER A 1 459 ? -17.022 -26.670 19.589 1.00 36.69 459 SER A O 1
ATOM 3677 N N . LEU A 1 460 ? -18.110 -27.761 21.230 1.00 32.16 460 LEU A N 1
ATOM 3678 C CA . LEU A 1 460 ? -18.182 -29.070 20.569 1.00 32.16 460 LEU A CA 1
ATOM 3679 C C . LEU A 1 460 ? -19.498 -29.353 19.819 1.00 32.16 460 LEU A C 1
ATOM 3681 O O . LEU A 1 460 ? -19.525 -30.269 19.003 1.00 32.16 460 LEU A O 1
ATOM 3685 N N . LEU A 1 461 ? -20.577 -28.584 20.035 1.00 34.88 461 LEU A N 1
ATOM 3686 C CA . LEU A 1 461 ? -21.896 -28.869 19.431 1.00 34.88 461 LEU A CA 1
ATOM 3687 C C . LEU A 1 461 ? -22.404 -27.850 18.396 1.00 34.88 461 LEU A C 1
ATOM 3689 O O . LEU A 1 461 ? -23.417 -28.111 17.745 1.00 34.88 461 LEU A O 1
ATOM 3693 N N . GLY A 1 462 ? -21.721 -26.720 18.183 1.00 35.03 462 GLY A N 1
ATOM 3694 C CA . GLY A 1 462 ? -22.268 -25.633 17.359 1.00 35.03 462 GLY A CA 1
ATOM 3695 C C . GLY A 1 462 ? -23.573 -25.050 17.945 1.00 35.03 462 GLY A C 1
ATOM 3696 O O . GLY A 1 462 ? -24.101 -25.556 18.937 1.00 35.03 462 GLY A O 1
ATOM 3697 N N . PRO A 1 463 ? -24.112 -23.945 17.397 1.00 33.09 463 PRO A N 1
ATOM 3698 C CA . PRO A 1 463 ? -25.280 -23.296 17.985 1.00 33.09 463 PRO A CA 1
ATOM 3699 C C . PRO A 1 463 ? -26.522 -24.209 17.893 1.00 33.09 463 PRO A C 1
ATOM 3701 O O . PRO A 1 463 ? -26.805 -24.747 16.817 1.00 33.09 463 PRO A O 1
ATOM 3704 N N . PRO A 1 464 ? -27.301 -24.381 18.980 1.00 33.25 464 PRO A N 1
ATOM 3705 C CA . PRO A 1 464 ? -28.536 -25.152 18.936 1.00 33.25 464 PRO A CA 1
ATOM 3706 C C . PRO A 1 464 ? -29.596 -24.416 18.103 1.00 33.25 464 PRO A C 1
ATOM 3708 O O . PRO A 1 464 ? -29.763 -23.203 18.205 1.00 33.25 464 PRO A O 1
ATOM 3711 N N . GLY A 1 465 ? -30.320 -25.165 17.267 1.00 33.06 465 GLY A N 1
ATOM 3712 C CA . GLY A 1 465 ? -31.385 -24.633 16.413 1.00 33.06 465 GLY A CA 1
ATOM 3713 C C . GLY A 1 465 ? -32.613 -24.115 17.179 1.00 33.06 465 GLY A C 1
ATOM 3714 O O . GLY A 1 465 ? -32.867 -24.509 18.316 1.00 33.06 465 GLY A O 1
ATOM 3715 N N . ASP A 1 466 ? -33.398 -23.287 16.482 1.00 35.12 466 ASP A N 1
ATOM 3716 C CA . ASP A 1 466 ? -34.524 -22.404 16.866 1.00 35.12 466 ASP A CA 1
ATOM 3717 C C . ASP A 1 466 ? -35.595 -22.858 17.889 1.00 35.12 466 ASP A C 1
ATOM 3719 O O . ASP A 1 466 ? -36.525 -22.104 18.173 1.00 35.12 466 ASP A O 1
ATOM 3723 N N . LYS A 1 467 ? -35.528 -24.045 18.495 1.00 33.41 467 LYS A N 1
ATOM 3724 C CA . LYS A 1 467 ? -36.583 -24.536 19.404 1.00 33.41 467 LYS A CA 1
ATOM 3725 C C . LYS A 1 467 ? -36.415 -24.167 20.881 1.00 33.41 467 LYS A C 1
ATOM 3727 O O . LYS A 1 467 ? -37.306 -24.481 21.665 1.00 33.41 467 LYS A O 1
ATOM 3732 N N . LEU A 1 468 ? -35.352 -23.457 21.267 1.00 33.19 468 LEU A N 1
ATOM 3733 C CA . LEU A 1 468 ? -35.131 -23.022 22.659 1.00 33.19 468 LEU A CA 1
ATOM 3734 C C . LEU A 1 468 ? -35.309 -21.508 22.903 1.00 33.19 468 LEU A C 1
ATOM 3736 O O . LEU A 1 468 ? -34.958 -21.006 23.965 1.00 33.19 468 LEU A O 1
ATOM 3740 N N . LEU A 1 469 ? -35.894 -20.763 21.960 1.00 37.88 469 LEU A N 1
ATOM 3741 C CA . LEU A 1 469 ? -36.129 -19.313 22.098 1.00 37.88 469 LEU A CA 1
ATOM 3742 C C . LEU A 1 469 ? -37.325 -18.943 23.001 1.00 37.88 469 LEU A C 1
ATOM 3744 O O . LEU A 1 469 ? -37.499 -17.776 23.348 1.00 37.88 469 LEU A O 1
ATOM 3748 N N . GLY A 1 470 ? -38.127 -19.923 23.433 1.00 32.38 470 GLY A N 1
ATOM 3749 C CA . GLY A 1 470 ? -39.288 -19.696 24.303 1.00 32.38 470 GLY A CA 1
ATOM 3750 C C . GLY A 1 470 ? -38.956 -19.464 25.782 1.00 32.38 470 GLY A C 1
ATOM 3751 O O . GLY A 1 470 ? -39.719 -18.792 26.469 1.00 32.38 470 GLY A O 1
ATOM 3752 N N . LEU A 1 471 ? -37.818 -19.968 26.279 1.00 30.98 471 LEU A N 1
ATOM 3753 C CA . LEU A 1 471 ? -37.477 -19.908 27.710 1.00 30.98 471 LEU A CA 1
ATOM 3754 C C . LEU A 1 471 ? -36.642 -18.666 28.091 1.00 30.98 471 LEU A C 1
ATOM 3756 O O . LEU A 1 471 ? -36.675 -18.224 29.236 1.00 30.98 471 LEU A O 1
ATOM 3760 N N . HIS A 1 472 ? -35.945 -18.048 27.128 1.00 30.67 472 HIS A N 1
ATOM 3761 C CA . HIS A 1 472 ? -35.046 -16.908 27.368 1.00 30.67 472 HIS A CA 1
ATOM 3762 C C . HIS A 1 472 ? -35.753 -15.557 27.565 1.00 30.67 472 HIS A C 1
ATOM 3764 O O . HIS A 1 472 ? -35.149 -14.625 28.088 1.00 30.67 472 HIS A O 1
ATOM 3770 N N . ARG A 1 473 ? -37.040 -15.430 27.211 1.00 31.30 473 ARG A N 1
ATOM 3771 C CA . ARG A 1 473 ? -37.808 -14.188 27.439 1.00 31.30 473 ARG A CA 1
ATOM 3772 C C . ARG A 1 473 ? -38.264 -13.986 28.888 1.00 31.30 473 ARG A C 1
ATOM 3774 O O . ARG A 1 473 ? -38.729 -12.899 29.211 1.00 31.30 473 ARG A O 1
ATOM 3781 N N . ALA A 1 474 ? -38.115 -14.990 29.754 1.00 28.92 474 ALA A N 1
ATOM 3782 C CA . ALA A 1 474 ? -38.510 -14.904 31.162 1.00 28.92 474 ALA A CA 1
ATOM 3783 C C . ALA A 1 474 ? -37.389 -14.404 32.097 1.00 28.92 474 ALA A C 1
ATOM 3785 O O . ALA A 1 474 ? -37.658 -14.102 33.256 1.00 28.92 474 ALA A O 1
ATOM 3786 N N . ILE A 1 475 ? -36.143 -14.296 31.616 1.00 30.06 475 ILE A N 1
ATOM 3787 C CA . ILE A 1 475 ? -34.977 -13.953 32.445 1.00 30.06 475 ILE A CA 1
ATOM 3788 C C . ILE A 1 475 ? -34.198 -12.844 31.729 1.00 30.06 475 ILE A C 1
ATOM 3790 O O . ILE A 1 475 ? -33.455 -13.103 30.788 1.00 30.06 475 ILE A O 1
ATOM 3794 N N . GLY A 1 476 ? -34.429 -11.589 32.120 1.00 28.58 476 GLY A N 1
ATOM 3795 C CA . GLY A 1 476 ? -33.922 -10.391 31.442 1.00 28.58 476 GLY A CA 1
ATOM 3796 C C . GLY A 1 476 ? -32.394 -10.266 31.390 1.00 28.58 476 GLY A C 1
ATOM 3797 O O . GLY A 1 476 ? -31.801 -9.585 32.218 1.00 28.58 476 GLY A O 1
ATOM 3798 N N . LEU A 1 477 ? -31.770 -10.855 30.367 1.00 26.66 477 LEU A N 1
ATOM 3799 C CA . LEU A 1 477 ? -30.376 -10.630 29.977 1.00 26.66 477 LEU A CA 1
ATOM 3800 C C . LEU A 1 477 ? -30.335 -9.971 28.591 1.00 26.66 477 LEU A C 1
ATOM 3802 O O . LEU A 1 477 ? -30.572 -10.608 27.566 1.00 26.66 477 LEU A O 1
ATOM 3806 N N . THR A 1 478 ? -30.029 -8.676 28.556 1.00 28.45 478 THR A N 1
ATOM 3807 C CA . THR A 1 478 ? -29.757 -7.913 27.334 1.00 28.45 478 THR A CA 1
ATOM 3808 C C . THR A 1 478 ? -28.349 -8.231 26.819 1.00 28.45 478 THR A C 1
ATOM 3810 O O . THR A 1 478 ? -27.360 -7.619 27.217 1.00 28.45 478 THR A O 1
ATOM 3813 N N . TRP A 1 479 ? -28.239 -9.196 25.904 1.00 27.16 479 TRP A N 1
ATOM 3814 C CA . TRP A 1 479 ? -27.027 -9.392 25.104 1.00 27.16 479 TRP A CA 1
ATOM 3815 C C . TRP A 1 479 ? -26.838 -8.198 24.153 1.00 27.16 479 TRP A C 1
ATOM 3817 O O . TRP A 1 479 ? -27.682 -7.929 23.300 1.00 27.16 479 TRP A O 1
ATOM 3827 N N . ARG A 1 480 ? -25.724 -7.467 24.299 1.00 28.86 480 ARG A N 1
ATOM 3828 C CA . ARG A 1 480 ? -25.270 -6.465 23.321 1.00 28.86 480 ARG A CA 1
ATOM 3829 C C . ARG A 1 480 ? -25.017 -7.160 21.976 1.00 28.86 480 ARG A C 1
ATOM 3831 O O . ARG A 1 480 ? -24.153 -8.028 21.878 1.00 28.86 480 ARG A O 1
ATOM 3838 N N . ASN A 1 481 ? -25.767 -6.749 20.956 1.00 27.56 481 ASN A N 1
ATOM 3839 C CA . ASN A 1 481 ? -25.613 -7.138 19.555 1.00 27.56 481 ASN A CA 1
ATOM 3840 C C . ASN A 1 481 ? -24.163 -6.940 19.068 1.00 27.56 481 ASN A C 1
ATOM 3842 O O . ASN A 1 481 ? -23.749 -5.812 18.810 1.00 27.56 481 ASN A O 1
ATOM 3846 N N . ARG A 1 482 ? -23.407 -8.028 18.882 1.00 34.12 482 ARG A N 1
ATOM 3847 C CA . ARG A 1 482 ? -22.209 -8.048 18.028 1.00 34.12 482 ARG A CA 1
ATOM 3848 C C . ARG A 1 482 ? -22.639 -8.353 16.590 1.00 34.12 482 ARG A C 1
ATOM 3850 O O . ARG A 1 482 ? -22.623 -9.505 16.173 1.00 34.12 482 ARG A O 1
ATOM 3857 N N . PHE A 1 483 ? -23.048 -7.329 15.843 1.00 31.77 483 PHE A N 1
ATOM 3858 C CA . PHE A 1 483 ? -23.038 -7.391 14.378 1.00 31.77 483 PHE A CA 1
ATOM 3859 C C . PHE A 1 483 ? -21.596 -7.143 13.919 1.00 31.77 483 PHE A C 1
ATOM 3861 O O . PHE A 1 483 ? -21.045 -6.071 14.148 1.00 31.77 483 PHE A O 1
ATOM 3868 N N . SER A 1 484 ? -20.956 -8.150 13.334 1.00 40.88 484 SER A N 1
ATOM 3869 C CA . SER A 1 484 ? -19.579 -8.075 12.841 1.00 40.88 484 SER A CA 1
ATOM 3870 C C . SER A 1 484 ? -19.553 -7.510 11.415 1.00 40.88 484 SER A C 1
ATOM 3872 O O . SER A 1 484 ? -19.831 -8.230 10.457 1.00 40.88 484 SER A O 1
ATOM 3874 N N . TYR A 1 485 ? -19.240 -6.222 11.277 1.00 50.78 485 TYR A N 1
ATOM 3875 C CA . TYR A 1 485 ? -19.107 -5.513 10.000 1.00 50.78 485 TYR A CA 1
ATOM 3876 C C . TYR A 1 485 ? -17.718 -5.753 9.371 1.00 50.78 485 TYR A C 1
ATOM 3878 O O . TYR A 1 485 ? -16.822 -4.923 9.506 1.00 50.78 485 TYR A O 1
ATOM 3886 N N . PHE A 1 486 ? -17.518 -6.890 8.695 1.00 58.03 486 PHE A N 1
ATOM 3887 C CA . PHE A 1 486 ? -16.293 -7.181 7.930 1.00 58.03 486 PHE A CA 1
ATOM 3888 C C . PHE A 1 486 ? -16.549 -7.092 6.419 1.00 58.03 486 PHE A C 1
ATOM 3890 O O . PHE A 1 486 ? -17.585 -7.553 5.939 1.00 58.03 486 PHE A O 1
ATOM 3897 N N . LEU A 1 487 ? -15.598 -6.519 5.670 1.00 71.38 487 LEU A N 1
ATOM 3898 C CA . LEU A 1 487 ? -15.598 -6.570 4.203 1.00 71.38 487 LEU A CA 1
ATOM 3899 C C . LEU A 1 487 ? -15.267 -7.990 3.732 1.00 71.38 487 LEU A C 1
ATOM 3901 O O . LEU A 1 487 ? -14.446 -8.675 4.346 1.00 71.38 487 LEU A O 1
ATOM 3905 N N . SER A 1 488 ? -15.886 -8.432 2.638 1.00 66.69 488 SER A N 1
ATOM 3906 C CA . SER A 1 488 ? -15.529 -9.715 2.026 1.00 66.69 488 SER A CA 1
ATOM 3907 C C . SER A 1 488 ? -14.107 -9.677 1.432 1.00 66.69 488 SER A C 1
ATOM 3909 O O . SER A 1 488 ? -13.630 -8.599 1.064 1.00 66.69 488 SER A O 1
ATOM 3911 N N . PRO A 1 489 ? -13.422 -10.829 1.280 1.00 66.62 489 PRO A N 1
ATOM 3912 C CA . PRO A 1 489 ? -12.114 -10.888 0.620 1.00 66.62 489 PRO A CA 1
ATOM 3913 C C . PRO A 1 489 ? -12.100 -10.275 -0.793 1.00 66.62 489 PRO A C 1
ATOM 3915 O O . PRO A 1 489 ? -11.096 -9.694 -1.191 1.00 66.62 489 PRO A O 1
ATOM 3918 N N . ASP A 1 490 ? -13.223 -10.339 -1.520 1.00 62.72 490 ASP A N 1
ATOM 3919 C CA . ASP A 1 490 ? -13.372 -9.748 -2.858 1.00 62.72 490 ASP A CA 1
ATOM 3920 C C . ASP A 1 490 ? -13.509 -8.215 -2.824 1.00 62.72 490 ASP A C 1
ATOM 3922 O O . ASP A 1 490 ? -13.125 -7.530 -3.774 1.00 62.72 490 ASP A O 1
ATOM 3926 N N . GLU A 1 491 ? -14.025 -7.649 -1.727 1.00 69.31 491 GLU A N 1
ATOM 3927 C CA . GLU A 1 491 ? -14.145 -6.201 -1.504 1.00 69.31 491 GLU A CA 1
ATOM 3928 C C . GLU A 1 491 ? -12.856 -5.601 -0.926 1.00 69.31 491 GLU A C 1
ATOM 3930 O O . GLU A 1 491 ? -12.456 -4.513 -1.340 1.00 69.31 491 GLU A O 1
ATOM 3935 N N . ALA A 1 492 ? -12.143 -6.320 -0.056 1.00 77.06 492 ALA A N 1
ATOM 3936 C CA . ALA A 1 492 ? -10.917 -5.847 0.584 1.00 77.06 492 ALA A CA 1
ATOM 3937 C C . ALA A 1 492 ? -9.689 -5.884 -0.351 1.00 77.06 492 ALA A C 1
ATOM 3939 O O . ALA A 1 492 ? -9.607 -6.672 -1.292 1.00 77.06 492 ALA A O 1
ATOM 3940 N N . VAL A 1 493 ? -8.725 -5.000 -0.096 1.00 79.69 493 VAL A N 1
ATOM 3941 C CA . VAL A 1 493 ? -7.353 -5.097 -0.629 1.00 79.69 493 VAL A CA 1
ATOM 3942 C C . VAL A 1 493 ? -6.553 -5.942 0.356 1.00 79.69 493 VAL A C 1
ATOM 3944 O O . VAL A 1 493 ? -6.778 -5.819 1.559 1.00 79.69 493 VAL A O 1
ATOM 3947 N N . ALA A 1 494 ? -5.646 -6.788 -0.135 1.00 84.44 494 ALA A N 1
ATOM 3948 C CA . ALA A 1 494 ? -4.852 -7.660 0.722 1.00 84.44 494 ALA A CA 1
ATOM 3949 C C . ALA A 1 494 ? -4.030 -6.858 1.748 1.00 84.44 494 ALA A C 1
ATOM 3951 O O . ALA A 1 494 ? -3.428 -5.835 1.418 1.00 84.44 494 ALA A O 1
ATOM 3952 N N . ASP A 1 495 ? -3.973 -7.354 2.987 1.00 87.94 495 ASP A N 1
ATOM 3953 C CA . ASP A 1 495 ? -3.198 -6.747 4.076 1.00 87.94 495 ASP A CA 1
ATOM 3954 C C . ASP A 1 495 ? -1.726 -6.552 3.687 1.00 87.94 495 ASP A C 1
ATOM 3956 O O . ASP A 1 495 ? -1.133 -5.518 3.974 1.00 87.94 495 ASP A O 1
ATOM 3960 N N . GLU A 1 496 ? -1.136 -7.531 3.005 1.00 83.88 496 GLU A N 1
ATOM 3961 C CA . GLU A 1 496 ? 0.252 -7.477 2.534 1.00 83.88 496 GLU A CA 1
ATOM 3962 C C . GLU A 1 496 ? 0.460 -6.295 1.573 1.00 83.88 496 GLU A C 1
ATOM 3964 O O . GLU A 1 496 ? 1.424 -5.538 1.685 1.00 83.88 496 GLU A O 1
ATOM 3969 N N . ASP A 1 497 ? -0.493 -6.050 0.675 1.00 83.56 497 ASP A N 1
ATOM 3970 C CA . ASP A 1 497 ? -0.427 -4.923 -0.252 1.00 83.56 497 ASP A CA 1
ATOM 3971 C C . ASP A 1 497 ? -0.583 -3.583 0.478 1.00 83.56 497 ASP A C 1
ATOM 3973 O O . ASP A 1 497 ? 0.159 -2.630 0.220 1.00 83.56 497 ASP A O 1
ATOM 3977 N N . LEU A 1 498 ? -1.532 -3.465 1.402 1.00 87.44 498 LEU A N 1
ATOM 3978 C CA . LEU A 1 498 ? -1.728 -2.228 2.167 1.00 87.44 498 LEU A CA 1
ATOM 3979 C C . LEU A 1 498 ? -0.552 -1.940 3.122 1.00 87.44 498 LEU A C 1
ATOM 3981 O O . LEU A 1 498 ? -0.172 -0.778 3.319 1.00 87.44 498 LEU A O 1
ATOM 3985 N N . LEU A 1 499 ? 0.078 -2.986 3.667 1.00 90.56 499 LEU A N 1
ATOM 3986 C CA . LEU A 1 499 ? 1.289 -2.873 4.474 1.00 90.56 499 LEU A CA 1
ATOM 3987 C C . LEU A 1 499 ? 2.486 -2.426 3.625 1.00 90.56 499 LEU A C 1
ATOM 3989 O O . LEU A 1 499 ? 3.233 -1.562 4.075 1.00 90.56 499 LEU A O 1
ATOM 3993 N N . HIS A 1 500 ? 2.633 -2.915 2.388 1.00 92.94 500 HIS A N 1
ATOM 3994 C CA . HIS A 1 500 ? 3.696 -2.479 1.468 1.00 92.94 500 HIS A CA 1
ATOM 3995 C C . HIS A 1 500 ? 3.686 -0.962 1.251 1.00 92.94 500 HIS A C 1
ATOM 3997 O O . HIS A 1 500 ? 4.716 -0.304 1.404 1.00 92.94 500 HIS A O 1
ATOM 4003 N N . LEU A 1 501 ? 2.507 -0.386 0.987 1.00 91.69 501 LEU A N 1
ATOM 4004 C CA . LEU A 1 501 ? 2.360 1.066 0.842 1.00 91.69 501 LEU A CA 1
ATOM 4005 C C . LEU A 1 501 ? 2.787 1.804 2.123 1.00 91.69 501 LEU A C 1
ATOM 4007 O O . LEU A 1 501 ? 3.464 2.829 2.064 1.00 91.69 501 LEU A O 1
ATOM 4011 N N . SER A 1 502 ? 2.448 1.247 3.289 1.00 93.38 502 SER A N 1
ATOM 4012 C CA . SER A 1 502 ? 2.846 1.798 4.587 1.00 93.38 502 SER A CA 1
ATOM 4013 C C . SER A 1 502 ? 4.360 1.741 4.810 1.00 93.38 502 SER A C 1
ATOM 4015 O O . SER A 1 502 ? 4.926 2.694 5.343 1.00 93.38 502 SER A O 1
ATOM 4017 N N . LEU A 1 503 ? 5.030 0.673 4.383 1.00 93.06 503 LEU A N 1
ATOM 4018 C CA . LEU A 1 503 ? 6.481 0.520 4.511 1.00 93.06 503 LEU A CA 1
ATOM 4019 C C . LEU A 1 503 ? 7.247 1.490 3.610 1.00 93.06 503 LEU A C 1
ATOM 4021 O O . LEU A 1 503 ? 8.174 2.148 4.080 1.00 93.06 503 LEU A O 1
ATOM 4025 N N . LEU A 1 504 ? 6.820 1.649 2.355 1.00 93.19 504 LEU A N 1
ATOM 4026 C CA . LEU A 1 504 ? 7.406 2.642 1.450 1.00 93.19 504 LEU A CA 1
ATOM 4027 C C . LEU A 1 504 ? 7.233 4.061 2.009 1.00 93.19 504 LEU A C 1
ATOM 4029 O O . LEU A 1 504 ? 8.191 4.831 2.064 1.00 93.19 504 LEU A O 1
ATOM 4033 N N . HIS A 1 505 ? 6.032 4.388 2.499 1.00 93.75 505 HIS A N 1
ATOM 4034 C CA . HIS A 1 505 ? 5.762 5.674 3.141 1.00 93.75 505 HIS A CA 1
ATOM 4035 C C . HIS A 1 505 ? 6.666 5.930 4.359 1.00 93.75 505 HIS A C 1
ATOM 4037 O O . HIS A 1 505 ? 7.009 7.073 4.644 1.00 93.75 505 HIS A O 1
ATOM 4043 N N . GLU A 1 506 ? 7.029 4.887 5.120 1.00 90.62 506 GLU A N 1
ATOM 4044 C CA . GLU A 1 506 ? 7.897 5.017 6.308 1.00 90.62 506 GLU A CA 1
ATOM 4045 C C . GLU A 1 506 ? 9.282 5.476 5.904 1.00 90.62 506 GLU A C 1
ATOM 4047 O O . GLU A 1 506 ? 9.720 6.520 6.382 1.00 90.62 506 GLU A O 1
ATOM 4052 N N . VAL A 1 507 ? 9.890 4.786 4.941 1.00 89.31 507 VAL A N 1
ATOM 4053 C CA . VAL A 1 507 ? 11.219 5.148 4.448 1.00 89.31 507 VAL A CA 1
ATOM 4054 C C . VAL A 1 507 ? 11.224 6.514 3.782 1.00 89.31 507 VAL A C 1
ATOM 4056 O O . VAL A 1 507 ? 12.131 7.289 4.053 1.00 89.31 507 VAL A O 1
ATOM 4059 N N . CYS A 1 508 ? 10.196 6.865 3.002 1.00 90.94 508 CYS A N 1
ATOM 4060 C CA . CYS A 1 508 ? 10.126 8.199 2.404 1.00 90.94 508 CYS A CA 1
ATOM 4061 C C . CYS A 1 508 ? 10.210 9.316 3.457 1.00 90.94 508 CYS A C 1
ATOM 4063 O O . CYS A 1 508 ? 10.866 10.323 3.217 1.00 90.94 508 CYS A O 1
ATOM 4065 N N . ILE A 1 509 ? 9.589 9.161 4.631 1.00 88.69 509 ILE A N 1
ATOM 4066 C CA . ILE A 1 509 ? 9.638 10.193 5.679 1.00 88.69 509 ILE A CA 1
ATOM 4067 C C . ILE A 1 509 ? 10.939 10.127 6.484 1.00 88.69 509 ILE A C 1
ATOM 4069 O O . ILE A 1 509 ? 11.454 11.167 6.894 1.00 88.69 509 ILE A O 1
ATOM 4073 N N . THR A 1 510 ? 11.437 8.925 6.779 1.00 85.94 510 THR A N 1
ATOM 4074 C CA . THR A 1 510 ? 12.549 8.747 7.725 1.00 85.94 510 THR A CA 1
ATOM 4075 C C . THR A 1 510 ? 13.921 8.829 7.075 1.00 85.94 510 THR A C 1
ATOM 4077 O O . THR A 1 510 ? 14.871 9.222 7.744 1.00 85.94 510 THR A O 1
ATOM 4080 N N . ASP A 1 511 ? 14.032 8.467 5.798 1.00 87.06 511 ASP A N 1
ATOM 4081 C CA . ASP A 1 511 ? 15.279 8.485 5.041 1.00 87.06 511 ASP A CA 1
ATOM 4082 C C . ASP A 1 511 ? 15.116 9.297 3.755 1.00 87.06 511 ASP A C 1
ATOM 4084 O O . ASP A 1 511 ? 14.811 8.803 2.670 1.00 87.06 511 ASP A O 1
ATOM 4088 N N . THR A 1 512 ? 15.327 10.597 3.905 1.00 85.19 512 THR A N 1
ATOM 4089 C CA . THR A 1 512 ? 15.160 11.592 2.845 1.00 85.19 512 THR A CA 1
ATOM 4090 C C . THR A 1 512 ? 16.343 11.645 1.872 1.00 85.19 512 THR A C 1
ATOM 4092 O O . THR A 1 512 ? 16.359 12.472 0.959 1.00 85.19 512 THR A O 1
ATOM 4095 N N . ASN A 1 513 ? 17.362 10.802 2.072 1.00 84.94 513 ASN A N 1
ATOM 4096 C CA . ASN A 1 513 ? 18.545 10.715 1.218 1.00 84.94 513 ASN A CA 1
ATOM 4097 C C . ASN A 1 513 ? 18.644 9.384 0.462 1.00 84.94 513 ASN A C 1
ATOM 4099 O O . ASN A 1 513 ? 19.424 9.310 -0.490 1.00 84.94 513 ASN A O 1
ATOM 4103 N N . ALA A 1 514 ? 17.869 8.364 0.824 1.00 87.38 514 ALA A N 1
ATOM 4104 C CA . ALA A 1 514 ? 17.766 7.131 0.057 1.00 87.38 514 ALA A CA 1
ATOM 4105 C C . ALA A 1 514 ? 16.980 7.324 -1.248 1.00 87.38 514 ALA A C 1
ATOM 4107 O O . ALA A 1 514 ? 15.946 7.993 -1.293 1.00 87.38 514 ALA A O 1
ATOM 4108 N N . SER A 1 515 ? 17.431 6.662 -2.314 1.00 91.31 515 SER A N 1
ATOM 4109 C CA . SER A 1 515 ? 16.553 6.330 -3.431 1.00 91.31 515 SER A CA 1
ATOM 4110 C C . SER A 1 515 ? 15.807 5.039 -3.119 1.00 91.31 515 SER A C 1
ATOM 4112 O O . SER A 1 515 ? 16.402 4.024 -2.755 1.00 91.31 515 SER A O 1
ATOM 4114 N N . LEU A 1 516 ? 14.481 5.117 -3.215 1.00 92.00 516 LEU A N 1
ATOM 4115 C CA . LEU A 1 516 ? 13.542 4.122 -2.703 1.00 92.00 516 LEU A CA 1
ATOM 4116 C C . LEU A 1 516 ? 12.878 3.383 -3.870 1.00 92.00 516 LEU A C 1
ATOM 4118 O O . LEU A 1 516 ? 11.940 3.926 -4.458 1.00 92.00 516 LEU A O 1
ATOM 4122 N N . PRO A 1 517 ? 13.328 2.174 -4.237 1.00 93.06 517 PRO A N 1
ATOM 4123 C CA . PRO A 1 517 ? 12.678 1.396 -5.278 1.00 93.06 517 PRO A CA 1
ATOM 4124 C C . PRO A 1 517 ? 11.504 0.576 -4.726 1.00 93.06 517 PRO A C 1
ATOM 4126 O O . PRO A 1 517 ? 11.476 0.205 -3.549 1.00 93.06 517 PRO A O 1
ATOM 4129 N N . TRP A 1 518 ? 10.512 0.301 -5.576 1.00 91.12 518 TRP A N 1
ATOM 4130 C CA . TRP A 1 518 ? 9.242 -0.331 -5.198 1.00 91.12 518 TRP A CA 1
ATOM 4131 C C . TRP A 1 518 ? 9.392 -1.690 -4.514 1.00 91.12 518 TRP A C 1
ATOM 4133 O O . TRP A 1 518 ? 8.517 -2.088 -3.748 1.00 91.12 518 TRP A O 1
ATOM 4143 N N . GLN A 1 519 ? 10.489 -2.405 -4.768 1.00 91.88 519 GLN A N 1
ATOM 4144 C CA . GLN A 1 519 ? 10.759 -3.713 -4.186 1.00 91.88 519 GLN A CA 1
ATOM 4145 C C . GLN A 1 519 ? 10.834 -3.636 -2.659 1.00 91.88 519 GLN A C 1
ATOM 4147 O O . GLN A 1 519 ? 10.536 -4.627 -1.994 1.00 91.88 519 GLN A O 1
ATOM 4152 N N . PHE A 1 520 ? 11.197 -2.483 -2.088 1.00 92.94 520 PHE A N 1
ATOM 4153 C CA . PHE A 1 520 ? 11.287 -2.307 -0.644 1.00 92.94 520 PHE A CA 1
ATOM 4154 C C . PHE A 1 520 ? 9.939 -2.591 0.037 1.00 92.94 520 PHE A C 1
ATOM 4156 O O . PHE A 1 520 ? 8.944 -1.907 -0.200 1.00 92.94 520 PHE A O 1
ATOM 4163 N N . GLY A 1 521 ? 9.905 -3.612 0.896 1.00 84.00 521 GLY A N 1
ATOM 4164 C CA . GLY A 1 521 ? 8.709 -4.015 1.638 1.00 84.00 521 GLY A CA 1
ATOM 4165 C C . GLY A 1 521 ? 7.572 -4.590 0.787 1.00 84.00 521 GLY A C 1
ATOM 4166 O O . GLY A 1 521 ? 6.436 -4.636 1.269 1.00 84.00 521 GLY A O 1
ATOM 4167 N N . SER A 1 522 ? 7.838 -5.003 -0.459 1.00 87.75 522 SER A N 1
ATOM 4168 C CA . SER A 1 522 ? 6.835 -5.640 -1.325 1.00 87.75 522 SER A CA 1
ATOM 4169 C C . SER A 1 522 ? 6.351 -6.983 -0.755 1.00 87.75 522 SER A C 1
ATOM 4171 O O . SER A 1 522 ? 7.017 -7.542 0.118 1.00 87.75 522 SER A O 1
ATOM 4173 N N . PRO A 1 523 ? 5.194 -7.523 -1.183 1.00 83.31 523 PRO A N 1
ATOM 4174 C CA . PRO A 1 523 ? 4.729 -8.832 -0.721 1.00 83.31 523 PRO A CA 1
ATOM 4175 C C . PRO A 1 523 ? 5.800 -9.923 -0.899 1.00 83.31 523 PRO A C 1
ATOM 4177 O O . PRO A 1 523 ? 6.418 -10.038 -1.956 1.00 83.31 523 PRO A O 1
ATOM 4180 N N . GLY A 1 524 ? 6.047 -10.705 0.156 1.00 80.12 524 GLY A N 1
ATOM 4181 C CA . GLY A 1 524 ? 7.185 -11.635 0.255 1.00 80.12 524 GLY A CA 1
ATOM 4182 C C . GLY A 1 524 ? 8.458 -11.027 0.862 1.00 80.12 524 GLY A C 1
ATOM 4183 O O . GLY A 1 524 ? 9.298 -11.765 1.369 1.00 80.12 524 GLY A O 1
ATOM 4184 N N . ASN A 1 525 ? 8.555 -9.696 0.910 1.00 86.69 525 ASN A N 1
ATOM 4185 C CA . ASN A 1 525 ? 9.620 -8.947 1.577 1.00 86.69 525 ASN A CA 1
ATOM 4186 C C . ASN A 1 525 ? 9.152 -8.261 2.879 1.00 86.69 525 ASN A C 1
ATOM 4188 O O . ASN A 1 525 ? 9.661 -7.210 3.286 1.00 86.69 525 ASN A O 1
ATOM 4192 N N . GLN A 1 526 ? 8.140 -8.838 3.526 1.00 85.38 526 GLN A N 1
ATOM 4193 C CA . GLN A 1 526 ? 7.535 -8.329 4.756 1.00 85.38 526 GLN A CA 1
ATOM 4194 C C . GLN A 1 526 ? 7.827 -9.292 5.901 1.00 85.38 526 GLN A C 1
ATOM 4196 O O . GLN A 1 526 ? 7.569 -10.490 5.794 1.00 85.38 526 GLN A O 1
ATOM 4201 N N . ALA A 1 527 ? 8.373 -8.770 6.995 1.00 76.50 527 ALA A N 1
ATOM 4202 C CA . ALA A 1 527 ? 8.646 -9.529 8.205 1.00 76.50 527 ALA A CA 1
ATOM 4203 C C . ALA A 1 527 ? 7.463 -9.491 9.183 1.00 76.50 527 ALA A C 1
ATOM 4205 O O . ALA A 1 527 ? 6.614 -8.588 9.170 1.00 76.50 527 ALA A O 1
ATOM 4206 N N . VAL A 1 528 ? 7.440 -10.487 10.071 1.00 65.44 528 VAL A N 1
ATOM 4207 C CA . VAL A 1 528 ? 6.515 -10.551 11.207 1.00 65.44 528 VAL A CA 1
ATOM 4208 C C . VAL A 1 528 ? 6.692 -9.285 12.052 1.00 65.44 528 VAL A C 1
ATOM 4210 O O . VAL A 1 528 ? 7.804 -8.952 12.450 1.00 65.44 528 VAL A O 1
ATOM 4213 N N . GLY A 1 529 ? 5.599 -8.557 12.303 1.00 65.69 529 GLY A N 1
ATOM 4214 C CA . GLY A 1 529 ? 5.635 -7.248 12.974 1.00 65.69 529 GLY A CA 1
ATOM 4215 C C . GLY A 1 529 ? 5.466 -6.038 12.045 1.00 65.69 529 GLY A C 1
ATOM 4216 O O . GLY A 1 529 ? 5.579 -4.893 12.484 1.00 65.69 529 GLY A O 1
ATOM 4217 N N . GLY A 1 530 ? 5.183 -6.253 10.756 1.00 74.56 530 GLY A N 1
ATOM 4218 C CA . GLY A 1 530 ? 4.830 -5.164 9.848 1.00 74.56 530 GLY A CA 1
ATOM 4219 C C . GLY A 1 530 ? 6.013 -4.284 9.447 1.00 74.56 530 GLY A C 1
ATOM 4220 O O . GLY A 1 530 ? 5.876 -3.058 9.406 1.00 74.56 530 GLY A O 1
ATOM 4221 N N . THR A 1 531 ? 7.177 -4.891 9.207 1.00 85.31 531 THR A N 1
ATOM 4222 C CA . THR A 1 531 ? 8.419 -4.250 8.737 1.00 85.31 531 THR A CA 1
ATOM 4223 C C . THR A 1 531 ? 8.848 -4.842 7.390 1.00 85.31 531 THR A C 1
ATOM 4225 O O . THR A 1 531 ? 8.453 -5.952 7.041 1.00 85.31 531 THR A O 1
ATOM 4228 N N . ALA A 1 532 ? 9.651 -4.116 6.608 1.00 83.25 532 ALA A N 1
ATOM 4229 C CA . ALA A 1 532 ? 10.297 -4.683 5.420 1.00 83.25 532 ALA A CA 1
ATOM 4230 C C . ALA A 1 532 ? 11.497 -5.547 5.844 1.00 83.25 532 ALA A C 1
ATOM 4232 O O . ALA A 1 532 ? 12.185 -5.178 6.798 1.00 83.25 532 ALA A O 1
ATOM 4233 N N . ASN A 1 533 ? 11.822 -6.612 5.114 1.00 87.00 533 ASN A N 1
ATOM 4234 C CA . ASN A 1 533 ? 13.003 -7.460 5.350 1.00 87.00 533 ASN A CA 1
ATOM 4235 C C . ASN A 1 533 ? 14.085 -7.327 4.255 1.00 87.00 533 ASN A C 1
ATOM 4237 O O . ASN A 1 533 ? 15.076 -8.038 4.304 1.00 87.00 533 ASN A O 1
ATOM 4241 N N . ASN A 1 534 ? 13.931 -6.380 3.320 1.00 91.81 534 ASN A N 1
ATOM 4242 C CA . ASN A 1 534 ? 14.841 -6.188 2.190 1.00 91.81 534 ASN A CA 1
ATOM 4243 C C . ASN A 1 534 ? 15.390 -4.744 2.059 1.00 91.81 534 ASN A C 1
ATOM 4245 O O . ASN A 1 534 ? 15.153 -4.072 1.062 1.00 91.81 534 ASN A O 1
ATOM 4249 N N . SER A 1 535 ? 16.094 -4.212 3.064 1.00 85.06 535 SER A N 1
ATOM 4250 C CA . SER A 1 535 ? 16.620 -2.824 3.022 1.00 85.06 535 SER A CA 1
ATOM 4251 C C . SER A 1 535 ? 17.755 -2.638 2.027 1.00 85.06 535 SER A C 1
ATOM 4253 O O . SER A 1 535 ? 17.923 -1.537 1.525 1.00 85.06 535 SER A O 1
ATOM 4255 N N . GLN A 1 536 ? 18.473 -3.701 1.679 1.00 84.56 536 GLN A N 1
ATOM 4256 C CA . GLN A 1 536 ? 19.553 -3.717 0.693 1.00 84.56 536 GLN A CA 1
ATOM 4257 C C . GLN A 1 536 ? 19.134 -3.266 -0.716 1.00 84.56 536 GLN A C 1
ATOM 4259 O O . GLN A 1 536 ? 19.990 -3.002 -1.558 1.00 84.56 536 GLN A O 1
ATOM 4264 N N . VAL A 1 537 ? 17.827 -3.208 -1.003 1.00 86.38 537 VAL A N 1
ATOM 4265 C CA . VAL A 1 537 ? 17.322 -2.666 -2.274 1.00 86.38 537 VAL A CA 1
ATOM 4266 C C . VAL A 1 537 ? 17.350 -1.136 -2.303 1.00 86.38 537 VAL A C 1
ATOM 4268 O O . VAL A 1 537 ? 17.319 -0.567 -3.388 1.00 86.38 537 VAL A O 1
ATOM 4271 N N . LEU A 1 538 ? 17.409 -0.464 -1.147 1.00 91.44 538 LEU A N 1
ATOM 4272 C CA . LEU A 1 538 ? 17.574 0.988 -1.077 1.00 91.44 538 LEU A CA 1
ATOM 4273 C C . LEU A 1 538 ? 18.927 1.392 -1.678 1.00 91.44 538 LEU A C 1
ATOM 4275 O O . LEU A 1 538 ? 19.900 0.642 -1.630 1.00 91.44 538 LEU A O 1
ATOM 4279 N N . MET A 1 539 ? 18.964 2.573 -2.288 1.00 92.12 539 MET A N 1
ATOM 4280 C CA . MET A 1 539 ? 20.133 3.094 -2.996 1.00 92.12 539 MET A CA 1
ATOM 4281 C C . MET A 1 539 ? 20.653 4.351 -2.307 1.00 92.12 539 MET A C 1
ATOM 4283 O O . MET A 1 539 ? 19.935 5.352 -2.227 1.00 92.12 539 MET A O 1
ATOM 4287 N N . HIS A 1 540 ? 21.917 4.340 -1.891 1.00 91.81 540 HIS A N 1
ATOM 4288 C CA . HIS A 1 540 ? 22.576 5.495 -1.277 1.00 91.81 540 HIS A CA 1
ATOM 4289 C C . HIS A 1 540 ? 23.764 5.979 -2.112 1.00 91.81 540 HIS A C 1
ATOM 4291 O O . HIS A 1 540 ? 24.349 5.236 -2.897 1.00 91.81 540 HIS A O 1
ATOM 4297 N N . LYS A 1 541 ? 24.149 7.251 -1.937 1.00 86.25 541 LYS A N 1
ATOM 4298 C CA . LYS A 1 541 ? 25.172 7.926 -2.761 1.00 86.25 541 LYS A CA 1
ATOM 4299 C C . LYS A 1 541 ? 26.534 7.219 -2.788 1.00 86.25 541 LYS A C 1
ATOM 4301 O O . LYS A 1 541 ? 27.255 7.340 -3.774 1.00 86.25 541 LYS A O 1
ATOM 4306 N N . ASN A 1 542 ? 26.870 6.492 -1.725 1.00 85.88 542 ASN A N 1
ATOM 4307 C CA . ASN A 1 542 ? 28.164 5.831 -1.554 1.00 85.88 542 ASN A CA 1
ATOM 4308 C C . ASN A 1 542 ? 28.117 4.315 -1.834 1.00 85.88 542 ASN A C 1
ATOM 4310 O O . ASN A 1 542 ? 29.115 3.629 -1.601 1.00 85.88 542 ASN A O 1
ATOM 4314 N N . ASP A 1 543 ? 26.993 3.788 -2.333 1.00 87.81 543 ASP A N 1
ATOM 4315 C CA . ASP A 1 543 ? 26.851 2.372 -2.680 1.00 87.81 543 ASP A CA 1
ATOM 4316 C C . ASP A 1 543 ? 27.871 1.980 -3.762 1.00 87.81 543 ASP A C 1
ATOM 4318 O O . ASP A 1 543 ? 27.946 2.580 -4.837 1.00 87.81 543 ASP A O 1
ATOM 4322 N N . LYS A 1 544 ? 28.656 0.926 -3.509 1.00 84.81 544 LYS A N 1
ATOM 4323 C CA . LYS A 1 544 ? 29.688 0.455 -4.456 1.00 84.81 544 LYS A CA 1
ATOM 4324 C C . LYS A 1 544 ? 29.093 -0.073 -5.763 1.00 84.81 544 LYS A C 1
ATOM 4326 O O . LYS A 1 544 ? 29.750 -0.034 -6.800 1.00 84.81 544 LYS A O 1
ATOM 4331 N N . ASP A 1 545 ? 27.859 -0.561 -5.709 1.00 85.88 545 ASP A N 1
ATOM 4332 C CA . ASP A 1 545 ? 27.094 -1.083 -6.837 1.00 85.88 545 ASP A CA 1
ATOM 4333 C C . ASP A 1 545 ? 26.067 -0.075 -7.386 1.00 85.88 545 ASP A C 1
ATOM 4335 O O . ASP A 1 545 ? 25.266 -0.423 -8.256 1.00 85.88 545 ASP A O 1
ATOM 4339 N N . LEU A 1 546 ? 26.118 1.191 -6.947 1.00 87.38 546 LEU A N 1
ATOM 4340 C CA . LEU A 1 546 ? 25.163 2.237 -7.328 1.00 87.38 546 LEU A CA 1
ATOM 4341 C C . LEU A 1 546 ? 25.009 2.377 -8.844 1.00 87.38 546 LEU A C 1
ATOM 4343 O O . LEU A 1 546 ? 23.893 2.432 -9.352 1.00 87.38 546 LEU A O 1
ATOM 4347 N N . LEU A 1 547 ? 26.121 2.379 -9.587 1.00 87.31 547 LEU A N 1
ATOM 4348 C CA . LEU A 1 547 ? 26.094 2.457 -11.050 1.00 87.31 547 LEU A CA 1
ATOM 4349 C C . LEU A 1 547 ? 25.331 1.274 -11.668 1.00 87.31 547 LEU A C 1
ATOM 4351 O O . LEU A 1 547 ? 24.605 1.449 -12.644 1.00 87.31 547 LEU A O 1
ATOM 4355 N N . GLN A 1 548 ? 25.475 0.069 -11.111 1.00 86.69 548 GLN A N 1
ATOM 4356 C CA . GLN A 1 548 ? 24.780 -1.122 -11.601 1.00 86.69 548 GLN A CA 1
ATOM 4357 C C . GLN A 1 548 ? 23.288 -1.085 -11.256 1.00 86.69 548 GLN A C 1
ATOM 4359 O O . GLN A 1 548 ? 22.466 -1.418 -12.109 1.00 86.69 548 GLN A O 1
ATOM 4364 N N . LYS A 1 549 ? 22.935 -0.633 -10.048 1.00 86.00 549 LYS A N 1
ATOM 4365 C CA . LYS A 1 549 ? 21.542 -0.434 -9.627 1.00 86.00 549 LYS A CA 1
ATOM 4366 C C . LYS A 1 549 ? 20.849 0.654 -10.465 1.00 86.00 549 LYS A C 1
ATOM 4368 O O . LYS A 1 549 ? 19.727 0.462 -10.928 1.00 86.00 549 LYS A O 1
ATOM 4373 N N . LEU A 1 550 ? 21.530 1.766 -10.758 1.00 85.44 550 LEU A N 1
ATOM 4374 C CA . LEU A 1 550 ? 20.965 2.877 -11.536 1.00 85.44 550 LEU A CA 1
ATOM 4375 C C . LEU A 1 550 ? 20.723 2.542 -13.011 1.00 85.44 550 LEU A C 1
ATOM 4377 O O . LEU A 1 550 ? 19.750 3.040 -13.578 1.00 85.44 550 LEU A O 1
ATOM 4381 N N . ARG A 1 551 ? 21.539 1.657 -13.607 1.00 86.44 551 ARG A N 1
ATOM 4382 C CA . ARG A 1 551 ? 21.337 1.139 -14.977 1.00 86.44 551 ARG A CA 1
ATOM 4383 C C . ARG A 1 551 ? 20.018 0.393 -15.165 1.00 86.44 551 ARG A C 1
ATOM 4385 O O . ARG A 1 551 ? 19.568 0.246 -16.297 1.00 86.44 551 ARG A O 1
ATOM 4392 N N . GLN A 1 552 ? 19.420 -0.104 -14.087 1.00 83.06 552 GLN A N 1
ATOM 4393 C CA . GLN A 1 552 ? 18.108 -0.737 -14.133 1.00 83.06 552 GLN A CA 1
ATOM 4394 C C . GLN A 1 552 ? 17.050 0.368 -14.162 1.00 83.06 552 GLN A C 1
ATOM 4396 O O . GLN A 1 552 ? 16.585 0.831 -13.121 1.00 83.06 552 GLN A O 1
ATOM 4401 N N . CYS A 1 553 ? 16.755 0.863 -15.362 1.00 81.44 553 CYS A N 1
ATOM 4402 C CA . CYS A 1 553 ? 15.808 1.952 -15.558 1.00 81.44 553 CYS A CA 1
ATOM 4403 C C . CYS A 1 553 ? 14.365 1.415 -15.535 1.00 81.44 553 CYS A C 1
ATOM 4405 O O . CYS A 1 553 ? 14.039 0.574 -16.378 1.00 81.44 553 CYS A O 1
ATOM 4407 N N . PRO A 1 554 ? 13.498 1.890 -14.622 1.00 78.62 554 PRO A N 1
ATOM 4408 C CA . PRO A 1 554 ? 12.078 1.546 -14.642 1.00 78.62 554 PRO A CA 1
ATOM 4409 C C . PRO A 1 554 ? 11.349 2.215 -15.822 1.00 78.62 554 PRO A C 1
ATOM 4411 O O . PRO A 1 554 ? 11.913 3.039 -16.552 1.00 78.62 554 PRO A O 1
ATOM 4414 N N . THR A 1 555 ? 10.071 1.871 -15.999 1.00 76.62 555 THR A N 1
ATOM 4415 C CA . THR A 1 555 ? 9.177 2.473 -17.010 1.00 76.62 555 THR A CA 1
ATOM 4416 C C . THR A 1 555 ? 8.897 3.950 -16.747 1.00 76.62 555 THR A C 1
ATOM 4418 O O . THR A 1 555 ? 8.595 4.689 -17.679 1.00 76.62 555 THR A O 1
ATOM 4421 N N . VAL A 1 556 ? 9.018 4.380 -15.493 1.00 82.50 556 VAL A N 1
ATOM 4422 C CA . VAL A 1 556 ? 8.935 5.758 -15.008 1.00 82.50 556 VAL A CA 1
ATOM 4423 C C . VAL A 1 556 ? 9.716 5.841 -13.701 1.00 82.50 556 VAL A C 1
ATOM 4425 O O . VAL A 1 556 ? 9.722 4.885 -12.935 1.00 82.50 556 VAL A O 1
ATOM 4428 N N . ASP A 1 557 ? 10.381 6.966 -13.462 1.00 90.56 557 ASP A N 1
ATOM 4429 C CA . ASP A 1 557 ? 11.024 7.295 -12.190 1.00 90.56 557 ASP A CA 1
ATOM 4430 C C . ASP A 1 557 ? 10.227 8.414 -11.493 1.00 90.56 557 ASP A C 1
ATOM 4432 O O . ASP A 1 557 ? 9.739 9.334 -12.151 1.00 90.56 557 ASP A O 1
ATOM 4436 N N . VAL A 1 558 ? 10.097 8.381 -10.164 1.00 90.75 558 VAL A N 1
ATOM 4437 C CA . VAL A 1 558 ? 9.419 9.433 -9.379 1.00 90.75 558 VAL A CA 1
ATOM 4438 C C . VAL A 1 558 ? 10.477 10.330 -8.754 1.00 90.75 558 VAL A C 1
ATOM 4440 O O . VAL A 1 558 ? 11.378 9.829 -8.096 1.00 90.75 558 VAL A O 1
ATOM 4443 N N . PHE A 1 559 ? 10.387 11.647 -8.916 1.00 92.69 559 PHE A N 1
ATOM 4444 C CA . PHE A 1 559 ? 11.332 12.586 -8.310 1.00 92.69 559 PHE A CA 1
ATOM 4445 C C . PHE A 1 559 ? 10.739 13.261 -7.074 1.00 92.69 559 PHE A C 1
ATOM 4447 O O . PHE A 1 559 ? 9.639 13.814 -7.131 1.00 92.69 559 PHE A O 1
ATOM 4454 N N . LEU A 1 560 ? 11.497 13.270 -5.975 1.00 87.12 560 LEU A N 1
ATOM 4455 C CA . LEU A 1 560 ? 11.158 14.033 -4.777 1.00 87.12 560 LEU A CA 1
ATOM 4456 C C . LEU A 1 560 ? 12.435 14.630 -4.167 1.00 87.12 560 LEU A C 1
ATOM 4458 O O . LEU A 1 560 ? 13.331 13.884 -3.768 1.00 87.12 560 LEU A O 1
ATOM 4462 N N . PRO A 1 561 ? 12.567 15.966 -4.108 1.00 82.88 561 PRO A N 1
ATOM 4463 C CA . PRO A 1 561 ? 13.752 16.592 -3.540 1.00 82.88 561 PRO A CA 1
ATOM 4464 C C . PRO A 1 561 ? 13.723 16.559 -2.005 1.00 82.88 561 PRO A C 1
ATOM 4466 O O . PRO A 1 561 ? 12.664 16.622 -1.380 1.00 82.88 561 PRO A O 1
ATOM 4469 N N . HIS A 1 562 ? 14.913 16.534 -1.395 1.00 77.56 562 HIS A N 1
ATOM 4470 C CA . HIS A 1 562 ? 15.135 16.323 0.044 1.00 77.56 562 HIS A CA 1
ATOM 4471 C C . HIS A 1 562 ? 14.304 17.241 0.963 1.00 77.56 562 HIS A C 1
ATOM 4473 O O . HIS A 1 562 ? 13.835 16.826 2.020 1.00 77.56 562 HIS A O 1
ATOM 4479 N N . ASN A 1 563 ? 14.066 18.489 0.554 1.00 77.06 563 ASN A N 1
ATOM 4480 C CA . ASN A 1 563 ? 13.312 19.481 1.323 1.00 77.06 563 ASN A CA 1
ATOM 4481 C C . ASN A 1 563 ? 11.781 19.297 1.278 1.00 77.06 563 ASN A C 1
ATOM 4483 O O . ASN A 1 563 ? 11.065 20.090 1.890 1.00 77.06 563 ASN A O 1
ATOM 4487 N N . VAL A 1 564 ? 11.277 18.289 0.557 1.00 77.69 564 VAL A N 1
ATOM 4488 C CA . VAL A 1 564 ? 9.840 18.092 0.293 1.00 77.69 564 VAL A CA 1
ATOM 4489 C C . VAL A 1 564 ? 9.310 16.758 0.850 1.00 77.69 564 VAL A C 1
ATOM 4491 O O . VAL A 1 564 ? 8.132 16.446 0.690 1.00 77.69 564 VAL A O 1
ATOM 4494 N N . HIS A 1 565 ? 10.115 16.006 1.614 1.00 83.25 565 HIS A N 1
ATOM 4495 C CA . HIS A 1 565 ? 9.718 14.760 2.300 1.00 83.25 565 HIS A CA 1
ATOM 4496 C C . HIS A 1 565 ? 8.780 15.008 3.504 1.00 83.25 565 HIS A C 1
ATOM 4498 O O . HIS A 1 565 ? 9.092 14.739 4.663 1.00 83.25 565 HIS A O 1
ATOM 4504 N N . THR A 1 566 ? 7.606 15.576 3.233 1.00 84.56 566 THR A N 1
ATOM 4505 C CA . THR A 1 566 ? 6.523 15.749 4.209 1.00 84.56 566 THR A CA 1
ATOM 4506 C C . THR A 1 566 ? 5.566 14.563 4.159 1.00 84.56 566 THR A C 1
ATOM 4508 O O . THR A 1 566 ? 5.498 13.862 3.154 1.00 84.56 566 THR A O 1
ATOM 4511 N N . ASN A 1 567 ? 4.743 14.393 5.197 1.00 83.19 567 ASN A N 1
ATOM 4512 C CA . ASN A 1 567 ? 3.747 13.320 5.245 1.00 83.19 567 ASN A CA 1
ATOM 4513 C C . ASN A 1 567 ? 2.812 13.308 4.017 1.00 83.19 567 ASN A C 1
ATOM 4515 O O . ASN A 1 567 ? 2.493 12.246 3.517 1.00 83.19 567 ASN A O 1
ATOM 4519 N N . GLY A 1 568 ? 2.395 14.468 3.492 1.00 83.12 568 GLY A N 1
ATOM 4520 C CA . GLY A 1 568 ? 1.525 14.518 2.306 1.00 83.12 568 GLY A CA 1
ATOM 4521 C C . GLY A 1 568 ? 2.243 14.109 1.017 1.00 83.12 568 GLY A C 1
ATOM 4522 O O . GLY A 1 568 ? 1.796 13.209 0.318 1.00 83.12 568 GLY A O 1
ATOM 4523 N N . TYR A 1 569 ? 3.390 14.728 0.731 1.00 87.75 569 TYR A N 1
ATOM 4524 C CA . TYR A 1 569 ? 4.151 14.429 -0.488 1.00 87.75 569 TYR A CA 1
ATOM 4525 C C . TYR A 1 569 ? 4.736 13.014 -0.496 1.00 87.75 569 TYR A C 1
ATOM 4527 O O . TYR A 1 569 ? 4.860 12.419 -1.562 1.00 87.75 569 TYR A O 1
ATOM 4535 N N . CYS A 1 570 ? 5.063 12.454 0.672 1.00 90.31 570 CYS A N 1
ATOM 4536 C CA . CYS A 1 570 ? 5.468 11.060 0.763 1.00 90.31 570 CYS A CA 1
ATOM 4537 C C . CYS A 1 570 ? 4.307 10.095 0.504 1.00 90.31 570 CYS A C 1
ATOM 4539 O O . CYS A 1 570 ? 4.545 9.098 -0.167 1.00 90.31 570 CYS A O 1
ATOM 4541 N N . GLU A 1 571 ? 3.078 10.364 0.974 1.00 91.81 571 GLU A N 1
ATOM 4542 C CA . GLU A 1 571 ? 1.901 9.551 0.608 1.00 91.81 571 GLU A CA 1
ATOM 4543 C C . GLU A 1 571 ? 1.696 9.546 -0.916 1.00 91.81 571 GLU A C 1
ATOM 4545 O O . GLU A 1 571 ? 1.558 8.475 -1.508 1.00 91.81 571 GLU A O 1
ATOM 4550 N N . ASP A 1 572 ? 1.770 10.723 -1.552 1.00 90.50 572 ASP A N 1
ATOM 4551 C CA . ASP A 1 572 ? 1.679 10.855 -3.010 1.00 90.50 572 ASP A CA 1
ATOM 4552 C C . ASP A 1 572 ? 2.796 10.059 -3.714 1.00 90.50 572 ASP A C 1
ATOM 4554 O O . ASP A 1 572 ? 2.529 9.176 -4.533 1.00 90.50 572 ASP A O 1
ATOM 4558 N N . ALA A 1 573 ? 4.060 10.336 -3.380 1.00 90.81 573 ALA A N 1
ATOM 4559 C CA . ALA A 1 573 ? 5.219 9.757 -4.053 1.00 90.81 573 ALA A CA 1
ATOM 4560 C C . ALA A 1 573 ? 5.255 8.226 -3.958 1.00 90.81 573 ALA A C 1
ATOM 4562 O O . ALA A 1 573 ? 5.461 7.544 -4.964 1.00 90.81 573 ALA A O 1
ATOM 4563 N N . VAL A 1 574 ? 5.039 7.667 -2.765 1.00 93.50 574 VAL A N 1
ATOM 4564 C CA . VAL A 1 574 ? 5.194 6.222 -2.543 1.00 93.50 574 VAL A CA 1
ATOM 4565 C C . VAL A 1 574 ? 4.055 5.396 -3.123 1.00 93.50 574 VAL A C 1
ATOM 4567 O O . VAL A 1 574 ? 4.264 4.231 -3.459 1.00 93.50 574 VAL A O 1
ATOM 4570 N N . ALA A 1 575 ? 2.873 5.989 -3.307 1.00 90.31 575 ALA A N 1
ATOM 4571 C CA . ALA A 1 575 ? 1.783 5.357 -4.034 1.00 90.31 575 ALA A CA 1
ATOM 4572 C C . ALA A 1 575 ? 2.171 5.134 -5.506 1.00 90.31 575 ALA A C 1
ATOM 4574 O O . ALA A 1 575 ? 2.006 4.028 -6.024 1.00 90.31 575 ALA A O 1
ATOM 4575 N N . PHE A 1 576 ? 2.768 6.136 -6.157 1.00 87.94 576 PHE A N 1
ATOM 4576 C CA . PHE A 1 576 ? 3.288 5.990 -7.519 1.00 87.94 576 PHE A CA 1
ATOM 4577 C C . PHE A 1 576 ? 4.492 5.043 -7.580 1.00 87.94 576 PHE A C 1
ATOM 4579 O O . PHE A 1 576 ? 4.508 4.166 -8.438 1.00 87.94 576 PHE A O 1
ATOM 4586 N N . VAL A 1 577 ? 5.444 5.132 -6.638 1.00 89.50 577 VAL A N 1
ATOM 4587 C CA . VAL A 1 577 ? 6.573 4.182 -6.542 1.00 89.50 577 VAL A CA 1
ATOM 4588 C C . VAL A 1 577 ? 6.066 2.746 -6.473 1.00 89.50 577 VAL A C 1
ATOM 4590 O O . VAL A 1 577 ? 6.493 1.920 -7.273 1.00 89.50 577 VAL A O 1
ATOM 4593 N N . LYS A 1 578 ? 5.118 2.462 -5.570 1.00 90.00 578 LYS A N 1
ATOM 4594 C CA . LYS A 1 578 ? 4.561 1.123 -5.373 1.00 90.00 578 LYS A CA 1
ATOM 4595 C C . LYS A 1 578 ? 3.962 0.556 -6.653 1.00 90.00 578 LYS A C 1
ATOM 4597 O O . LYS A 1 578 ? 4.321 -0.540 -7.065 1.00 90.00 578 LYS A O 1
ATOM 4602 N N . TYR A 1 579 ? 2.973 1.250 -7.211 1.00 83.81 579 TYR A N 1
ATOM 4603 C CA . TYR A 1 579 ? 2.096 0.623 -8.193 1.00 83.81 579 TYR A CA 1
ATOM 4604 C C . TYR A 1 579 ? 2.569 0.788 -9.640 1.00 83.81 579 TYR A C 1
ATOM 4606 O O . TYR A 1 579 ? 2.121 0.019 -10.483 1.00 83.81 579 TYR A O 1
ATOM 4614 N N . LEU A 1 580 ? 3.469 1.738 -9.925 1.00 79.00 580 LEU A N 1
ATOM 4615 C CA . LEU A 1 580 ? 4.162 1.825 -11.219 1.00 79.00 580 LEU A CA 1
ATOM 4616 C C . LEU A 1 580 ? 5.422 0.952 -11.266 1.00 79.00 580 LEU A C 1
ATOM 4618 O O . LEU A 1 580 ? 6.133 0.984 -12.265 1.00 79.00 580 LEU A O 1
ATOM 4622 N N . GLU A 1 581 ? 5.729 0.223 -10.185 1.00 86.12 581 GLU A N 1
ATOM 4623 C CA . GLU A 1 581 ? 6.980 -0.531 -10.043 1.00 86.12 581 GLU A CA 1
ATOM 4624 C C . GLU A 1 581 ? 8.212 0.353 -10.333 1.00 86.12 581 GLU A C 1
ATOM 4626 O O . GLU A 1 581 ? 9.172 -0.018 -11.010 1.00 86.12 581 GLU A O 1
ATOM 4631 N N . SER A 1 582 ? 8.159 1.571 -9.794 1.00 86.31 582 SER A N 1
ATOM 4632 C CA . SER A 1 582 ? 9.122 2.651 -10.012 1.00 86.31 582 SER A CA 1
ATOM 4633 C C . SER A 1 582 ? 10.140 2.725 -8.863 1.00 86.31 582 SER A C 1
ATOM 4635 O O . SER A 1 582 ? 10.155 1.905 -7.944 1.00 86.31 582 SER A O 1
ATOM 4637 N N . ARG A 1 583 ? 11.006 3.738 -8.879 1.00 92.75 583 ARG A N 1
ATOM 4638 C CA . ARG A 1 583 ? 11.798 4.172 -7.721 1.00 92.75 583 ARG A CA 1
ATOM 4639 C C . ARG A 1 583 ? 11.682 5.676 -7.491 1.00 92.75 583 ARG A C 1
ATOM 4641 O O . ARG A 1 583 ? 11.398 6.432 -8.417 1.00 92.75 583 ARG A O 1
ATOM 4648 N N . LEU A 1 584 ? 11.869 6.092 -6.241 1.00 93.19 584 LEU A N 1
ATOM 4649 C CA . LEU A 1 584 ? 11.949 7.490 -5.829 1.00 93.19 584 LEU A CA 1
ATOM 4650 C C . LEU A 1 584 ? 13.387 7.987 -5.987 1.00 93.19 584 LEU A C 1
ATOM 4652 O O . LEU A 1 584 ? 14.310 7.361 -5.464 1.00 93.19 584 LEU A O 1
ATOM 4656 N N . LEU A 1 585 ? 13.582 9.106 -6.673 1.00 92.31 585 LEU A N 1
ATOM 4657 C CA . LEU A 1 585 ? 14.878 9.717 -6.934 1.00 92.31 585 LEU A CA 1
ATOM 4658 C C . LEU A 1 585 ? 15.050 10.998 -6.101 1.00 92.31 585 LEU A C 1
ATOM 4660 O O . LEU A 1 585 ? 14.326 11.970 -6.337 1.00 92.31 585 LEU A O 1
ATOM 4664 N N . PRO A 1 586 ? 16.022 11.041 -5.174 1.00 89.94 586 PRO A N 1
ATOM 4665 C CA . PRO A 1 586 ? 16.475 12.273 -4.539 1.00 89.94 586 PRO A CA 1
ATOM 4666 C C . PRO A 1 586 ? 17.350 13.115 -5.484 1.00 89.94 586 PRO A C 1
ATOM 4668 O O . PRO A 1 586 ? 17.970 12.605 -6.420 1.00 89.94 586 PRO A O 1
ATOM 4671 N N . GLY A 1 587 ? 17.460 14.416 -5.190 1.00 85.50 587 GLY A N 1
ATOM 4672 C CA . GLY A 1 587 ? 18.211 15.398 -5.994 1.00 85.50 587 GLY A CA 1
ATOM 4673 C C . GLY A 1 587 ? 19.641 14.981 -6.346 1.00 85.50 587 GLY A C 1
ATOM 4674 O O . GLY A 1 587 ? 20.065 15.124 -7.491 1.00 85.50 587 GLY A O 1
ATOM 4675 N N . TRP A 1 588 ? 20.359 14.373 -5.397 1.00 88.75 588 TRP A N 1
ATOM 4676 C CA . TRP A 1 588 ? 21.760 14.004 -5.591 1.00 88.75 588 TRP A CA 1
ATOM 4677 C C . TRP A 1 588 ? 21.975 12.984 -6.720 1.00 88.75 588 TRP A C 1
ATOM 4679 O O . TRP A 1 588 ? 23.052 12.988 -7.316 1.00 88.75 588 TRP A O 1
ATOM 4689 N N . ILE A 1 589 ? 20.989 12.140 -7.062 1.00 88.12 589 ILE A N 1
ATOM 4690 C CA . ILE A 1 589 ? 21.120 11.171 -8.169 1.00 88.12 589 ILE A CA 1
ATOM 4691 C C . ILE A 1 589 ? 21.299 11.887 -9.507 1.00 88.12 589 ILE A C 1
ATOM 4693 O O . ILE A 1 589 ? 22.053 11.425 -10.361 1.00 88.12 589 ILE A O 1
ATOM 4697 N N . LEU A 1 590 ? 20.632 13.026 -9.683 1.00 85.81 590 LEU A N 1
ATOM 4698 C CA . LEU A 1 590 ? 20.643 13.782 -10.935 1.00 85.81 590 LEU A CA 1
ATOM 4699 C C . LEU A 1 590 ? 21.914 14.626 -11.102 1.00 85.81 590 LEU A C 1
ATOM 4701 O O . LEU A 1 590 ? 22.242 15.041 -12.210 1.00 85.81 590 LEU A O 1
ATOM 4705 N N . GLU A 1 591 ? 22.631 14.861 -10.004 1.00 86.38 591 GLU A N 1
ATOM 4706 C CA . GLU A 1 591 ? 23.866 15.648 -9.947 1.00 86.38 591 GLU A CA 1
ATOM 4707 C C . GLU A 1 591 ? 25.129 14.773 -9.923 1.00 86.38 591 GLU A C 1
ATOM 4709 O O . GLU A 1 591 ? 26.229 15.250 -10.206 1.00 86.38 591 GLU A O 1
ATOM 4714 N N . THR A 1 592 ? 24.993 13.493 -9.565 1.00 87.62 592 THR A N 1
ATOM 4715 C CA . THR A 1 592 ? 26.134 12.588 -9.396 1.00 87.62 592 THR A CA 1
ATOM 4716 C C . THR A 1 592 ? 26.635 12.073 -10.743 1.00 87.62 592 THR A C 1
ATOM 4718 O O . THR A 1 592 ? 25.862 11.621 -11.588 1.00 87.62 592 THR A O 1
ATOM 4721 N N . LYS A 1 593 ? 27.960 12.106 -10.917 1.00 88.94 593 LYS A N 1
ATOM 4722 C CA . LYS A 1 593 ? 28.664 11.512 -12.054 1.00 88.94 593 LYS A CA 1
ATOM 4723 C C . LYS A 1 593 ? 29.353 10.219 -11.643 1.00 88.94 593 LYS A C 1
ATOM 4725 O O . LYS A 1 593 ? 29.912 10.122 -10.554 1.00 88.94 593 LYS A O 1
ATOM 4730 N N . PHE A 1 594 ? 29.356 9.257 -12.551 1.00 88.50 594 PHE A N 1
ATOM 4731 C CA . PHE A 1 594 ? 29.930 7.932 -12.374 1.00 88.50 594 PHE A CA 1
ATOM 4732 C C . PHE A 1 594 ? 30.936 7.672 -13.487 1.00 88.50 594 PHE A C 1
ATOM 4734 O O . PHE A 1 594 ? 30.628 7.901 -14.650 1.00 88.50 594 PHE A O 1
ATOM 4741 N N . PHE A 1 595 ? 32.122 7.156 -13.175 1.00 88.50 595 PHE A N 1
ATOM 4742 C CA . PHE A 1 595 ? 33.015 6.662 -14.221 1.00 88.50 595 PHE A CA 1
ATOM 4743 C C . PHE A 1 595 ? 32.524 5.290 -14.700 1.00 88.50 595 PHE A C 1
ATOM 4745 O O . PHE A 1 595 ? 32.451 4.353 -13.905 1.00 88.50 595 PHE A O 1
ATOM 4752 N N . ASP A 1 596 ? 32.173 5.167 -15.982 1.00 86.94 596 ASP A N 1
ATOM 4753 C CA . ASP A 1 596 ? 31.793 3.893 -16.589 1.00 86.94 596 ASP A CA 1
ATOM 4754 C C . ASP A 1 596 ? 33.025 3.233 -17.231 1.00 86.94 596 ASP A C 1
ATOM 4756 O O . ASP A 1 596 ? 33.445 3.656 -18.315 1.00 86.94 596 ASP A O 1
ATOM 4760 N N . PRO A 1 597 ? 33.597 2.179 -16.620 1.00 81.88 597 PRO A N 1
ATOM 4761 C CA . PRO A 1 597 ? 34.781 1.514 -17.157 1.00 81.88 597 PRO A CA 1
ATOM 4762 C C . PRO A 1 597 ? 34.528 0.842 -18.513 1.00 81.88 597 PRO A C 1
ATOM 4764 O O . PRO A 1 597 ? 35.471 0.673 -19.281 1.00 81.88 597 PRO A O 1
ATOM 4767 N N . ASN A 1 598 ? 33.275 0.505 -18.847 1.00 81.69 598 ASN A N 1
ATOM 4768 C CA . ASN A 1 598 ? 32.932 -0.098 -20.138 1.00 81.69 598 ASN A CA 1
ATOM 4769 C C . ASN A 1 598 ? 32.886 0.936 -21.270 1.00 81.69 598 ASN A C 1
ATOM 4771 O O . ASN A 1 598 ? 33.127 0.596 -22.425 1.00 81.69 598 ASN A O 1
ATOM 4775 N N . LEU A 1 599 ? 32.562 2.192 -20.948 1.00 84.25 599 LEU A N 1
ATOM 4776 C CA . LEU A 1 599 ? 32.501 3.294 -21.914 1.00 84.25 599 LEU A CA 1
ATOM 4777 C C . LEU A 1 599 ? 33.754 4.180 -21.886 1.00 84.25 599 LEU A C 1
ATOM 4779 O O . LEU A 1 599 ? 33.902 5.045 -22.747 1.00 84.25 599 LEU A O 1
ATOM 4783 N N . GLY A 1 600 ? 34.634 3.991 -20.897 1.00 88.25 600 GLY A N 1
ATOM 4784 C CA . GLY A 1 600 ? 35.863 4.765 -20.723 1.00 88.25 600 GLY A CA 1
ATOM 4785 C C . GLY A 1 600 ? 35.627 6.253 -20.441 1.00 88.25 600 GLY A C 1
ATOM 4786 O O . GLY A 1 600 ? 36.498 7.069 -20.734 1.00 88.25 600 GLY A O 1
ATOM 4787 N N . ARG A 1 601 ? 34.450 6.627 -19.920 1.00 92.81 601 ARG A N 1
ATOM 4788 C CA . ARG A 1 601 ? 34.059 8.025 -19.671 1.00 92.81 601 ARG A CA 1
ATOM 4789 C C . ARG A 1 601 ? 33.149 8.166 -18.456 1.00 92.81 601 ARG A C 1
ATOM 4791 O O . ARG A 1 601 ? 32.545 7.195 -18.006 1.00 92.81 601 ARG A O 1
ATOM 4798 N N . GLU A 1 602 ? 32.999 9.397 -17.974 1.00 91.56 602 GLU A N 1
ATOM 4799 C CA . GLU A 1 602 ? 31.949 9.727 -17.009 1.00 91.56 602 GLU A CA 1
ATOM 4800 C C . GLU A 1 602 ? 30.556 9.649 -17.658 1.00 91.56 602 GLU A C 1
ATOM 4802 O O . GLU A 1 602 ? 30.361 10.083 -18.800 1.00 91.56 602 GLU A O 1
ATOM 4807 N N . VAL A 1 603 ? 29.602 9.099 -16.911 1.00 90.88 603 VAL A N 1
ATOM 4808 C CA . VAL A 1 603 ? 28.167 9.032 -17.200 1.00 90.88 603 VAL A CA 1
ATOM 4809 C C . VAL A 1 603 ? 27.382 9.595 -16.015 1.00 90.88 603 VAL A C 1
ATOM 4811 O O . VAL A 1 603 ? 27.826 9.513 -14.872 1.00 90.88 603 VAL A O 1
ATOM 4814 N N . ASP A 1 604 ? 26.207 10.156 -16.269 1.00 90.56 604 ASP A N 1
ATOM 4815 C CA . ASP A 1 604 ? 25.256 10.598 -15.241 1.00 90.56 604 ASP A CA 1
ATOM 4816 C C . ASP A 1 604 ? 23.895 9.906 -15.428 1.00 90.56 604 ASP A C 1
ATOM 4818 O O . ASP A 1 604 ? 23.705 9.107 -16.347 1.00 90.56 604 ASP A O 1
ATOM 4822 N N . TYR A 1 605 ? 22.922 10.199 -14.563 1.00 90.00 605 TYR A N 1
ATOM 4823 C CA . TYR A 1 605 ? 21.579 9.622 -14.676 1.00 90.00 605 TYR A CA 1
ATOM 4824 C C . TYR A 1 605 ? 20.929 9.852 -16.056 1.00 90.00 605 TYR A C 1
ATOM 4826 O O . TYR A 1 605 ? 20.215 8.979 -16.555 1.00 90.00 605 TYR A O 1
ATOM 4834 N N . PHE A 1 606 ? 21.189 10.993 -16.704 1.00 89.62 606 PHE A N 1
ATOM 4835 C CA . PHE A 1 606 ? 20.624 11.304 -18.018 1.00 89.62 606 PHE A CA 1
ATOM 4836 C C . PHE A 1 606 ? 21.259 10.475 -19.138 1.00 89.62 606 PHE A C 1
ATOM 4838 O O . PHE A 1 606 ? 20.580 10.178 -20.118 1.00 89.62 606 PHE A O 1
ATOM 4845 N N . ASP A 1 607 ? 22.513 10.050 -18.973 1.00 88.44 607 ASP A N 1
ATOM 4846 C CA . ASP A 1 607 ? 23.161 9.078 -19.854 1.00 88.44 607 ASP A CA 1
ATOM 4847 C C . ASP A 1 607 ? 22.684 7.638 -19.588 1.00 88.44 607 ASP A C 1
ATOM 4849 O O . ASP A 1 607 ? 22.585 6.846 -20.527 1.00 88.44 607 ASP A O 1
ATOM 4853 N N . LEU A 1 608 ? 22.391 7.293 -18.326 1.00 89.62 608 LEU A N 1
ATOM 4854 C CA . LEU A 1 608 ? 21.957 5.947 -17.927 1.00 89.62 608 LEU A CA 1
ATOM 4855 C C . LEU A 1 608 ? 20.505 5.658 -18.328 1.00 89.62 608 LEU A C 1
ATOM 4857 O O . LEU A 1 608 ? 20.231 4.618 -18.923 1.00 89.62 608 LEU A O 1
ATOM 4861 N N . CYS A 1 609 ? 19.588 6.585 -18.043 1.00 85.75 609 CYS A N 1
ATOM 4862 C CA . CYS A 1 609 ? 18.155 6.440 -18.306 1.00 85.75 609 CYS A CA 1
ATOM 4863 C C . CYS A 1 609 ? 17.628 7.584 -19.197 1.00 85.75 609 CYS A C 1
ATOM 4865 O O . CYS A 1 609 ? 16.742 8.337 -18.782 1.00 85.75 609 CYS A O 1
ATOM 4867 N N . PRO A 1 610 ? 18.122 7.755 -20.440 1.00 86.00 610 PRO A N 1
ATOM 4868 C CA . PRO A 1 610 ? 17.808 8.922 -21.276 1.00 86.00 610 PRO A CA 1
ATOM 4869 C C . PRO A 1 610 ? 16.336 9.007 -21.699 1.00 86.00 610 PRO A C 1
ATOM 4871 O O . PRO A 1 610 ? 15.836 10.097 -21.962 1.00 86.00 610 PRO A O 1
ATOM 4874 N N . LYS A 1 611 ? 15.634 7.866 -21.758 1.00 85.50 611 LYS A N 1
ATOM 4875 C CA . LYS A 1 611 ? 14.247 7.764 -22.246 1.00 85.50 611 LYS A CA 1
ATOM 4876 C C . LYS A 1 611 ? 13.205 7.528 -21.152 1.00 85.50 611 LYS A C 1
ATOM 4878 O O . LYS A 1 611 ? 12.021 7.677 -21.432 1.00 85.50 611 LYS A O 1
ATOM 4883 N N . THR A 1 612 ? 13.623 7.185 -19.933 1.00 83.19 612 THR A N 1
ATOM 4884 C CA . THR A 1 612 ? 12.702 6.952 -18.812 1.00 83.19 612 THR A CA 1
ATOM 4885 C C . THR A 1 612 ? 12.007 8.264 -18.433 1.00 83.19 612 THR A C 1
ATOM 4887 O O . THR A 1 612 ? 12.706 9.232 -18.127 1.00 83.19 612 THR A O 1
ATOM 4890 N N . PRO A 1 613 ? 10.670 8.355 -18.473 1.00 86.88 613 PRO A N 1
ATOM 4891 C CA . PRO A 1 613 ? 9.933 9.502 -17.961 1.00 86.88 613 PRO A CA 1
ATOM 4892 C C . PRO A 1 613 ? 10.270 9.779 -16.496 1.00 86.88 613 PRO A C 1
ATOM 4894 O O . PRO A 1 613 ? 10.492 8.847 -15.724 1.00 86.88 613 PRO A O 1
ATOM 4897 N N . VAL A 1 614 ? 10.264 11.051 -16.103 1.00 87.12 614 VAL A N 1
ATOM 4898 C CA . VAL A 1 614 ? 10.350 11.433 -14.686 1.00 87.12 614 VAL A CA 1
ATOM 4899 C C . VAL A 1 614 ? 9.044 12.095 -14.274 1.00 87.12 614 VAL A C 1
ATOM 4901 O O . VAL A 1 614 ? 8.580 13.026 -14.936 1.00 87.12 614 VAL A O 1
ATOM 4904 N N . LEU A 1 615 ? 8.454 11.588 -13.196 1.00 91.81 615 LEU A N 1
ATOM 4905 C CA . LEU A 1 615 ? 7.219 12.072 -12.602 1.00 91.81 615 LEU A CA 1
ATOM 4906 C C . LEU A 1 615 ? 7.535 13.051 -11.469 1.00 91.81 615 LEU A C 1
ATOM 4908 O O . LEU A 1 615 ? 8.223 12.704 -10.510 1.00 91.81 615 LEU A O 1
ATOM 4912 N N . PHE A 1 616 ? 7.003 14.266 -11.586 1.00 92.19 616 PHE A N 1
ATOM 4913 C CA . PHE A 1 616 ? 7.148 15.347 -10.616 1.00 92.19 616 PHE A CA 1
ATOM 4914 C C . PHE A 1 616 ? 5.836 15.620 -9.875 1.00 92.19 616 PHE A C 1
ATOM 4916 O O . PHE A 1 616 ? 4.752 15.538 -10.458 1.00 92.19 616 PHE A O 1
ATOM 4923 N N . LEU A 1 617 ? 5.941 15.992 -8.599 1.00 89.06 617 LEU A N 1
ATOM 4924 C CA . LEU A 1 617 ? 4.812 16.477 -7.803 1.00 89.06 617 LEU A CA 1
ATOM 4925 C C . LEU A 1 617 ? 4.782 18.012 -7.839 1.00 89.06 617 LEU A C 1
ATOM 4927 O O . LEU A 1 617 ? 5.764 18.672 -7.489 1.00 89.06 617 LEU A O 1
ATOM 4931 N N . ASP A 1 618 ? 3.653 18.581 -8.251 1.00 87.50 618 ASP A N 1
ATOM 4932 C CA . ASP A 1 618 ? 3.410 20.027 -8.320 1.00 87.50 618 ASP A CA 1
ATOM 4933 C C . ASP A 1 618 ? 4.504 20.818 -9.064 1.00 87.50 618 ASP A C 1
ATOM 4935 O O . ASP A 1 618 ? 4.785 20.560 -10.233 1.00 87.50 618 ASP A O 1
ATOM 4939 N N . HIS A 1 619 ? 5.099 21.803 -8.384 1.00 84.44 619 HIS A N 1
ATOM 4940 C CA . HIS A 1 619 ? 6.160 22.693 -8.855 1.00 84.44 619 HIS A CA 1
ATOM 4941 C C . HIS A 1 619 ? 7.549 22.272 -8.339 1.00 84.44 619 HIS A C 1
ATOM 4943 O O . HIS A 1 619 ? 8.540 22.965 -8.581 1.00 84.44 619 HIS A O 1
ATOM 4949 N N . HIS A 1 620 ? 7.657 21.140 -7.627 1.00 82.88 620 HIS A N 1
ATOM 4950 C CA . HIS A 1 620 ? 8.892 20.683 -6.967 1.00 82.88 620 HIS A CA 1
ATOM 4951 C C . HIS A 1 620 ? 9.861 20.007 -7.938 1.00 82.88 620 HIS A C 1
ATOM 4953 O O . HIS A 1 620 ? 10.325 18.889 -7.729 1.00 82.88 620 HIS A O 1
ATOM 4959 N N . TRP A 1 621 ? 10.167 20.695 -9.035 1.00 82.00 621 TRP A N 1
ATOM 4960 C CA . TRP A 1 621 ? 10.999 20.171 -10.115 1.00 82.00 621 TRP A CA 1
ATOM 4961 C C . TRP A 1 621 ? 12.490 20.404 -9.858 1.00 82.00 621 TRP A C 1
ATOM 4963 O O . TRP A 1 621 ? 13.330 19.860 -10.566 1.00 82.00 621 TRP A O 1
ATOM 4973 N N . GLY A 1 622 ? 12.835 21.257 -8.884 1.00 64.50 622 GLY A N 1
ATOM 4974 C CA . GLY A 1 622 ? 14.222 21.578 -8.526 1.00 64.50 622 GLY A CA 1
ATOM 4975 C C . GLY A 1 622 ? 15.021 22.262 -9.642 1.00 64.50 622 GLY A C 1
ATOM 4976 O O . GLY A 1 622 ? 16.244 22.209 -9.629 1.00 64.50 622 GLY A O 1
ATOM 4977 N N . GLY A 1 623 ? 14.352 22.844 -10.648 1.00 74.50 623 GLY A N 1
ATOM 4978 C CA . GLY A 1 623 ? 15.004 23.414 -11.838 1.00 74.50 623 GLY A CA 1
ATOM 4979 C C . GLY A 1 623 ? 15.678 22.377 -12.747 1.00 74.50 623 GLY A C 1
ATOM 4980 O O . GLY A 1 623 ? 16.326 22.743 -13.724 1.00 74.50 623 GLY A O 1
ATOM 4981 N N . VAL A 1 624 ? 15.503 21.086 -12.460 1.00 78.31 624 VAL A N 1
ATOM 4982 C CA . VAL A 1 624 ? 16.195 19.976 -13.124 1.00 78.31 624 VAL A CA 1
ATOM 4983 C C . VAL A 1 624 ? 15.878 19.930 -14.620 1.00 78.31 624 VAL A C 1
ATOM 4985 O O . VAL A 1 624 ? 16.766 19.692 -15.436 1.00 78.31 624 VAL A O 1
ATOM 4988 N N . THR A 1 625 ? 14.632 20.210 -15.002 1.00 82.69 625 THR A N 1
ATOM 4989 C CA . THR A 1 625 ? 14.192 20.203 -16.406 1.00 82.69 625 THR A CA 1
ATOM 4990 C C . THR A 1 625 ? 14.756 21.367 -17.226 1.00 82.69 625 THR A C 1
ATOM 4992 O O . THR A 1 625 ? 14.760 21.301 -18.452 1.00 82.69 625 THR A O 1
ATOM 4995 N N . ALA A 1 626 ? 15.267 22.418 -16.573 1.00 80.81 626 ALA A N 1
ATOM 4996 C CA . ALA A 1 626 ? 15.961 23.533 -17.218 1.00 80.81 626 ALA A CA 1
ATOM 4997 C C . ALA A 1 626 ? 17.475 23.283 -17.369 1.00 80.81 626 ALA A C 1
ATOM 4999 O O . ALA A 1 626 ? 18.184 24.103 -17.955 1.00 80.81 626 ALA A O 1
ATOM 5000 N N . SER A 1 627 ? 17.984 22.161 -16.848 1.00 81.06 627 SER A N 1
ATOM 5001 C CA . SER A 1 627 ? 19.389 21.786 -16.977 1.00 81.06 627 SER A CA 1
ATOM 5002 C C . SER A 1 627 ? 19.767 21.563 -18.448 1.00 81.06 627 SER A C 1
ATOM 5004 O O . SER A 1 627 ? 19.062 20.832 -19.147 1.00 81.06 627 SER A O 1
ATOM 5006 N N . PRO A 1 628 ? 20.926 22.064 -18.922 1.00 80.69 628 PRO A N 1
ATOM 5007 C CA . PRO A 1 628 ? 21.446 21.741 -20.255 1.00 80.69 628 PRO A CA 1
ATOM 5008 C C . PRO A 1 628 ? 21.683 20.239 -20.480 1.00 80.69 628 PRO A C 1
ATOM 5010 O O . PRO A 1 628 ? 21.826 19.803 -21.620 1.00 80.69 628 PRO A O 1
ATOM 5013 N N . ARG A 1 629 ? 21.758 19.452 -19.396 1.00 83.69 629 ARG A N 1
ATOM 5014 C CA . ARG A 1 629 ? 21.889 17.989 -19.435 1.00 83.69 629 ARG A CA 1
ATOM 5015 C C . ARG A 1 629 ? 20.557 17.266 -19.620 1.00 83.69 629 ARG A C 1
ATOM 5017 O O . ARG A 1 629 ? 20.580 16.087 -19.962 1.00 83.69 629 ARG A O 1
ATOM 5024 N N . TRP A 1 630 ? 19.418 17.937 -19.431 1.00 85.56 630 TRP A N 1
ATOM 5025 C CA . TRP A 1 630 ? 18.111 17.324 -19.647 1.00 85.56 630 TRP A CA 1
ATOM 5026 C C . TRP A 1 630 ? 17.935 16.970 -21.134 1.00 85.56 630 TRP A C 1
ATOM 5028 O O . TRP A 1 630 ? 17.977 17.868 -21.984 1.00 85.56 630 TRP A O 1
ATOM 5038 N N . PRO A 1 631 ? 17.734 15.690 -21.498 1.00 88.25 631 PRO A N 1
ATOM 5039 C CA . PRO A 1 631 ? 17.557 15.330 -22.897 1.00 88.25 631 PRO A CA 1
ATOM 5040 C C . PRO A 1 631 ? 16.271 15.952 -23.451 1.00 88.25 631 PRO A C 1
ATOM 5042 O O . PRO A 1 631 ? 15.203 15.805 -22.859 1.00 88.25 631 PRO A O 1
ATOM 5045 N N . LYS A 1 632 ? 16.353 16.607 -24.617 1.00 82.88 632 LYS A N 1
ATOM 5046 C CA . LYS A 1 632 ? 15.211 17.312 -25.239 1.00 82.88 632 LYS A CA 1
ATOM 5047 C C . LYS A 1 632 ? 13.975 16.428 -25.447 1.00 82.88 632 LYS A C 1
ATOM 5049 O O . LYS A 1 632 ? 12.862 16.936 -25.438 1.00 82.88 632 LYS A O 1
ATOM 5054 N N . GLU A 1 633 ? 14.178 15.127 -25.646 1.00 82.69 633 GLU A N 1
ATOM 5055 C CA . GLU A 1 633 ? 13.114 14.145 -25.891 1.00 82.69 633 GLU A CA 1
ATOM 5056 C C . GLU A 1 633 ? 12.703 13.355 -24.633 1.00 82.69 633 GLU A C 1
ATOM 5058 O O . GLU A 1 633 ? 11.809 12.514 -24.717 1.00 82.69 633 GLU A O 1
ATOM 5063 N N . LYS A 1 634 ? 13.335 13.584 -23.468 1.00 87.31 634 LYS A N 1
ATOM 5064 C CA . LYS A 1 634 ? 13.017 12.849 -22.231 1.00 87.31 634 LYS A CA 1
ATOM 5065 C C . LYS A 1 634 ? 11.630 13.268 -21.717 1.00 87.31 634 LYS A C 1
ATOM 5067 O O . LYS A 1 634 ? 11.441 14.461 -21.457 1.00 87.31 634 LYS A O 1
ATOM 5072 N N . PRO A 1 635 ? 10.674 12.331 -21.545 1.00 87.56 635 PRO A N 1
ATOM 5073 C CA . PRO A 1 635 ? 9.316 12.691 -21.149 1.00 87.56 635 PRO A CA 1
ATOM 5074 C C . PRO A 1 635 ? 9.219 13.216 -19.710 1.00 87.56 635 PRO A C 1
ATOM 5076 O O . PRO A 1 635 ? 9.940 12.759 -18.819 1.00 87.56 635 PRO A O 1
ATOM 5079 N N . ILE A 1 636 ? 8.292 14.145 -19.475 1.00 88.19 636 ILE A N 1
ATOM 5080 C CA . ILE A 1 636 ? 8.017 14.754 -18.165 1.00 88.19 636 ILE A CA 1
ATOM 5081 C C . ILE A 1 636 ? 6.567 14.465 -17.785 1.00 88.19 636 ILE A C 1
ATOM 5083 O O . ILE A 1 636 ? 5.647 14.867 -18.500 1.00 88.19 636 ILE A O 1
ATOM 5087 N N . TYR A 1 637 ? 6.355 13.785 -16.660 1.00 91.44 637 TYR A N 1
ATOM 5088 C CA . TYR A 1 637 ? 5.027 13.544 -16.094 1.00 91.44 637 TYR A CA 1
ATOM 5089 C C . TYR A 1 637 ? 4.827 14.421 -14.858 1.00 91.44 637 TYR A C 1
ATOM 5091 O O . TYR A 1 637 ? 5.776 14.691 -14.125 1.00 91.44 637 TYR A O 1
ATOM 5099 N N . MET A 1 638 ? 3.598 14.871 -14.616 1.00 92.31 638 MET A N 1
ATOM 5100 C CA . MET A 1 638 ? 3.278 15.717 -13.465 1.00 92.31 638 MET A CA 1
ATOM 5101 C C . MET A 1 638 ? 2.018 15.239 -12.751 1.00 92.31 638 MET A C 1
ATOM 5103 O O . MET A 1 638 ? 1.015 14.935 -13.394 1.00 92.31 638 MET A O 1
ATOM 5107 N N . VAL A 1 639 ? 2.053 15.238 -11.420 1.00 91.94 639 VAL A N 1
ATOM 5108 C CA . VAL A 1 639 ? 0.888 15.065 -10.543 1.00 91.94 639 VAL A CA 1
ATOM 5109 C C . VAL A 1 639 ? 0.617 16.411 -9.861 1.00 91.94 639 VAL A C 1
ATOM 5111 O O . VAL A 1 639 ? 1.396 16.788 -8.984 1.00 91.94 639 VAL A O 1
ATOM 5114 N N . PRO A 1 640 ? -0.422 17.168 -10.266 1.00 91.12 640 PRO A N 1
ATOM 5115 C CA . PRO A 1 640 ? -0.667 18.501 -9.727 1.00 91.12 640 PRO A CA 1
ATOM 5116 C C . PRO A 1 640 ? -1.727 18.531 -8.614 1.00 91.12 640 PRO A C 1
ATOM 5118 O O . PRO A 1 640 ? -2.783 17.902 -8.701 1.00 91.12 640 PRO A O 1
ATOM 5121 N N . ASN A 1 641 ? -1.479 19.384 -7.629 1.00 90.56 641 ASN A N 1
ATOM 5122 C CA . ASN A 1 641 ? -2.401 19.951 -6.657 1.00 90.56 641 ASN A CA 1
ATOM 5123 C C . ASN A 1 641 ? -2.864 21.310 -7.205 1.00 90.56 641 ASN A C 1
ATOM 5125 O O . ASN A 1 641 ? -2.215 22.345 -7.035 1.00 90.56 641 ASN A O 1
ATOM 5129 N N . ILE A 1 642 ? -3.961 21.290 -7.960 1.00 90.25 642 ILE A N 1
ATOM 5130 C CA . ILE A 1 642 ? -4.436 22.406 -8.799 1.00 90.25 642 ILE A CA 1
ATOM 5131 C C . ILE A 1 642 ? -4.843 23.678 -8.028 1.00 90.25 642 ILE A C 1
ATOM 5133 O O . ILE A 1 642 ? -5.085 24.721 -8.637 1.00 90.25 642 ILE A O 1
ATOM 5137 N N . GLU A 1 643 ? -4.942 23.595 -6.705 1.00 86.31 643 GLU A N 1
ATOM 5138 C CA . GLU A 1 643 ? -5.247 24.683 -5.779 1.00 86.31 643 GLU A CA 1
ATOM 5139 C C . GLU A 1 643 ? -4.014 25.491 -5.332 1.00 86.31 643 GLU A C 1
ATOM 5141 O O . GLU A 1 643 ? -4.169 26.559 -4.737 1.00 86.31 643 GLU A O 1
ATOM 5146 N N . ILE A 1 644 ? -2.802 25.007 -5.621 1.00 83.00 644 ILE A N 1
ATOM 5147 C CA . ILE A 1 644 ? -1.530 25.635 -5.239 1.00 83.00 644 ILE A CA 1
ATOM 5148 C C . ILE A 1 644 ? -1.213 26.834 -6.154 1.00 83.00 644 ILE A C 1
ATOM 5150 O O . ILE A 1 644 ? -1.437 26.794 -7.366 1.00 83.00 644 ILE A O 1
ATOM 5154 N N . VAL A 1 645 ? -0.695 27.929 -5.581 1.00 85.81 645 VAL A N 1
ATOM 5155 C CA . VAL A 1 645 ? -0.472 29.206 -6.297 1.00 85.81 645 VAL A CA 1
ATOM 5156 C C . VAL A 1 645 ? 0.822 29.223 -7.117 1.00 85.81 645 VAL A C 1
ATOM 5158 O O . VAL A 1 645 ? 0.982 30.037 -8.021 1.00 85.81 645 VAL A O 1
ATOM 5161 N N . GLU A 1 646 ? 1.742 28.319 -6.801 1.00 87.38 646 GLU A N 1
ATOM 5162 C CA . GLU A 1 646 ? 3.050 28.153 -7.424 1.00 87.38 646 GLU A CA 1
ATOM 5163 C C . GLU A 1 646 ? 2.976 27.425 -8.779 1.00 87.38 646 GLU A C 1
ATOM 5165 O O . GLU A 1 646 ? 3.931 27.469 -9.557 1.00 87.38 646 GLU A O 1
ATOM 5170 N N . LEU A 1 647 ? 1.843 26.786 -9.100 1.00 87.75 647 LEU A N 1
ATOM 5171 C CA . LEU A 1 647 ? 1.616 26.178 -10.411 1.00 87.75 647 LEU A CA 1
ATOM 5172 C C . LEU A 1 647 ? 1.289 27.245 -11.460 1.00 87.75 647 LEU A C 1
ATOM 5174 O O . LEU A 1 647 ? 0.340 28.021 -11.338 1.00 87.75 647 LEU A O 1
ATOM 5178 N N . THR A 1 648 ? 2.064 27.239 -12.540 1.00 89.50 648 THR A N 1
ATOM 5179 C CA . THR A 1 648 ? 1.982 28.218 -13.635 1.00 89.50 648 THR A CA 1
ATOM 5180 C C . THR A 1 648 ? 1.708 27.534 -14.980 1.00 89.50 648 THR A C 1
ATOM 5182 O O . THR A 1 648 ? 1.971 26.336 -15.112 1.00 89.50 648 THR A O 1
ATOM 5185 N N . PRO A 1 649 ? 1.252 28.274 -16.011 1.00 89.12 649 PRO A N 1
ATOM 5186 C CA . PRO A 1 649 ? 1.074 27.755 -17.374 1.00 89.12 649 PRO A CA 1
ATOM 5187 C C . PRO A 1 649 ? 2.279 26.981 -17.922 1.00 89.12 649 PRO A C 1
ATOM 5189 O O . PRO A 1 649 ? 2.116 25.941 -18.558 1.00 89.12 649 PRO A O 1
ATOM 5192 N N . MET A 1 650 ? 3.497 27.436 -17.611 1.00 87.94 650 MET A N 1
ATOM 5193 C CA . MET A 1 650 ? 4.735 26.807 -18.082 1.00 87.94 650 MET A CA 1
ATOM 5194 C C . MET A 1 650 ? 4.911 25.372 -17.581 1.00 87.94 650 MET A C 1
ATOM 5196 O O . MET A 1 650 ? 5.456 24.545 -18.310 1.00 87.94 650 MET A O 1
ATOM 5200 N N . HIS A 1 651 ? 4.417 25.054 -16.382 1.00 90.88 651 HIS A N 1
ATOM 5201 C CA . HIS A 1 651 ? 4.458 23.686 -15.870 1.00 90.88 651 HIS A CA 1
ATOM 5202 C C . HIS A 1 651 ? 3.583 22.763 -16.727 1.00 90.88 651 HIS A C 1
ATOM 5204 O O . HIS A 1 651 ? 4.023 21.693 -17.130 1.00 90.88 651 HIS A O 1
ATOM 5210 N N . TYR A 1 652 ? 2.375 23.202 -17.087 1.00 91.25 652 TYR A N 1
ATOM 5211 C CA . TYR A 1 652 ? 1.452 22.405 -17.896 1.00 91.25 652 TYR A CA 1
ATOM 5212 C C . TYR A 1 652 ? 1.869 22.321 -19.370 1.00 91.25 652 TYR A C 1
ATOM 5214 O O . TYR A 1 652 ? 1.755 21.265 -19.986 1.00 91.25 652 TYR A O 1
ATOM 5222 N N . TRP A 1 653 ? 2.395 23.387 -19.969 1.00 92.50 653 TRP A N 1
ATOM 5223 C CA . TRP A 1 653 ? 2.915 23.303 -21.340 1.00 92.50 653 TRP A CA 1
ATOM 5224 C C . TRP A 1 653 ? 4.196 22.470 -21.451 1.00 92.50 653 TRP A C 1
ATOM 5226 O O . TRP A 1 653 ? 4.490 21.946 -22.524 1.00 92.50 653 TRP A O 1
ATOM 5236 N N . GLY A 1 654 ? 4.948 22.333 -20.357 1.00 87.62 654 GLY A N 1
ATOM 5237 C CA . GLY A 1 654 ? 6.213 21.607 -20.315 1.00 87.62 654 GLY A CA 1
ATOM 5238 C C . GLY A 1 654 ? 6.100 20.086 -20.199 1.00 87.62 654 GLY A C 1
ATOM 5239 O O . GLY A 1 654 ? 7.124 19.422 -20.320 1.00 87.62 654 GLY A O 1
ATOM 5240 N N . VAL A 1 655 ? 4.913 19.509 -19.990 1.00 90.94 655 VAL A N 1
ATOM 5241 C CA . VAL A 1 655 ? 4.748 18.075 -19.664 1.00 90.94 655 VAL A CA 1
ATOM 5242 C C . VAL A 1 655 ? 4.188 17.243 -20.820 1.00 90.94 655 VAL A C 1
ATOM 5244 O O . VAL A 1 655 ? 3.536 17.760 -21.719 1.00 90.94 655 VAL A O 1
ATOM 5247 N N . ASP A 1 656 ? 4.427 15.933 -20.776 1.00 89.75 656 ASP A N 1
ATOM 5248 C CA . ASP A 1 656 ? 3.906 14.929 -21.716 1.00 89.75 656 ASP A CA 1
ATOM 5249 C C . ASP A 1 656 ? 2.694 14.170 -21.141 1.00 89.75 656 ASP A C 1
ATOM 5251 O O . ASP A 1 656 ? 1.866 13.632 -21.883 1.00 89.75 656 ASP A O 1
ATOM 5255 N N . ALA A 1 657 ? 2.556 14.130 -19.812 1.00 85.50 657 ALA A N 1
ATOM 5256 C CA . ALA A 1 657 ? 1.380 13.588 -19.140 1.00 85.50 657 ALA A CA 1
ATOM 5257 C C . ALA A 1 657 ? 1.074 14.314 -17.825 1.00 85.50 657 ALA A C 1
ATOM 5259 O O . ALA A 1 657 ? 1.981 14.729 -17.104 1.00 85.50 657 ALA A O 1
ATOM 5260 N N . VAL A 1 658 ? -0.216 14.406 -17.502 1.00 85.75 658 VAL A N 1
ATOM 5261 C CA . VAL A 1 658 ? -0.728 14.918 -16.227 1.00 85.75 658 VAL A CA 1
ATOM 5262 C C . VAL A 1 658 ? -1.556 13.827 -15.556 1.00 85.75 658 VAL A C 1
ATOM 5264 O O . VAL A 1 658 ? -2.527 13.345 -16.136 1.00 85.75 658 VAL A O 1
ATOM 5267 N N . LEU A 1 659 ? -1.178 13.433 -14.343 1.00 88.38 659 LEU A N 1
ATOM 5268 C CA . LEU A 1 659 ? -1.857 12.417 -13.545 1.00 88.38 659 LEU A CA 1
ATOM 5269 C C . LEU A 1 659 ? -2.687 13.120 -12.464 1.00 88.38 659 LEU A C 1
ATOM 5271 O O . LEU A 1 659 ? -2.168 13.573 -11.448 1.00 88.38 659 LEU A O 1
ATOM 5275 N N . CYS A 1 660 ? -3.986 13.243 -12.709 1.00 88.88 660 CYS A N 1
ATOM 5276 C CA . CYS A 1 660 ? -4.931 13.903 -11.824 1.00 88.88 660 CYS A CA 1
ATOM 5277 C C . CYS A 1 660 ? -5.505 12.934 -10.787 1.00 88.88 660 CYS A C 1
ATOM 5279 O O . CYS A 1 660 ? -6.237 11.997 -11.121 1.00 88.88 660 CYS A O 1
ATOM 5281 N N . LYS A 1 661 ? -5.235 13.233 -9.512 1.00 92.06 661 LYS A N 1
ATOM 5282 C CA . LYS A 1 661 ? -5.747 12.492 -8.346 1.00 92.06 661 LYS A CA 1
ATOM 5283 C C . LYS A 1 661 ? -7.264 12.621 -8.172 1.00 92.06 661 LYS A C 1
ATOM 5285 O O . LYS A 1 661 ? -7.890 11.761 -7.561 1.00 92.06 661 LYS A O 1
ATOM 5290 N N . THR A 1 662 ? -7.849 13.691 -8.706 1.00 89.75 662 THR A N 1
ATOM 5291 C CA . THR A 1 662 ? -9.242 14.106 -8.490 1.00 89.75 662 THR A CA 1
ATOM 5292 C C . THR A 1 662 ? -9.926 14.372 -9.829 1.00 89.75 662 THR A C 1
ATOM 5294 O O . THR A 1 662 ? -9.268 14.669 -10.834 1.00 89.75 662 THR A O 1
ATOM 5297 N N . ASN A 1 663 ? -11.249 14.238 -9.864 1.00 89.12 663 ASN A N 1
ATOM 5298 C CA . ASN A 1 663 ? -12.030 14.502 -11.064 1.00 89.12 663 ASN A CA 1
ATOM 5299 C C . ASN A 1 663 ? -12.007 16.000 -11.405 1.00 89.12 663 ASN A C 1
ATOM 5301 O O . ASN A 1 663 ? -11.853 16.356 -12.572 1.00 89.12 663 ASN A O 1
ATOM 5305 N N . GLU A 1 664 ? -12.055 16.877 -10.397 1.00 91.50 664 GLU A N 1
ATOM 5306 C CA . GLU A 1 664 ? -11.921 18.326 -10.566 1.00 91.50 664 GLU A CA 1
ATOM 5307 C C . GLU A 1 664 ? -10.593 18.714 -11.236 1.00 91.50 664 GLU A C 1
ATOM 5309 O O . GLU A 1 664 ? -10.575 19.590 -12.102 1.00 91.50 664 GLU A O 1
ATOM 5314 N N . CYS A 1 665 ? -9.485 18.045 -10.891 1.00 92.81 665 CYS A N 1
ATOM 5315 C CA . CYS A 1 665 ? -8.210 18.212 -11.592 1.00 92.81 665 CYS A CA 1
ATOM 5316 C C . CYS A 1 665 ? -8.331 17.811 -13.060 1.00 92.81 665 CYS A C 1
ATOM 5318 O O . CYS A 1 665 ? -7.976 18.594 -13.941 1.00 92.81 665 CYS A O 1
ATOM 5320 N N . ASN A 1 666 ? -8.857 16.613 -13.330 1.00 91.12 666 ASN A N 1
ATOM 5321 C CA . ASN A 1 666 ? -8.945 16.084 -14.687 1.00 91.12 666 ASN A CA 1
ATOM 5322 C C . ASN A 1 666 ? -9.785 16.995 -15.595 1.00 91.12 666 ASN A C 1
ATOM 5324 O O . ASN A 1 666 ? -9.358 17.328 -16.701 1.00 91.12 666 ASN A O 1
ATOM 5328 N N . ASP A 1 667 ? -10.938 17.452 -15.104 1.00 92.50 667 ASP A N 1
ATOM 5329 C CA . ASP A 1 667 ? -11.822 18.376 -15.813 1.00 92.50 667 ASP A CA 1
ATOM 5330 C C . ASP A 1 667 ? -11.143 19.727 -16.081 1.00 92.50 667 ASP A C 1
ATOM 5332 O O . ASP A 1 667 ? -11.096 20.192 -17.222 1.00 92.50 667 ASP A O 1
ATOM 5336 N N . ARG A 1 668 ? -10.557 20.354 -15.052 1.00 94.38 668 ARG A N 1
ATOM 5337 C CA . ARG A 1 668 ? -9.965 21.693 -15.187 1.00 94.38 668 ARG A CA 1
ATOM 5338 C C . ARG A 1 668 ? -8.714 21.708 -16.045 1.00 94.38 668 ARG A C 1
ATOM 5340 O O . ARG A 1 668 ? -8.567 22.617 -16.854 1.00 94.38 668 ARG A O 1
ATOM 5347 N N . VAL A 1 669 ? -7.828 20.726 -15.897 1.00 92.62 669 VAL A N 1
ATOM 5348 C CA . VAL A 1 669 ? -6.612 20.642 -16.716 1.00 92.62 669 VAL A CA 1
ATOM 5349 C C . VAL A 1 669 ? -6.972 20.378 -18.179 1.00 92.62 669 VAL A C 1
ATOM 5351 O O . VAL A 1 669 ? -6.398 21.004 -19.066 1.00 92.62 669 VAL A O 1
ATOM 5354 N N . THR A 1 670 ? -7.964 19.521 -18.443 1.00 92.00 670 THR A N 1
ATOM 5355 C CA . THR A 1 670 ? -8.443 19.262 -19.812 1.00 92.00 670 THR A CA 1
ATOM 5356 C C . THR A 1 670 ? -9.019 20.530 -20.441 1.00 92.00 670 THR A C 1
ATOM 5358 O O . THR A 1 670 ? -8.552 20.947 -21.499 1.00 92.00 670 THR A O 1
ATOM 5361 N N . LYS A 1 671 ? -9.939 21.214 -19.749 1.00 94.81 671 LYS A N 1
ATOM 5362 C CA . LYS A 1 671 ? -10.507 22.496 -20.204 1.00 94.81 671 LYS A CA 1
ATOM 5363 C C . LYS A 1 671 ? -9.448 23.576 -20.392 1.00 94.81 671 LYS A C 1
ATOM 5365 O O . LYS A 1 671 ? -9.548 24.401 -21.294 1.00 94.81 671 LYS A O 1
ATOM 5370 N N . TRP A 1 672 ? -8.431 23.590 -19.537 1.00 95.81 672 TRP A N 1
ATOM 5371 C CA . TRP A 1 672 ? -7.330 24.533 -19.655 1.00 95.81 672 TRP A CA 1
ATOM 5372 C C . TRP A 1 672 ? -6.492 24.276 -20.910 1.00 95.81 672 TRP A C 1
ATOM 5374 O O . TRP A 1 672 ? -6.222 25.221 -21.643 1.00 95.81 672 TRP A O 1
ATOM 5384 N N . TYR A 1 673 ? -6.159 23.019 -21.223 1.00 95.56 673 TYR A N 1
ATOM 5385 C CA . TYR A 1 673 ? -5.480 22.677 -22.479 1.00 95.56 673 TYR A CA 1
ATOM 5386 C C . TYR A 1 673 ? -6.331 22.961 -23.723 1.00 95.56 673 TYR A C 1
ATOM 5388 O O . TYR A 1 673 ? -5.780 23.319 -24.762 1.00 95.56 673 TYR A O 1
ATOM 5396 N N . GLU A 1 674 ? -7.656 22.828 -23.633 1.00 93.81 674 GLU A N 1
ATOM 5397 C CA . GLU A 1 674 ? -8.580 23.245 -24.695 1.00 93.81 674 GLU A CA 1
ATOM 5398 C C . GLU A 1 674 ? -8.584 24.772 -24.884 1.00 93.81 674 GLU A C 1
ATOM 5400 O O . GLU A 1 674 ? -8.638 25.248 -26.016 1.00 93.81 674 GLU A O 1
ATOM 5405 N N . GLN A 1 675 ? -8.496 25.539 -23.790 1.00 94.81 675 GLN A N 1
ATOM 5406 C CA . GLN A 1 675 ? -8.481 27.006 -23.803 1.00 94.81 675 GLN A CA 1
ATOM 5407 C C . GLN A 1 675 ? -7.142 27.583 -24.291 1.00 94.81 675 GLN A C 1
ATOM 5409 O O . GLN A 1 675 ? -7.127 28.500 -25.108 1.00 94.81 675 GLN A O 1
ATOM 5414 N N . GLU A 1 676 ? -6.029 27.085 -23.755 1.00 93.75 676 GLU A N 1
ATOM 5415 C CA . GLU A 1 676 ? -4.690 27.675 -23.905 1.00 93.75 676 GLU A CA 1
ATOM 5416 C C . GLU A 1 676 ? -3.805 26.932 -24.918 1.00 93.75 676 GLU A C 1
ATOM 5418 O O . GLU A 1 676 ? -2.706 27.380 -25.245 1.00 93.75 676 GLU A O 1
ATOM 5423 N N . GLY A 1 677 ? -4.277 25.796 -25.434 1.00 89.94 677 GLY A N 1
ATOM 5424 C CA . GLY A 1 677 ? -3.527 24.935 -26.339 1.00 89.94 677 GLY A CA 1
ATOM 5425 C C . GLY A 1 677 ? -2.597 23.959 -25.614 1.00 89.94 677 GLY A C 1
ATOM 5426 O O . GLY A 1 677 ? -2.136 24.181 -24.493 1.00 89.94 677 GLY A O 1
ATOM 5427 N N . ASN A 1 678 ? -2.306 22.845 -26.289 1.00 90.25 678 ASN A N 1
ATOM 5428 C CA . ASN A 1 678 ? -1.516 21.736 -25.760 1.00 90.25 678 ASN A CA 1
ATOM 5429 C C . ASN A 1 678 ? -0.271 21.470 -26.636 1.00 90.25 678 ASN A C 1
ATOM 5431 O O . ASN A 1 678 ? -0.288 20.571 -27.482 1.00 90.25 678 ASN A O 1
ATOM 5435 N N . PRO A 1 679 ? 0.814 22.250 -26.469 1.00 85.62 679 PRO A N 1
ATOM 5436 C CA . PRO A 1 679 ? 1.951 22.275 -27.389 1.00 85.62 679 PRO A CA 1
ATOM 5437 C C . PRO A 1 679 ? 2.769 20.976 -27.396 1.00 85.62 679 PRO A C 1
ATOM 5439 O O . PRO A 1 679 ? 3.381 20.656 -28.412 1.00 85.62 679 PRO A O 1
ATOM 5442 N N . ARG A 1 680 ? 2.768 20.207 -26.297 1.00 82.81 680 ARG A N 1
ATOM 5443 C CA . ARG A 1 680 ? 3.446 18.900 -26.203 1.00 82.81 680 ARG A CA 1
ATOM 5444 C C . ARG A 1 680 ? 2.503 17.707 -26.379 1.00 82.81 680 ARG A C 1
ATOM 5446 O O . ARG A 1 680 ? 2.926 16.569 -26.211 1.00 82.81 680 ARG A O 1
ATOM 5453 N N . ASN A 1 681 ? 1.237 17.947 -26.741 1.00 87.56 681 ASN A N 1
ATOM 5454 C CA . ASN A 1 681 ? 0.203 16.912 -26.833 1.00 87.56 681 ASN A CA 1
ATOM 5455 C C . ASN A 1 681 ? 0.098 16.071 -25.540 1.00 87.56 681 ASN A C 1
ATOM 5457 O O . ASN A 1 681 ? -0.026 14.842 -25.567 1.00 87.56 681 ASN A O 1
ATOM 5461 N N . ALA A 1 682 ? 0.182 16.761 -24.400 1.00 80.56 682 ALA A N 1
ATOM 5462 C CA . ALA A 1 682 ? 0.151 16.188 -23.070 1.00 80.56 682 ALA A CA 1
ATOM 5463 C C . ALA A 1 682 ? -1.134 15.389 -22.833 1.00 80.56 682 ALA A C 1
ATOM 5465 O O . ALA A 1 682 ? -2.239 15.827 -23.168 1.00 80.56 682 ALA A O 1
ATOM 5466 N N . LYS A 1 683 ? -0.995 14.217 -22.219 1.00 84.25 683 LYS A N 1
ATOM 5467 C CA . LYS A 1 683 ? -2.111 13.323 -21.900 1.00 84.25 683 LYS A CA 1
ATOM 5468 C C . LYS A 1 683 ? -2.557 13.513 -20.452 1.00 84.25 683 LYS A C 1
ATOM 5470 O O . LYS A 1 683 ? -1.798 13.213 -19.540 1.00 84.25 683 LYS A O 1
ATOM 5475 N N . VAL A 1 684 ? -3.799 13.944 -20.236 1.00 83.00 684 VAL A N 1
ATOM 5476 C CA . VAL A 1 684 ? -4.400 14.012 -18.890 1.00 83.00 684 VAL A CA 1
ATOM 5477 C C . VAL A 1 684 ? -5.035 12.664 -18.538 1.00 83.00 684 VAL A C 1
ATOM 5479 O O . VAL A 1 684 ? -5.748 12.086 -19.366 1.00 83.00 684 VAL A O 1
ATOM 5482 N N . PHE A 1 685 ? -4.740 12.138 -17.351 1.00 80.31 685 PHE A N 1
ATOM 5483 C CA . PHE A 1 685 ? -5.264 10.884 -16.814 1.00 80.31 685 PHE A CA 1
ATOM 5484 C C . PHE A 1 685 ? -5.950 11.138 -15.476 1.00 80.31 685 PHE A C 1
ATOM 5486 O O . PHE A 1 685 ? -5.358 11.752 -14.594 1.00 80.31 685 PHE A O 1
ATOM 5493 N N . TYR A 1 686 ? -7.156 10.607 -15.292 1.00 84.69 686 TYR A N 1
ATOM 5494 C CA . TYR A 1 686 ? -7.789 10.540 -13.978 1.00 84.69 686 TYR A CA 1
ATOM 5495 C C . TYR A 1 686 ? -7.424 9.223 -13.291 1.00 84.69 686 TYR A C 1
ATOM 5497 O O . TYR A 1 686 ? -7.865 8.149 -13.709 1.00 84.69 686 TYR A O 1
ATOM 5505 N N . THR A 1 687 ? -6.602 9.304 -12.247 1.00 77.69 687 THR A N 1
ATOM 5506 C CA . THR A 1 687 ? -6.014 8.126 -11.593 1.00 77.69 687 THR A CA 1
ATOM 5507 C C . THR A 1 687 ? -6.732 7.719 -10.315 1.00 77.69 687 THR A C 1
ATOM 5509 O O . THR A 1 687 ? -6.435 6.653 -9.780 1.00 77.69 687 THR A O 1
ATOM 5512 N N . LYS A 1 688 ? -7.634 8.565 -9.789 1.00 87.31 688 LYS A N 1
ATOM 5513 C CA . LYS A 1 688 ? -7.940 8.584 -8.348 1.00 87.31 688 LYS A CA 1
ATOM 5514 C C . LYS A 1 688 ? -6.634 8.624 -7.537 1.00 87.31 688 LYS A C 1
ATOM 5516 O O . LYS A 1 688 ? -5.574 8.982 -8.065 1.00 87.31 688 LYS A O 1
ATOM 5521 N N . HIS A 1 689 ? -6.688 8.264 -6.261 1.00 89.94 689 HIS A N 1
ATOM 5522 C CA . HIS A 1 689 ? -5.490 8.065 -5.463 1.00 89.94 689 HIS A CA 1
ATOM 5523 C C . HIS A 1 689 ? -5.755 7.142 -4.267 1.00 89.94 689 HIS A C 1
ATOM 5525 O O . HIS A 1 689 ? -6.879 6.679 -4.073 1.00 89.94 689 HIS A O 1
ATOM 5531 N N . THR A 1 690 ? -4.718 6.845 -3.484 1.00 92.44 690 THR A N 1
ATOM 5532 C CA . THR A 1 690 ? -4.797 6.007 -2.281 1.00 92.44 690 THR A CA 1
ATOM 5533 C C . THR A 1 690 ? -3.906 6.578 -1.178 1.00 92.44 690 THR A C 1
ATOM 5535 O O . THR A 1 690 ? -3.047 7.409 -1.444 1.00 92.44 690 THR A O 1
ATOM 5538 N N . SER A 1 691 ? -4.101 6.118 0.058 1.00 94.12 691 SER A N 1
ATOM 5539 C CA . SER A 1 691 ? -3.245 6.447 1.208 1.00 94.12 691 SER A CA 1
ATOM 5540 C C . SER A 1 691 ? -2.938 5.192 2.024 1.00 94.12 691 SER A C 1
ATOM 5542 O O . SER A 1 691 ? -3.582 4.158 1.830 1.00 94.12 691 SER A O 1
ATOM 5544 N N . THR A 1 692 ? -1.992 5.277 2.956 1.00 94.12 692 THR A N 1
ATOM 5545 C CA . THR A 1 692 ? -1.727 4.220 3.948 1.00 94.12 692 THR A CA 1
ATOM 5546 C C . THR A 1 692 ? -2.961 3.879 4.807 1.00 94.12 692 THR A C 1
ATOM 5548 O O . THR A 1 692 ? -3.790 4.751 5.059 1.00 94.12 692 THR A O 1
ATOM 5551 N N . ASP A 1 693 ? -3.100 2.619 5.258 1.00 94.31 693 ASP A N 1
ATOM 5552 C CA . ASP A 1 693 ? -4.125 2.194 6.239 1.00 94.31 693 ASP A CA 1
ATOM 5553 C C . ASP A 1 693 ? -3.521 2.254 7.658 1.00 94.31 693 ASP A C 1
ATOM 5555 O O . ASP A 1 693 ? -2.720 1.382 8.026 1.00 94.31 693 ASP A O 1
ATOM 5559 N N . PRO A 1 694 ? -3.891 3.251 8.488 1.00 91.50 694 PRO A N 1
ATOM 5560 C CA . PRO A 1 694 ? -3.314 3.410 9.819 1.00 91.50 694 PRO A CA 1
ATOM 5561 C C . PRO A 1 694 ? -3.683 2.276 10.776 1.00 91.50 694 PRO A C 1
ATOM 5563 O O . PRO A 1 694 ? -2.876 1.895 11.623 1.00 91.50 694 PRO A O 1
ATOM 5566 N N . GLY A 1 695 ? -4.890 1.719 10.642 1.00 89.25 695 GLY A N 1
ATOM 5567 C CA . GLY A 1 695 ? -5.368 0.640 11.501 1.00 89.25 695 GLY A CA 1
ATOM 5568 C C . GLY A 1 695 ? -4.635 -0.661 11.214 1.00 89.25 695 GLY A C 1
ATOM 5569 O O . GLY A 1 695 ? -4.235 -1.366 12.138 1.00 89.25 695 GLY A O 1
ATOM 5570 N N . LEU A 1 696 ? -4.400 -0.967 9.940 1.00 89.69 696 LEU A N 1
ATOM 5571 C CA . LEU A 1 696 ? -3.564 -2.098 9.554 1.00 89.69 696 LEU A CA 1
ATOM 5572 C C . LEU A 1 696 ? -2.117 -1.914 10.022 1.00 89.69 696 LEU A C 1
ATOM 5574 O O . LEU A 1 696 ? -1.557 -2.823 10.631 1.00 89.69 696 LEU A O 1
ATOM 5578 N N . PHE A 1 697 ? -1.523 -0.743 9.781 1.00 88.44 697 PHE A N 1
ATOM 5579 C CA . PHE A 1 697 ? -0.143 -0.462 10.179 1.00 88.44 697 PHE A CA 1
ATOM 5580 C C . PHE A 1 697 ? 0.056 -0.635 11.693 1.00 88.44 697 PHE A C 1
ATOM 5582 O O . PHE A 1 697 ? 0.998 -1.300 12.121 1.00 88.44 697 PHE A O 1
ATOM 5589 N N . VAL A 1 698 ? -0.878 -0.126 12.505 1.00 87.44 698 VAL A N 1
ATOM 5590 C CA . VAL A 1 698 ? -0.876 -0.299 13.965 1.00 87.44 698 VAL A CA 1
ATOM 5591 C C . VAL A 1 698 ? -1.049 -1.763 14.360 1.00 87.44 698 VAL A C 1
ATOM 5593 O O . VAL A 1 698 ? -0.292 -2.233 15.203 1.00 87.44 698 VAL A O 1
ATOM 5596 N N . ARG A 1 699 ? -1.980 -2.507 13.748 1.00 88.12 699 ARG A N 1
ATOM 5597 C CA . ARG A 1 699 ? -2.187 -3.931 14.068 1.00 88.12 699 ARG A CA 1
ATOM 5598 C C . ARG A 1 699 ? -0.971 -4.784 13.736 1.00 88.12 699 ARG A C 1
ATOM 5600 O O . ARG A 1 699 ? -0.579 -5.626 14.537 1.00 88.12 699 ARG A O 1
ATOM 5607 N N . LYS A 1 700 ? -0.312 -4.524 12.604 1.00 86.56 700 LYS A N 1
ATOM 5608 C CA . LYS A 1 700 ? 0.917 -5.241 12.245 1.00 86.56 700 LYS A CA 1
ATOM 5609 C C . LYS A 1 700 ? 2.088 -4.864 13.155 1.00 86.56 700 LYS A C 1
ATOM 5611 O O . LYS A 1 700 ? 2.867 -5.747 13.488 1.00 86.56 700 LYS A O 1
ATOM 5616 N N . ARG A 1 701 ? 2.185 -3.604 13.603 1.00 82.50 701 ARG A N 1
ATOM 5617 C CA . ARG A 1 701 ? 3.277 -3.113 14.469 1.00 82.50 701 ARG A CA 1
ATOM 5618 C C . ARG A 1 701 ? 3.110 -3.431 15.954 1.00 82.50 701 ARG A C 1
ATOM 5620 O O . ARG A 1 701 ? 4.108 -3.653 16.629 1.00 82.50 701 ARG A O 1
ATOM 5627 N N . LEU A 1 702 ? 1.883 -3.396 16.469 1.00 83.38 702 LEU A N 1
ATOM 5628 C CA . LEU A 1 702 ? 1.572 -3.461 17.904 1.00 83.38 702 LEU A CA 1
ATOM 5629 C C . LEU A 1 702 ? 0.688 -4.666 18.290 1.00 83.38 702 LEU A C 1
ATOM 5631 O O . LEU A 1 702 ? 0.429 -4.863 19.474 1.00 83.38 702 LEU A O 1
ATOM 5635 N N . GLY A 1 703 ? 0.242 -5.472 17.320 1.00 75.19 703 GLY A N 1
ATOM 5636 C CA . GLY A 1 703 ? -0.636 -6.633 17.515 1.00 75.19 703 GLY A CA 1
ATOM 5637 C C . GLY A 1 703 ? -2.109 -6.357 17.177 1.00 75.19 703 GLY A C 1
ATOM 5638 O O . GLY A 1 703 ? -2.566 -5.216 17.208 1.00 75.19 703 GLY A O 1
ATOM 5639 N N . GLU A 1 704 ? -2.876 -7.410 16.866 1.00 71.94 704 GLU A N 1
ATOM 5640 C CA . GLU A 1 704 ? -4.258 -7.293 16.351 1.00 71.94 704 GLU A CA 1
ATOM 5641 C C . GLU A 1 704 ? -5.220 -6.548 17.299 1.00 71.94 704 GLU A C 1
ATOM 5643 O O . GLU A 1 704 ? -6.098 -5.831 16.830 1.00 71.94 704 GLU A O 1
ATOM 5648 N N . TYR A 1 705 ? -5.014 -6.625 18.620 1.00 74.25 705 TYR A N 1
ATOM 5649 C CA . TYR A 1 705 ? -5.842 -5.940 19.629 1.00 74.25 705 TYR A CA 1
ATOM 5650 C C . TYR A 1 705 ? -5.388 -4.507 19.950 1.00 74.25 705 TYR A C 1
ATOM 5652 O O . TYR A 1 705 ? -5.939 -3.864 20.842 1.00 74.25 705 TYR A O 1
ATOM 5660 N N . ALA A 1 706 ? -4.362 -3.996 19.261 1.00 71.25 706 ALA A N 1
ATOM 5661 C CA . ALA A 1 706 ? -3.856 -2.648 19.495 1.00 71.25 706 ALA A CA 1
ATOM 5662 C C . ALA A 1 706 ? -4.776 -1.555 18.935 1.00 71.25 706 ALA A C 1
ATOM 5664 O O . ALA A 1 706 ? -4.644 -0.400 19.330 1.00 71.25 706 ALA A O 1
ATOM 5665 N N . VAL A 1 707 ? -5.699 -1.878 18.028 1.00 79.31 707 VAL A N 1
ATOM 5666 C CA . VAL A 1 707 ? -6.734 -0.945 17.564 1.00 79.31 707 VAL A CA 1
ATOM 5667 C C . VAL A 1 707 ? -8.027 -1.256 18.301 1.00 79.31 707 VAL A C 1
ATOM 5669 O O . VAL A 1 707 ? -8.440 -2.410 18.370 1.00 79.31 707 VAL A O 1
ATOM 5672 N N . SER A 1 708 ? -8.642 -0.225 18.872 1.00 78.50 708 SER A N 1
ATOM 5673 C CA . SER A 1 708 ? -9.874 -0.373 19.648 1.00 78.50 708 SER A CA 1
ATOM 5674 C C . SER A 1 708 ? -11.065 -0.635 18.723 1.00 78.50 708 SER A C 1
ATOM 5676 O O . SER A 1 708 ? -11.140 -0.055 17.637 1.00 78.50 708 SER A O 1
ATOM 5678 N N . ASP A 1 709 ? -12.028 -1.444 19.171 1.00 79.19 709 ASP A N 1
ATOM 5679 C CA . ASP A 1 709 ? -13.315 -1.562 18.479 1.00 79.19 709 ASP A CA 1
ATOM 5680 C C . ASP A 1 709 ? -14.006 -0.190 18.413 1.00 79.19 709 ASP A C 1
ATOM 5682 O O . ASP A 1 709 ? -14.002 0.574 19.385 1.00 79.19 709 ASP A O 1
ATOM 5686 N N . LYS A 1 710 ? -14.611 0.131 17.263 1.00 85.38 710 LYS A N 1
ATOM 5687 C CA . LYS A 1 710 ? -15.277 1.425 17.066 1.00 85.38 710 LYS A CA 1
ATOM 5688 C C . LYS A 1 710 ? -16.609 1.489 17.809 1.00 85.38 710 LYS A C 1
ATOM 5690 O O . LYS A 1 710 ? -17.460 0.611 17.666 1.00 85.38 710 LYS A O 1
ATOM 5695 N N . ASP A 1 711 ? -16.810 2.576 18.551 1.00 85.75 711 ASP A N 1
ATOM 5696 C CA . ASP A 1 711 ? -18.055 2.879 19.255 1.00 85.75 711 ASP A CA 1
ATOM 5697 C C . ASP A 1 711 ? -18.801 4.015 18.544 1.00 85.75 711 ASP A C 1
ATOM 5699 O O . ASP A 1 711 ? -18.431 5.187 18.622 1.00 85.75 711 ASP A O 1
ATOM 5703 N N . PHE A 1 712 ? -19.892 3.664 17.863 1.00 91.19 712 PHE A N 1
ATOM 5704 C CA . PHE A 1 712 ? -20.756 4.620 17.163 1.00 91.19 712 PHE A CA 1
ATOM 5705 C C . PHE A 1 712 ? -21.912 5.158 18.026 1.00 91.19 712 PHE A C 1
ATOM 5707 O O . PHE A 1 712 ? -22.691 6.009 17.574 1.00 91.19 712 PHE A O 1
ATOM 5714 N N . SER A 1 713 ? -22.032 4.675 19.268 1.00 86.69 713 SER A N 1
ATOM 5715 C CA . SER A 1 713 ? -23.041 5.119 20.232 1.00 86.69 713 SER A CA 1
ATOM 5716 C C . SER A 1 713 ? -22.578 6.341 21.024 1.00 86.69 713 SER A C 1
ATOM 5718 O O . SER A 1 713 ? -23.345 7.295 21.171 1.00 86.69 713 SER A O 1
ATOM 5720 N N . ASN A 1 714 ? -21.312 6.361 21.450 1.00 88.19 714 ASN A N 1
ATOM 5721 C CA . ASN A 1 714 ? -20.697 7.490 22.139 1.00 88.19 714 ASN A CA 1
ATOM 5722 C C . ASN A 1 714 ? -19.917 8.381 21.160 1.00 88.19 714 ASN A C 1
ATOM 5724 O O . ASN A 1 714 ? -18.769 8.103 20.817 1.00 88.19 714 ASN A O 1
ATOM 5728 N N . ILE A 1 715 ? -20.541 9.469 20.701 1.00 91.06 715 ILE A N 1
ATOM 5729 C CA . ILE A 1 715 ? -19.916 10.366 19.722 1.00 91.06 715 ILE A CA 1
ATOM 5730 C C . ILE A 1 715 ? -18.767 11.128 20.385 1.00 91.06 715 ILE A C 1
ATOM 5732 O O . ILE A 1 715 ? -18.990 11.967 21.257 1.00 91.06 715 ILE A O 1
ATOM 5736 N N . ARG A 1 716 ? -17.543 10.872 19.923 1.00 93.50 716 ARG A N 1
ATOM 5737 C CA . ARG A 1 716 ? -16.342 11.661 20.222 1.00 93.50 716 ARG A CA 1
ATOM 5738 C C . ARG A 1 716 ? -15.636 11.988 18.920 1.00 93.50 716 ARG A C 1
ATOM 5740 O O . ARG A 1 716 ? -15.357 11.082 18.136 1.00 93.50 716 ARG A O 1
ATOM 5747 N N . VAL A 1 717 ? -15.389 13.270 18.690 1.00 96.88 717 VAL A N 1
ATOM 5748 C CA . VAL A 1 717 ? -14.948 13.789 17.396 1.00 96.88 717 VAL A CA 1
ATOM 5749 C C . VAL A 1 717 ? -13.462 14.131 17.450 1.00 96.88 717 VAL A C 1
ATOM 5751 O O . VAL A 1 717 ? -13.017 14.838 18.349 1.00 96.88 717 VAL A O 1
ATOM 5754 N N . LEU A 1 718 ? -12.697 13.644 16.477 1.00 97.00 718 LEU A N 1
ATOM 5755 C CA . LEU A 1 718 ? -11.275 13.937 16.307 1.00 97.00 718 LEU A CA 1
ATOM 5756 C C . LEU A 1 718 ? -11.063 14.924 15.149 1.00 97.00 718 LEU A C 1
ATOM 5758 O O . LEU A 1 718 ? -11.547 14.689 14.047 1.00 97.00 718 LEU A O 1
ATOM 5762 N N . HIS A 1 719 ? -10.282 15.983 15.358 1.00 96.44 719 HIS A N 1
ATOM 5763 C CA . HIS A 1 719 ? -9.793 16.878 14.305 1.00 96.44 719 HIS A CA 1
ATOM 5764 C C . HIS A 1 719 ? -8.264 16.847 14.261 1.00 96.44 719 HIS A C 1
ATOM 5766 O O . HIS A 1 719 ? -7.606 17.215 15.234 1.00 96.44 719 HIS A O 1
ATOM 5772 N N . THR A 1 720 ? -7.673 16.464 13.128 1.00 92.06 720 THR A N 1
ATOM 5773 C CA . THR A 1 720 ? -6.213 16.537 12.940 1.00 92.06 720 THR A CA 1
ATOM 5774 C C . THR A 1 720 ? -5.856 17.588 11.896 1.00 92.06 720 THR A C 1
ATOM 5776 O O . THR A 1 720 ? -6.190 17.423 10.723 1.00 92.06 720 THR A O 1
ATOM 5779 N N . ALA A 1 721 ? -5.155 18.646 12.305 1.00 85.62 721 ALA A N 1
ATOM 5780 C CA . ALA A 1 721 ? -4.723 19.735 11.426 1.00 85.62 721 ALA A CA 1
ATOM 5781 C C . ALA A 1 721 ? -3.234 19.656 11.035 1.00 85.62 721 ALA A C 1
ATOM 5783 O O . ALA A 1 721 ? -2.825 20.195 10.003 1.00 85.62 721 ALA A O 1
ATOM 5784 N N . GLY A 1 722 ? -2.415 18.967 11.841 1.00 83.62 722 GLY A N 1
ATOM 5785 C CA . GLY A 1 722 ? -0.972 18.853 11.614 1.00 83.62 722 GLY A CA 1
ATOM 5786 C C . GLY A 1 722 ? -0.303 20.229 11.543 1.00 83.62 722 GLY A C 1
ATOM 5787 O O . GLY A 1 722 ? -0.516 21.071 12.413 1.00 83.62 722 GLY A O 1
ATOM 5788 N N . THR A 1 723 ? 0.481 20.474 10.491 1.00 82.69 723 THR A N 1
ATOM 5789 C CA . THR A 1 723 ? 1.175 21.753 10.249 1.00 82.69 723 THR A CA 1
ATOM 5790 C C . THR A 1 723 ? 0.364 22.763 9.425 1.00 82.69 723 THR A C 1
ATOM 5792 O O . THR A 1 723 ? 0.854 23.863 9.158 1.00 82.69 723 THR A O 1
ATOM 5795 N N . SER A 1 724 ? -0.865 22.426 9.016 1.00 81.06 724 SER A N 1
ATOM 5796 C CA . SER A 1 724 ? -1.652 23.243 8.089 1.00 81.06 724 SER A CA 1
ATOM 5797 C C . SER A 1 724 ? -2.623 24.176 8.810 1.00 81.06 724 SER A C 1
ATOM 5799 O O . SER A 1 724 ? -3.333 23.780 9.729 1.00 81.06 724 SER A O 1
ATOM 5801 N N . ALA A 1 725 ? -2.683 25.423 8.340 1.00 84.00 725 ALA A N 1
ATOM 5802 C CA . ALA A 1 725 ? -3.685 26.401 8.760 1.00 84.00 725 ALA A CA 1
ATOM 5803 C C . ALA A 1 725 ? -4.978 26.325 7.921 1.00 84.00 725 ALA A C 1
ATOM 5805 O O . ALA A 1 725 ? -5.950 26.999 8.237 1.00 84.00 725 ALA A O 1
ATOM 5806 N N . ALA A 1 726 ? -4.997 25.515 6.856 1.00 84.56 726 ALA A N 1
ATOM 5807 C CA . ALA A 1 726 ? -6.083 25.480 5.877 1.00 84.56 726 ALA A CA 1
ATOM 5808 C C . ALA A 1 726 ? -7.149 24.397 6.156 1.00 84.56 726 ALA A C 1
ATOM 5810 O O . ALA A 1 726 ? -7.956 24.081 5.286 1.00 84.56 726 ALA A O 1
ATOM 5811 N N . LYS A 1 727 ? -7.144 23.795 7.352 1.00 90.81 727 LYS A N 1
ATOM 5812 C CA . LYS A 1 727 ? -7.992 22.640 7.706 1.00 90.81 727 LYS A CA 1
ATOM 5813 C C . LYS A 1 727 ? -9.351 23.024 8.320 1.00 90.81 727 LYS A C 1
ATOM 5815 O O . LYS A 1 727 ? -10.008 22.157 8.887 1.00 90.81 727 LYS A O 1
ATOM 5820 N N . GLY A 1 728 ? -9.742 24.302 8.263 1.00 91.50 728 GLY A N 1
ATOM 5821 C CA . GLY A 1 728 ? -10.976 24.808 8.889 1.00 91.50 728 GLY A CA 1
ATOM 5822 C C . GLY A 1 728 ? -10.969 24.748 10.422 1.00 91.50 728 GLY A C 1
ATOM 5823 O O . GLY A 1 728 ? -12.016 24.662 11.059 1.00 91.50 728 GLY A O 1
ATOM 5824 N N . THR A 1 729 ? -9.781 24.721 11.043 1.00 94.44 729 THR A N 1
ATOM 5825 C CA . THR A 1 729 ? -9.635 24.551 12.500 1.00 94.44 729 THR A CA 1
ATOM 5826 C C . THR A 1 729 ? -10.276 25.699 13.283 1.00 94.44 729 THR A C 1
ATOM 5828 O O . THR A 1 729 ? -10.764 25.484 14.392 1.00 94.44 729 THR A O 1
ATOM 5831 N N . SER A 1 730 ? -10.299 26.905 12.710 1.00 92.62 730 SER A N 1
ATOM 5832 C CA . SER A 1 730 ? -10.943 28.080 13.302 1.00 92.62 730 SER A CA 1
ATOM 5833 C C . SER A 1 730 ? -12.445 27.883 13.448 1.00 92.62 730 SER A C 1
ATOM 5835 O O . SER A 1 730 ? -12.970 28.006 14.550 1.00 92.62 730 SER A O 1
ATOM 5837 N N . GLU A 1 731 ? -13.127 27.491 12.377 1.00 95.81 731 GLU A N 1
ATOM 5838 C CA . GLU A 1 731 ? -14.575 27.296 12.349 1.00 95.81 731 GLU A CA 1
ATOM 5839 C C . GLU A 1 731 ? -14.995 26.113 13.220 1.00 95.81 731 GLU A C 1
ATOM 5841 O O . GLU A 1 731 ? -16.009 26.190 13.913 1.00 95.81 731 GLU A O 1
ATOM 5846 N N . VAL A 1 732 ? -14.195 25.039 13.236 1.00 96.12 732 VAL A N 1
ATOM 5847 C CA . VAL A 1 732 ? -14.421 23.884 14.117 1.00 96.12 732 VAL A CA 1
ATOM 5848 C C . VAL A 1 732 ? -14.337 24.299 15.590 1.00 96.12 732 VAL A C 1
ATOM 5850 O O . VAL A 1 732 ? -15.244 23.995 16.364 1.00 96.12 732 VAL A O 1
ATOM 5853 N N . LEU A 1 733 ? -13.291 25.027 15.994 1.00 94.44 733 LEU A N 1
ATOM 5854 C CA . LEU A 1 733 ? -13.138 25.468 17.385 1.00 94.44 733 LEU A CA 1
ATOM 5855 C C . LEU A 1 733 ? -14.177 26.520 17.787 1.00 94.44 733 LEU A C 1
ATOM 5857 O O . LEU A 1 733 ? -14.697 26.472 18.903 1.00 94.44 733 LEU A O 1
ATOM 5861 N N . GLU A 1 734 ? -14.521 27.450 16.899 1.00 93.00 734 GLU A N 1
ATOM 5862 C CA . GLU A 1 734 ? -15.581 28.426 17.153 1.00 93.00 734 GLU A CA 1
ATOM 5863 C C . GLU A 1 734 ? -16.940 27.755 17.331 1.00 93.00 734 GLU A C 1
ATOM 5865 O O . GLU A 1 734 ? -17.671 28.109 18.257 1.00 93.00 734 GLU A O 1
ATOM 5870 N N . CYS A 1 735 ? -17.249 26.747 16.513 1.00 95.25 735 CYS A N 1
ATOM 5871 C CA . CYS A 1 735 ? -18.489 25.993 16.631 1.00 95.25 735 CYS A CA 1
ATOM 5872 C C . CYS A 1 735 ? -18.657 25.396 18.040 1.00 95.25 735 CYS A C 1
ATOM 5874 O O . CYS A 1 735 ? -19.680 25.611 18.695 1.00 95.25 735 CYS A O 1
ATOM 5876 N N . TRP A 1 736 ? -17.616 24.730 18.550 1.00 96.19 736 TRP A N 1
ATOM 5877 C CA . TRP A 1 736 ? -17.601 24.164 19.904 1.00 96.19 736 TRP A CA 1
ATOM 5878 C C . TRP A 1 736 ? -17.548 25.212 21.015 1.00 96.19 736 TRP A C 1
ATOM 5880 O O . TRP A 1 736 ? -18.054 24.989 22.116 1.00 96.19 736 TRP A O 1
ATOM 5890 N N . THR A 1 737 ? -16.960 26.372 20.734 1.00 93.06 737 THR A N 1
ATOM 5891 C CA . THR A 1 737 ? -16.892 27.471 21.696 1.00 93.06 737 THR A CA 1
ATOM 5892 C C . THR A 1 737 ? -18.267 28.093 21.923 1.00 93.06 737 THR A C 1
ATOM 5894 O O . THR A 1 737 ? -18.610 28.382 23.069 1.00 93.06 737 THR A O 1
ATOM 5897 N N . TYR A 1 738 ? -19.056 28.282 20.861 1.00 91.50 738 TYR A N 1
ATOM 5898 C CA . TYR A 1 738 ? -20.285 29.083 20.891 1.00 91.50 738 TYR A CA 1
ATOM 5899 C C . TYR A 1 738 ? -21.593 28.287 20.829 1.00 91.50 738 TYR A C 1
ATOM 5901 O O . TYR A 1 738 ? -22.660 28.877 20.986 1.00 91.50 738 TYR A O 1
ATOM 5909 N N . THR A 1 739 ? -21.538 26.966 20.668 1.00 94.25 739 THR A N 1
ATOM 5910 C CA . THR A 1 739 ? -22.729 26.105 20.645 1.00 94.25 739 THR A CA 1
ATOM 5911 C C . THR A 1 739 ? -22.692 25.134 21.813 1.00 94.25 739 THR A C 1
ATOM 5913 O O . THR A 1 739 ? -21.680 24.473 22.034 1.00 94.25 739 THR A O 1
ATOM 5916 N N . SER A 1 740 ? -23.784 25.034 22.572 1.00 93.06 740 SER A N 1
ATOM 5917 C CA . SER A 1 740 ? -23.927 24.066 23.664 1.00 93.06 740 SER A CA 1
ATOM 5918 C C . SER A 1 740 ? -24.478 22.724 23.170 1.00 93.06 740 SER A C 1
ATOM 5920 O O . SER A 1 740 ? -25.178 22.647 22.160 1.00 93.06 740 SER A O 1
ATOM 5922 N N . GLY A 1 741 ? -24.171 21.650 23.902 1.00 89.75 741 GLY A N 1
ATOM 5923 C CA . GLY A 1 741 ? -24.719 20.314 23.640 1.00 89.75 741 GLY A CA 1
ATOM 5924 C C . GLY A 1 741 ? -24.047 19.534 22.503 1.00 89.75 741 GLY A C 1
ATOM 5925 O O . GLY A 1 741 ? -24.616 18.544 22.047 1.00 89.75 741 GLY A O 1
ATOM 5926 N N . LEU A 1 742 ? -22.859 19.949 22.045 1.00 96.00 742 LEU A N 1
ATOM 5927 C CA . LEU A 1 742 ? -22.055 19.198 21.073 1.00 96.00 742 LEU A CA 1
ATOM 5928 C C . LEU A 1 742 ? -21.201 18.109 21.762 1.00 96.00 742 LEU A C 1
ATOM 5930 O O . LEU A 1 742 ? -20.868 18.240 22.944 1.00 96.00 742 LEU A O 1
ATOM 5934 N N . PRO A 1 743 ? -20.841 17.023 21.047 1.00 96.00 743 PRO A N 1
ATOM 5935 C CA . PRO A 1 743 ? -20.031 15.925 21.585 1.00 96.00 743 PRO A CA 1
ATOM 5936 C C . PRO A 1 743 ? -18.595 16.362 21.903 1.00 96.00 743 PRO A C 1
ATOM 5938 O O . PRO A 1 743 ? -18.137 17.347 21.334 1.00 96.00 743 PRO A O 1
ATOM 5941 N N . PRO A 1 744 ? -17.833 15.634 22.740 1.00 96.69 744 PRO A N 1
ATOM 5942 C CA . PRO A 1 744 ? -16.433 15.961 22.999 1.00 96.69 744 PRO A CA 1
ATOM 5943 C C . PRO A 1 744 ? -15.587 16.024 21.719 1.00 96.69 744 PRO A C 1
ATOM 5945 O O . PRO A 1 744 ? -15.657 15.111 20.891 1.00 96.69 744 PRO A O 1
ATOM 5948 N N . LEU A 1 745 ? -14.772 17.075 21.593 1.00 97.19 745 LEU A N 1
ATOM 5949 C CA . LEU A 1 745 ? -13.850 17.296 20.475 1.00 97.19 745 LEU A CA 1
ATOM 5950 C C . LEU A 1 745 ? -12.385 17.235 20.930 1.00 97.19 745 LEU A C 1
ATOM 5952 O O . LEU A 1 745 ? -11.985 17.967 21.832 1.00 97.19 745 LEU A O 1
ATOM 5956 N N . ASP A 1 746 ? -11.575 16.422 20.257 1.00 95.69 746 ASP A N 1
ATOM 5957 C CA . ASP A 1 746 ? -10.120 16.363 20.416 1.00 95.69 746 ASP A CA 1
ATOM 5958 C C . ASP A 1 746 ? -9.437 16.947 19.168 1.00 95.69 746 ASP A C 1
ATOM 5960 O O . ASP A 1 746 ? -9.612 16.448 18.056 1.00 95.69 746 ASP A O 1
ATOM 5964 N N . VAL A 1 747 ? -8.654 18.015 19.339 1.00 94.56 747 VAL A N 1
ATOM 5965 C CA . VAL A 1 747 ? -7.974 18.729 18.248 1.00 94.56 747 VAL A CA 1
ATOM 5966 C C . VAL A 1 747 ? -6.464 18.554 18.340 1.00 94.56 747 VAL A C 1
ATOM 5968 O O . VAL A 1 747 ? -5.864 18.986 19.315 1.00 94.56 747 VAL A O 1
ATOM 5971 N N . TYR A 1 748 ? -5.831 18.008 17.302 1.00 93.56 748 TYR A N 1
ATOM 5972 C CA . TYR A 1 748 ? -4.373 17.909 17.188 1.00 93.56 748 TYR A CA 1
ATOM 5973 C C . TYR A 1 748 ? -3.839 18.863 16.120 1.00 93.56 748 TYR A C 1
ATOM 5975 O O . TYR A 1 748 ? -4.110 18.699 14.927 1.00 93.56 748 TYR A O 1
ATOM 5983 N N . ILE A 1 749 ? -3.052 19.851 16.544 1.00 90.19 749 ILE A N 1
ATOM 5984 C CA . ILE A 1 749 ? -2.495 20.898 15.681 1.00 90.19 749 ILE A CA 1
ATOM 5985 C C . ILE A 1 749 ? -1.082 21.274 16.140 1.00 90.19 749 ILE A C 1
ATOM 5987 O O . ILE A 1 749 ? -0.796 21.350 17.334 1.00 90.19 749 ILE A O 1
ATOM 5991 N N . ASP A 1 750 ? -0.171 21.523 15.201 1.00 90.50 750 ASP A N 1
ATOM 5992 C CA . ASP A 1 750 ? 1.171 21.988 15.539 1.00 90.50 750 ASP A CA 1
ATOM 5993 C C . ASP A 1 750 ? 1.155 23.429 16.090 1.00 90.50 750 ASP A C 1
ATOM 5995 O O . ASP A 1 750 ? 0.252 24.231 15.838 1.00 90.50 750 ASP A O 1
ATOM 5999 N N . ARG A 1 751 ? 2.185 23.792 16.857 1.00 89.00 751 ARG A N 1
ATOM 6000 C CA . ARG A 1 751 ? 2.269 25.096 17.531 1.00 89.00 751 ARG A CA 1
ATOM 6001 C C . ARG A 1 751 ? 2.258 26.260 16.545 1.00 89.00 751 ARG A C 1
ATOM 6003 O O . ARG A 1 751 ? 1.602 27.268 16.800 1.00 89.00 751 ARG A O 1
ATOM 6010 N N . LYS A 1 752 ? 2.975 26.137 15.425 1.00 86.38 752 LYS A N 1
ATOM 6011 C CA . LYS A 1 752 ? 3.121 27.220 14.442 1.00 86.38 752 LYS A CA 1
ATOM 6012 C C . LYS A 1 752 ? 1.788 27.619 13.783 1.00 86.38 752 LYS A C 1
ATOM 6014 O O . LYS A 1 752 ? 1.470 28.809 13.826 1.00 86.38 752 LYS A O 1
ATOM 6019 N N . PRO A 1 753 ? 0.995 26.701 13.195 1.00 83.75 753 PRO A N 1
ATOM 6020 C CA . PRO A 1 753 ? -0.314 27.058 12.647 1.00 83.75 753 PRO A CA 1
ATOM 6021 C C . PRO A 1 753 ? -1.302 27.491 13.737 1.00 83.75 753 PRO A C 1
ATOM 6023 O O . PRO A 1 753 ? -2.048 28.438 13.509 1.00 83.75 753 PRO A O 1
ATOM 6026 N N . PHE A 1 754 ? -1.259 26.897 14.937 1.00 88.50 754 PHE A N 1
ATOM 6027 C CA . PHE A 1 754 ? -2.140 27.304 16.037 1.00 88.50 754 PHE A CA 1
ATOM 6028 C C . PHE A 1 754 ? -1.977 28.788 16.401 1.00 88.50 754 PHE A C 1
ATOM 6030 O O . PHE A 1 754 ? -2.956 29.528 16.434 1.00 88.50 754 PHE A O 1
ATOM 6037 N N . TYR A 1 755 ? -0.743 29.257 16.610 1.00 87.56 755 TYR A N 1
ATOM 6038 C CA . TYR A 1 755 ? -0.493 30.665 16.951 1.00 87.56 755 TYR A CA 1
ATOM 6039 C C . TYR A 1 755 ? -0.694 31.636 15.781 1.00 87.56 755 TYR A C 1
ATOM 6041 O O . TYR A 1 755 ? -0.820 32.837 16.003 1.00 87.56 755 TYR A O 1
ATOM 6049 N N . ARG A 1 756 ? -0.733 31.136 14.540 1.00 86.75 756 ARG A N 1
ATOM 6050 C CA . ARG A 1 756 ? -1.104 31.939 13.368 1.00 86.75 756 ARG A CA 1
ATOM 6051 C C . ARG A 1 756 ? -2.613 32.169 13.301 1.00 86.75 756 ARG A C 1
ATOM 6053 O O . ARG A 1 756 ? -3.035 33.251 12.914 1.00 86.75 756 ARG A O 1
ATOM 6060 N N . LEU A 1 757 ? -3.398 31.149 13.642 1.00 84.44 757 LEU A N 1
ATOM 6061 C CA . LEU A 1 757 ? -4.858 31.191 13.579 1.00 84.44 757 LEU A CA 1
ATOM 6062 C C . LEU A 1 757 ? -5.475 31.901 14.787 1.00 84.44 757 LEU A C 1
ATOM 6064 O O . LEU A 1 757 ? -6.469 32.606 14.639 1.00 84.44 757 LEU A O 1
ATOM 6068 N N . PHE A 1 758 ? -4.882 31.743 15.974 1.00 87.00 758 PHE A N 1
ATOM 6069 C CA . PHE A 1 758 ? -5.489 32.204 17.219 1.00 87.00 758 PHE A CA 1
ATOM 6070 C C . PHE A 1 758 ? -4.584 33.172 17.989 1.00 87.00 758 PHE A C 1
ATOM 6072 O O . PHE A 1 758 ? -3.439 32.830 18.304 1.00 87.00 758 PHE A O 1
ATOM 6079 N N . PRO A 1 759 ? -5.094 34.354 18.389 1.00 81.06 759 PRO A N 1
ATOM 6080 C CA . PRO A 1 759 ? -4.368 35.231 19.298 1.00 81.06 759 PRO A CA 1
ATOM 6081 C C . PRO A 1 759 ? -4.230 34.580 20.682 1.00 81.06 759 PRO A C 1
ATOM 6083 O O . PRO A 1 759 ? -5.046 33.750 21.083 1.00 81.06 759 PRO A O 1
ATOM 6086 N N . ALA A 1 760 ? -3.235 35.001 21.469 1.00 74.50 760 ALA A N 1
ATOM 6087 C CA . ALA A 1 760 ? -2.982 34.439 22.803 1.00 74.50 760 ALA A CA 1
ATOM 6088 C C . ALA A 1 760 ? -4.207 34.502 23.744 1.00 74.50 760 ALA A C 1
ATOM 6090 O O . ALA A 1 760 ? -4.409 33.605 24.564 1.00 74.50 760 ALA A O 1
ATOM 6091 N N . SER A 1 761 ? -5.064 35.517 23.576 1.00 70.94 761 SER A N 1
ATOM 6092 C CA . SER A 1 761 ? -6.323 35.695 24.313 1.00 70.94 761 SER A CA 1
ATOM 6093 C C . SER A 1 761 ? -7.371 34.611 24.027 1.00 70.94 761 SER A C 1
ATOM 6095 O O . SER A 1 761 ? -8.270 34.394 24.840 1.00 70.94 761 SER A O 1
ATOM 6097 N N . TYR A 1 762 ? -7.251 33.879 22.917 1.00 78.25 762 TYR A N 1
ATOM 6098 C CA . TYR A 1 762 ? -8.186 32.821 22.534 1.00 78.25 762 TYR A CA 1
ATOM 6099 C C . TYR A 1 762 ? -8.148 31.623 23.498 1.00 78.25 762 TYR A C 1
ATOM 6101 O O . TYR A 1 762 ? -9.167 30.968 23.700 1.00 78.25 762 TYR A O 1
ATOM 6109 N N . LYS A 1 763 ? -7.030 31.397 24.211 1.00 71.62 763 LYS A N 1
ATOM 6110 C CA . LYS A 1 763 ? -6.946 30.386 25.288 1.00 71.62 763 LYS A CA 1
ATOM 6111 C C . LYS A 1 763 ? -7.990 30.606 26.387 1.00 71.62 763 LYS A C 1
ATOM 6113 O O . LYS A 1 763 ? -8.537 29.641 26.911 1.00 71.62 763 LYS A O 1
ATOM 6118 N N . MET A 1 764 ? -8.314 31.863 26.700 1.00 70.69 764 MET A N 1
ATOM 6119 C CA . MET A 1 764 ? -9.361 32.179 27.678 1.00 70.69 764 MET A CA 1
ATOM 6120 C C . MET A 1 764 ? -10.771 31.922 27.139 1.00 70.69 764 MET A C 1
ATOM 6122 O O . MET A 1 764 ? -11.667 31.614 27.921 1.00 70.69 764 MET A O 1
ATOM 6126 N N . LYS A 1 765 ? -10.974 32.025 25.817 1.00 76.88 765 LYS A N 1
ATOM 6127 C CA . LYS A 1 765 ? -12.247 31.676 25.169 1.00 76.88 765 LYS A CA 1
ATOM 6128 C C . LYS A 1 765 ? -12.470 30.164 25.165 1.00 76.88 765 LYS A C 1
ATOM 6130 O O . LYS A 1 765 ? -13.563 29.723 25.488 1.00 76.88 765 LYS A O 1
ATOM 6135 N N . ILE A 1 766 ? -11.416 29.384 24.915 1.00 79.00 766 ILE A N 1
ATOM 6136 C CA . ILE A 1 766 ? -11.451 27.913 24.955 1.00 79.00 766 ILE A CA 1
ATOM 6137 C C . ILE A 1 766 ? -11.867 27.400 26.341 1.00 79.00 766 ILE A C 1
ATOM 6139 O O . ILE A 1 766 ? -12.721 26.522 26.444 1.00 79.00 766 ILE A O 1
ATOM 6143 N N . ALA A 1 767 ? -11.327 27.992 27.411 1.00 77.62 767 ALA A N 1
ATOM 6144 C CA . ALA A 1 767 ? -11.685 27.645 28.789 1.00 77.62 767 ALA A CA 1
ATOM 6145 C C . ALA A 1 767 ? -13.150 27.967 29.157 1.00 77.62 767 ALA A C 1
ATOM 6147 O O . ALA A 1 767 ? -13.645 27.482 30.170 1.00 77.62 767 ALA A O 1
ATOM 6148 N N . ARG A 1 768 ? -13.835 28.791 28.352 1.00 82.00 768 ARG A N 1
ATOM 6149 C CA . ARG A 1 768 ? -15.251 29.166 28.500 1.00 82.00 768 ARG A CA 1
ATOM 6150 C C . ARG A 1 768 ? -16.122 28.599 27.371 1.00 82.00 768 ARG A C 1
ATOM 6152 O O . ARG A 1 768 ? -17.190 29.143 27.104 1.00 82.00 768 ARG A O 1
ATOM 6159 N N . SER A 1 769 ? -15.645 27.563 26.682 1.00 88.31 769 SER A N 1
ATOM 6160 C CA . SER A 1 769 ? -16.392 26.903 25.611 1.00 88.31 769 SER A CA 1
ATOM 6161 C C . SER A 1 769 ? -17.712 26.326 26.129 1.00 88.31 769 SER A C 1
ATOM 6163 O O . SER A 1 769 ? -17.790 25.817 27.247 1.00 88.31 769 SER A O 1
ATOM 6165 N N . LEU A 1 770 ? -18.763 26.428 25.313 1.00 91.31 770 LEU A N 1
ATOM 6166 C CA . LEU A 1 770 ? -20.095 25.923 25.652 1.00 91.31 770 LEU A CA 1
ATOM 6167 C C . LEU A 1 770 ? -20.244 24.408 25.449 1.00 91.31 770 LEU A C 1
ATOM 6169 O O . LEU A 1 770 ? -21.185 23.819 25.985 1.00 91.31 770 LEU A O 1
ATOM 6173 N N . SER A 1 771 ? -19.325 23.777 24.712 1.00 94.50 771 SER A N 1
ATOM 6174 C CA . SER A 1 771 ? -19.237 22.322 24.553 1.00 94.50 771 SER A CA 1
ATOM 6175 C C . SER A 1 771 ? -17.824 21.798 24.850 1.00 94.50 771 SER A C 1
ATOM 6177 O O . SER A 1 771 ? -16.853 22.529 24.653 1.00 94.50 771 SER A O 1
ATOM 6179 N N . PRO A 1 772 ? -17.667 20.536 25.304 1.00 94.12 772 PRO A N 1
ATOM 6180 C CA . PRO A 1 772 ? -16.367 20.007 25.712 1.00 94.12 772 PRO A CA 1
ATOM 6181 C C . PRO A 1 772 ? -15.385 19.918 24.540 1.00 94.12 772 PRO A C 1
ATOM 6183 O O . PRO A 1 772 ? -15.659 19.248 23.543 1.00 94.12 772 PRO A O 1
ATOM 6186 N N . MET A 1 773 ? -14.210 20.533 24.679 1.00 93.00 773 MET A N 1
ATOM 6187 C CA . MET A 1 773 ? -13.135 20.400 23.696 1.00 93.00 773 MET A CA 1
ATOM 6188 C C . MET A 1 773 ? -11.742 20.415 24.331 1.00 93.00 773 MET A C 1
ATOM 6190 O O . MET A 1 773 ? -11.503 21.105 25.321 1.00 93.00 773 MET A O 1
ATOM 6194 N N . SER A 1 774 ? -10.821 19.658 23.734 1.00 92.00 774 SER A N 1
ATOM 6195 C CA . SER A 1 774 ? -9.411 19.550 24.116 1.00 92.00 774 SER A CA 1
ATOM 6196 C C . SER A 1 774 ? -8.516 19.853 22.920 1.00 92.00 774 SER A C 1
ATOM 6198 O O . SER A 1 774 ? -8.768 19.384 21.812 1.00 92.00 774 SER A O 1
ATOM 6200 N N . ILE A 1 775 ? -7.459 20.636 23.141 1.00 90.19 775 ILE A N 1
ATOM 6201 C CA . ILE A 1 775 ? -6.503 21.021 22.097 1.00 90.19 775 ILE A CA 1
ATOM 6202 C C . ILE A 1 775 ? -5.113 20.525 22.480 1.00 90.19 775 ILE A C 1
ATOM 6204 O O . ILE A 1 775 ? -4.564 20.896 23.518 1.00 90.19 775 ILE A O 1
ATOM 6208 N N . HIS A 1 776 ? -4.531 19.730 21.594 1.00 91.88 776 HIS A N 1
ATOM 6209 C CA . HIS A 1 776 ? -3.228 19.100 21.715 1.00 91.88 776 HIS A CA 1
ATOM 6210 C C . HIS A 1 776 ? -2.252 19.810 20.776 1.00 91.88 776 HIS A C 1
ATOM 6212 O O . HIS A 1 776 ? -2.422 19.793 19.555 1.00 91.88 776 HIS A O 1
ATOM 6218 N N . LEU A 1 777 ? -1.246 20.471 21.361 1.00 89.12 777 LEU A N 1
ATOM 6219 C CA . LEU A 1 777 ? -0.270 21.276 20.625 1.00 89.12 777 LEU A CA 1
ATOM 6220 C C . LEU A 1 777 ? 1.043 20.530 20.394 1.00 89.12 777 LEU A C 1
ATOM 6222 O O . LEU A 1 777 ? 1.764 20.230 21.349 1.00 89.12 777 LEU A O 1
ATOM 6226 N N . GLY A 1 778 ? 1.408 20.371 19.124 1.00 83.50 778 GLY A N 1
ATOM 6227 C CA . GLY A 1 778 ? 2.686 19.807 18.686 1.00 83.50 778 GLY A CA 1
ATOM 6228 C C . GLY A 1 778 ? 2.529 18.668 17.683 1.00 83.50 778 GLY A C 1
ATOM 6229 O O . GLY A 1 778 ? 1.452 18.097 17.519 1.00 83.50 778 GLY A O 1
ATOM 6230 N N . MET A 1 779 ? 3.628 18.348 17.004 1.00 75.56 779 MET A N 1
ATOM 6231 C CA . MET A 1 779 ? 3.678 17.257 16.035 1.00 75.56 779 MET A CA 1
ATOM 6232 C C . MET A 1 779 ? 3.592 15.894 16.726 1.00 75.56 779 MET A C 1
ATOM 6234 O O . MET A 1 779 ? 4.347 15.606 17.654 1.00 75.56 779 MET A O 1
ATOM 6238 N N . MET A 1 780 ? 2.689 15.041 16.243 1.00 81.50 780 MET A N 1
ATOM 6239 C CA . MET A 1 780 ? 2.653 13.630 16.622 1.00 81.50 780 MET A CA 1
ATOM 6240 C C . MET A 1 780 ? 3.633 12.843 15.762 1.00 81.50 780 MET A C 1
ATOM 6242 O O . MET A 1 780 ? 3.695 13.036 14.547 1.00 81.50 780 MET A O 1
ATOM 6246 N N . ASN A 1 781 ? 4.352 11.910 16.383 1.00 83.94 781 ASN A N 1
ATOM 6247 C CA . ASN A 1 781 ? 5.056 10.895 15.615 1.00 83.94 781 ASN A CA 1
ATOM 6248 C C . ASN A 1 781 ? 4.047 10.008 14.860 1.00 83.94 781 ASN A C 1
ATOM 6250 O O . ASN A 1 781 ? 2.858 9.936 15.193 1.00 83.94 781 ASN A O 1
ATOM 6254 N N . ARG A 1 782 ? 4.535 9.317 13.832 1.00 81.75 782 ARG A N 1
ATOM 6255 C CA . ARG A 1 782 ? 3.695 8.538 12.921 1.00 81.75 782 ARG A CA 1
ATOM 6256 C C . ARG A 1 782 ? 2.879 7.444 13.613 1.00 81.75 782 ARG A C 1
ATOM 6258 O O . ARG A 1 782 ? 1.720 7.248 13.250 1.00 81.75 782 ARG A O 1
ATOM 6265 N N . MET A 1 783 ? 3.455 6.733 14.586 1.00 85.81 783 MET A N 1
ATOM 6266 C CA . MET A 1 783 ? 2.742 5.669 15.307 1.00 85.81 783 MET A CA 1
ATOM 6267 C C . MET A 1 783 ? 1.580 6.230 16.127 1.00 85.81 783 MET A C 1
ATOM 6269 O O . MET A 1 783 ? 0.477 5.694 16.057 1.00 85.81 783 MET A O 1
ATOM 6273 N N . ASN A 1 784 ? 1.792 7.346 16.830 1.00 88.38 784 ASN A N 1
ATOM 6274 C CA . ASN A 1 784 ? 0.744 8.015 17.600 1.00 88.38 784 ASN A CA 1
ATOM 6275 C C . ASN A 1 784 ? -0.356 8.564 16.690 1.00 88.38 784 ASN A C 1
ATOM 6277 O O . ASN A 1 784 ? -1.532 8.351 16.968 1.00 88.38 784 ASN A O 1
ATOM 6281 N N . TYR A 1 785 ? 0.014 9.202 15.575 1.00 89.25 785 TYR A N 1
ATOM 6282 C CA . TYR A 1 785 ? -0.955 9.643 14.571 1.00 89.25 785 TYR A CA 1
ATOM 6283 C C . TYR A 1 785 ? -1.792 8.465 14.053 1.00 89.25 785 TYR A C 1
ATOM 6285 O O . TYR A 1 785 ? -3.021 8.522 14.066 1.00 89.25 785 TYR A O 1
ATOM 6293 N N . SER A 1 786 ? -1.128 7.368 13.672 1.00 90.06 786 SER A N 1
ATOM 6294 C CA . SER A 1 786 ? -1.802 6.197 13.109 1.00 90.06 786 SER A CA 1
ATOM 6295 C C . SER A 1 786 ? -2.756 5.550 14.111 1.00 90.06 786 SER A C 1
ATOM 6297 O O . SER A 1 786 ? -3.869 5.181 13.750 1.00 90.06 786 SER A O 1
ATOM 6299 N N . LYS A 1 787 ? -2.351 5.472 15.384 1.00 91.88 787 LYS A N 1
ATOM 6300 C CA . LYS A 1 787 ? -3.173 4.952 16.481 1.00 91.88 787 LYS A CA 1
ATOM 6301 C C . LYS A 1 787 ? -4.408 5.816 16.725 1.00 91.88 787 LYS A C 1
ATOM 6303 O O . LYS A 1 787 ? -5.515 5.291 16.754 1.00 91.88 787 LYS A O 1
ATOM 6308 N N . VAL A 1 788 ? -4.225 7.131 16.840 1.00 92.12 788 VAL A N 1
ATOM 6309 C CA . VAL A 1 788 ? -5.314 8.082 17.106 1.00 92.12 788 VAL A CA 1
ATOM 6310 C C . VAL A 1 788 ? -6.356 8.063 15.979 1.00 92.12 788 VAL A C 1
ATOM 6312 O O . VAL A 1 788 ? -7.552 8.038 16.256 1.00 92.12 788 VAL A O 1
ATOM 6315 N N . VAL A 1 789 ? -5.927 7.994 14.714 1.00 91.56 789 VAL A N 1
ATOM 6316 C CA . VAL A 1 789 ? -6.838 7.873 13.559 1.00 91.56 789 VAL A CA 1
ATOM 6317 C C . VAL A 1 789 ? -7.506 6.493 13.484 1.00 91.56 789 VAL A C 1
ATOM 6319 O O . VAL A 1 789 ? -8.674 6.394 13.097 1.00 91.56 789 VAL A O 1
ATOM 6322 N N . ALA A 1 790 ? -6.797 5.423 13.857 1.00 90.50 790 ALA A N 1
ATOM 6323 C CA . ALA A 1 790 ? -7.344 4.068 13.868 1.00 90.50 790 ALA A CA 1
ATOM 6324 C C . ALA A 1 790 ? -8.457 3.899 14.918 1.00 90.50 790 ALA A C 1
ATOM 6326 O O . ALA A 1 790 ? -9.518 3.354 14.602 1.00 90.50 790 ALA A O 1
ATOM 6327 N N . ASP A 1 791 ? -8.245 4.420 16.130 1.00 91.88 791 ASP A N 1
ATOM 6328 C CA . ASP A 1 791 ? -9.210 4.340 17.234 1.00 91.88 791 ASP A CA 1
ATOM 6329 C C . ASP A 1 791 ? -10.419 5.272 17.052 1.00 91.88 791 ASP A C 1
ATOM 6331 O O . ASP A 1 791 ? -11.504 5.004 17.571 1.00 91.88 791 ASP A O 1
ATOM 6335 N N . ALA A 1 792 ? -10.261 6.386 16.333 1.00 93.56 792 ALA A N 1
ATOM 6336 C CA . ALA A 1 792 ? -11.326 7.371 16.195 1.00 93.56 792 ALA A CA 1
ATOM 6337 C C . ALA A 1 792 ? -12.530 6.813 15.417 1.00 93.56 792 ALA A C 1
ATOM 6339 O O . ALA A 1 792 ? -12.404 6.279 14.313 1.00 93.56 792 ALA A O 1
ATOM 6340 N N . SER A 1 793 ? -13.726 6.967 15.993 1.00 94.62 793 SER A N 1
ATOM 6341 C CA . SER A 1 793 ? -14.992 6.591 15.343 1.00 94.62 793 SER A CA 1
ATOM 6342 C C . SER A 1 793 ? -15.604 7.746 14.541 1.00 94.62 793 SER A C 1
ATOM 6344 O O . SER A 1 793 ? -16.315 7.495 13.572 1.00 94.62 793 SER A O 1
ATOM 6346 N N . PHE A 1 794 ? -15.282 8.999 14.889 1.00 97.00 794 PHE A N 1
ATOM 6347 C CA . PHE A 1 794 ? -15.730 10.206 14.186 1.00 97.00 794 PHE A CA 1
ATOM 6348 C C . PHE A 1 794 ? -14.547 11.148 13.955 1.00 97.00 794 PHE A C 1
ATOM 6350 O O . PHE A 1 794 ? -13.837 11.489 14.903 1.00 97.00 794 PHE A O 1
ATOM 6357 N N . ILE A 1 795 ? -14.343 11.585 12.713 1.00 97.44 795 ILE A N 1
ATOM 6358 C CA . ILE A 1 795 ? -13.245 12.477 12.323 1.00 97.44 795 ILE A CA 1
ATOM 6359 C C . ILE A 1 795 ? -13.818 13.686 11.580 1.00 97.44 795 ILE A C 1
ATOM 6361 O O . ILE A 1 795 ? -14.569 13.519 10.625 1.00 97.44 795 ILE A O 1
ATOM 6365 N N . ILE A 1 796 ? -13.467 14.903 12.001 1.00 97.69 796 ILE A N 1
ATOM 6366 C CA . ILE A 1 796 ? -13.905 16.160 11.381 1.00 97.69 796 ILE A CA 1
ATOM 6367 C C . ILE A 1 796 ? -12.720 16.887 10.750 1.00 97.69 796 ILE A C 1
ATOM 6369 O O . ILE A 1 796 ? -11.767 17.247 11.432 1.00 97.69 796 ILE A O 1
ATOM 6373 N N . ASN A 1 797 ? -12.774 17.137 9.446 1.00 95.25 797 ASN A N 1
ATOM 6374 C CA . ASN A 1 797 ? -11.749 17.847 8.682 1.00 95.25 797 ASN A CA 1
ATOM 6375 C C . ASN A 1 797 ? -12.386 18.658 7.535 1.00 95.25 797 ASN A C 1
ATOM 6377 O O . ASN A 1 797 ? -12.254 18.276 6.370 1.00 95.25 797 ASN A O 1
ATOM 6381 N N . PRO A 1 798 ? -13.105 19.759 7.833 1.00 95.00 798 PRO A N 1
ATOM 6382 C CA . PRO A 1 798 ? -13.676 20.646 6.825 1.00 95.00 798 PRO A CA 1
ATOM 6383 C C . PRO A 1 798 ? -12.581 21.573 6.294 1.00 95.00 798 PRO A C 1
ATOM 6385 O O . PRO A 1 798 ? -12.460 22.722 6.695 1.00 95.00 798 PRO A O 1
ATOM 6388 N N . SER A 1 799 ? -11.710 21.053 5.438 1.00 92.88 799 SER A N 1
ATOM 6389 C CA . SER A 1 799 ? -10.613 21.843 4.877 1.00 92.88 799 SER A CA 1
ATOM 6390 C C . SER A 1 799 ? -11.132 22.925 3.925 1.00 92.88 799 SER A C 1
ATOM 6392 O O . SER A 1 799 ? -12.102 22.707 3.198 1.00 92.88 799 SER A O 1
ATOM 6394 N N . TYR A 1 800 ? -10.466 24.084 3.881 1.00 90.69 800 TYR A N 1
ATOM 6395 C CA . TYR A 1 800 ? -10.764 25.096 2.862 1.00 90.69 800 TYR A CA 1
ATOM 6396 C C . TYR A 1 800 ? -10.271 24.653 1.481 1.00 90.69 800 TYR A C 1
ATOM 6398 O O . TYR A 1 800 ? -10.861 25.003 0.471 1.00 90.69 800 TYR A O 1
ATOM 6406 N N . SER A 1 801 ? -9.184 23.890 1.412 1.00 86.81 801 SER A N 1
ATOM 6407 C CA . SER A 1 801 ? -8.650 23.367 0.154 1.00 86.81 801 SER A CA 1
ATOM 6408 C C . SER A 1 801 ? -7.778 22.138 0.406 1.00 86.81 801 SER A C 1
ATOM 6410 O O . SER A 1 801 ? -7.069 22.075 1.415 1.00 86.81 801 SER A O 1
ATOM 6412 N N . GLU A 1 802 ? -7.809 21.179 -0.515 1.00 85.44 802 GLU A N 1
ATOM 6413 C CA . GLU A 1 802 ? -6.985 19.966 -0.507 1.00 85.44 802 GLU A CA 1
ATOM 6414 C C . GLU A 1 802 ? -6.617 19.595 -1.945 1.00 85.44 802 GLU A C 1
ATOM 6416 O O . GLU A 1 802 ? -7.463 19.694 -2.830 1.00 85.44 802 GLU A O 1
ATOM 6421 N N . GLY A 1 803 ? -5.408 19.079 -2.165 1.00 78.50 803 GLY A N 1
ATOM 6422 C CA . GLY A 1 803 ? -5.027 18.531 -3.472 1.00 78.50 803 GLY A CA 1
ATOM 6423 C C . GLY A 1 803 ? -5.535 17.105 -3.698 1.00 78.50 803 GLY A C 1
ATOM 6424 O O . GLY A 1 803 ? -5.824 16.696 -4.820 1.00 78.50 803 GLY A O 1
ATOM 6425 N N . TYR A 1 804 ? -5.703 16.348 -2.611 1.00 86.19 804 TYR A N 1
ATOM 6426 C CA . TYR A 1 804 ? -6.385 15.049 -2.601 1.00 86.19 804 TYR A CA 1
ATOM 6427 C C . TYR A 1 804 ? -7.136 14.837 -1.285 1.00 86.19 804 TYR A C 1
ATOM 6429 O O . TYR A 1 804 ? -8.340 14.634 -1.300 1.00 86.19 804 TYR A O 1
ATOM 6437 N N . GLY A 1 805 ? -6.442 14.971 -0.145 1.00 87.19 805 GLY A N 1
ATOM 6438 C CA . GLY A 1 805 ? -7.025 14.844 1.197 1.00 87.19 805 GLY A CA 1
ATOM 6439 C C . GLY A 1 805 ? -6.652 13.544 1.921 1.00 87.19 805 GLY A C 1
ATOM 6440 O O . GLY A 1 805 ? -7.522 12.807 2.377 1.00 87.19 805 GLY A O 1
ATOM 6441 N N . HIS A 1 806 ? -5.351 13.265 2.088 1.00 91.19 806 HIS A N 1
ATOM 6442 C CA . HIS A 1 806 ? -4.878 12.004 2.687 1.00 91.19 806 HIS A CA 1
ATOM 6443 C C . HIS A 1 806 ? -5.426 11.717 4.091 1.00 91.19 806 HIS A C 1
ATOM 6445 O O . HIS A 1 806 ? -5.704 10.560 4.379 1.00 91.19 806 HIS A O 1
ATOM 6451 N N . ILE A 1 807 ? -5.644 12.741 4.927 1.00 90.12 807 ILE A N 1
ATOM 6452 C CA . ILE A 1 807 ? -6.221 12.583 6.278 1.00 90.12 807 ILE A CA 1
ATOM 6453 C C . ILE A 1 807 ? -7.656 12.037 6.197 1.00 90.12 807 ILE A C 1
ATOM 6455 O O . ILE A 1 807 ? -8.023 11.135 6.948 1.00 90.12 807 ILE A O 1
ATOM 6459 N N . ILE A 1 808 ? -8.453 12.546 5.251 1.00 92.88 808 ILE A N 1
ATOM 6460 C CA . ILE A 1 808 ? -9.817 12.069 4.987 1.00 92.88 808 ILE A CA 1
ATOM 6461 C C . ILE A 1 808 ? -9.765 10.625 4.483 1.00 92.88 808 ILE A C 1
ATOM 6463 O O . ILE A 1 808 ? -10.530 9.778 4.936 1.00 92.88 808 ILE A O 1
ATOM 6467 N N . ASN A 1 809 ? -8.822 10.310 3.597 1.00 94.81 809 ASN A N 1
ATOM 6468 C CA . ASN A 1 809 ? -8.696 8.966 3.047 1.00 94.81 809 ASN A CA 1
ATOM 6469 C C . ASN A 1 809 ? -8.167 7.929 4.063 1.00 94.81 809 ASN A C 1
ATOM 6471 O O . ASN A 1 809 ? -8.616 6.788 4.069 1.00 94.81 809 ASN A O 1
ATOM 6475 N N . GLN A 1 810 ? -7.282 8.327 4.981 1.00 94.19 810 GLN A N 1
ATOM 6476 C CA . GLN A 1 810 ? -6.836 7.516 6.124 1.00 94.19 810 GLN A CA 1
ATOM 6477 C C . GLN A 1 810 ? -7.970 7.278 7.136 1.00 94.19 810 GLN A C 1
ATOM 6479 O O . GLN A 1 810 ? -8.067 6.197 7.718 1.00 94.19 810 GLN A O 1
ATOM 6484 N N . ALA A 1 811 ? -8.870 8.253 7.306 1.00 93.69 811 ALA A N 1
ATOM 6485 C CA . ALA A 1 811 ? -10.095 8.094 8.088 1.00 93.69 811 ALA A CA 1
ATOM 6486 C C . ALA A 1 811 ? -11.086 7.114 7.429 1.00 93.69 811 ALA A C 1
ATOM 6488 O O . ALA A 1 811 ? -11.657 6.264 8.118 1.00 93.69 811 ALA A O 1
ATOM 6489 N N . ARG A 1 812 ? -11.238 7.174 6.095 1.00 94.88 812 ARG A N 1
ATOM 6490 C CA . ARG A 1 812 ? -11.992 6.174 5.314 1.00 94.88 812 ARG A CA 1
ATOM 6491 C C . ARG A 1 812 ? -11.395 4.781 5.512 1.00 94.88 812 ARG A C 1
ATOM 6493 O O . ARG A 1 812 ? -12.122 3.861 5.873 1.00 94.88 812 ARG A O 1
ATOM 6500 N N . ALA A 1 813 ? -10.071 4.644 5.391 1.00 94.00 813 ALA A N 1
ATOM 6501 C CA . ALA A 1 813 ? -9.357 3.385 5.614 1.00 94.00 813 ALA A CA 1
ATOM 6502 C C . ALA A 1 813 ? -9.596 2.810 7.014 1.00 94.00 813 ALA A C 1
ATOM 6504 O O . ALA A 1 813 ? -9.779 1.605 7.155 1.00 94.00 813 ALA A O 1
ATOM 6505 N N . SER A 1 814 ? -9.645 3.652 8.055 1.00 91.62 814 SER A N 1
ATOM 6506 C CA . SER A 1 814 ? -9.916 3.176 9.413 1.00 91.62 814 SER A CA 1
ATOM 6507 C C . SER A 1 814 ? -11.376 2.764 9.620 1.00 91.62 814 SER A C 1
ATOM 6509 O O . SER A 1 814 ? -11.633 1.945 10.497 1.00 91.62 814 SER A O 1
ATOM 6511 N N . GLY A 1 815 ? -12.316 3.251 8.802 1.00 91.81 815 GLY A N 1
ATOM 6512 C CA . GLY A 1 815 ? -13.761 3.022 8.927 1.00 91.81 815 GLY A CA 1
ATOM 6513 C C . GLY A 1 815 ? -14.457 4.006 9.872 1.00 91.81 815 GLY A C 1
ATOM 6514 O O . GLY A 1 815 ? -15.405 3.635 10.562 1.00 91.81 815 GLY A O 1
ATOM 6515 N N . ALA A 1 816 ? -13.927 5.225 9.996 1.00 94.50 816 ALA A N 1
ATOM 6516 C CA . ALA A 1 816 ? -14.539 6.292 10.784 1.00 94.50 816 ALA A CA 1
ATOM 6517 C C . ALA A 1 816 ? -15.680 6.983 10.013 1.00 94.50 816 ALA A C 1
ATOM 6519 O O . ALA A 1 816 ? -15.684 7.007 8.785 1.00 94.50 816 ALA A O 1
ATOM 6520 N N . VAL A 1 817 ? -16.612 7.617 10.729 1.00 96.31 817 VAL A N 1
ATOM 6521 C CA . VAL A 1 817 ? -17.544 8.590 10.139 1.00 96.31 817 VAL A CA 1
ATOM 6522 C C . VAL A 1 817 ? -16.793 9.903 9.918 1.00 96.31 817 VAL A C 1
ATOM 6524 O O . VAL A 1 817 ? -16.324 10.518 10.879 1.00 96.31 817 VAL A O 1
ATOM 6527 N N . ILE A 1 818 ? -16.675 10.336 8.662 1.00 97.00 818 ILE A N 1
ATOM 6528 C CA . ILE A 1 818 ? -15.952 11.560 8.293 1.00 97.00 818 ILE A CA 1
ATOM 6529 C C . ILE A 1 818 ? -16.918 12.739 8.166 1.00 97.00 818 ILE A C 1
ATOM 6531 O O . ILE A 1 818 ? -17.958 12.609 7.532 1.00 97.00 818 ILE A O 1
ATOM 6535 N N . ILE A 1 819 ? -16.556 13.898 8.716 1.00 97.62 819 ILE A N 1
ATOM 6536 C CA . ILE A 1 819 ? -17.251 15.178 8.540 1.00 97.62 819 ILE A CA 1
ATOM 6537 C C . ILE A 1 819 ? -16.305 16.135 7.799 1.00 97.62 819 ILE A C 1
ATOM 6539 O O . ILE A 1 819 ? -15.247 16.482 8.323 1.00 97.62 819 ILE A O 1
ATOM 6543 N N . THR A 1 820 ? -16.640 16.562 6.583 1.00 97.06 820 THR A N 1
ATOM 6544 C CA . THR A 1 820 ? -15.757 17.402 5.747 1.00 97.06 820 THR A CA 1
ATOM 6545 C C . THR A 1 820 ? -16.546 18.394 4.888 1.00 97.06 820 THR A C 1
ATOM 6547 O O . THR A 1 820 ? -17.767 18.358 4.887 1.00 97.06 820 THR A O 1
ATOM 6550 N N . SER A 1 821 ? -15.888 19.331 4.212 1.00 95.75 821 SER A N 1
ATOM 6551 C CA . SER A 1 821 ? -16.519 20.411 3.440 1.00 95.75 821 SER A CA 1
ATOM 6552 C C . SER A 1 821 ? -17.106 19.926 2.109 1.00 95.75 821 SER A C 1
ATOM 6554 O O . SER A 1 821 ? -16.558 19.044 1.453 1.00 95.75 821 SER A O 1
ATOM 6556 N N . ASP A 1 822 ? -18.224 20.523 1.686 1.00 94.94 822 ASP A N 1
ATOM 6557 C CA . ASP A 1 822 ? -18.894 20.223 0.412 1.00 94.94 822 ASP A CA 1
ATOM 6558 C C . ASP A 1 822 ? -18.247 20.958 -0.777 1.00 94.94 822 ASP A C 1
ATOM 6560 O O . ASP A 1 822 ? -18.871 21.760 -1.475 1.00 94.94 822 ASP A O 1
ATOM 6564 N N . VAL A 1 823 ? -16.943 20.751 -0.963 1.00 90.31 823 VAL A N 1
ATOM 6565 C CA . VAL A 1 823 ? -16.175 21.273 -2.102 1.00 90.31 823 VAL A CA 1
ATOM 6566 C C . VAL A 1 823 ? -15.186 20.198 -2.566 1.00 90.31 823 VAL A C 1
ATOM 6568 O O . VAL A 1 823 ? -14.667 19.451 -1.735 1.00 90.31 823 VAL A O 1
ATOM 6571 N N . PRO A 1 824 ? -14.889 20.099 -3.873 1.00 88.00 824 PRO A N 1
ATOM 6572 C CA . PRO A 1 824 ? -13.865 19.183 -4.354 1.00 88.00 824 PRO A CA 1
ATOM 6573 C C . PRO A 1 824 ? -12.476 19.494 -3.774 1.00 88.00 824 PRO A C 1
ATOM 6575 O O . PRO A 1 824 ? -12.132 20.672 -3.645 1.00 88.00 824 PRO A O 1
ATOM 6578 N N . PRO A 1 825 ? -11.658 18.470 -3.467 1.00 88.81 825 PRO A N 1
ATOM 6579 C CA . PRO A 1 825 ? -11.929 17.046 -3.681 1.00 88.81 825 PRO A CA 1
ATOM 6580 C C . PRO A 1 825 ? -12.625 16.335 -2.511 1.00 88.81 825 PRO A C 1
ATOM 6582 O O . PRO A 1 825 ? -12.930 15.150 -2.618 1.00 88.81 825 PRO A O 1
ATOM 6585 N N . MET A 1 826 ? -12.895 17.019 -1.394 1.00 91.88 826 MET A N 1
ATOM 6586 C CA . MET A 1 826 ? -13.487 16.397 -0.203 1.00 91.88 826 MET A CA 1
ATOM 6587 C C . MET A 1 826 ? -14.836 15.725 -0.506 1.00 91.88 826 MET A C 1
ATOM 6589 O O . MET A 1 826 ? -15.061 14.587 -0.096 1.00 91.88 826 MET A O 1
ATOM 6593 N N . ASN A 1 827 ? -15.699 16.390 -1.278 1.00 91.19 827 ASN A N 1
ATOM 6594 C CA . ASN A 1 827 ? -16.999 15.850 -1.689 1.00 91.19 827 ASN A CA 1
ATOM 6595 C C . ASN A 1 827 ? -16.940 14.879 -2.884 1.00 91.19 827 ASN A C 1
ATOM 6597 O O . ASN A 1 827 ? -17.949 14.270 -3.220 1.00 91.19 827 ASN A O 1
ATOM 6601 N N . GLU A 1 828 ? -15.770 14.693 -3.504 1.00 89.62 828 GLU A N 1
ATOM 6602 C CA . GLU A 1 828 ? -15.558 13.598 -4.459 1.00 89.62 828 GLU A CA 1
ATOM 6603 C C . GLU A 1 828 ? -15.277 12.275 -3.735 1.00 89.62 828 GLU A C 1
ATOM 6605 O O . GLU A 1 828 ? -15.593 11.208 -4.254 1.00 89.62 828 GLU A O 1
ATOM 6610 N N . MET A 1 829 ? -14.677 12.336 -2.539 1.00 89.25 829 MET A N 1
ATOM 6611 C CA . MET A 1 829 ? -14.340 11.157 -1.729 1.00 89.25 829 MET A CA 1
ATOM 6612 C C . MET A 1 829 ? -15.466 10.724 -0.784 1.00 89.25 829 MET A C 1
ATOM 6614 O O . MET A 1 829 ? -15.450 9.593 -0.291 1.00 89.25 829 MET A O 1
ATOM 6618 N N . ILE A 1 830 ? -16.401 11.630 -0.486 1.00 93.12 830 ILE A N 1
ATOM 6619 C CA . ILE A 1 830 ? -17.463 11.448 0.504 1.00 93.12 830 ILE A CA 1
ATOM 6620 C C . ILE A 1 830 ? -18.828 11.642 -0.152 1.00 93.12 830 ILE A C 1
ATOM 6622 O O . ILE A 1 830 ? -19.153 12.725 -0.633 1.00 93.12 830 ILE A O 1
ATOM 6626 N N . ILE A 1 831 ? -19.656 10.601 -0.091 1.00 89.12 831 ILE A N 1
ATOM 6627 C CA . ILE A 1 831 ? -21.054 10.634 -0.514 1.00 89.12 831 ILE A CA 1
ATOM 6628 C C . ILE A 1 831 ? -21.888 11.049 0.699 1.00 89.12 831 ILE A C 1
ATOM 6630 O O . ILE A 1 831 ? -21.867 10.388 1.744 1.00 89.12 831 ILE A O 1
ATOM 6634 N N . ALA A 1 832 ? -22.596 12.171 0.573 1.00 88.94 832 ALA A N 1
ATOM 6635 C CA . ALA A 1 832 ? -23.331 12.783 1.672 1.00 88.94 832 ALA A CA 1
ATOM 6636 C C . ALA A 1 832 ? -24.337 11.810 2.308 1.00 88.94 832 ALA A C 1
ATOM 6638 O O . ALA A 1 832 ? -25.245 11.319 1.646 1.00 88.94 832 ALA A O 1
ATOM 6639 N N . ASN A 1 833 ? -24.198 11.595 3.615 1.00 82.56 833 ASN A N 1
ATOM 6640 C CA . ASN A 1 833 ? -24.991 10.690 4.452 1.00 82.56 833 ASN A CA 1
ATOM 6641 C C . ASN A 1 833 ? -24.887 9.192 4.108 1.00 82.56 833 ASN A C 1
ATOM 6643 O O . ASN A 1 833 ? -25.532 8.393 4.779 1.00 82.56 833 ASN A O 1
ATOM 6647 N N . GLU A 1 834 ? -24.062 8.800 3.133 1.00 90.50 834 GLU A N 1
ATOM 6648 C CA . GLU A 1 834 ? -23.826 7.392 2.782 1.00 90.50 834 GLU A CA 1
ATOM 6649 C C . GLU A 1 834 ? -22.438 6.912 3.215 1.00 90.50 834 GLU A C 1
ATOM 6651 O O . GLU A 1 834 ? -22.312 5.811 3.744 1.00 90.50 834 GLU A O 1
ATOM 6656 N N . SER A 1 835 ? -21.401 7.736 3.022 1.00 90.88 835 SER A N 1
ATOM 6657 C CA . SER A 1 835 ? -20.010 7.436 3.409 1.00 90.88 835 SER A CA 1
ATOM 6658 C C . SER A 1 835 ? -19.338 8.555 4.216 1.00 90.88 835 SER A C 1
ATOM 6660 O O . SER A 1 835 ? -18.171 8.458 4.591 1.00 90.88 835 SER A O 1
ATOM 6662 N N . GLY A 1 836 ? -20.084 9.611 4.547 1.00 95.12 836 GLY A N 1
ATOM 6663 C CA . GLY A 1 836 ? -19.678 10.663 5.475 1.00 95.12 836 GLY A CA 1
ATOM 6664 C C . GLY A 1 836 ? -20.679 11.815 5.499 1.00 95.12 836 GLY A C 1
ATOM 6665 O O . GLY A 1 836 ? -21.744 11.753 4.891 1.00 95.12 836 GLY A O 1
ATOM 6666 N N . ILE A 1 837 ? -20.354 12.881 6.218 1.00 96.88 837 ILE A N 1
ATOM 6667 C CA . ILE A 1 837 ? -21.197 14.059 6.416 1.00 96.88 837 ILE A CA 1
ATOM 6668 C C . ILE A 1 837 ? -20.522 15.264 5.762 1.00 96.88 837 ILE A C 1
ATOM 6670 O O . ILE A 1 837 ? -19.361 15.560 6.041 1.00 96.88 837 ILE A O 1
ATOM 6674 N N . LEU A 1 838 ? -21.265 15.985 4.923 1.00 96.94 838 LEU A N 1
ATOM 6675 C CA . LEU A 1 838 ? -20.769 17.193 4.267 1.00 96.94 838 LEU A CA 1
ATOM 6676 C C . LEU A 1 838 ? -21.222 18.469 4.994 1.00 96.94 838 LEU A C 1
ATOM 6678 O O . LEU A 1 838 ? -22.394 18.609 5.361 1.00 96.94 838 LEU A O 1
ATOM 6682 N N . VAL A 1 839 ? -20.281 19.392 5.187 1.00 97.19 839 VAL A N 1
ATOM 6683 C CA . VAL A 1 839 ? -20.473 20.758 5.686 1.00 97.19 839 VAL A CA 1
ATOM 6684 C C . VAL A 1 839 ? -20.781 21.656 4.496 1.00 97.19 839 VAL A C 1
ATOM 6686 O O . VAL A 1 839 ? -19.960 21.778 3.584 1.00 97.19 839 VAL A O 1
ATOM 6689 N N . SER A 1 840 ? -21.949 22.300 4.517 1.00 95.56 840 SER A N 1
ATOM 6690 C CA . SER A 1 840 ? -22.368 23.244 3.476 1.00 95.56 840 SER A CA 1
ATOM 6691 C C . SER A 1 840 ? -21.286 24.298 3.251 1.00 95.56 840 SER A C 1
ATOM 6693 O O . SER A 1 840 ? -20.819 24.923 4.199 1.00 95.56 840 SER A O 1
ATOM 6695 N N . SER A 1 841 ? -20.834 24.443 2.007 1.00 94.19 841 SER A N 1
ATOM 6696 C CA . SER A 1 841 ? -19.669 25.261 1.670 1.00 94.19 841 SER A CA 1
ATOM 6697 C C . SER A 1 841 ? -19.865 25.974 0.336 1.00 94.19 841 SER A C 1
ATOM 6699 O O . SER A 1 841 ? -20.421 25.425 -0.614 1.00 94.19 841 SER A O 1
ATOM 6701 N N . LYS A 1 842 ? -19.380 27.213 0.236 1.00 92.31 842 LYS A N 1
ATOM 6702 C CA . LYS A 1 842 ? -19.358 27.990 -1.011 1.00 92.31 842 LYS A CA 1
ATOM 6703 C C . LYS A 1 842 ? -17.990 27.893 -1.673 1.00 92.31 842 LYS A C 1
ATOM 6705 O O . LYS A 1 842 ? -16.970 27.867 -0.994 1.00 92.31 842 LYS A O 1
ATOM 6710 N N . ARG A 1 843 ? -17.960 27.896 -3.009 1.00 91.38 843 ARG A N 1
ATOM 6711 C CA . ARG A 1 843 ? -16.710 27.887 -3.788 1.00 91.38 843 ARG A CA 1
ATOM 6712 C C . ARG A 1 843 ? -16.227 29.314 -4.046 1.00 91.38 843 ARG A C 1
ATOM 6714 O O . ARG A 1 843 ? -16.837 30.048 -4.823 1.00 91.38 843 ARG A O 1
ATOM 6721 N N . GLU A 1 844 ? -15.099 29.686 -3.457 1.00 89.00 844 GLU A N 1
ATOM 6722 C CA . GLU A 1 844 ? -14.434 30.973 -3.632 1.00 89.00 844 GLU A CA 1
ATOM 6723 C C . GLU A 1 844 ? -13.310 30.925 -4.669 1.00 89.00 844 GLU A C 1
ATOM 6725 O O . GLU A 1 844 ? -12.497 29.996 -4.744 1.00 89.00 844 GLU A O 1
ATOM 6730 N N . LYS A 1 845 ? -13.279 31.965 -5.509 1.00 88.38 845 LYS A N 1
ATOM 6731 C CA . LYS A 1 845 ? -12.260 32.141 -6.543 1.00 88.38 845 LYS A CA 1
ATOM 6732 C C . LYS A 1 845 ? -11.064 32.888 -5.967 1.00 88.38 845 LYS A C 1
ATOM 6734 O O . LYS A 1 845 ? -11.225 34.001 -5.468 1.00 88.38 845 LYS A O 1
ATOM 6739 N N . HIS A 1 846 ? -9.868 32.332 -6.127 1.00 79.94 846 HIS A N 1
ATOM 6740 C CA . HIS A 1 846 ? -8.640 32.940 -5.624 1.00 79.94 846 HIS A CA 1
ATOM 6741 C C . HIS A 1 846 ? -7.833 33.607 -6.755 1.00 79.94 846 HIS A C 1
ATOM 6743 O O . HIS A 1 846 ? -7.597 32.971 -7.785 1.00 79.94 846 HIS A O 1
ATOM 6749 N N . PRO A 1 847 ? -7.369 34.864 -6.595 1.00 84.94 847 PRO A N 1
ATOM 6750 C CA . PRO A 1 847 ? -6.706 35.609 -7.667 1.00 84.94 847 PRO A CA 1
ATOM 6751 C C . PRO A 1 847 ? -5.324 35.085 -8.072 1.00 84.94 847 PRO A C 1
ATOM 6753 O O . PRO A 1 847 ? -4.812 35.480 -9.114 1.00 84.94 847 PRO A O 1
ATOM 6756 N N . MET A 1 848 ? -4.714 34.222 -7.261 1.00 83.62 848 MET A N 1
ATOM 6757 C CA . MET A 1 848 ? -3.387 33.648 -7.523 1.00 83.62 848 MET A CA 1
ATOM 6758 C C . MET A 1 848 ? -3.424 32.161 -7.892 1.00 83.62 848 MET A C 1
ATOM 6760 O O . MET A 1 848 ? -2.376 31.585 -8.134 1.00 83.62 848 MET A O 1
ATOM 6764 N N . VAL A 1 849 ? -4.605 31.535 -7.946 1.00 86.44 849 VAL A N 1
ATOM 6765 C CA . VAL A 1 849 ? -4.724 30.120 -8.330 1.00 86.44 849 VAL A CA 1
ATOM 6766 C C . VAL A 1 849 ? -5.062 30.044 -9.813 1.00 86.44 849 VAL A C 1
ATOM 6768 O O . VAL A 1 849 ? -6.142 30.476 -10.224 1.00 86.44 849 VAL A O 1
ATOM 6771 N N . MET A 1 850 ? -4.137 29.508 -10.610 1.00 90.12 850 MET A N 1
ATOM 6772 C CA . MET A 1 850 ? -4.195 29.519 -12.078 1.00 90.12 850 MET A CA 1
ATOM 6773 C C . MET A 1 850 ? -5.459 28.841 -12.625 1.00 90.12 850 MET A C 1
ATOM 6775 O O . MET A 1 850 ? -6.161 29.401 -13.471 1.00 90.12 850 MET A O 1
ATOM 6779 N N . LEU A 1 851 ? -5.825 27.691 -12.054 1.00 90.69 851 LEU A N 1
ATOM 6780 C CA . LEU A 1 851 ? -7.034 26.950 -12.417 1.00 90.69 851 LEU A CA 1
ATOM 6781 C C . LEU A 1 851 ? -8.265 27.360 -11.586 1.00 90.69 851 LEU A C 1
ATOM 6783 O O . LEU A 1 851 ? -9.307 26.722 -11.683 1.00 90.69 851 LEU A O 1
ATOM 6787 N N . GLY A 1 852 ? -8.180 28.428 -10.782 1.00 86.88 852 GLY A N 1
ATOM 6788 C CA . GLY A 1 852 ? -9.181 28.837 -9.783 1.00 86.88 852 GLY A CA 1
ATOM 6789 C C . GLY A 1 852 ? -10.271 29.806 -10.268 1.00 86.88 852 GLY A C 1
ATOM 6790 O O . GLY A 1 852 ? -11.035 30.327 -9.452 1.00 86.88 852 GLY A O 1
ATOM 6791 N N . GLY A 1 853 ? -10.346 30.100 -11.571 1.00 86.00 853 GLY A N 1
ATOM 6792 C CA . GLY A 1 853 ? -11.455 30.843 -12.190 1.00 86.00 853 GLY A CA 1
ATOM 6793 C C . GLY A 1 853 ? -11.442 32.373 -12.052 1.00 86.00 853 GLY A C 1
ATOM 6794 O O . GLY A 1 853 ? -12.344 33.027 -12.585 1.00 86.00 853 GLY A O 1
ATOM 6795 N N . LYS A 1 854 ? -10.475 32.959 -11.329 1.00 87.38 854 LYS A N 1
ATOM 6796 C CA . LYS A 1 854 ? -10.252 34.422 -11.219 1.00 87.38 854 LYS A CA 1
ATOM 6797 C C . LYS A 1 854 ? -8.761 34.781 -11.179 1.00 87.38 854 LYS A C 1
ATOM 6799 O O . LYS A 1 854 ? -8.382 35.758 -10.541 1.00 87.38 854 LYS A O 1
ATOM 6804 N N . TYR A 1 855 ? -7.916 33.973 -11.811 1.00 88.75 855 TYR A N 1
ATOM 6805 C CA . TYR A 1 855 ? -6.477 34.216 -11.843 1.00 88.75 855 TYR A CA 1
ATOM 6806 C C . TYR A 1 855 ? -6.167 35.604 -12.430 1.00 88.75 855 TYR A C 1
ATOM 6808 O O . TYR A 1 855 ? -6.744 35.985 -13.446 1.00 88.75 855 TYR A O 1
ATOM 6816 N N . LYS A 1 856 ? -5.302 36.376 -11.759 1.00 83.31 856 LYS A N 1
ATOM 6817 C CA . LYS A 1 856 ? -4.902 37.729 -12.188 1.00 83.31 856 LYS A CA 1
ATOM 6818 C C . LYS A 1 856 ? -3.828 37.724 -13.277 1.00 83.31 856 LYS A C 1
ATOM 6820 O O . LYS A 1 856 ? -3.696 38.729 -13.967 1.00 83.31 856 LYS A O 1
ATOM 6825 N N . GLY A 1 857 ? -3.042 36.652 -13.374 1.00 82.19 857 GLY A N 1
ATOM 6826 C CA . GLY A 1 857 ? -2.027 36.495 -14.413 1.00 82.19 857 GLY A CA 1
ATOM 6827 C C . GLY A 1 857 ? -2.625 36.069 -15.755 1.00 82.19 857 GLY A C 1
ATOM 6828 O O . GLY A 1 857 ? -3.818 35.776 -15.864 1.00 82.19 857 GLY A O 1
ATOM 6829 N N . GLU A 1 858 ? -1.781 36.023 -16.780 1.00 84.00 858 GLU A N 1
ATOM 6830 C CA . GLU A 1 858 ? -2.162 35.538 -18.108 1.00 84.00 858 GLU A CA 1
ATOM 6831 C C . GLU A 1 858 ? -2.392 34.015 -18.101 1.00 84.00 858 GLU A C 1
ATOM 6833 O O . GLU A 1 858 ? -1.888 33.299 -17.233 1.00 84.00 858 GLU A O 1
ATOM 6838 N N . HIS A 1 859 ? -3.181 33.522 -19.061 1.00 91.88 859 HIS A N 1
ATOM 6839 C CA . HIS A 1 859 ? -3.445 32.091 -19.277 1.00 91.88 859 HIS A CA 1
ATOM 6840 C C . HIS A 1 859 ? -4.111 31.342 -18.106 1.00 91.88 859 HIS A C 1
ATOM 6842 O O . HIS A 1 859 ? -3.949 30.135 -17.958 1.00 91.88 859 HIS A O 1
ATOM 6848 N N . GLY A 1 860 ? -4.864 32.025 -17.240 1.00 89.56 860 GLY A N 1
ATOM 6849 C CA . GLY A 1 860 ? -5.687 31.358 -16.224 1.00 89.56 860 GLY A CA 1
ATOM 6850 C C . GLY A 1 860 ? -6.959 30.736 -16.809 1.00 89.56 860 GLY A C 1
ATOM 6851 O O . GLY A 1 860 ? -7.557 31.292 -17.732 1.00 89.56 860 GLY A O 1
ATOM 6852 N N . LEU A 1 861 ? -7.428 29.623 -16.237 1.00 93.12 861 LEU A N 1
ATOM 6853 C CA . LEU A 1 861 ? -8.677 28.983 -16.672 1.00 93.12 861 LEU A CA 1
ATOM 6854 C C . LEU A 1 861 ? -9.882 29.904 -16.420 1.00 93.12 861 LEU A C 1
ATOM 6856 O O . LEU A 1 861 ? -10.113 30.354 -15.291 1.00 93.12 861 LEU A O 1
ATOM 6860 N N . LYS A 1 862 ? -10.666 30.175 -17.467 1.00 91.88 862 LYS A N 1
ATOM 6861 C CA . LYS A 1 862 ? -11.844 31.056 -17.425 1.00 91.88 862 LYS A CA 1
ATOM 6862 C C . LYS A 1 862 ? -13.131 30.236 -17.334 1.00 91.88 862 LYS A C 1
ATOM 6864 O O . LYS A 1 862 ? -13.146 29.033 -17.552 1.00 91.88 862 LYS A O 1
ATOM 6869 N N . GLY A 1 863 ? -14.236 30.890 -16.969 1.00 87.00 863 GLY A N 1
ATOM 6870 C CA . GLY A 1 863 ? -15.568 30.264 -16.986 1.00 87.00 863 GLY A CA 1
ATOM 6871 C C . GLY A 1 863 ? -15.822 29.190 -15.919 1.00 87.00 863 GLY A C 1
ATOM 6872 O O . GLY A 1 863 ? -16.885 28.581 -15.927 1.00 87.00 863 GLY A O 1
ATOM 6873 N N . VAL A 1 864 ? -14.897 28.981 -14.977 1.00 89.06 864 VAL A N 1
ATOM 6874 C CA . VAL A 1 864 ? -15.024 27.978 -13.906 1.00 89.06 864 VAL A CA 1
ATOM 6875 C C . VAL A 1 864 ? -15.301 28.598 -12.530 1.00 89.06 864 VAL A C 1
ATOM 6877 O O . VAL A 1 864 ? -15.090 29.797 -12.299 1.00 89.06 864 VAL A O 1
ATOM 6880 N N . GLY A 1 865 ? -15.801 27.770 -11.607 1.00 87.25 865 GLY A N 1
ATOM 6881 C CA . GLY A 1 865 ? -16.001 28.114 -10.197 1.00 87.25 865 GLY A CA 1
ATOM 6882 C C . GLY A 1 865 ? -14.694 28.196 -9.397 1.00 87.25 865 GLY A C 1
ATOM 6883 O O . GLY A 1 865 ? -13.607 27.933 -9.911 1.00 87.25 865 GLY A O 1
ATOM 6884 N N . GLY A 1 866 ? -14.804 28.558 -8.118 1.00 87.00 866 GLY A N 1
ATOM 6885 C CA . GLY A 1 866 ? -13.677 28.582 -7.182 1.00 87.00 866 GLY A CA 1
ATOM 6886 C C . GLY A 1 866 ? -13.113 27.200 -6.837 1.00 87.00 866 GLY A C 1
ATOM 6887 O O . GLY A 1 866 ? -13.752 26.188 -7.125 1.00 87.00 866 GLY A O 1
ATOM 6888 N N . LEU A 1 867 ? -11.929 27.166 -6.220 1.00 84.62 867 LEU A N 1
ATOM 6889 C CA . LEU A 1 867 ? -11.292 25.949 -5.674 1.00 84.62 867 LEU A CA 1
ATOM 6890 C C . LEU A 1 867 ? -11.172 25.973 -4.145 1.00 84.62 867 LEU A C 1
ATOM 6892 O O . LEU A 1 867 ? -10.841 24.958 -3.550 1.00 84.62 867 LEU A O 1
ATOM 6896 N N . VAL A 1 868 ? -11.452 27.115 -3.516 1.00 87.62 868 VAL A N 1
ATOM 6897 C CA . VAL A 1 868 ? -11.362 27.277 -2.065 1.00 87.62 868 VAL A CA 1
ATOM 6898 C C . VAL A 1 868 ? -12.769 27.224 -1.483 1.00 87.62 868 VAL A C 1
ATOM 6900 O O . VAL A 1 868 ? -13.672 27.885 -1.990 1.00 87.62 868 VAL A O 1
ATOM 6903 N N . ALA A 1 869 ? -12.980 26.422 -0.451 1.00 90.25 869 ALA A N 1
ATOM 6904 C CA . ALA A 1 869 ? -14.211 26.376 0.311 1.00 90.25 869 ALA A CA 1
ATOM 6905 C C . ALA A 1 869 ? -14.288 27.566 1.271 1.00 90.25 869 ALA A C 1
ATOM 6907 O O . ALA A 1 869 ? -13.304 27.947 1.901 1.00 90.25 869 ALA A O 1
ATOM 6908 N N . SER A 1 870 ? -15.485 28.122 1.392 1.00 91.31 870 SER A N 1
ATOM 6909 C CA . SER A 1 870 ? -15.833 29.189 2.321 1.00 91.31 870 SER A CA 1
ATOM 6910 C C . SER A 1 870 ? -17.110 28.798 3.043 1.00 91.31 870 SER A C 1
ATOM 6912 O O . SER A 1 870 ? -18.134 28.522 2.413 1.00 91.31 870 SER A O 1
ATOM 6914 N N . PHE A 1 871 ? -17.018 28.710 4.361 1.00 93.75 871 PHE A N 1
ATOM 6915 C CA . PHE A 1 871 ? -18.080 28.287 5.262 1.00 93.75 871 PHE A CA 1
ATOM 6916 C C . PHE A 1 871 ? -17.845 28.948 6.621 1.00 93.75 871 PHE A C 1
ATOM 6918 O O . PHE A 1 871 ? -16.743 29.409 6.922 1.00 93.75 871 PHE A O 1
ATOM 6925 N N . GLN A 1 872 ? -18.893 29.032 7.427 1.00 93.56 872 GLN A N 1
ATOM 6926 C CA . GLN A 1 872 ? -18.854 29.603 8.766 1.00 93.56 872 GLN A CA 1
ATOM 6927 C C . GLN A 1 872 ? -18.878 28.498 9.824 1.00 93.56 872 GLN A C 1
ATOM 6929 O O . GLN A 1 872 ? -19.251 27.352 9.565 1.00 93.56 872 GLN A O 1
ATOM 6934 N N . SER A 1 873 ? -18.535 28.853 11.062 1.00 94.25 873 SER A N 1
ATOM 6935 C CA . SER A 1 873 ? -18.657 27.946 12.209 1.00 94.25 873 SER A CA 1
ATOM 6936 C C . SER A 1 873 ? -20.089 27.432 12.411 1.00 94.25 873 SER A C 1
ATOM 6938 O O . SER A 1 873 ? -20.269 26.293 12.842 1.00 94.25 873 SER A O 1
ATOM 6940 N N . SER A 1 874 ? -21.110 28.205 12.021 1.00 94.25 874 SER A N 1
ATOM 6941 C CA . SER A 1 874 ? -22.510 27.761 12.028 1.00 94.25 874 SER A CA 1
ATOM 6942 C C . SER A 1 874 ? -22.771 26.579 11.093 1.00 94.25 874 SER A C 1
ATOM 6944 O O . SER A 1 874 ? -23.501 25.669 11.477 1.00 94.25 874 SER A O 1
ATOM 6946 N N . ASP A 1 875 ? -22.146 26.548 9.912 1.00 96.50 875 ASP A N 1
ATOM 6947 C CA . ASP A 1 875 ? -22.317 25.462 8.939 1.00 96.50 875 ASP A CA 1
ATOM 6948 C C . ASP A 1 875 ? -21.713 24.153 9.478 1.00 96.50 875 ASP A C 1
ATOM 6950 O O . ASP A 1 875 ? -22.286 23.069 9.331 1.00 96.50 875 ASP A O 1
ATOM 6954 N N . VAL A 1 876 ? -20.572 24.257 10.173 1.00 96.56 876 VAL A N 1
ATOM 6955 C CA . VAL A 1 876 ? -19.932 23.132 10.874 1.00 96.56 876 VAL A CA 1
ATOM 6956 C C . VAL A 1 876 ? -20.845 22.603 11.984 1.00 96.56 876 VAL A C 1
ATOM 6958 O O . VAL A 1 876 ? -21.068 21.394 12.080 1.00 96.56 876 VAL A O 1
ATOM 6961 N N . CYS A 1 877 ? -21.414 23.496 12.797 1.00 95.38 877 CYS A N 1
ATOM 6962 C CA . CYS A 1 877 ? -22.338 23.116 13.865 1.00 95.38 877 CYS A CA 1
ATOM 6963 C C . CYS A 1 877 ? -23.597 22.445 13.329 1.00 95.38 877 CYS A C 1
ATOM 6965 O O . CYS A 1 877 ? -24.017 21.418 13.865 1.00 95.38 877 CYS A O 1
ATOM 6967 N N . GLU A 1 878 ? -24.182 22.990 12.262 1.00 96.12 878 GLU A N 1
ATOM 6968 C CA . GLU A 1 878 ? -25.366 22.422 11.633 1.00 96.12 878 GLU A CA 1
ATOM 6969 C C . GLU A 1 878 ? -25.093 20.999 11.142 1.00 96.12 878 GLU A C 1
ATOM 6971 O O . GLU A 1 878 ? -25.891 20.099 11.410 1.00 96.12 878 GLU A O 1
ATOM 6976 N N . ALA A 1 879 ? -23.948 20.755 10.497 1.00 95.88 879 ALA A N 1
ATOM 6977 C CA . ALA A 1 879 ? -23.572 19.425 10.028 1.00 95.88 879 ALA A CA 1
ATOM 6978 C C . ALA A 1 879 ? -23.462 18.407 11.180 1.00 95.88 879 ALA A C 1
ATOM 6980 O O . ALA A 1 879 ? -24.018 17.308 11.084 1.00 95.88 879 ALA A O 1
ATOM 6981 N N . VAL A 1 880 ? -22.813 18.785 12.288 1.00 96.50 880 VAL A N 1
ATOM 6982 C CA . VAL A 1 880 ? -22.651 17.930 13.479 1.00 96.50 880 VAL A CA 1
ATOM 6983 C C . VAL A 1 880 ? -24.000 17.667 14.151 1.00 96.50 880 VAL A C 1
ATOM 6985 O O . VAL A 1 880 ? -24.353 16.517 14.410 1.00 96.50 880 VAL A O 1
ATOM 6988 N N . GLN A 1 881 ? -24.802 18.707 14.384 1.00 95.69 881 GLN A N 1
ATOM 6989 C CA . GLN A 1 881 ? -26.125 18.579 15.002 1.00 95.69 881 GLN A CA 1
ATOM 6990 C C . GLN A 1 881 ? -27.108 17.806 14.122 1.00 95.69 881 GLN A C 1
ATOM 6992 O O . GLN A 1 881 ? -27.957 17.074 14.633 1.00 95.69 881 GLN A O 1
ATOM 6997 N N . ARG A 1 882 ? -27.027 17.966 12.797 1.00 94.38 882 ARG A N 1
ATOM 6998 C CA . ARG A 1 882 ? -27.807 17.181 11.839 1.00 94.38 882 ARG A CA 1
ATOM 6999 C C . ARG A 1 882 ? -27.447 15.710 11.970 1.00 94.38 882 ARG A C 1
ATOM 7001 O O . ARG A 1 882 ? -28.341 14.932 12.270 1.00 94.38 882 ARG A O 1
ATOM 7008 N N . MET A 1 883 ? -26.160 15.358 11.886 1.00 94.50 883 MET A N 1
ATOM 7009 C CA . MET A 1 883 ? -25.694 13.983 12.091 1.00 94.50 883 MET A CA 1
ATOM 7010 C C . MET A 1 883 ? -26.212 13.411 13.419 1.00 94.50 883 MET A C 1
ATOM 7012 O O . MET A 1 883 ? -26.767 12.316 13.440 1.00 94.50 883 MET A O 1
ATOM 7016 N N . MET A 1 884 ? -26.100 14.152 14.525 1.00 94.38 884 MET A N 1
ATOM 7017 C CA . MET A 1 884 ? -26.575 13.698 15.838 1.00 94.38 884 MET A CA 1
ATOM 7018 C C . MET A 1 884 ? -28.080 13.412 15.878 1.00 94.38 884 MET A C 1
ATOM 7020 O O . MET A 1 884 ? -28.488 12.440 16.509 1.00 94.38 884 MET A O 1
ATOM 7024 N N . ARG A 1 885 ? -28.894 14.253 15.227 1.00 93.06 885 ARG A N 1
ATOM 7025 C CA . ARG A 1 885 ? -30.362 14.152 15.232 1.00 93.06 885 ARG A CA 1
ATOM 7026 C C . ARG A 1 885 ? -30.905 13.144 14.223 1.00 93.06 885 ARG A C 1
ATOM 7028 O O . ARG A 1 885 ? -31.956 12.568 14.473 1.00 93.06 885 ARG A O 1
ATOM 7035 N N . SER A 1 886 ? -30.228 12.965 13.090 1.00 87.44 886 SER A N 1
ATOM 7036 C CA . SER A 1 886 ? -30.748 12.214 11.942 1.00 87.44 886 SER A CA 1
ATOM 7037 C C . SER A 1 886 ? -30.142 10.825 11.765 1.00 87.44 886 SER A C 1
ATOM 7039 O O . SER A 1 886 ? -30.492 10.160 10.797 1.00 87.44 886 SER A O 1
ATOM 7041 N N . THR A 1 887 ? -29.224 10.394 12.638 1.00 92.06 887 THR A N 1
ATOM 7042 C CA . THR A 1 887 ? -28.561 9.084 12.520 1.00 92.06 887 THR A CA 1
ATOM 7043 C C . THR A 1 887 ? -28.571 8.315 13.837 1.00 92.06 887 THR A C 1
ATOM 7045 O O . THR A 1 887 ? -28.287 8.864 14.908 1.00 92.06 887 THR A O 1
ATOM 7048 N N . THR A 1 888 ? -28.856 7.020 13.749 1.00 92.50 888 THR A N 1
ATOM 7049 C CA . THR A 1 888 ? -28.699 6.039 14.825 1.00 92.50 888 THR A CA 1
ATOM 7050 C C . THR A 1 888 ? -27.254 5.510 14.879 1.00 92.50 888 THR A C 1
ATOM 7052 O O . THR A 1 888 ? -26.491 5.686 13.927 1.00 92.50 888 THR A O 1
ATOM 7055 N N . PRO A 1 889 ? -26.832 4.828 15.965 1.00 91.31 889 PRO A N 1
ATOM 7056 C CA . PRO A 1 889 ? -25.533 4.149 15.995 1.00 91.31 889 PRO A CA 1
ATOM 7057 C C . PRO A 1 889 ? -25.356 3.109 14.877 1.00 91.31 889 PRO A C 1
ATOM 7059 O O . PRO A 1 889 ? -24.235 2.909 14.418 1.00 91.31 889 PRO A O 1
ATOM 7062 N N . GLY A 1 890 ? -26.448 2.473 14.430 1.00 85.69 890 GLY A N 1
ATOM 7063 C CA . GLY A 1 890 ? -26.441 1.552 13.290 1.00 85.69 890 GLY A CA 1
ATOM 7064 C C . GLY A 1 890 ? -26.126 2.275 11.983 1.00 85.69 890 GLY A C 1
ATOM 7065 O O . GLY A 1 890 ? -25.183 1.892 11.299 1.00 85.69 890 GLY A O 1
ATOM 7066 N N . ASP A 1 891 ? -26.825 3.381 11.712 1.00 90.06 891 ASP A N 1
ATOM 7067 C CA . ASP A 1 891 ? -26.598 4.195 10.507 1.00 90.06 891 ASP A CA 1
ATOM 7068 C C . ASP A 1 891 ? -25.154 4.718 10.456 1.00 90.06 891 ASP A C 1
ATOM 7070 O O . ASP A 1 891 ? -24.509 4.710 9.416 1.00 90.06 891 ASP A O 1
ATOM 7074 N N . ARG A 1 892 ? -24.595 5.132 11.600 1.00 93.38 892 ARG A N 1
ATOM 7075 C CA . ARG A 1 892 ? -23.199 5.600 11.698 1.00 93.38 892 ARG A CA 1
ATOM 7076 C C . ARG A 1 892 ? -22.183 4.488 11.444 1.00 93.38 892 ARG A C 1
ATOM 7078 O O . ARG A 1 892 ? -21.165 4.741 10.804 1.00 93.38 892 ARG A O 1
ATOM 7085 N N . ALA A 1 893 ? -22.453 3.275 11.929 1.00 88.06 893 ALA A N 1
ATOM 7086 C CA . ALA A 1 893 ? -21.617 2.113 11.645 1.00 88.06 893 ALA A CA 1
ATOM 7087 C C . ALA A 1 893 ? -21.647 1.759 10.150 1.00 88.06 893 ALA A C 1
ATOM 7089 O O . ALA A 1 893 ? -20.604 1.461 9.571 1.00 88.06 893 ALA A O 1
ATOM 7090 N N . GLU A 1 894 ? -22.819 1.855 9.516 1.00 89.19 894 GLU A N 1
ATOM 7091 C CA . GLU A 1 894 ? -22.976 1.663 8.074 1.00 89.19 894 GLU A CA 1
ATOM 7092 C C . GLU A 1 894 ? -22.246 2.749 7.270 1.00 89.19 894 GLU A C 1
ATOM 7094 O O . GLU A 1 894 ? -21.502 2.416 6.350 1.00 89.19 894 GLU A O 1
ATOM 7099 N N . ILE A 1 895 ? -22.344 4.022 7.675 1.00 92.62 895 ILE A N 1
ATOM 7100 C CA . ILE A 1 895 ? -21.588 5.132 7.071 1.00 92.62 895 ILE A CA 1
ATOM 7101 C C . ILE A 1 895 ? -20.074 4.874 7.145 1.00 92.62 895 ILE A C 1
ATOM 7103 O O . ILE A 1 895 ? -19.376 5.005 6.139 1.00 92.62 895 ILE A O 1
ATOM 7107 N N . GLY A 1 896 ? -19.557 4.470 8.312 1.00 90.81 896 GLY A N 1
ATOM 7108 C CA . GLY A 1 896 ? -18.138 4.136 8.490 1.00 90.81 896 GLY A CA 1
ATOM 7109 C C . GLY A 1 896 ? -17.695 2.916 7.669 1.00 90.81 896 GLY A C 1
ATOM 7110 O O . GLY A 1 896 ? -16.606 2.917 7.090 1.00 90.81 896 GLY A O 1
ATOM 7111 N N . LEU A 1 897 ? -18.547 1.890 7.552 1.00 90.00 897 LEU A N 1
ATOM 7112 C CA . LEU A 1 897 ? -18.279 0.720 6.711 1.00 90.00 897 LEU A CA 1
ATOM 7113 C C . LEU A 1 897 ? -18.267 1.079 5.222 1.00 90.00 897 LEU A C 1
ATOM 7115 O O . LEU A 1 897 ? -17.376 0.635 4.499 1.00 90.00 897 LEU A O 1
ATOM 7119 N N . ASN A 1 898 ? -19.223 1.886 4.764 1.00 92.19 898 ASN A N 1
ATOM 7120 C CA . ASN A 1 898 ? -19.275 2.368 3.388 1.00 92.19 898 ASN A CA 1
ATOM 7121 C C . ASN A 1 898 ? -18.044 3.223 3.073 1.00 92.19 898 ASN A C 1
ATOM 7123 O O . ASN A 1 898 ? -17.412 3.003 2.046 1.00 92.19 898 ASN A O 1
ATOM 7127 N N . ALA A 1 899 ? -17.619 4.104 3.985 1.00 92.62 899 ALA A N 1
ATOM 7128 C CA . ALA A 1 899 ? -16.369 4.852 3.851 1.00 92.62 899 ALA A CA 1
ATOM 7129 C C . ALA A 1 899 ? -15.154 3.925 3.658 1.00 92.62 899 ALA A C 1
ATOM 7131 O O . ALA A 1 899 ? -14.346 4.144 2.753 1.00 92.62 899 ALA A O 1
ATOM 7132 N N . ARG A 1 900 ? -15.060 2.847 4.451 1.00 93.31 900 ARG A N 1
ATOM 7133 C CA . ARG A 1 900 ? -14.004 1.831 4.316 1.00 93.31 900 ARG A CA 1
ATOM 7134 C C . ARG A 1 900 ? -14.099 1.059 3.000 1.00 93.31 900 ARG A C 1
ATOM 7136 O O . ARG A 1 900 ? -13.072 0.817 2.367 1.00 93.31 900 ARG A O 1
ATOM 7143 N N . ARG A 1 901 ? -15.306 0.692 2.560 1.00 93.06 901 ARG A N 1
ATOM 7144 C CA . ARG A 1 901 ? -15.536 0.032 1.262 1.00 93.06 901 ARG A CA 1
ATOM 7145 C C . ARG A 1 901 ? -15.064 0.922 0.111 1.00 93.06 901 ARG A C 1
ATOM 7147 O O . ARG A 1 901 ? -14.348 0.446 -0.767 1.00 93.06 901 ARG A O 1
ATOM 7154 N N . GLU A 1 902 ? -15.397 2.208 0.158 1.00 91.81 902 GLU A N 1
ATOM 7155 C CA . GLU A 1 902 ? -14.981 3.185 -0.847 1.00 91.81 902 GLU A CA 1
ATOM 7156 C C . GLU A 1 902 ? -13.454 3.405 -0.848 1.00 91.81 902 GLU A C 1
ATOM 7158 O O . GLU A 1 902 ? -12.862 3.487 -1.921 1.00 91.81 902 GLU A O 1
ATOM 7163 N N . TYR A 1 903 ? -12.781 3.387 0.315 1.00 94.19 903 TYR A N 1
ATOM 7164 C CA . TYR A 1 903 ? -11.308 3.381 0.377 1.00 94.19 903 TYR A CA 1
ATOM 7165 C C . TYR A 1 903 ? -10.708 2.191 -0.385 1.00 94.19 903 TYR A C 1
ATOM 7167 O O . TYR A 1 903 ? -9.869 2.382 -1.262 1.00 94.19 903 TYR A O 1
ATOM 7175 N N . HIS A 1 904 ? -11.161 0.963 -0.105 1.00 92.19 904 HIS A N 1
ATOM 7176 C CA . HIS A 1 904 ? -10.638 -0.223 -0.792 1.00 92.19 904 HIS A CA 1
ATOM 7177 C C . HIS A 1 904 ? -10.970 -0.224 -2.296 1.00 92.19 904 HIS A C 1
ATOM 7179 O O . HIS A 1 904 ? -10.147 -0.668 -3.100 1.00 92.19 904 HIS A O 1
ATOM 7185 N N . SER A 1 905 ? -12.139 0.298 -2.685 1.00 88.75 905 SER A N 1
ATOM 7186 C CA . SER A 1 905 ? -12.530 0.504 -4.086 1.00 88.75 905 SER A CA 1
ATOM 7187 C C . SER A 1 905 ? -11.577 1.468 -4.805 1.00 88.75 905 SER A C 1
ATOM 7189 O O . SER A 1 905 ? -11.048 1.146 -5.872 1.00 88.75 905 SER A O 1
ATOM 7191 N N . ASP A 1 906 ? -11.274 2.612 -4.187 1.00 87.00 906 ASP A N 1
ATOM 7192 C CA . ASP A 1 906 ? -10.347 3.607 -4.729 1.00 87.00 906 ASP A CA 1
ATOM 7193 C C . ASP A 1 906 ? -8.906 3.081 -4.794 1.00 87.00 906 ASP A C 1
ATOM 7195 O O . ASP A 1 906 ? -8.238 3.276 -5.811 1.00 87.00 906 ASP A O 1
ATOM 7199 N N . THR A 1 907 ? -8.437 2.343 -3.778 1.00 85.81 907 THR A N 1
ATOM 7200 C CA . THR A 1 907 ? -7.114 1.697 -3.801 1.00 85.81 907 THR A CA 1
ATOM 7201 C C . THR A 1 907 ? -7.004 0.676 -4.934 1.00 85.81 907 THR A C 1
ATOM 7203 O O . THR A 1 907 ? -5.973 0.633 -5.605 1.00 85.81 907 THR A O 1
ATOM 7206 N N . LYS A 1 908 ? -8.054 -0.118 -5.198 1.00 83.94 908 LYS A N 1
ATOM 7207 C CA . LYS A 1 908 ? -8.094 -1.056 -6.336 1.00 83.94 908 LYS A CA 1
ATOM 7208 C C . LYS A 1 908 ? -8.085 -0.329 -7.673 1.00 83.94 908 LYS A C 1
ATOM 7210 O O . LYS A 1 908 ? -7.355 -0.729 -8.576 1.00 83.94 908 LYS A O 1
ATOM 7215 N N . TYR A 1 909 ? -8.864 0.744 -7.803 1.00 82.75 909 TYR A N 1
ATOM 7216 C CA . TYR A 1 909 ? -8.861 1.564 -9.011 1.00 82.75 909 TYR A CA 1
ATOM 7217 C C . TYR A 1 909 ? -7.470 2.155 -9.270 1.00 82.75 909 TYR A C 1
ATOM 7219 O O . TYR A 1 909 ? -6.957 2.032 -10.380 1.00 82.75 909 TYR A O 1
ATOM 7227 N N . PHE A 1 910 ? -6.838 2.734 -8.244 1.00 77.12 910 PHE A N 1
ATOM 7228 C CA . PHE A 1 910 ? -5.492 3.292 -8.345 1.00 77.12 910 PHE A CA 1
ATOM 7229 C C . PHE A 1 910 ? -4.461 2.215 -8.713 1.00 77.12 910 PHE A C 1
ATOM 7231 O O . PHE A 1 910 ? -3.696 2.407 -9.650 1.00 77.12 910 PHE A O 1
ATOM 7238 N N . ALA A 1 911 ? -4.489 1.049 -8.058 1.00 75.94 911 ALA A N 1
ATOM 7239 C CA . ALA A 1 911 ? -3.607 -0.075 -8.379 1.00 75.94 911 ALA A CA 1
ATOM 7240 C C . ALA A 1 911 ? -3.734 -0.523 -9.845 1.00 75.94 911 ALA A C 1
ATOM 7242 O O . ALA A 1 911 ? -2.731 -0.672 -10.543 1.00 75.94 911 ALA A O 1
ATOM 7243 N N . ASN A 1 912 ? -4.972 -0.664 -10.331 1.00 70.00 912 ASN A N 1
ATOM 7244 C CA . ASN A 1 912 ? -5.266 -1.048 -11.712 1.00 70.00 912 ASN A CA 1
ATOM 7245 C C . ASN A 1 912 ? -4.860 0.029 -12.728 1.00 70.00 912 ASN A C 1
ATOM 7247 O O . ASN A 1 912 ? -4.479 -0.302 -13.848 1.00 70.00 912 ASN A O 1
ATOM 7251 N N . ALA A 1 913 ? -4.945 1.308 -12.355 1.00 62.59 913 ALA A N 1
ATOM 7252 C CA . ALA A 1 913 ? -4.507 2.412 -13.202 1.00 62.59 913 ALA A CA 1
ATOM 7253 C C . ALA A 1 913 ? -2.975 2.459 -13.370 1.00 62.59 913 ALA A C 1
ATOM 7255 O O . ALA A 1 913 ? -2.505 3.025 -14.355 1.00 62.59 913 ALA A O 1
ATOM 7256 N N . MET A 1 914 ? -2.217 1.885 -12.426 1.00 64.38 914 MET A N 1
ATOM 7257 C CA . MET A 1 914 ? -0.753 1.977 -12.341 1.00 64.38 914 MET A CA 1
ATOM 7258 C C . MET A 1 914 ? -0.010 0.705 -12.801 1.00 64.38 914 MET A C 1
ATOM 7260 O O . MET A 1 914 ? 1.041 0.820 -13.423 1.00 64.38 914 MET A O 1
ATOM 7264 N N . GLN A 1 915 ? -0.535 -0.503 -12.554 1.00 57.00 915 GLN A N 1
ATOM 7265 C CA . GLN A 1 915 ? 0.120 -1.737 -13.005 1.00 57.00 915 GLN A CA 1
ATOM 7266 C C . GLN A 1 915 ? -0.130 -1.978 -14.501 1.00 57.00 915 GLN A C 1
ATOM 7268 O O . GLN A 1 915 ? -1.266 -2.199 -14.943 1.00 57.00 915 GLN A O 1
ATOM 7273 N N . GLU A 1 916 ? 0.944 -2.047 -15.291 1.00 52.69 916 GLU A N 1
ATOM 7274 C CA . GLU A 1 916 ? 0.923 -2.686 -16.611 1.00 52.69 916 GLU A CA 1
ATOM 7275 C C . GLU A 1 916 ? 0.825 -4.210 -16.467 1.00 52.69 916 GLU A C 1
ATOM 7277 O O . GLU A 1 916 ? 1.691 -4.983 -16.856 1.00 52.69 916 GLU A O 1
ATOM 7282 N N . THR A 1 917 ? -0.286 -4.652 -15.891 1.00 48.81 917 THR A N 1
ATOM 7283 C CA . THR A 1 917 ? -0.718 -6.042 -15.925 1.00 48.81 917 THR A CA 1
ATOM 7284 C C . THR A 1 917 ? -0.862 -6.506 -17.374 1.00 48.81 917 THR A C 1
ATOM 7286 O O . THR A 1 917 ? -1.366 -5.737 -18.207 1.00 48.81 917 THR A O 1
ATOM 7289 N N . PRO A 1 918 ? -0.491 -7.762 -17.697 1.00 55.00 918 PRO A N 1
ATOM 7290 C CA . PRO A 1 918 ? -0.965 -8.364 -18.928 1.00 55.00 918 PRO A CA 1
ATOM 7291 C C . PRO A 1 918 ? -2.487 -8.248 -18.938 1.00 55.00 918 PRO A C 1
ATOM 7293 O O . PRO A 1 918 ? -3.163 -8.681 -18.001 1.00 55.00 918 PRO A O 1
ATOM 7296 N N . MET A 1 919 ? -3.038 -7.625 -19.971 1.00 61.34 919 MET A N 1
ATOM 7297 C CA . MET A 1 919 ? -4.485 -7.512 -20.069 1.00 61.34 919 MET A CA 1
ATOM 7298 C C . MET A 1 919 ? -5.007 -8.764 -20.756 1.00 61.34 919 MET A C 1
ATOM 7300 O O . MET A 1 919 ? -4.670 -9.031 -21.912 1.00 61.34 919 MET A O 1
ATOM 7304 N N . ILE A 1 920 ? -5.806 -9.543 -20.026 1.00 74.62 920 ILE A N 1
ATOM 7305 C CA . ILE A 1 920 ? -6.513 -10.688 -20.592 1.00 74.62 920 ILE A CA 1
ATOM 7306 C C . ILE A 1 920 ? -7.758 -10.162 -21.299 1.00 74.62 920 ILE A C 1
ATOM 7308 O O . ILE A 1 920 ? -8.684 -9.660 -20.666 1.00 74.62 920 ILE A O 1
ATOM 7312 N N . PHE A 1 921 ? -7.788 -10.315 -22.615 1.00 81.31 921 PHE A N 1
ATOM 7313 C CA . PHE A 1 921 ? -8.961 -10.059 -23.429 1.00 81.31 921 PHE A CA 1
ATOM 7314 C C . PHE A 1 921 ? -9.754 -11.349 -23.594 1.00 81.31 921 PHE A C 1
ATOM 7316 O O . PHE A 1 921 ? -9.247 -12.367 -24.078 1.00 81.31 921 PHE A O 1
ATOM 7323 N N . PHE A 1 922 ? -11.017 -11.310 -23.178 1.00 80.75 922 PHE A N 1
ATOM 7324 C CA . PHE A 1 922 ? -11.951 -12.399 -23.417 1.00 80.75 922 PHE A CA 1
ATOM 7325 C C . PHE A 1 922 ? -12.490 -12.279 -24.840 1.00 80.75 922 PHE A C 1
ATOM 7327 O O . PHE A 1 922 ? -13.165 -11.310 -25.180 1.00 80.75 922 PHE A O 1
ATOM 7334 N N . ASN A 1 923 ? -12.196 -13.269 -25.677 1.00 85.62 923 ASN A N 1
ATOM 7335 C CA . ASN A 1 923 ? -12.599 -13.296 -27.078 1.00 85.62 923 ASN A CA 1
ATOM 7336 C C . ASN A 1 923 ? -12.276 -11.970 -27.812 1.00 85.62 923 ASN A C 1
ATOM 7338 O O . ASN A 1 923 ? -11.141 -11.504 -27.759 1.00 85.62 923 ASN A O 1
ATOM 7342 N N . HIS A 1 924 ? -13.252 -11.360 -28.491 1.00 78.94 924 HIS A N 1
ATOM 7343 C CA . HIS A 1 924 ? -13.095 -10.119 -29.257 1.00 78.94 924 HIS A CA 1
ATOM 7344 C C . HIS A 1 924 ? -13.376 -8.838 -28.450 1.00 78.94 924 HIS A C 1
ATOM 7346 O O . HIS A 1 924 ? -13.374 -7.749 -29.026 1.00 78.94 924 HIS A O 1
ATOM 7352 N N . TYR A 1 925 ? -13.633 -8.941 -27.140 1.00 75.31 925 TYR A N 1
ATOM 7353 C CA . TYR A 1 925 ? -14.037 -7.819 -26.279 1.00 75.31 925 TYR A CA 1
ATOM 7354 C C . TYR A 1 925 ? -12.843 -6.956 -25.862 1.00 75.31 925 TYR A C 1
ATOM 7356 O O . TYR A 1 925 ? -12.558 -6.766 -24.682 1.00 75.31 925 TYR A O 1
ATOM 7364 N N . TRP A 1 926 ? -12.096 -6.481 -26.854 1.00 74.12 926 TRP A N 1
ATOM 7365 C CA . TRP A 1 926 ? -10.962 -5.594 -26.657 1.00 74.12 926 TRP A CA 1
ATOM 7366 C C . TRP A 1 926 ? -11.239 -4.149 -27.055 1.00 74.12 926 TRP A C 1
ATOM 7368 O O . TRP A 1 926 ? -10.396 -3.316 -26.771 1.00 74.12 926 TRP A O 1
ATOM 7378 N N . ASP A 1 927 ? -12.373 -3.844 -27.702 1.00 69.62 927 ASP A N 1
ATOM 7379 C CA . ASP A 1 927 ? -12.888 -2.494 -28.012 1.00 69.62 927 ASP A CA 1
ATOM 7380 C C . ASP A 1 927 ? -11.843 -1.468 -28.499 1.00 69.62 927 ASP A C 1
ATOM 7382 O O . ASP A 1 927 ? -11.919 -0.274 -28.219 1.00 69.62 927 ASP A O 1
ATOM 7386 N N . GLY A 1 928 ? -10.823 -1.936 -29.229 1.00 62.66 928 GLY A N 1
ATOM 7387 C CA . GLY A 1 928 ? -9.713 -1.095 -29.683 1.00 62.66 928 GLY A CA 1
ATOM 7388 C C . GLY A 1 928 ? -8.766 -0.622 -28.572 1.00 62.66 928 GLY A C 1
ATOM 7389 O O . GLY A 1 928 ? -7.871 0.168 -28.856 1.00 62.66 928 GLY A O 1
ATOM 7390 N N . VAL A 1 929 ? -8.889 -1.124 -27.342 1.00 61.97 929 VAL A N 1
ATOM 7391 C CA . VAL A 1 929 ? -8.034 -0.810 -26.187 1.00 61.97 929 VAL A CA 1
ATOM 7392 C C . VAL A 1 929 ? -6.542 -1.001 -26.513 1.00 61.97 929 VAL A C 1
ATOM 7394 O O . VAL A 1 929 ? -5.785 -0.044 -26.342 1.00 61.97 929 VAL A O 1
ATOM 7397 N N . PRO A 1 930 ? -6.092 -2.121 -27.126 1.00 63.97 930 PRO A N 1
ATOM 7398 C CA . PRO A 1 930 ? -4.695 -2.275 -27.555 1.00 63.97 930 PRO A CA 1
ATOM 7399 C C . PRO A 1 930 ? -4.287 -1.446 -28.781 1.00 63.97 930 PRO A C 1
ATOM 7401 O O . PRO A 1 930 ? -3.170 -1.589 -29.282 1.00 63.97 930 PRO A O 1
ATOM 7404 N N . LEU A 1 931 ? -5.217 -0.693 -29.367 1.00 63.31 931 LEU A N 1
ATOM 7405 C CA . LEU A 1 931 ? -5.005 0.210 -30.502 1.00 63.31 931 LEU A CA 1
ATOM 7406 C C . LEU A 1 931 ? -5.117 1.678 -30.073 1.00 63.31 931 LEU A C 1
ATOM 7408 O O . LEU A 1 931 ? -4.909 2.572 -30.894 1.00 63.31 931 LEU A O 1
ATOM 7412 N N . MET A 1 932 ? -5.428 1.944 -28.800 1.00 50.72 932 MET A N 1
ATOM 7413 C CA . MET A 1 932 ? -5.497 3.301 -28.285 1.00 50.72 932 MET A CA 1
ATOM 7414 C C . MET A 1 932 ? -4.120 3.965 -28.401 1.00 50.72 932 MET A C 1
ATOM 7416 O O . MET A 1 932 ? -3.114 3.348 -28.050 1.00 50.72 932 MET A O 1
ATOM 7420 N N . PRO A 1 933 ? -4.044 5.259 -28.762 1.00 47.31 933 PRO A N 1
ATOM 7421 C CA . PRO A 1 933 ? -2.775 5.990 -28.845 1.00 47.31 933 PRO A CA 1
ATOM 7422 C C . PRO A 1 933 ? -1.969 6.034 -27.535 1.00 47.31 933 PRO A C 1
ATOM 7424 O O . PRO A 1 933 ? -0.843 6.533 -27.514 1.00 47.31 933 PRO A O 1
ATOM 7427 N N . ARG A 1 934 ? -2.565 5.621 -26.409 1.00 42.78 934 ARG A N 1
ATOM 7428 C CA . ARG A 1 934 ? -1.943 5.562 -25.079 1.00 42.78 934 ARG A CA 1
ATOM 7429 C C . ARG A 1 934 ? -1.617 4.143 -24.614 1.00 42.78 934 ARG A C 1
ATOM 7431 O O . ARG A 1 934 ? -1.067 4.023 -23.530 1.00 42.78 934 ARG A O 1
ATOM 7438 N N . TRP A 1 935 ? -1.953 3.111 -25.391 1.00 49.94 935 TRP A N 1
ATOM 7439 C CA . TRP A 1 935 ? -1.581 1.744 -25.048 1.00 49.94 935 TRP A CA 1
ATOM 7440 C C . TRP A 1 935 ? -0.049 1.634 -25.028 1.00 49.94 935 TRP A C 1
ATOM 7442 O O . TRP A 1 935 ? 0.585 1.996 -26.029 1.00 49.94 935 TRP A O 1
ATOM 7452 N N . PRO A 1 936 ? 0.558 1.188 -23.919 1.00 58.38 936 PRO A N 1
ATOM 7453 C CA . PRO A 1 936 ? 2.002 1.029 -23.851 1.00 58.38 936 PRO A CA 1
ATOM 7454 C C . PRO A 1 936 ? 2.438 -0.014 -24.875 1.00 58.38 936 PRO A C 1
ATOM 7456 O O . PRO A 1 936 ? 1.829 -1.077 -24.997 1.00 58.38 936 PRO A O 1
ATOM 7459 N N . LYS A 1 937 ? 3.471 0.303 -25.659 1.00 61.03 937 LYS A N 1
ATOM 7460 C CA . LYS A 1 937 ? 3.899 -0.560 -26.772 1.00 61.03 937 LYS A CA 1
ATOM 7461 C C . LYS A 1 937 ? 4.355 -1.941 -26.299 1.00 61.03 937 LYS A C 1
ATOM 7463 O O . LYS A 1 937 ? 4.192 -2.902 -27.047 1.00 61.03 937 LYS A O 1
ATOM 7468 N N . ASP A 1 938 ? 4.851 -2.008 -25.068 1.00 63.72 938 ASP A N 1
ATOM 7469 C CA . ASP A 1 938 ? 5.415 -3.207 -24.459 1.00 63.72 938 ASP A CA 1
ATOM 7470 C C . ASP A 1 938 ? 4.437 -3.895 -23.486 1.00 63.72 938 ASP A C 1
ATOM 7472 O O . ASP A 1 938 ? 4.774 -4.935 -22.927 1.00 63.72 938 ASP A O 1
ATOM 7476 N N . LYS A 1 939 ? 3.208 -3.369 -23.311 1.00 69.44 939 LYS A N 1
ATOM 7477 C CA . LYS A 1 939 ? 2.206 -3.966 -22.414 1.00 69.44 939 LYS A CA 1
ATOM 7478 C C . LYS A 1 939 ? 1.737 -5.321 -22.956 1.00 69.44 939 LYS A C 1
ATOM 7480 O O . LYS A 1 939 ? 1.126 -5.333 -24.035 1.00 69.44 939 LYS A O 1
ATOM 7485 N N . PRO A 1 940 ? 1.928 -6.433 -22.218 1.00 75.56 940 PRO A N 1
ATOM 7486 C CA . PRO A 1 940 ? 1.572 -7.750 -22.727 1.00 75.56 940 PRO A CA 1
ATOM 7487 C C . PRO A 1 940 ? 0.056 -7.932 -22.907 1.00 75.56 940 PRO A C 1
ATOM 7489 O O . PRO A 1 940 ? -0.760 -7.495 -22.089 1.00 75.56 940 PRO A O 1
ATOM 7492 N N . ILE A 1 941 ? -0.337 -8.610 -23.983 1.00 84.81 941 ILE A N 1
ATOM 7493 C CA . ILE A 1 941 ? -1.726 -8.865 -24.376 1.00 84.81 941 ILE A CA 1
ATOM 7494 C C . ILE A 1 941 ? -1.980 -10.366 -24.306 1.00 84.81 941 ILE A C 1
ATOM 7496 O O . ILE A 1 941 ? -1.402 -11.135 -25.072 1.00 84.81 941 ILE A O 1
ATOM 7500 N N . TYR A 1 942 ? -2.862 -10.801 -23.411 1.00 89.81 942 TYR A N 1
ATOM 7501 C CA . TYR A 1 942 ? -3.250 -12.208 -23.297 1.00 89.81 942 TYR A CA 1
ATOM 7502 C C . TYR A 1 942 ? -4.637 -12.386 -23.914 1.00 89.81 942 TYR A C 1
ATOM 7504 O O . TYR A 1 942 ? -5.530 -11.574 -23.692 1.00 89.81 942 TYR A O 1
ATOM 7512 N N . LEU A 1 943 ? -4.842 -13.446 -24.691 1.00 92.38 943 LEU A N 1
ATOM 7513 C CA . LEU A 1 943 ? -6.121 -13.737 -25.338 1.00 92.38 943 LEU A CA 1
ATOM 7514 C C . LEU A 1 943 ? -6.718 -15.017 -24.770 1.00 92.38 943 LEU A C 1
ATOM 7516 O O . LEU A 1 943 ? -6.092 -16.070 -24.829 1.00 92.38 943 LEU A O 1
ATOM 7520 N N . MET A 1 944 ? -7.958 -14.958 -24.292 1.00 91.75 944 MET A N 1
ATOM 7521 C CA . MET A 1 944 ? -8.751 -16.144 -23.974 1.00 91.75 944 MET A CA 1
ATOM 7522 C C . MET A 1 944 ? -9.868 -16.292 -25.018 1.00 91.75 944 MET A C 1
ATOM 7524 O O . MET A 1 944 ? -10.935 -15.694 -24.852 1.00 91.75 944 MET A O 1
ATOM 7528 N N . PRO A 1 945 ? -9.651 -17.043 -26.114 1.00 91.31 945 PRO A N 1
ATOM 7529 C CA . PRO A 1 945 ? -10.568 -17.052 -27.244 1.00 91.31 945 PRO A CA 1
ATOM 7530 C C . PRO A 1 945 ? -11.800 -17.929 -27.000 1.00 91.31 945 PRO A C 1
ATOM 7532 O O . PRO A 1 945 ? -11.758 -18.907 -26.245 1.00 91.31 945 PRO A O 1
ATOM 7535 N N . ASN A 1 946 ? -12.874 -17.599 -27.715 1.00 89.44 946 ASN A N 1
ATOM 7536 C CA . ASN A 1 946 ? -13.997 -18.492 -27.978 1.00 89.44 946 ASN A CA 1
ATOM 7537 C C . ASN A 1 946 ? -13.959 -18.840 -29.469 1.00 89.44 946 ASN A C 1
ATOM 7539 O O . ASN A 1 946 ? -14.449 -18.094 -30.318 1.00 89.44 946 ASN A O 1
ATOM 7543 N N . ILE A 1 947 ? -13.273 -19.939 -29.785 1.00 90.62 947 ILE A N 1
ATOM 7544 C CA . ILE A 1 947 ? -12.915 -20.334 -31.156 1.00 90.62 947 ILE A CA 1
ATOM 7545 C C . ILE A 1 947 ? -14.126 -20.679 -32.037 1.00 90.62 947 ILE A C 1
ATOM 7547 O O . ILE A 1 947 ? -14.010 -20.744 -33.262 1.00 90.62 947 ILE A O 1
ATOM 7551 N N . GLU A 1 948 ? -15.275 -20.903 -31.410 1.00 87.62 948 GLU A N 1
ATOM 7552 C CA . GLU A 1 948 ? -16.569 -21.156 -32.025 1.00 87.62 948 GLU A CA 1
ATOM 7553 C C . GLU A 1 948 ? -17.322 -19.873 -32.407 1.00 87.62 948 GLU A C 1
ATOM 7555 O O . GLU A 1 948 ? -18.338 -19.956 -33.089 1.00 87.62 948 GLU A O 1
ATOM 7560 N N . MET A 1 949 ? -16.852 -18.683 -32.019 1.00 84.06 949 MET A N 1
ATOM 7561 C CA . MET A 1 949 ? -17.447 -17.424 -32.476 1.00 84.06 949 MET A CA 1
ATOM 7562 C C . MET A 1 949 ? -16.767 -16.875 -33.745 1.00 84.06 949 MET A C 1
ATOM 7564 O O . MET A 1 949 ? -15.847 -17.478 -34.302 1.00 84.06 949 MET A O 1
ATOM 7568 N N . PHE A 1 950 ? -17.268 -15.754 -34.270 1.00 87.06 950 PHE A N 1
ATOM 7569 C CA . PHE A 1 950 ? -16.923 -15.265 -35.614 1.00 87.06 950 PHE A CA 1
ATOM 7570 C C . PHE A 1 950 ? -16.048 -14.008 -35.630 1.00 87.06 950 PHE A C 1
ATOM 7572 O O . PHE A 1 950 ? -15.670 -13.546 -36.704 1.00 87.06 950 PHE A O 1
ATOM 7579 N N . GLU A 1 951 ? -15.799 -13.397 -34.477 1.00 86.00 951 GLU A N 1
ATOM 7580 C CA . GLU A 1 951 ? -15.285 -12.029 -34.402 1.00 86.00 951 GLU A CA 1
ATOM 7581 C C . GLU A 1 951 ? -13.756 -11.959 -34.329 1.00 86.00 951 GLU A C 1
ATOM 7583 O O . GLU A 1 951 ? -13.168 -10.945 -34.704 1.00 86.00 951 GLU A O 1
ATOM 7588 N N . LEU A 1 952 ? -13.096 -13.031 -33.878 1.00 89.38 952 LEU A N 1
ATOM 7589 C CA . LEU A 1 952 ? -11.638 -13.096 -33.849 1.00 89.38 952 LEU A CA 1
ATOM 7590 C C . LEU A 1 952 ? -11.060 -13.293 -35.253 1.00 89.38 952 LEU A C 1
ATOM 7592 O O . LEU A 1 952 ? -11.495 -14.148 -36.023 1.00 89.38 952 LEU A O 1
ATOM 7596 N N . THR A 1 953 ? -10.020 -12.522 -35.556 1.00 90.44 953 THR A N 1
ATOM 7597 C CA . THR A 1 953 ? -9.309 -12.538 -36.843 1.00 90.44 953 THR A CA 1
ATOM 7598 C C . THR A 1 953 ? -7.854 -12.992 -36.663 1.00 90.44 953 THR A C 1
ATOM 7600 O O . THR A 1 953 ? -7.341 -12.936 -35.543 1.00 90.44 953 THR A O 1
ATOM 7603 N N . PRO A 1 954 ? -7.141 -13.371 -37.742 1.00 92.12 954 PRO A N 1
ATOM 7604 C CA . PRO A 1 954 ? -5.714 -13.723 -37.690 1.00 92.12 954 PRO A CA 1
ATOM 7605 C C . PRO A 1 954 ? -4.847 -12.679 -36.976 1.00 92.12 954 PRO A C 1
ATOM 7607 O O . PRO A 1 954 ? -3.988 -13.016 -36.164 1.00 92.12 954 PRO A O 1
ATOM 7610 N N . ALA A 1 955 ? -5.137 -11.394 -37.205 1.00 89.62 955 ALA A N 1
ATOM 7611 C CA . ALA A 1 955 ? -4.426 -10.284 -36.580 1.00 89.62 955 ALA A CA 1
ATOM 7612 C C . ALA A 1 955 ? -4.524 -10.291 -35.045 1.00 89.62 955 ALA A C 1
ATOM 7614 O O . ALA A 1 955 ? -3.586 -9.860 -34.382 1.00 89.62 955 ALA A O 1
ATOM 7615 N N . HIS A 1 956 ? -5.623 -10.796 -34.472 1.00 91.56 956 HIS A N 1
ATOM 7616 C CA . HIS A 1 956 ? -5.743 -10.944 -33.021 1.00 91.56 956 HIS A CA 1
ATOM 7617 C C . HIS A 1 956 ? -4.738 -11.976 -32.505 1.00 91.56 956 HIS A C 1
ATOM 7619 O O . HIS A 1 956 ? -3.955 -11.680 -31.606 1.00 91.56 956 HIS A O 1
ATOM 7625 N N . TYR A 1 957 ? -4.716 -13.161 -33.117 1.00 92.62 957 TYR A N 1
ATOM 7626 C CA . TYR A 1 957 ? -3.843 -14.257 -32.703 1.00 92.62 957 TYR A CA 1
ATOM 7627 C C . TYR A 1 957 ? -2.356 -13.956 -32.924 1.00 92.62 957 TYR A C 1
ATOM 7629 O O . TYR A 1 957 ? -1.531 -14.354 -32.111 1.00 92.62 957 TYR A O 1
ATOM 7637 N N . TRP A 1 958 ? -1.977 -13.227 -33.973 1.00 93.62 958 TRP A N 1
ATOM 7638 C CA . TRP A 1 958 ? -0.572 -12.842 -34.171 1.00 93.62 958 TRP A CA 1
ATOM 7639 C C . TRP A 1 958 ? -0.100 -11.689 -33.282 1.00 93.62 958 TRP A C 1
ATOM 7641 O O . TRP A 1 958 ? 1.106 -11.516 -33.104 1.00 93.62 958 TRP A O 1
ATOM 7651 N N . LYS A 1 959 ? -1.021 -10.875 -32.751 1.00 87.62 959 LYS A N 1
ATOM 7652 C CA . LYS A 1 959 ? -0.682 -9.709 -31.924 1.00 87.62 959 LYS A CA 1
ATOM 7653 C C . LYS A 1 959 ? -0.430 -10.068 -30.459 1.00 87.62 959 LYS A C 1
ATOM 7655 O O . LYS A 1 959 ? 0.293 -9.336 -29.793 1.00 87.62 959 LYS A O 1
ATOM 7660 N N . VAL A 1 960 ? -1.046 -11.136 -29.965 1.00 90.56 960 VAL A N 1
ATOM 7661 C CA . VAL A 1 96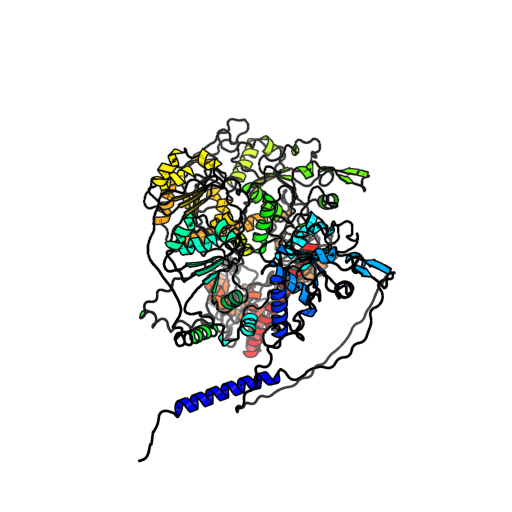0 ? -1.049 -11.480 -28.538 1.00 90.56 960 VAL A CA 1
ATOM 7662 C C . VAL A 1 960 ? 0.233 -12.185 -28.100 1.00 90.56 960 VAL A C 1
ATOM 7664 O O . VAL A 1 960 ? 0.869 -12.905 -28.870 1.00 90.56 960 VAL A O 1
ATOM 7667 N N . ASP A 1 961 ? 0.579 -12.001 -26.833 1.00 87.56 961 ASP A N 1
ATOM 7668 C CA . ASP A 1 961 ? 1.770 -12.566 -26.203 1.00 87.56 961 ASP A CA 1
ATOM 7669 C C . ASP A 1 961 ? 1.491 -13.924 -25.558 1.00 87.56 961 ASP A C 1
ATOM 7671 O O . ASP A 1 961 ? 2.408 -14.722 -25.425 1.00 87.56 961 ASP A O 1
ATOM 7675 N N . VAL A 1 962 ? 0.234 -14.229 -25.207 1.00 91.62 962 VAL A N 1
ATOM 7676 C CA . VAL A 1 962 ? -0.198 -15.544 -24.691 1.00 91.62 962 VAL A CA 1
ATOM 7677 C C . VAL A 1 962 ? -1.618 -15.867 -25.163 1.00 91.62 962 VAL A C 1
ATOM 7679 O O . VAL A 1 962 ? -2.474 -14.981 -25.193 1.00 91.62 962 VAL A O 1
ATOM 7682 N N . VAL A 1 963 ? -1.904 -17.142 -25.460 1.00 93.81 963 VAL A N 1
ATOM 7683 C CA . VAL A 1 963 ? -3.276 -17.644 -25.661 1.00 93.81 963 VAL A CA 1
ATOM 7684 C C . VAL A 1 963 ? -3.680 -18.620 -24.552 1.00 93.81 963 VAL A C 1
ATOM 7686 O O . VAL A 1 963 ? -2.975 -19.589 -24.285 1.00 93.81 963 VAL A O 1
ATOM 7689 N N . LEU A 1 964 ? -4.840 -18.396 -23.930 1.00 93.75 964 LEU A N 1
ATOM 7690 C CA . LEU A 1 964 ? -5.414 -19.220 -22.862 1.00 93.75 964 LEU A CA 1
ATOM 7691 C C . LEU A 1 964 ? -6.604 -20.027 -23.393 1.00 93.75 964 LEU A C 1
ATOM 7693 O O . LEU A 1 964 ? -7.704 -19.501 -23.572 1.00 93.75 964 LEU A O 1
ATOM 7697 N N . CYS A 1 965 ? -6.395 -21.313 -23.643 1.00 92.75 965 CYS A N 1
ATOM 7698 C CA . CYS A 1 965 ? -7.418 -22.212 -24.150 1.00 92.75 965 CYS A CA 1
ATOM 7699 C C . CYS A 1 965 ? -8.134 -22.956 -23.024 1.00 92.75 965 CYS A C 1
ATOM 7701 O O . CYS A 1 965 ? -7.552 -23.764 -22.303 1.00 92.75 965 CYS A O 1
ATOM 7703 N N . LYS A 1 966 ? -9.443 -22.711 -22.934 1.00 91.31 966 LYS A N 1
ATOM 7704 C CA . LYS A 1 966 ? -10.343 -23.314 -21.940 1.00 91.31 966 LYS A CA 1
ATOM 7705 C C . LYS A 1 966 ? -10.661 -24.784 -22.207 1.00 91.31 966 LYS A C 1
ATOM 7707 O O . LYS A 1 966 ? -11.135 -25.471 -21.314 1.00 91.31 966 LYS A O 1
ATOM 7712 N N . THR A 1 967 ? -10.459 -25.233 -23.438 1.00 90.19 967 THR A N 1
ATOM 7713 C CA . THR A 1 967 ? -10.875 -26.545 -23.938 1.00 90.19 967 THR A CA 1
ATOM 7714 C C . THR A 1 967 ? -9.700 -27.181 -24.663 1.00 90.19 967 THR A C 1
ATOM 7716 O O . THR A 1 967 ? -8.836 -26.467 -25.193 1.00 90.19 967 THR A O 1
ATOM 7719 N N . GLN A 1 968 ? -9.658 -28.509 -24.684 1.00 90.50 968 GLN A N 1
ATOM 7720 C CA . GLN A 1 968 ? -8.632 -29.238 -25.419 1.00 90.50 968 GLN A CA 1
ATOM 7721 C C . GLN A 1 968 ? -8.749 -28.931 -26.917 1.00 90.50 968 GLN A C 1
ATOM 7723 O O . GLN A 1 968 ? -7.750 -28.621 -27.564 1.00 90.50 968 GLN A O 1
ATOM 7728 N N . GLU A 1 969 ? -9.979 -28.866 -27.440 1.00 91.31 969 GLU A N 1
ATOM 7729 C CA . GLU A 1 969 ? -10.241 -28.514 -28.837 1.00 91.31 969 GLU A CA 1
ATOM 7730 C C . GLU A 1 969 ? -9.681 -27.125 -29.206 1.00 91.31 969 GLU A C 1
ATOM 7732 O O . GLU A 1 969 ? -9.143 -26.931 -30.297 1.00 91.31 969 GLU A O 1
ATOM 7737 N N . CYS A 1 970 ? -9.754 -26.145 -28.294 1.00 93.44 970 CYS A N 1
ATOM 7738 C CA . CYS A 1 970 ? -9.122 -24.838 -28.483 1.00 93.44 970 CYS A CA 1
ATOM 7739 C C . CYS A 1 970 ? -7.606 -24.965 -28.556 1.00 93.44 970 CYS A C 1
ATOM 7741 O O . CYS A 1 970 ? -6.998 -24.428 -29.484 1.00 93.44 970 CYS A O 1
ATOM 7743 N N . TYR A 1 971 ? -7.001 -25.660 -27.590 1.00 95.31 971 TYR A N 1
ATOM 7744 C CA . TYR A 1 971 ? -5.551 -25.799 -27.508 1.00 95.31 971 TYR A CA 1
ATOM 7745 C C . TYR A 1 971 ? -4.992 -26.427 -28.787 1.00 95.31 971 TYR A C 1
ATOM 7747 O O . TYR A 1 971 ? -4.065 -25.885 -29.397 1.00 95.31 971 TYR A O 1
ATOM 7755 N N . ASP A 1 972 ? -5.615 -27.512 -29.244 1.00 94.75 972 ASP A N 1
ATOM 7756 C CA . ASP A 1 972 ? -5.196 -28.246 -30.433 1.00 94.75 972 ASP A CA 1
ATOM 7757 C C . ASP A 1 972 ? -5.362 -27.403 -31.700 1.00 94.75 972 ASP A C 1
ATOM 7759 O O . ASP A 1 972 ? -4.438 -27.310 -32.516 1.00 94.75 972 ASP A O 1
ATOM 7763 N N . ARG A 1 973 ? -6.508 -26.726 -31.858 1.00 95.56 973 ARG A N 1
ATOM 7764 C CA . ARG A 1 973 ? -6.786 -25.901 -33.042 1.00 95.56 973 ARG A CA 1
ATOM 7765 C C . ARG A 1 973 ? -5.912 -24.661 -33.114 1.00 95.56 973 ARG A C 1
ATOM 7767 O O . ARG A 1 973 ? -5.366 -24.395 -34.179 1.00 95.56 973 ARG A O 1
ATOM 7774 N N . VAL A 1 974 ? -5.732 -23.931 -32.014 1.00 96.44 974 VAL A N 1
ATOM 7775 C CA . VAL A 1 974 ? -4.870 -22.738 -31.988 1.00 96.44 974 VAL A CA 1
ATOM 7776 C C . VAL A 1 974 ? -3.412 -23.132 -32.227 1.00 96.44 974 VAL A C 1
ATOM 7778 O O . VAL A 1 974 ? -2.732 -22.509 -33.040 1.00 96.44 974 VAL A O 1
ATOM 7781 N N . THR A 1 975 ? -2.935 -24.210 -31.599 1.00 96.38 975 THR A N 1
ATOM 7782 C CA . THR A 1 975 ? -1.567 -24.706 -31.812 1.00 96.38 975 THR A CA 1
ATOM 7783 C C . THR A 1 975 ? -1.354 -25.158 -33.257 1.00 96.38 975 THR A C 1
ATOM 7785 O O . THR A 1 975 ? -0.320 -24.864 -33.861 1.00 96.38 975 THR A O 1
ATOM 7788 N N . ARG A 1 976 ? -2.331 -25.853 -33.852 1.00 96.81 976 ARG A N 1
ATOM 7789 C CA . ARG A 1 976 ? -2.290 -26.252 -35.265 1.00 96.81 976 ARG A CA 1
ATOM 7790 C C . ARG A 1 976 ? -2.352 -25.046 -36.197 1.00 96.81 976 ARG A C 1
ATOM 7792 O O . ARG A 1 976 ? -1.634 -25.024 -37.191 1.00 96.81 976 ARG A O 1
ATOM 7799 N N . TRP A 1 977 ? -3.151 -24.041 -35.860 1.00 97.25 977 TRP A N 1
ATOM 7800 C CA . TRP A 1 977 ? -3.247 -22.799 -36.615 1.00 97.25 977 TRP A CA 1
ATOM 7801 C C . TRP A 1 977 ? -1.919 -22.037 -36.618 1.00 97.25 977 TRP A C 1
ATOM 7803 O O . TRP A 1 977 ? -1.429 -21.702 -37.689 1.00 97.25 977 TRP A O 1
ATOM 7813 N N . TYR A 1 978 ? -1.257 -21.882 -35.466 1.00 97.50 978 TYR A N 1
ATOM 7814 C CA . TYR A 1 978 ? 0.081 -21.279 -35.393 1.00 97.50 978 TYR A CA 1
ATOM 7815 C C . TYR A 1 978 ? 1.148 -22.066 -36.168 1.00 97.50 978 TYR A C 1
ATOM 7817 O O . TYR A 1 978 ? 2.086 -21.471 -36.694 1.00 97.50 978 TYR A O 1
ATOM 7825 N N . LYS A 1 979 ? 1.013 -23.395 -36.275 1.00 95.88 979 LYS A N 1
ATOM 7826 C CA . LYS A 1 979 ? 1.870 -24.219 -37.147 1.00 95.88 979 LYS A CA 1
ATOM 7827 C C . LYS A 1 979 ? 1.574 -24.000 -38.634 1.00 95.88 979 LYS A C 1
ATOM 7829 O O . LYS A 1 979 ? 2.503 -24.032 -39.432 1.00 95.88 979 LYS A O 1
ATOM 7834 N N . GLN A 1 980 ? 0.304 -23.815 -38.997 1.00 96.25 980 GLN A N 1
ATOM 7835 C CA . GLN A 1 980 ? -0.140 -23.603 -40.377 1.00 96.25 980 GLN A CA 1
ATOM 7836 C C . GLN A 1 980 ? 0.226 -22.202 -40.888 1.00 96.25 980 GLN A C 1
ATOM 7838 O O . GLN A 1 980 ? 0.737 -22.068 -41.994 1.00 96.25 980 GLN A O 1
ATOM 7843 N N . GLU A 1 981 ? -0.041 -21.172 -40.087 1.00 95.19 981 GLU A N 1
ATOM 7844 C CA . GLU A 1 981 ? 0.006 -19.759 -40.491 1.00 95.19 981 GLU A CA 1
ATOM 7845 C C . GLU A 1 981 ? 1.248 -19.015 -39.975 1.00 95.19 981 GLU A C 1
ATOM 7847 O O . GLU A 1 981 ? 1.500 -17.872 -40.351 1.00 95.19 981 GLU A O 1
ATOM 7852 N N . GLY A 1 982 ? 2.042 -19.659 -39.118 1.00 93.06 982 GLY A N 1
ATOM 7853 C CA . GLY A 1 982 ? 3.211 -19.071 -38.476 1.00 93.06 982 GLY A CA 1
ATOM 7854 C C . GLY A 1 982 ? 2.893 -18.402 -37.136 1.00 93.06 982 GLY A C 1
ATOM 7855 O O . GLY A 1 982 ? 1.798 -17.890 -36.894 1.00 93.06 982 GLY A O 1
ATOM 7856 N N . ASN A 1 983 ? 3.894 -18.404 -36.254 1.00 90.88 983 ASN A N 1
ATOM 7857 C CA . ASN A 1 983 ? 3.833 -17.817 -34.917 1.00 90.88 983 ASN A CA 1
ATOM 7858 C C . ASN A 1 983 ? 4.921 -16.739 -34.763 1.00 90.88 983 ASN A C 1
ATOM 7860 O O . ASN A 1 983 ? 5.983 -17.014 -34.201 1.00 90.88 983 ASN A O 1
ATOM 7864 N N . PRO A 1 984 ? 4.699 -15.522 -35.293 1.00 85.19 984 PRO A N 1
ATOM 7865 C CA . PRO A 1 984 ? 5.733 -14.491 -35.388 1.00 85.19 984 PRO A CA 1
ATOM 7866 C C . PRO A 1 984 ? 6.234 -14.004 -34.022 1.00 85.19 984 PRO A C 1
ATOM 7868 O O . PRO A 1 984 ? 7.363 -13.534 -33.924 1.00 85.19 984 PRO A O 1
ATOM 7871 N N . ARG A 1 985 ? 5.415 -14.128 -32.971 1.00 81.12 985 ARG A N 1
ATOM 7872 C CA . ARG A 1 985 ? 5.753 -13.734 -31.596 1.00 81.12 985 ARG A CA 1
ATOM 7873 C C . ARG A 1 985 ? 6.212 -14.893 -30.716 1.00 81.12 985 ARG A C 1
ATOM 7875 O O . ARG A 1 985 ? 6.484 -14.682 -29.541 1.00 81.12 985 ARG A O 1
ATOM 7882 N N . ASN A 1 986 ? 6.296 -16.109 -31.262 1.00 86.69 986 ASN A N 1
ATOM 7883 C CA . ASN A 1 986 ? 6.504 -17.321 -30.469 1.00 86.69 986 ASN A CA 1
ATOM 7884 C C . ASN A 1 986 ? 5.505 -17.426 -29.293 1.00 86.69 986 ASN A C 1
ATOM 7886 O O . ASN A 1 986 ? 5.851 -17.871 -28.201 1.00 86.69 986 ASN A O 1
ATOM 7890 N N . THR A 1 987 ? 4.265 -16.990 -29.530 1.00 90.06 987 THR A N 1
ATOM 7891 C CA . THR A 1 987 ? 3.165 -16.947 -28.569 1.00 90.06 987 THR A CA 1
ATOM 7892 C C . THR A 1 987 ? 2.902 -18.347 -28.002 1.00 90.06 987 THR A C 1
ATOM 7894 O O . THR A 1 987 ? 2.525 -19.240 -28.772 1.00 90.06 987 THR A O 1
ATOM 7897 N N . PRO A 1 988 ? 3.076 -18.584 -26.689 1.00 88.88 988 PRO A N 1
ATOM 7898 C CA . PRO A 1 988 ? 2.673 -19.829 -26.057 1.00 88.88 988 PRO A CA 1
ATOM 7899 C C . PRO A 1 988 ? 1.149 -19.944 -25.961 1.00 88.88 988 PRO A C 1
ATOM 7901 O O . PRO A 1 988 ? 0.428 -18.971 -25.722 1.00 88.88 988 PRO A O 1
ATOM 7904 N N . VAL A 1 989 ? 0.670 -21.178 -26.096 1.00 93.69 989 VAL A N 1
ATOM 7905 C CA . VAL A 1 989 ? -0.726 -21.557 -25.866 1.00 93.69 989 VAL A CA 1
ATOM 7906 C C . VAL A 1 989 ? -0.769 -22.369 -24.576 1.00 93.69 989 VAL A C 1
ATOM 7908 O O . VAL A 1 989 ? -0.036 -23.347 -24.446 1.00 93.69 989 VAL A O 1
ATOM 7911 N N . PHE A 1 990 ? -1.609 -21.974 -23.625 1.00 90.88 990 PHE A N 1
ATOM 7912 C CA . PHE A 1 990 ? -1.838 -22.697 -22.376 1.00 90.88 990 PHE A CA 1
ATOM 7913 C C . PHE A 1 990 ? -3.189 -23.393 -22.436 1.00 90.88 990 PHE A C 1
ATOM 7915 O O . PHE A 1 990 ? -4.196 -22.763 -22.758 1.00 90.88 990 PHE A O 1
ATOM 7922 N N . TYR A 1 991 ? -3.226 -24.677 -22.095 1.00 92.25 991 TYR A N 1
ATOM 7923 C CA . TYR A 1 991 ? -4.482 -25.358 -21.812 1.00 92.25 991 TYR A CA 1
ATOM 7924 C C . TYR A 1 991 ? -4.814 -25.172 -20.335 1.00 92.25 991 TYR A C 1
ATOM 7926 O O . TYR A 1 991 ? -4.048 -25.590 -19.470 1.00 92.25 991 TYR A O 1
ATOM 7934 N N . THR A 1 992 ? -5.932 -24.513 -20.042 1.00 88.31 992 THR A N 1
ATOM 7935 C CA . THR A 1 992 ? -6.264 -24.097 -18.673 1.00 88.31 992 THR A CA 1
ATOM 7936 C C . THR A 1 992 ? -7.419 -24.875 -18.065 1.00 88.31 992 THR A C 1
ATOM 7938 O O . THR A 1 992 ? -7.626 -24.778 -16.861 1.00 88.31 992 THR A O 1
ATOM 7941 N N . LYS A 1 993 ? -8.211 -25.592 -18.874 1.00 88.00 993 LYS A N 1
ATOM 7942 C CA . LYS A 1 993 ? -9.612 -25.907 -18.540 1.00 88.00 993 LYS A CA 1
ATOM 7943 C C . LYS A 1 993 ? -10.391 -24.636 -18.153 1.00 88.00 993 LYS A C 1
ATOM 7945 O O . LYS A 1 993 ? -9.922 -23.512 -18.362 1.00 88.00 993 LYS A O 1
ATOM 7950 N N . HIS A 1 994 ? -11.598 -24.789 -17.617 1.00 82.69 994 HIS A N 1
ATOM 7951 C CA . HIS A 1 994 ? -12.376 -23.680 -17.067 1.00 82.69 994 HIS A CA 1
ATOM 7952 C C . HIS A 1 994 ? -13.286 -24.160 -15.940 1.00 82.69 994 HIS A C 1
ATOM 7954 O O . HIS A 1 994 ? -13.911 -25.214 -16.052 1.00 82.69 994 HIS A O 1
ATOM 7960 N N . THR A 1 995 ? -13.398 -23.369 -14.873 1.00 84.00 995 THR A N 1
ATOM 7961 C CA . THR A 1 995 ? -14.280 -23.657 -13.730 1.00 84.00 995 THR A CA 1
ATOM 7962 C C . THR A 1 995 ? -15.372 -22.590 -13.580 1.00 84.00 995 THR A C 1
ATOM 7964 O O . THR A 1 995 ? -15.465 -21.630 -14.345 1.00 84.00 995 THR A O 1
ATOM 7967 N N . SER A 1 996 ? -16.312 -22.789 -12.663 1.00 84.69 996 SER A N 1
ATOM 7968 C CA . SER A 1 996 ? -17.449 -21.896 -12.399 1.00 84.69 996 SER A CA 1
ATOM 7969 C C . SER A 1 996 ? -17.772 -21.903 -10.911 1.00 84.69 996 SER A C 1
ATOM 7971 O O . SER A 1 996 ? -17.227 -22.704 -10.174 1.00 84.69 996 SER A O 1
ATOM 7973 N N . SER A 1 997 ? -18.642 -21.014 -10.438 1.00 80.31 997 SER A N 1
ATOM 7974 C CA . SER A 1 997 ? -19.038 -21.028 -9.026 1.00 80.31 997 SER A CA 1
ATOM 7975 C C . SER A 1 997 ? -19.919 -22.239 -8.687 1.00 80.31 997 SER A C 1
ATOM 7977 O O . SER A 1 997 ? -20.878 -22.534 -9.405 1.00 80.31 997 SER A O 1
ATOM 7979 N N . ASP A 1 998 ? -19.645 -22.890 -7.549 1.00 86.50 998 ASP A N 1
ATOM 7980 C CA . ASP A 1 998 ? -20.511 -23.929 -6.971 1.00 86.50 998 ASP A CA 1
ATOM 7981 C C . ASP A 1 998 ? -21.742 -23.274 -6.320 1.00 86.50 998 ASP A C 1
ATOM 7983 O O . ASP A 1 998 ? -21.802 -23.001 -5.116 1.00 86.50 998 ASP A O 1
ATOM 7987 N N . GLN A 1 999 ? -22.740 -22.980 -7.158 1.00 82.38 999 GLN A N 1
ATOM 7988 C CA . GLN A 1 999 ? -24.005 -22.377 -6.734 1.00 82.38 999 GLN A CA 1
ATOM 7989 C C . GLN A 1 999 ? -24.767 -23.261 -5.741 1.00 82.38 999 GLN A C 1
ATOM 7991 O O . GLN A 1 999 ? -25.499 -22.737 -4.902 1.00 82.38 999 GLN A O 1
ATOM 7996 N N . ALA A 1 1000 ? -24.581 -24.583 -5.793 1.00 81.50 1000 ALA A N 1
ATOM 7997 C CA . ALA A 1 1000 ? -25.255 -25.509 -4.895 1.00 81.50 1000 ALA A CA 1
ATOM 7998 C C . ALA A 1 1000 ? -24.666 -25.452 -3.481 1.00 81.50 1000 ALA A C 1
ATOM 8000 O O . ALA A 1 1000 ? -25.419 -25.368 -2.508 1.00 81.50 1000 ALA A O 1
ATOM 8001 N N . LEU A 1 1001 ? -23.337 -25.430 -3.349 1.00 84.06 1001 LEU A N 1
ATOM 8002 C CA . LEU A 1 1001 ? -22.669 -25.215 -2.065 1.00 84.06 1001 LEU A CA 1
ATOM 8003 C C . LEU A 1 1001 ? -23.010 -23.839 -1.485 1.00 84.06 1001 LEU A C 1
ATOM 8005 O O . LEU A 1 1001 ? -23.333 -23.736 -0.299 1.00 84.06 1001 LEU A O 1
ATOM 8009 N N . PHE A 1 1002 ? -22.997 -22.795 -2.319 1.00 83.25 1002 PHE A N 1
ATOM 8010 C CA . PHE A 1 1002 ? -23.393 -21.451 -1.901 1.00 83.25 1002 PHE A CA 1
ATOM 8011 C C . PHE A 1 1002 ? -24.840 -21.419 -1.382 1.00 83.25 1002 PHE A C 1
ATOM 8013 O O . PHE A 1 1002 ? -25.095 -20.862 -0.313 1.00 83.25 1002 PHE A O 1
ATOM 8020 N N . ALA A 1 1003 ? -25.778 -22.067 -2.082 1.00 80.88 1003 ALA A N 1
ATOM 8021 C CA . ALA A 1 1003 ? -27.171 -22.172 -1.651 1.00 80.88 1003 ALA A CA 1
ATOM 8022 C C . ALA A 1 1003 ? -27.295 -22.868 -0.287 1.00 80.88 1003 ALA A C 1
ATOM 8024 O O . ALA A 1 1003 ? -27.960 -22.344 0.606 1.00 80.88 1003 ALA A O 1
ATOM 8025 N N . ARG A 1 1004 ? -26.605 -24.001 -0.091 1.00 80.75 1004 ARG A N 1
ATOM 8026 C CA . ARG A 1 1004 ? -26.619 -24.756 1.176 1.00 80.75 1004 ARG A CA 1
ATOM 8027 C C . ARG A 1 1004 ? -26.057 -23.948 2.342 1.00 80.75 1004 ARG A C 1
ATOM 8029 O O . ARG A 1 1004 ? -26.659 -23.924 3.411 1.00 80.75 1004 ARG A O 1
ATOM 8036 N N . LYS A 1 1005 ? -24.944 -23.235 2.136 1.00 82.56 1005 LYS A N 1
ATOM 8037 C CA . LYS A 1 1005 ? -24.336 -22.378 3.168 1.00 82.56 1005 LYS A CA 1
ATOM 8038 C C . LYS A 1 1005 ? -25.204 -21.170 3.515 1.00 82.56 1005 LYS A C 1
ATOM 8040 O O . LYS A 1 1005 ? -25.304 -20.822 4.685 1.00 82.56 1005 LYS A O 1
ATOM 8045 N N . ARG A 1 1006 ? -25.831 -20.536 2.518 1.00 77.19 1006 ARG A N 1
ATOM 8046 C CA . ARG A 1 1006 ? -26.600 -19.296 2.708 1.00 77.19 1006 ARG A CA 1
ATOM 8047 C C . ARG A 1 1006 ? -28.031 -19.526 3.190 1.00 77.19 1006 ARG A C 1
ATOM 8049 O O . ARG A 1 1006 ? -28.545 -18.711 3.945 1.00 77.19 1006 ARG A O 1
ATOM 8056 N N . MET A 1 1007 ? -28.684 -20.589 2.725 1.00 81.44 1007 MET A N 1
ATOM 8057 C CA . MET A 1 1007 ? -30.090 -20.886 3.034 1.00 81.44 1007 MET A CA 1
ATOM 8058 C C . MET A 1 1007 ? -30.243 -21.962 4.117 1.00 81.44 1007 MET A C 1
ATOM 8060 O O . MET A 1 1007 ? -31.336 -22.138 4.645 1.00 81.44 1007 MET A O 1
ATOM 8064 N N . GLY A 1 1008 ? -29.159 -22.661 4.465 1.00 77.38 1008 GLY A N 1
ATOM 8065 C CA . GLY A 1 1008 ? -29.155 -23.795 5.384 1.00 77.38 1008 GLY A CA 1
ATOM 8066 C C . GLY A 1 1008 ? -29.466 -25.120 4.680 1.00 77.38 1008 GLY A C 1
ATOM 8067 O O . GLY A 1 1008 ? -30.308 -25.188 3.784 1.00 77.38 1008 GLY A O 1
ATOM 8068 N N . GLU A 1 1009 ? -28.818 -26.202 5.126 1.00 75.69 1009 GLU A N 1
ATOM 8069 C CA . GLU A 1 1009 ? -28.924 -27.545 4.521 1.00 75.69 1009 GLU A CA 1
ATOM 8070 C C . GLU A 1 1009 ? -30.380 -28.043 4.447 1.00 75.69 1009 GLU A C 1
ATOM 8072 O O . GLU A 1 1009 ? -30.753 -28.740 3.514 1.00 75.69 1009 GLU A O 1
ATOM 8077 N N . ARG A 1 1010 ? -31.231 -27.637 5.402 1.00 77.62 1010 ARG A N 1
ATOM 8078 C CA . ARG A 1 1010 ? -32.647 -28.044 5.481 1.00 77.62 1010 ARG A CA 1
ATOM 8079 C C . ARG A 1 1010 ? -33.549 -27.391 4.428 1.00 77.62 1010 ARG A C 1
ATOM 8081 O O . ARG A 1 1010 ? -34.661 -27.866 4.221 1.00 77.62 1010 ARG A O 1
ATOM 8088 N N . VAL A 1 1011 ? -33.118 -26.286 3.812 1.00 81.06 1011 VAL A N 1
ATOM 8089 C CA . VAL A 1 1011 ? -33.910 -25.548 2.810 1.00 81.06 1011 VAL A CA 1
ATOM 8090 C C . VAL A 1 1011 ? -33.692 -26.096 1.398 1.00 81.06 1011 VAL A C 1
ATOM 8092 O O . VAL A 1 1011 ? -34.586 -25.969 0.555 1.00 81.06 1011 VAL A O 1
ATOM 8095 N N . ILE A 1 1012 ? -32.531 -26.710 1.152 1.00 82.81 1012 ILE A N 1
ATOM 8096 C CA . ILE A 1 1012 ? -32.191 -27.378 -0.106 1.00 82.81 1012 ILE A CA 1
ATOM 8097 C C . ILE A 1 1012 ? -32.686 -28.817 -0.040 1.00 82.81 1012 ILE A C 1
ATOM 8099 O O . ILE A 1 1012 ? -32.423 -29.535 0.924 1.00 82.81 1012 ILE A O 1
ATOM 8103 N N . ARG A 1 1013 ? -33.429 -29.246 -1.056 1.00 83.81 1013 ARG A N 1
ATOM 8104 C CA . ARG A 1 1013 ? -33.959 -30.607 -1.086 1.00 83.81 1013 ARG A CA 1
ATOM 8105 C C . ARG A 1 1013 ? -32.826 -31.601 -1.354 1.00 83.81 1013 ARG A C 1
ATOM 8107 O O . ARG A 1 1013 ? -31.974 -31.333 -2.206 1.00 83.81 1013 ARG A O 1
ATOM 8114 N N . PRO A 1 1014 ? -32.816 -32.764 -0.678 1.00 85.31 1014 PRO A N 1
ATOM 8115 C CA . PRO A 1 1014 ? -31.986 -33.881 -1.104 1.00 85.31 1014 PRO A CA 1
ATOM 8116 C C . PRO A 1 1014 ? -32.269 -34.224 -2.570 1.00 85.31 1014 PRO A C 1
ATOM 8118 O O . PRO A 1 1014 ? -33.411 -34.119 -3.022 1.00 85.31 1014 PRO A O 1
ATOM 8121 N N . LYS A 1 1015 ? -31.232 -34.628 -3.310 1.00 88.94 1015 LYS A N 1
ATOM 8122 C CA . LYS A 1 1015 ? -31.391 -35.058 -4.701 1.00 88.94 1015 LYS A CA 1
ATOM 8123 C C . LYS A 1 1015 ? -32.208 -36.345 -4.743 1.00 88.94 1015 LYS A C 1
ATOM 8125 O O . LYS A 1 1015 ? -31.844 -37.323 -4.095 1.00 88.94 1015 LYS A O 1
ATOM 8130 N N . ASP A 1 1016 ? -33.270 -36.335 -5.534 1.00 92.00 1016 ASP A N 1
ATOM 8131 C CA . ASP A 1 1016 ? -34.053 -37.524 -5.850 1.00 92.00 1016 ASP A CA 1
ATOM 8132 C C . ASP A 1 1016 ? -33.699 -37.991 -7.264 1.00 92.00 1016 ASP A C 1
ATOM 8134 O O . ASP A 1 1016 ? -33.943 -37.275 -8.236 1.00 92.00 1016 ASP A O 1
ATOM 8138 N N . PHE A 1 1017 ? -33.074 -39.167 -7.362 1.00 94.25 1017 PHE A N 1
ATOM 8139 C CA . PHE A 1 1017 ? -32.673 -39.798 -8.625 1.00 94.25 1017 PHE A CA 1
ATOM 8140 C C . PHE A 1 1017 ? -33.710 -40.811 -9.144 1.00 94.25 1017 PHE A C 1
ATOM 8142 O O . PHE A 1 1017 ? -33.495 -41.426 -10.195 1.00 94.25 1017 PHE A O 1
ATOM 8149 N N . SER A 1 1018 ? -34.811 -41.010 -8.414 1.00 92.62 1018 SER A N 1
ATOM 8150 C CA . SER A 1 1018 ? -35.927 -41.877 -8.802 1.00 92.62 1018 SER A CA 1
ATOM 8151 C C . SER A 1 1018 ? -37.013 -41.109 -9.565 1.00 92.62 1018 SER A C 1
ATOM 8153 O O . SER A 1 1018 ? -37.550 -41.628 -10.543 1.00 92.62 1018 SER A O 1
ATOM 8155 N N . ASP A 1 1019 ? -37.266 -39.851 -9.187 1.00 92.12 1019 ASP A N 1
ATOM 8156 C CA . ASP A 1 1019 ? -38.209 -38.939 -9.845 1.00 92.12 1019 ASP A CA 1
ATOM 8157 C C . ASP A 1 1019 ? -37.502 -38.076 -10.906 1.00 92.12 1019 ASP A C 1
ATOM 8159 O O . ASP A 1 1019 ? -36.870 -37.058 -10.610 1.00 92.12 1019 ASP A O 1
ATOM 8163 N N . ILE A 1 1020 ? -37.574 -38.503 -12.170 1.00 94.12 1020 ILE A N 1
ATOM 8164 C CA . ILE A 1 1020 ? -36.892 -37.824 -13.279 1.00 94.12 1020 ILE A CA 1
ATOM 8165 C C . ILE A 1 1020 ? -37.651 -36.543 -13.643 1.00 94.12 1020 ILE A C 1
ATOM 8167 O O . ILE A 1 1020 ? -38.739 -36.587 -14.212 1.00 94.12 1020 ILE A O 1
ATOM 8171 N N . LYS A 1 1021 ? -37.048 -35.387 -13.358 1.00 94.31 1021 LYS A N 1
ATOM 8172 C CA . LYS A 1 1021 ? -37.549 -34.059 -13.744 1.00 94.31 1021 LYS A CA 1
ATOM 8173 C C . LYS A 1 1021 ? -36.406 -33.205 -14.257 1.00 94.31 1021 LYS A C 1
ATOM 8175 O O . LYS A 1 1021 ? -35.399 -33.047 -13.568 1.00 94.31 1021 LYS A O 1
ATOM 8180 N N . PHE A 1 1022 ? -36.571 -32.665 -15.457 1.00 96.56 1022 PHE A N 1
ATOM 8181 C CA . PHE A 1 1022 ? -35.528 -31.931 -16.155 1.00 96.56 1022 PHE A CA 1
ATOM 8182 C C . PHE A 1 1022 ? -35.698 -30.428 -16.025 1.00 96.56 1022 PHE A C 1
ATOM 8184 O O . PHE A 1 1022 ? -36.806 -29.906 -16.136 1.00 96.56 1022 PHE A O 1
ATOM 8191 N N . ILE A 1 1023 ? -34.571 -29.728 -15.915 1.00 95.88 1023 ILE A N 1
ATOM 8192 C CA . ILE A 1 1023 ? -34.533 -28.275 -16.060 1.00 95.88 1023 ILE A CA 1
ATOM 8193 C C . ILE A 1 1023 ? -33.586 -27.879 -17.188 1.00 95.88 1023 ILE A C 1
ATOM 8195 O O . ILE A 1 1023 ? -32.489 -28.421 -17.325 1.00 95.88 1023 ILE A O 1
ATOM 8199 N N . HIS A 1 1024 ? -34.012 -26.905 -17.990 1.00 95.50 1024 HIS A N 1
ATOM 8200 C CA . HIS A 1 1024 ? -33.201 -26.266 -19.018 1.00 95.50 1024 HIS A CA 1
ATOM 8201 C C . HIS A 1 1024 ? -33.134 -24.756 -18.786 1.00 95.50 1024 HIS A C 1
ATOM 8203 O O . HIS A 1 1024 ? -34.155 -24.070 -18.790 1.00 95.50 1024 HIS A O 1
ATOM 8209 N N . THR A 1 1025 ? -31.929 -24.216 -18.617 1.00 93.00 1025 THR A N 1
ATOM 8210 C CA . THR A 1 1025 ? -31.697 -22.794 -18.330 1.00 93.00 1025 THR A CA 1
ATOM 8211 C C . THR A 1 1025 ? -31.029 -22.110 -19.527 1.00 93.00 1025 THR A C 1
ATOM 8213 O O . THR A 1 1025 ? -29.814 -21.935 -19.587 1.00 93.00 1025 THR A O 1
ATOM 8216 N N . ALA A 1 1026 ? -31.837 -21.730 -20.520 1.00 88.62 1026 ALA A N 1
ATOM 8217 C CA . ALA A 1 1026 ? -31.357 -21.113 -21.760 1.00 88.62 1026 ALA A CA 1
ATOM 8218 C C . ALA A 1 1026 ? -30.894 -19.658 -21.564 1.00 88.62 1026 ALA A C 1
ATOM 8220 O O . ALA A 1 1026 ? -29.981 -19.182 -22.249 1.00 88.62 1026 ALA A O 1
ATOM 8221 N N . GLY A 1 1027 ? -31.528 -18.945 -20.625 1.00 86.50 1027 GLY A N 1
ATOM 8222 C CA . GLY A 1 1027 ? -31.273 -17.526 -20.389 1.00 86.50 1027 GLY A CA 1
ATOM 8223 C C . GLY A 1 1027 ? -31.497 -16.704 -21.660 1.00 86.50 1027 GLY A C 1
ATOM 8224 O O . GLY A 1 1027 ? -32.528 -16.836 -22.313 1.00 86.50 1027 GLY A O 1
ATOM 8225 N N . THR A 1 1028 ? -30.520 -15.875 -22.030 1.00 84.62 1028 THR A N 1
ATOM 8226 C CA . THR A 1 1028 ? -30.583 -14.978 -23.199 1.00 84.62 1028 THR A CA 1
ATOM 8227 C C . THR A 1 1028 ? -30.045 -15.593 -24.498 1.00 84.62 1028 THR A C 1
ATOM 8229 O O . THR A 1 1028 ? -30.055 -14.931 -25.538 1.00 84.62 1028 THR A O 1
ATOM 8232 N N . SER A 1 1029 ? -29.571 -16.844 -24.476 1.00 84.94 1029 SER A N 1
ATOM 8233 C CA . SER A 1 1029 ? -28.896 -17.460 -25.622 1.00 84.94 1029 SER A CA 1
ATOM 8234 C C . SER A 1 1029 ? -29.849 -18.255 -26.513 1.00 84.94 1029 SER A C 1
ATOM 8236 O O . SER A 1 1029 ? -30.625 -19.086 -26.049 1.00 84.94 1029 SER A O 1
ATOM 8238 N N . SER A 1 1030 ? -29.736 -18.045 -27.825 1.00 85.94 1030 SER A N 1
ATOM 8239 C CA . SER A 1 1030 ? -30.430 -18.831 -28.850 1.00 85.94 1030 SER A CA 1
ATOM 8240 C C . SER A 1 1030 ? -29.674 -20.103 -29.253 1.00 85.94 1030 SER A C 1
ATOM 8242 O O . SER A 1 1030 ? -30.232 -20.954 -29.940 1.00 85.94 1030 SER A O 1
ATOM 8244 N N . ALA A 1 1031 ? -28.423 -20.259 -28.806 1.00 88.06 1031 ALA A N 1
ATOM 8245 C CA . ALA A 1 1031 ? -27.544 -21.373 -29.159 1.00 88.06 1031 ALA A CA 1
ATOM 8246 C C . ALA A 1 1031 ? -27.635 -22.566 -28.184 1.00 88.06 1031 ALA A C 1
ATOM 8248 O O . ALA A 1 1031 ? -26.830 -23.490 -28.252 1.00 88.06 1031 ALA A O 1
ATOM 8249 N N . LYS A 1 1032 ? -28.612 -22.575 -27.270 1.00 93.12 1032 LYS A N 1
ATOM 8250 C CA . LYS A 1 1032 ? -28.766 -23.611 -26.229 1.00 93.12 1032 LYS A CA 1
ATOM 8251 C C . LYS A 1 1032 ? -29.585 -24.833 -26.673 1.00 93.12 1032 LYS A C 1
ATOM 8253 O O . LYS A 1 1032 ? -29.954 -25.642 -25.830 1.00 93.12 1032 LYS A O 1
ATOM 8258 N N . GLY A 1 1033 ? -29.909 -24.928 -27.969 1.00 93.00 1033 GLY A N 1
ATOM 8259 C CA . GLY A 1 1033 ? -30.716 -26.013 -28.551 1.00 93.00 1033 GLY A CA 1
ATOM 8260 C C . GLY A 1 1033 ? -32.138 -26.105 -27.995 1.00 93.00 1033 GLY A C 1
ATOM 8261 O O . GLY A 1 1033 ? -32.767 -27.161 -28.020 1.00 93.00 1033 GLY A O 1
ATOM 8262 N N . THR A 1 1034 ? -32.656 -25.000 -27.447 1.00 94.06 1034 THR A N 1
ATOM 8263 C CA . THR A 1 1034 ? -33.959 -24.959 -26.771 1.00 94.06 1034 THR A CA 1
ATOM 8264 C C . THR A 1 1034 ? -35.109 -25.307 -27.712 1.00 94.06 1034 THR A C 1
ATOM 8266 O O . THR A 1 1034 ? -36.120 -25.856 -27.280 1.00 94.06 1034 THR A O 1
ATOM 8269 N N . ARG A 1 1035 ? -34.966 -25.001 -29.007 1.00 91.88 1035 ARG A N 1
ATOM 8270 C CA . ARG A 1 1035 ? -35.970 -25.334 -30.015 1.00 91.88 1035 ARG A CA 1
ATOM 8271 C C . ARG A 1 1035 ? -36.064 -26.842 -30.207 1.00 91.88 1035 ARG A C 1
ATOM 8273 O O . ARG A 1 1035 ? -37.156 -27.387 -30.116 1.00 91.88 1035 ARG A O 1
ATOM 8280 N N . GLU A 1 1036 ? -34.939 -27.495 -30.458 1.00 93.38 1036 GLU A N 1
ATOM 8281 C CA . GLU A 1 1036 ? -34.843 -28.934 -30.681 1.00 93.38 1036 GLU A CA 1
ATOM 8282 C C . GLU A 1 1036 ? -35.311 -29.697 -29.432 1.00 93.38 1036 GLU A C 1
ATOM 8284 O O . GLU A 1 1036 ? -36.075 -30.656 -29.538 1.00 93.38 1036 GLU A O 1
ATOM 8289 N N . LEU A 1 1037 ? -34.939 -29.211 -28.241 1.00 95.31 1037 LEU A N 1
ATOM 8290 C CA . LEU A 1 1037 ? -35.432 -29.723 -26.963 1.00 95.31 1037 LEU A CA 1
ATOM 8291 C C . LEU A 1 1037 ? -36.963 -29.645 -26.858 1.00 95.31 1037 LEU A C 1
ATOM 8293 O O . LEU A 1 1037 ? -37.616 -30.641 -26.550 1.00 95.31 1037 LEU A O 1
ATOM 8297 N N . LEU A 1 1038 ? -37.552 -28.478 -27.131 1.00 93.31 1038 LEU A N 1
ATOM 8298 C CA . LEU A 1 1038 ? -39.001 -28.299 -27.042 1.00 93.31 1038 LEU A CA 1
ATOM 8299 C C . LEU A 1 1038 ? -39.757 -29.065 -28.133 1.00 93.31 1038 LEU A C 1
ATOM 8301 O O . LEU A 1 1038 ? -40.831 -29.588 -27.853 1.00 93.31 1038 LEU A O 1
ATOM 8305 N N . GLU A 1 1039 ? -39.207 -29.207 -29.341 1.00 91.75 1039 GLU A N 1
ATOM 8306 C CA . GLU A 1 1039 ? -39.787 -30.059 -30.389 1.00 91.75 1039 GLU A CA 1
ATOM 8307 C C . GLU A 1 1039 ? -39.967 -31.505 -29.893 1.00 91.75 1039 GLU A C 1
ATOM 8309 O O . GLU A 1 1039 ? -41.011 -32.109 -30.146 1.00 91.75 1039 GLU A O 1
ATOM 8314 N N . CYS A 1 1040 ? -39.011 -32.036 -29.121 1.00 94.62 1040 CYS A N 1
ATOM 8315 C CA . CYS A 1 1040 ? -39.151 -33.354 -28.505 1.00 94.62 1040 CYS A CA 1
ATOM 8316 C C . CYS A 1 1040 ? -40.366 -33.429 -27.560 1.00 94.62 1040 CYS A C 1
ATOM 8318 O O . CYS A 1 1040 ? -41.254 -34.263 -27.754 1.00 94.62 1040 CYS A O 1
ATOM 8320 N N . TRP A 1 1041 ? -40.460 -32.512 -26.591 1.00 95.62 1041 TRP A N 1
ATOM 8321 C CA . TRP A 1 1041 ? -41.549 -32.492 -25.601 1.00 95.62 1041 TRP A CA 1
ATOM 8322 C C . TRP A 1 1041 ? -42.929 -32.187 -26.195 1.00 95.62 1041 TRP A C 1
ATOM 8324 O O . TRP A 1 1041 ? -43.946 -32.688 -25.715 1.00 95.62 1041 TRP A O 1
ATOM 8334 N N . ILE A 1 1042 ? -42.982 -31.386 -27.260 1.00 92.69 1042 ILE A N 1
ATOM 8335 C CA . ILE A 1 1042 ? -44.234 -31.043 -27.937 1.00 92.69 1042 ILE A CA 1
ATOM 8336 C C . ILE A 1 1042 ? -44.819 -32.267 -28.647 1.00 92.69 1042 ILE A C 1
ATOM 8338 O O . ILE A 1 1042 ? -46.014 -32.527 -28.519 1.00 92.69 1042 ILE A O 1
ATOM 8342 N N . PHE A 1 1043 ? -44.012 -33.014 -29.407 1.00 91.12 1043 PHE A N 1
ATOM 8343 C CA . PHE A 1 1043 ? -44.535 -34.025 -30.336 1.00 91.12 1043 PHE A CA 1
ATOM 8344 C C . PHE A 1 1043 ? -44.557 -35.452 -29.787 1.00 91.12 1043 PHE A C 1
ATOM 8346 O O . PHE A 1 1043 ? -45.281 -36.299 -30.325 1.00 91.12 1043 PHE A O 1
ATOM 8353 N N . VAL A 1 1044 ? -43.808 -35.733 -28.723 1.00 92.88 1044 VAL A N 1
ATOM 8354 C CA . VAL A 1 1044 ? -43.700 -37.074 -28.146 1.00 92.88 1044 VAL A CA 1
ATOM 8355 C C . VAL A 1 1044 ? -44.463 -37.155 -26.823 1.00 92.88 1044 VAL A C 1
ATOM 8357 O O . VAL A 1 1044 ? -44.184 -36.354 -25.939 1.00 92.88 1044 VAL A O 1
ATOM 8360 N N . PRO A 1 1045 ? -45.404 -38.107 -26.650 1.00 92.56 1045 PRO A N 1
ATOM 8361 C CA . PRO A 1 1045 ? -46.034 -38.372 -25.359 1.00 92.56 1045 PRO A CA 1
ATOM 8362 C C . PRO A 1 1045 ? -45.165 -39.255 -24.451 1.00 92.56 1045 PRO A C 1
ATOM 8364 O O . PRO A 1 1045 ? -44.353 -40.045 -24.936 1.00 92.56 1045 PRO A O 1
ATOM 8367 N N . GLY A 1 1046 ? -45.402 -39.171 -23.139 1.00 89.81 1046 GLY A N 1
ATOM 8368 C CA . GLY A 1 1046 ? -44.813 -40.066 -22.135 1.00 89.81 1046 GLY A CA 1
ATOM 8369 C C . GLY A 1 1046 ? -43.421 -39.672 -21.629 1.00 89.81 1046 GLY A C 1
ATOM 8370 O O . GLY A 1 1046 ? -42.767 -40.500 -21.001 1.00 89.81 1046 GLY A O 1
ATOM 8371 N N . LEU A 1 1047 ? -42.955 -38.447 -21.898 1.00 95.88 1047 LEU A N 1
ATOM 8372 C CA . LEU A 1 1047 ? -41.693 -37.932 -21.354 1.00 95.88 1047 LEU A CA 1
ATOM 8373 C C . LEU A 1 1047 ? -41.894 -37.308 -19.959 1.00 95.88 1047 LEU A C 1
ATOM 8375 O O . LEU A 1 1047 ? -43.011 -36.893 -19.636 1.00 95.88 1047 LEU A O 1
ATOM 8379 N N . PRO A 1 1048 ? -40.834 -37.212 -19.132 1.00 95.44 1048 PRO A N 1
ATOM 8380 C CA . PRO A 1 1048 ? -40.921 -36.620 -17.800 1.00 95.44 1048 PRO A CA 1
ATOM 8381 C C . PRO A 1 1048 ? -41.107 -35.098 -17.842 1.00 95.44 1048 PRO A C 1
ATOM 8383 O O . PRO A 1 1048 ? -40.958 -34.473 -18.891 1.00 95.44 1048 PRO A O 1
ATOM 8386 N N . GLN A 1 1049 ? -41.408 -34.487 -16.695 1.00 95.81 1049 GLN A N 1
ATOM 8387 C CA . GLN A 1 1049 ? -41.572 -33.032 -16.585 1.00 95.81 1049 GLN A CA 1
ATOM 8388 C C . GLN A 1 1049 ? -40.308 -32.288 -17.048 1.00 95.81 1049 GLN A C 1
ATOM 8390 O O . GLN A 1 1049 ? -39.200 -32.636 -16.633 1.00 95.81 1049 GLN A O 1
ATOM 8395 N N . LEU A 1 1050 ? -40.493 -31.242 -17.861 1.00 96.94 1050 LEU A N 1
ATOM 8396 C CA . LEU A 1 1050 ? -39.439 -30.308 -18.264 1.00 96.94 1050 LEU A CA 1
ATOM 8397 C C . LEU A 1 1050 ? -39.804 -28.868 -17.887 1.00 96.94 1050 LEU A C 1
ATOM 8399 O O . LEU A 1 1050 ? -40.810 -28.338 -18.355 1.00 96.94 1050 LEU A O 1
ATOM 8403 N N . ASP A 1 1051 ? -38.945 -28.213 -17.113 1.00 95.62 1051 ASP A N 1
ATOM 8404 C CA . ASP A 1 1051 ? -39.041 -26.784 -16.815 1.00 95.62 1051 ASP A CA 1
ATOM 8405 C C . ASP A 1 1051 ? -37.969 -26.010 -17.606 1.00 95.62 1051 ASP A C 1
ATOM 8407 O O . ASP A 1 1051 ? -36.763 -26.222 -17.454 1.00 95.62 1051 ASP A O 1
ATOM 8411 N N . VAL A 1 1052 ? -38.403 -25.108 -18.488 1.00 94.75 1052 VAL A N 1
ATOM 8412 C CA . VAL A 1 1052 ? -37.537 -24.297 -19.354 1.00 94.75 1052 VAL A CA 1
ATOM 8413 C C . VAL A 1 1052 ? -37.535 -22.852 -18.882 1.00 94.75 1052 VAL A C 1
ATOM 8415 O O . VAL A 1 1052 ? -38.582 -22.217 -18.835 1.00 94.75 1052 VAL A O 1
ATOM 8418 N N . TYR A 1 1053 ? -36.355 -22.305 -18.610 1.00 93.75 1053 TYR A N 1
ATOM 8419 C CA . TYR A 1 1053 ? -36.153 -20.908 -18.232 1.00 93.75 1053 TYR A CA 1
ATOM 8420 C C . TYR A 1 1053 ? -35.428 -20.166 -19.356 1.00 93.75 1053 TYR A C 1
ATOM 8422 O O . TYR A 1 1053 ? -34.259 -20.445 -19.645 1.00 93.75 1053 TYR A O 1
ATOM 8430 N N . ILE A 1 1054 ? -36.123 -19.231 -20.005 1.00 92.00 1054 ILE A N 1
ATOM 8431 C CA . ILE A 1 1054 ? -35.652 -18.522 -21.201 1.00 92.00 1054 ILE A CA 1
ATOM 8432 C C . ILE A 1 1054 ? -36.082 -17.051 -21.171 1.00 92.00 1054 ILE A C 1
ATOM 8434 O O . ILE A 1 1054 ? -37.169 -16.713 -20.719 1.00 92.00 1054 ILE A O 1
ATOM 8438 N N . ASP A 1 1055 ? -35.227 -16.160 -21.657 1.00 90.12 1055 ASP A N 1
ATOM 8439 C CA . ASP A 1 1055 ? -35.537 -14.736 -21.766 1.00 90.12 1055 ASP A CA 1
ATOM 8440 C C . ASP A 1 1055 ? -36.508 -14.435 -22.927 1.00 90.12 1055 ASP A C 1
ATOM 8442 O O . ASP A 1 1055 ? -36.583 -15.180 -23.912 1.00 90.12 1055 ASP A O 1
ATOM 8446 N N . ASP A 1 1056 ? -37.222 -13.310 -22.841 1.00 87.62 1056 ASP A N 1
ATOM 8447 C CA . ASP A 1 1056 ? -38.202 -12.878 -23.842 1.00 87.62 1056 ASP A CA 1
ATOM 8448 C C . ASP A 1 1056 ? -37.620 -12.818 -25.261 1.00 87.62 1056 ASP A C 1
ATOM 8450 O O . ASP A 1 1056 ? -38.267 -13.227 -26.232 1.00 87.62 1056 ASP A O 1
ATOM 8454 N N . LYS A 1 1057 ? -36.392 -12.312 -25.417 1.00 86.69 1057 LYS A N 1
ATOM 8455 C CA . LYS A 1 1057 ? -35.792 -12.088 -26.740 1.00 86.69 1057 LYS A CA 1
ATOM 8456 C C . LYS A 1 1057 ? -35.481 -13.391 -27.492 1.00 86.69 1057 LYS A C 1
ATOM 8458 O O . LYS A 1 1057 ? -35.979 -13.542 -28.613 1.00 86.69 1057 LYS A O 1
ATOM 8463 N N . PRO A 1 1058 ? -34.682 -14.338 -26.957 1.00 86.31 1058 PRO A N 1
ATOM 8464 C CA . PRO A 1 1058 ? -34.448 -15.615 -27.626 1.00 86.31 1058 PRO A CA 1
ATOM 8465 C C . PRO A 1 1058 ? -35.729 -16.444 -27.739 1.00 86.31 1058 PRO A C 1
ATOM 8467 O O . PRO A 1 1058 ? -35.895 -17.128 -28.747 1.00 86.31 1058 PRO A O 1
ATOM 8470 N N . PHE A 1 1059 ? -36.662 -16.346 -26.783 1.00 88.44 1059 PHE A N 1
ATOM 8471 C CA . PHE A 1 1059 ? -37.953 -17.020 -26.896 1.00 88.44 1059 PHE A CA 1
ATOM 8472 C C . PHE A 1 1059 ? -38.726 -16.535 -28.130 1.00 88.44 1059 PHE A C 1
ATOM 8474 O O . PHE A 1 1059 ? -39.107 -17.328 -28.988 1.00 88.44 1059 PHE A O 1
ATOM 8481 N N . ASN A 1 1060 ? -38.884 -15.224 -28.303 1.00 87.00 1060 ASN A N 1
ATOM 8482 C CA . ASN A 1 1060 ? -39.573 -14.680 -29.474 1.00 87.00 1060 ASN A CA 1
ATOM 8483 C C . ASN A 1 1060 ? -38.821 -14.933 -30.794 1.00 87.00 1060 ASN A C 1
ATOM 8485 O O . ASN A 1 1060 ? -39.454 -15.079 -31.840 1.00 87.00 1060 ASN A O 1
ATOM 8489 N N . LEU A 1 1061 ? -37.487 -15.015 -30.759 1.00 84.75 1061 LEU A N 1
ATOM 8490 C CA . LEU A 1 1061 ? -36.660 -15.310 -31.933 1.00 84.75 1061 LEU A CA 1
ATOM 8491 C C . LEU A 1 1061 ? -36.785 -16.772 -32.390 1.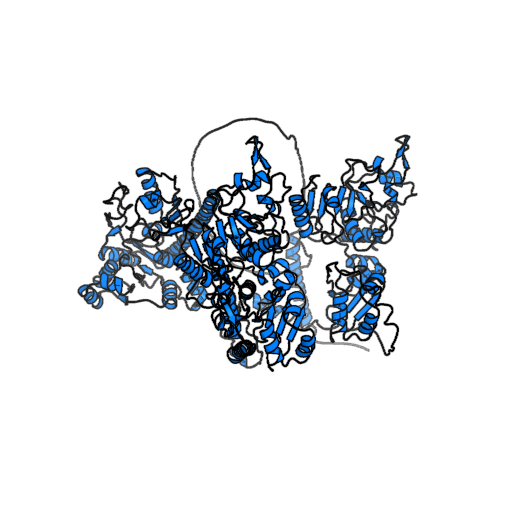00 84.75 1061 LEU A C 1
ATOM 8493 O O . LEU A 1 1061 ? -36.925 -17.040 -33.585 1.00 84.75 1061 LEU A O 1
ATOM 8497 N N . LEU A 1 1062 ? -36.699 -17.715 -31.450 1.00 82.56 1062 LEU A N 1
ATOM 8498 C CA . LEU A 1 1062 ? -36.714 -19.153 -31.729 1.00 82.56 1062 LEU A CA 1
ATOM 8499 C C . LEU A 1 1062 ? -38.134 -19.674 -31.989 1.00 82.56 1062 LEU A C 1
ATOM 8501 O O . LEU A 1 1062 ? -38.322 -20.570 -32.817 1.00 82.56 1062 LEU A O 1
ATOM 8505 N N . PHE A 1 1063 ? -39.135 -19.100 -31.317 1.00 82.81 1063 PHE A N 1
ATOM 8506 C CA . PHE A 1 1063 ? -40.517 -19.572 -31.336 1.00 82.81 1063 PHE A CA 1
ATOM 8507 C C . PHE A 1 1063 ? -41.419 -18.582 -32.076 1.00 82.81 1063 PHE A C 1
ATOM 8509 O O . PHE A 1 1063 ? -41.945 -17.630 -31.507 1.00 82.81 1063 PHE A O 1
ATOM 8516 N N . LYS A 1 1064 ? -41.656 -18.836 -33.368 1.00 79.19 1064 LYS A N 1
ATOM 8517 C CA . LYS A 1 1064 ? -42.699 -18.134 -34.141 1.00 79.19 1064 LYS A CA 1
ATOM 8518 C C . LYS A 1 1064 ? -44.095 -18.481 -33.600 1.00 79.19 1064 LYS A C 1
ATOM 8520 O O . LYS A 1 1064 ? -44.271 -19.547 -33.013 1.00 79.19 1064 LYS A O 1
ATOM 8525 N N . GLU A 1 1065 ? -45.104 -17.650 -33.875 1.00 79.19 1065 GLU A N 1
ATOM 8526 C CA . GLU A 1 1065 ? -46.486 -17.815 -33.367 1.00 79.19 1065 GLU A CA 1
ATOM 8527 C C . GLU A 1 1065 ? -47.058 -19.233 -33.535 1.00 79.19 1065 GLU A C 1
ATOM 8529 O O . GLU A 1 1065 ? -47.671 -19.782 -32.621 1.00 79.19 1065 GLU A O 1
ATOM 8534 N N . LYS A 1 1066 ? -46.769 -19.891 -34.664 1.00 74.88 1066 LYS A N 1
ATOM 8535 C CA . LYS A 1 1066 ? -47.182 -21.281 -34.909 1.00 74.88 1066 LYS A CA 1
ATOM 8536 C C . LYS A 1 1066 ? -46.575 -22.280 -33.910 1.00 74.88 1066 LYS A C 1
ATOM 8538 O O . LYS A 1 1066 ? -47.255 -23.205 -33.484 1.00 74.88 1066 LYS A O 1
ATOM 8543 N N . LEU A 1 1067 ? -45.313 -22.100 -33.522 1.00 71.38 1067 LEU A N 1
ATOM 8544 C CA . LEU A 1 1067 ? -44.639 -22.974 -32.556 1.00 71.38 1067 LEU A CA 1
ATOM 8545 C C . LEU A 1 1067 ? -45.069 -22.656 -31.115 1.00 71.38 1067 LEU A C 1
ATOM 8547 O O . LEU A 1 1067 ? -45.261 -23.576 -30.324 1.00 71.38 1067 LEU A O 1
ATOM 8551 N N . LYS A 1 1068 ? -45.331 -21.378 -30.799 1.00 80.94 1068 LYS A N 1
ATOM 8552 C CA . LYS A 1 1068 ? -45.952 -20.973 -29.524 1.00 80.94 1068 LYS A CA 1
ATOM 8553 C C . LYS A 1 1068 ? -47.341 -21.584 -29.339 1.00 80.94 1068 LYS A C 1
ATOM 8555 O O . LYS A 1 1068 ? -47.704 -21.971 -28.232 1.00 80.94 1068 LYS A O 1
ATOM 8560 N N . MET A 1 1069 ? -48.109 -21.707 -30.423 1.00 82.38 1069 MET A N 1
ATOM 8561 C CA . MET A 1 1069 ? -49.390 -22.410 -30.408 1.00 82.38 1069 MET A CA 1
ATOM 8562 C C . MET A 1 1069 ? -49.209 -23.891 -30.061 1.00 82.38 1069 MET A C 1
ATOM 8564 O O . MET A 1 1069 ? -49.926 -24.393 -29.202 1.00 82.38 1069 MET A O 1
ATOM 8568 N N . TYR A 1 1070 ? -48.232 -24.576 -30.665 1.00 83.44 1070 TYR A N 1
ATOM 8569 C CA . TYR A 1 1070 ? -47.984 -25.991 -30.377 1.00 83.44 1070 TYR A CA 1
ATOM 8570 C C . TYR A 1 1070 ? -47.526 -26.266 -28.940 1.00 83.44 1070 TYR A C 1
ATOM 8572 O O . TYR A 1 1070 ? -47.851 -27.325 -28.416 1.00 83.44 1070 TYR A O 1
ATOM 8580 N N . LEU A 1 1071 ? -46.863 -25.319 -28.265 1.00 85.06 1071 LEU A N 1
ATOM 8581 C CA . LEU A 1 1071 ? -46.525 -25.460 -26.839 1.00 85.06 1071 LEU A CA 1
ATOM 8582 C C . LEU A 1 1071 ? -47.766 -25.669 -25.952 1.00 85.06 1071 LEU A C 1
ATOM 8584 O O . LEU A 1 1071 ? -47.707 -26.449 -25.003 1.00 85.06 1071 LEU A O 1
ATOM 8588 N N . LYS A 1 1072 ? -48.903 -25.039 -26.292 1.00 81.88 1072 LYS A N 1
ATOM 8589 C CA . LYS A 1 1072 ? -50.184 -25.222 -25.578 1.00 81.88 1072 LYS A CA 1
ATOM 8590 C C . LYS A 1 1072 ? -50.779 -26.623 -25.753 1.00 81.88 1072 LYS A C 1
ATOM 8592 O O . LYS A 1 1072 ? -51.614 -27.027 -24.954 1.00 81.88 1072 LYS A O 1
ATOM 8597 N N . PHE A 1 1073 ? -50.363 -27.337 -26.797 1.00 86.62 1073 PHE A N 1
ATOM 8598 C CA . PHE A 1 1073 ? -50.810 -28.689 -27.140 1.00 86.62 1073 PHE A CA 1
ATOM 8599 C C . PHE A 1 1073 ? -49.669 -29.704 -27.014 1.00 86.62 1073 PHE A C 1
ATOM 8601 O O . PHE A 1 1073 ? -49.630 -30.697 -27.743 1.00 86.62 1073 PHE A O 1
ATOM 8608 N N . SER A 1 1074 ? -48.710 -29.430 -26.127 1.00 89.56 1074 SER A N 1
ATOM 8609 C CA . SER A 1 1074 ? -47.590 -30.328 -25.868 1.00 89.56 1074 SER A CA 1
ATOM 8610 C C . SER A 1 1074 ? -48.089 -31.707 -25.428 1.00 89.56 1074 SER A C 1
ATOM 8612 O O . SER A 1 1074 ? -49.003 -31.836 -24.614 1.00 89.56 1074 SER A O 1
ATOM 8614 N N . ARG A 1 1075 ? -47.510 -32.762 -26.012 1.00 92.12 1075 ARG A N 1
ATOM 8615 C CA . ARG A 1 1075 ? -47.890 -34.152 -25.715 1.00 92.12 1075 ARG A CA 1
ATOM 8616 C C . ARG A 1 1075 ? -47.213 -34.704 -24.461 1.00 92.12 1075 ARG A C 1
ATOM 8618 O O . ARG A 1 1075 ? -47.661 -35.736 -23.964 1.00 92.12 1075 ARG A O 1
ATOM 8625 N N . SER A 1 1076 ? -46.182 -34.027 -23.952 1.00 95.56 1076 SER A N 1
ATOM 8626 C CA . SER A 1 1076 ? -45.550 -34.297 -22.658 1.00 95.56 1076 SER A CA 1
ATOM 8627 C C . SER A 1 1076 ? -45.509 -33.045 -21.772 1.00 95.56 1076 SER A C 1
ATOM 8629 O O . SER A 1 1076 ? -45.526 -31.932 -22.303 1.00 95.56 1076 SER A O 1
ATOM 8631 N N . PRO A 1 1077 ? -45.433 -33.195 -20.435 1.00 95.25 1077 PRO A N 1
ATOM 8632 C CA . PRO A 1 1077 ? -45.481 -32.072 -19.503 1.00 95.25 1077 PRO A CA 1
ATOM 8633 C C . PRO A 1 1077 ? -44.286 -31.123 -19.667 1.00 95.25 1077 PRO A C 1
ATOM 8635 O O . PRO A 1 1077 ? -43.133 -31.515 -19.472 1.00 95.25 1077 PRO A O 1
ATOM 8638 N N . VAL A 1 1078 ? -44.562 -29.866 -20.019 1.00 94.31 1078 VAL A N 1
ATOM 8639 C CA . VAL A 1 1078 ? -43.542 -28.826 -20.182 1.00 94.31 1078 VAL A CA 1
ATOM 8640 C C . VAL A 1 1078 ? -44.030 -27.480 -19.654 1.00 94.31 1078 VAL A C 1
ATOM 8642 O O . VAL A 1 1078 ? -45.100 -27.006 -20.033 1.00 94.31 1078 VAL A O 1
ATOM 8645 N N . ASN A 1 1079 ? -43.219 -26.843 -18.810 1.00 93.69 1079 ASN A N 1
ATOM 8646 C CA . ASN A 1 1079 ? -43.428 -25.471 -18.361 1.00 93.69 1079 ASN A CA 1
ATOM 8647 C C . ASN A 1 1079 ? -42.358 -24.573 -18.968 1.00 93.69 1079 ASN A C 1
ATOM 8649 O O . ASN A 1 1079 ? -41.166 -24.857 -18.870 1.00 93.69 1079 ASN A O 1
ATOM 8653 N N . VAL A 1 1080 ? -42.778 -23.462 -19.568 1.00 92.06 1080 VAL A N 1
ATOM 8654 C CA . VAL A 1 1080 ? -41.856 -22.448 -20.081 1.00 92.06 1080 VAL A CA 1
ATOM 8655 C C . VAL A 1 1080 ? -42.011 -21.184 -19.250 1.00 92.06 1080 VAL A C 1
ATOM 8657 O O . VAL A 1 1080 ? -43.049 -20.526 -19.270 1.00 92.06 1080 VAL A O 1
ATOM 8660 N N . HIS A 1 1081 ? -40.959 -20.854 -18.517 1.00 91.88 1081 HIS A N 1
ATOM 8661 C CA . HIS A 1 1081 ? -40.824 -19.640 -17.735 1.00 91.88 1081 HIS A CA 1
ATOM 8662 C C . HIS A 1 1081 ? -40.100 -18.602 -18.585 1.00 91.88 1081 HIS A C 1
ATOM 8664 O O . HIS A 1 1081 ? -38.896 -18.716 -18.829 1.00 91.88 1081 HIS A O 1
ATOM 8670 N N . VAL A 1 1082 ? -40.862 -17.615 -19.053 1.00 89.00 1082 VAL A N 1
ATOM 8671 C CA . VAL A 1 1082 ? -40.330 -16.514 -19.852 1.00 89.00 1082 VAL A CA 1
ATOM 8672 C C . VAL A 1 1082 ? -39.983 -15.338 -18.942 1.00 89.00 1082 VAL A C 1
ATOM 8674 O O . VAL A 1 1082 ? -40.780 -14.960 -18.081 1.00 89.00 1082 VAL A O 1
ATOM 8677 N N . GLY A 1 1083 ? -38.790 -14.785 -19.136 1.00 83.25 1083 GLY A N 1
ATOM 8678 C CA . GLY A 1 1083 ? -38.272 -13.653 -18.376 1.00 83.25 1083 GLY A CA 1
ATOM 8679 C C . GLY A 1 1083 ? -37.261 -14.057 -17.302 1.00 83.25 1083 GLY A C 1
ATOM 8680 O O . GLY A 1 1083 ? -36.909 -15.225 -17.121 1.00 83.25 1083 GLY A O 1
ATOM 8681 N N . LEU A 1 1084 ? -36.743 -13.055 -16.594 1.00 74.94 1084 LEU A N 1
ATOM 8682 C CA . LEU A 1 1084 ? -35.673 -13.247 -15.620 1.00 74.94 1084 LEU A CA 1
ATOM 8683 C C . LEU A 1 1084 ? -36.197 -13.853 -14.313 1.00 74.94 1084 LEU A C 1
ATOM 8685 O O . LEU A 1 1084 ? -37.132 -13.347 -13.693 1.00 74.94 1084 LEU A O 1
ATOM 8689 N N . VAL A 1 1085 ? -35.533 -14.914 -13.851 1.00 82.25 1085 VAL A N 1
ATOM 8690 C CA . VAL A 1 1085 ? -35.784 -15.508 -12.534 1.00 82.25 1085 VAL A CA 1
ATOM 8691 C C . VAL A 1 1085 ? -35.017 -14.730 -11.470 1.00 82.25 1085 VAL A C 1
ATOM 8693 O O . VAL A 1 1085 ? -33.845 -14.392 -11.641 1.00 82.25 1085 VAL A O 1
ATOM 8696 N N . GLU A 1 1086 ? -35.666 -14.481 -10.334 1.00 82.69 1086 GLU A N 1
ATOM 8697 C CA . GLU A 1 1086 ? -35.013 -13.908 -9.159 1.00 82.69 1086 GLU A CA 1
ATOM 8698 C C . GLU A 1 1086 ? -33.798 -14.757 -8.741 1.00 82.69 1086 GLU A C 1
ATOM 8700 O O . GLU A 1 1086 ? -33.893 -15.981 -8.624 1.00 82.69 1086 GLU A O 1
ATOM 8705 N N . ARG A 1 1087 ? -32.656 -14.113 -8.470 1.00 79.25 1087 ARG A N 1
ATOM 8706 C CA . ARG A 1 1087 ? -31.378 -14.804 -8.210 1.00 79.25 1087 ARG A CA 1
ATOM 8707 C C . ARG A 1 1087 ? -31.468 -15.842 -7.089 1.00 79.25 1087 ARG A C 1
ATOM 8709 O O . ARG A 1 1087 ? -30.967 -16.945 -7.252 1.00 79.25 1087 ARG A O 1
ATOM 8716 N N . SER A 1 1088 ? -32.129 -15.513 -5.977 1.00 77.56 1088 SER A N 1
ATOM 8717 C CA . SER A 1 1088 ? -32.314 -16.418 -4.831 1.00 77.56 1088 SER A CA 1
ATOM 8718 C C . SER A 1 1088 ? -33.042 -17.706 -5.243 1.00 77.56 1088 SER A C 1
ATOM 8720 O O . SER A 1 1088 ? -32.607 -18.811 -4.920 1.00 77.56 1088 SER A O 1
ATOM 8722 N N . LYS A 1 1089 ? -34.111 -17.566 -6.033 1.00 86.38 1089 LYS A N 1
ATOM 8723 C CA . LYS A 1 1089 ? -34.904 -18.674 -6.563 1.00 86.38 1089 LYS A CA 1
ATOM 8724 C C . LYS A 1 1089 ? -34.110 -19.489 -7.569 1.00 86.38 1089 LYS A C 1
ATOM 8726 O O . LYS A 1 1089 ? -34.145 -20.707 -7.482 1.00 86.38 1089 LYS A O 1
ATOM 8731 N N . PHE A 1 1090 ? -33.365 -18.845 -8.466 1.00 87.06 1090 PHE A N 1
ATOM 8732 C CA . PHE A 1 1090 ? -32.520 -19.536 -9.440 1.00 87.06 1090 PHE A CA 1
ATOM 8733 C C . PHE A 1 1090 ? -31.387 -20.330 -8.770 1.00 87.06 1090 PHE A C 1
ATOM 8735 O O . PHE A 1 1090 ? -31.166 -21.491 -9.092 1.00 87.06 1090 PHE A O 1
ATOM 8742 N N . THR A 1 1091 ? -30.703 -19.744 -7.787 1.00 85.06 1091 THR A N 1
ATOM 8743 C CA . THR A 1 1091 ? -29.651 -20.427 -7.021 1.00 85.06 1091 THR A CA 1
ATOM 8744 C C . THR A 1 1091 ? -30.205 -21.638 -6.269 1.00 85.06 1091 THR A C 1
ATOM 8746 O O . THR A 1 1091 ? -29.612 -22.715 -6.318 1.00 85.06 1091 THR A O 1
ATOM 8749 N N . LYS A 1 1092 ? -31.368 -21.491 -5.621 1.00 88.81 1092 LYS A N 1
ATOM 8750 C CA . LYS A 1 1092 ? -32.052 -22.616 -4.977 1.00 88.81 1092 LYS A CA 1
ATOM 8751 C C . LYS A 1 1092 ? -32.474 -23.679 -5.996 1.00 88.81 1092 LYS A C 1
ATOM 8753 O O . LYS A 1 1092 ? -32.238 -24.858 -5.768 1.00 88.81 1092 LYS A O 1
ATOM 8758 N N . LEU A 1 1093 ? -33.046 -23.264 -7.125 1.00 90.12 1093 LEU A N 1
ATOM 8759 C CA . LEU A 1 1093 ? -33.463 -24.145 -8.214 1.00 90.12 1093 LEU A CA 1
ATOM 8760 C C . LEU A 1 1093 ? -32.298 -25.021 -8.682 1.00 90.12 1093 LEU A C 1
ATOM 8762 O O . LEU A 1 1093 ? -32.414 -26.242 -8.683 1.00 90.12 1093 LEU A O 1
ATOM 8766 N N . THR A 1 1094 ? -31.147 -24.423 -8.990 1.00 88.62 1094 THR A N 1
ATOM 8767 C CA . THR A 1 1094 ? -29.944 -25.160 -9.402 1.00 88.62 1094 THR A CA 1
ATOM 8768 C C . THR A 1 1094 ? -29.487 -26.154 -8.328 1.00 88.62 1094 THR A C 1
ATOM 8770 O O . THR A 1 1094 ? -29.126 -27.291 -8.634 1.00 88.62 1094 THR A O 1
ATOM 8773 N N . ALA A 1 1095 ? -29.551 -25.757 -7.054 1.00 89.12 1095 ALA A N 1
ATOM 8774 C CA . ALA A 1 1095 ? -29.190 -26.609 -5.925 1.00 89.12 1095 ALA A CA 1
ATOM 8775 C C . ALA A 1 1095 ? -30.172 -27.771 -5.691 1.00 89.12 1095 ALA A C 1
ATOM 8777 O O . ALA A 1 1095 ? -29.732 -28.848 -5.293 1.00 89.12 1095 ALA A O 1
ATOM 8778 N N . ASP A 1 1096 ? -31.462 -27.590 -5.981 1.00 90.81 1096 ASP A N 1
ATOM 8779 C CA . ASP A 1 1096 ? -32.514 -28.606 -5.825 1.00 90.81 1096 ASP A CA 1
ATOM 8780 C C . ASP A 1 1096 ? -32.573 -29.579 -7.023 1.00 90.81 1096 ASP A C 1
ATOM 8782 O O . ASP A 1 1096 ? -32.989 -30.723 -6.878 1.00 90.81 1096 ASP A O 1
ATOM 8786 N N . THR A 1 1097 ? -32.122 -29.162 -8.208 1.00 93.06 1097 THR A N 1
ATOM 8787 C CA . THR A 1 1097 ? -32.348 -29.895 -9.472 1.00 93.06 1097 THR A CA 1
ATOM 8788 C C . THR A 1 1097 ? -31.481 -31.141 -9.632 1.00 93.06 1097 THR A C 1
ATOM 8790 O O . THR A 1 1097 ? -30.256 -31.037 -9.595 1.00 93.06 1097 THR A O 1
ATOM 8793 N N . THR A 1 1098 ? -32.078 -32.310 -9.878 1.00 95.31 1098 THR A N 1
ATOM 8794 C CA . THR A 1 1098 ? -31.323 -33.559 -10.102 1.00 95.31 1098 THR A CA 1
ATOM 8795 C C . THR A 1 1098 ? -30.908 -33.785 -11.560 1.00 95.31 1098 THR A C 1
ATOM 8797 O O . THR A 1 1098 ? -29.850 -34.367 -11.791 1.00 95.31 1098 THR A O 1
ATOM 8800 N N . PHE A 1 1099 ? -31.692 -33.318 -12.541 1.00 96.44 1099 PHE A N 1
ATOM 8801 C CA . PHE A 1 1099 ? -31.434 -33.559 -13.966 1.00 96.44 1099 PHE A CA 1
ATOM 8802 C C . PHE A 1 1099 ? -31.428 -32.257 -14.772 1.00 96.44 1099 PHE A C 1
ATOM 8804 O O . PHE A 1 1099 ? -32.395 -31.494 -14.749 1.00 96.44 1099 PHE A O 1
ATOM 8811 N N . PHE A 1 1100 ? -30.353 -32.019 -15.522 1.00 97.19 1100 PHE A N 1
ATOM 8812 C CA . PHE A 1 1100 ? -30.205 -30.838 -16.374 1.00 97.19 1100 PHE A CA 1
ATOM 8813 C C . PHE A 1 1100 ? -30.170 -31.215 -17.851 1.00 97.19 1100 PHE A C 1
ATOM 8815 O O . PHE A 1 1100 ? -29.413 -32.093 -18.263 1.00 97.19 1100 PHE A O 1
ATOM 8822 N N . MET A 1 1101 ? -30.944 -30.486 -18.653 1.00 97.12 1101 MET A N 1
ATOM 8823 C CA . MET A 1 1101 ? -30.843 -30.505 -20.109 1.00 97.12 1101 MET A CA 1
ATOM 8824 C C . MET A 1 1101 ? -29.966 -29.337 -20.556 1.00 97.12 1101 MET A C 1
ATOM 8826 O O . MET A 1 1101 ? -30.334 -28.170 -20.406 1.00 97.12 1101 MET A O 1
ATOM 8830 N N . CYS A 1 1102 ? -28.825 -29.648 -21.156 1.00 96.69 1102 CYS A N 1
ATOM 8831 C CA . CYS A 1 1102 ? -27.854 -28.691 -21.674 1.00 96.69 1102 CYS A CA 1
ATOM 8832 C C . CYS A 1 1102 ? -27.520 -28.934 -23.164 1.00 96.69 1102 CYS A C 1
ATOM 8834 O O . CYS A 1 1102 ? -26.342 -29.087 -23.493 1.00 96.69 1102 CYS A O 1
ATOM 8836 N N . PRO A 1 1103 ? -28.502 -29.003 -24.089 1.00 95.62 1103 PRO A N 1
ATOM 8837 C CA . PRO A 1 1103 ? -28.262 -29.400 -25.476 1.00 95.62 1103 PRO A CA 1
ATOM 8838 C C . PRO A 1 1103 ? -27.751 -28.233 -26.346 1.00 95.62 1103 PRO A C 1
ATOM 8840 O O . PRO A 1 1103 ? -28.366 -27.874 -27.345 1.00 95.62 1103 PRO A O 1
ATOM 8843 N N . SER A 1 1104 ? -26.644 -27.590 -25.968 1.00 94.62 1104 SER A N 1
ATOM 8844 C CA . SER A 1 1104 ? -26.089 -26.467 -26.738 1.00 94.62 1104 SER A CA 1
ATOM 8845 C C . SER A 1 1104 ? -25.736 -26.875 -28.177 1.00 94.62 1104 SER A C 1
ATOM 8847 O O . SER A 1 1104 ? -25.060 -27.870 -28.390 1.00 94.62 1104 SER A O 1
ATOM 8849 N N . VAL A 1 1105 ? -26.112 -26.070 -29.179 1.00 93.12 1105 VAL A N 1
ATOM 8850 C CA . VAL A 1 1105 ? -25.606 -26.247 -30.558 1.00 93.12 1105 VAL A CA 1
ATOM 8851 C C . VAL A 1 1105 ? -24.157 -25.769 -30.697 1.00 93.12 1105 VAL A C 1
ATOM 8853 O O . VAL A 1 1105 ? -23.436 -26.180 -31.601 1.00 93.12 1105 VAL A O 1
ATOM 8856 N N . SER A 1 1106 ? -23.735 -24.862 -29.820 1.00 88.88 1106 SER A N 1
ATOM 8857 C CA . SER A 1 1106 ? -22.374 -24.346 -29.709 1.00 88.88 1106 SER A CA 1
ATOM 8858 C C . SER A 1 1106 ? -22.207 -23.727 -28.321 1.00 88.88 1106 SER A C 1
ATOM 8860 O O . SER A 1 1106 ? -23.150 -23.130 -27.791 1.00 88.88 1106 SER A O 1
ATOM 8862 N N . GLU A 1 1107 ? -21.038 -23.893 -27.708 1.00 85.31 1107 GLU A N 1
ATOM 8863 C CA . GLU A 1 1107 ? -20.764 -23.448 -26.343 1.00 85.31 1107 GLU A CA 1
ATOM 8864 C C . GLU A 1 1107 ? -19.303 -23.020 -26.195 1.00 85.31 1107 GLU A C 1
ATOM 8866 O O . GLU A 1 1107 ? -18.411 -23.721 -26.658 1.00 85.31 1107 GLU A O 1
ATOM 8871 N N . GLY A 1 1108 ? -19.059 -21.906 -25.503 1.00 72.50 1108 GLY A N 1
ATOM 8872 C CA . GLY A 1 1108 ? -17.696 -21.406 -25.279 1.00 72.50 1108 GLY A CA 1
ATOM 8873 C C . GLY A 1 1108 ? -17.153 -21.632 -23.872 1.00 72.50 1108 GLY A C 1
ATOM 8874 O O . GLY A 1 1108 ? -15.985 -21.967 -23.698 1.00 72.50 1108 GLY A O 1
ATOM 8875 N N . TYR A 1 1109 ? -17.992 -21.428 -22.850 1.00 70.38 1109 TYR A N 1
ATOM 8876 C CA . TYR A 1 1109 ? -17.571 -21.470 -21.440 1.00 70.38 1109 TYR A CA 1
ATOM 8877 C C . TYR A 1 1109 ? -18.191 -22.621 -20.644 1.00 70.38 1109 TYR A C 1
ATOM 8879 O O . TYR A 1 1109 ? -17.648 -23.002 -19.612 1.00 70.38 1109 TYR A O 1
ATOM 8887 N N . GLY A 1 1110 ? -19.345 -23.151 -21.068 1.00 83.75 1110 GLY A N 1
ATOM 8888 C CA . GLY A 1 1110 ? -19.979 -24.292 -20.399 1.00 83.75 1110 GLY A CA 1
ATOM 8889 C C . GLY A 1 1110 ? -20.488 -23.998 -18.982 1.00 83.75 1110 GLY A C 1
ATOM 8890 O O . GLY A 1 1110 ? -20.747 -24.925 -18.224 1.00 83.75 1110 GLY A O 1
ATOM 8891 N N . HIS A 1 1111 ? -20.665 -22.725 -18.605 1.00 86.62 1111 HIS A N 1
ATOM 8892 C CA . HIS A 1 1111 ? -20.985 -22.321 -17.229 1.00 86.62 1111 HIS A CA 1
ATOM 8893 C C . HIS A 1 1111 ? -22.187 -23.055 -16.621 1.00 86.62 1111 HIS A C 1
ATOM 8895 O O . HIS A 1 1111 ? -22.102 -23.552 -15.502 1.00 86.62 1111 HIS A O 1
ATOM 8901 N N . TYR A 1 1112 ? -23.293 -23.163 -17.355 1.00 89.69 1112 TYR A N 1
ATOM 8902 C CA . TYR A 1 1112 ? -24.496 -23.841 -16.868 1.00 89.69 1112 TYR A CA 1
ATOM 8903 C C . TYR A 1 1112 ? -24.345 -25.374 -16.765 1.00 89.69 1112 TYR A C 1
ATOM 8905 O O . TYR A 1 1112 ? -24.970 -25.986 -15.904 1.00 89.69 1112 TYR A O 1
ATOM 8913 N N . ILE A 1 1113 ? -23.448 -25.979 -17.559 1.00 92.50 1113 ILE A N 1
ATOM 8914 C CA . ILE A 1 1113 ? -23.061 -27.396 -17.439 1.00 92.50 1113 ILE A CA 1
ATOM 8915 C C . ILE A 1 1113 ? -22.214 -27.583 -16.176 1.00 92.50 1113 ILE A C 1
ATOM 8917 O O . ILE A 1 1113 ? -22.493 -28.468 -15.374 1.00 92.50 1113 ILE A O 1
ATOM 8921 N N . ASN A 1 1114 ? -21.228 -26.712 -15.942 1.00 91.88 1114 ASN A N 1
ATOM 8922 C CA . ASN A 1 1114 ? -20.409 -26.747 -14.727 1.00 91.88 1114 ASN A CA 1
ATOM 8923 C C . ASN A 1 1114 ? -21.232 -26.515 -13.453 1.00 91.88 1114 ASN A C 1
ATOM 8925 O O . ASN A 1 1114 ? -20.990 -27.178 -12.451 1.00 91.88 1114 ASN A O 1
ATOM 8929 N N . GLN A 1 1115 ? -22.234 -25.633 -13.490 1.00 90.50 1115 GLN A N 1
ATOM 8930 C CA . GLN A 1 1115 ? -23.169 -25.447 -12.375 1.00 90.50 1115 GLN A CA 1
ATOM 8931 C C . GLN A 1 1115 ? -23.962 -26.727 -12.073 1.00 90.50 1115 GLN A C 1
ATOM 8933 O O . GLN A 1 1115 ? -24.139 -27.070 -10.905 1.00 90.50 1115 GLN A O 1
ATOM 8938 N N . ALA A 1 1116 ? -24.392 -27.457 -13.106 1.00 93.31 1116 ALA A N 1
ATOM 8939 C CA . ALA A 1 1116 ? -25.067 -28.741 -12.945 1.00 93.31 1116 ALA A CA 1
ATOM 8940 C C . ALA A 1 1116 ? -24.125 -29.827 -12.387 1.00 93.31 1116 ALA A C 1
ATOM 8942 O O . ALA A 1 1116 ? -24.480 -30.518 -11.430 1.00 93.31 1116 ALA A O 1
ATOM 8943 N N . ARG A 1 1117 ? -22.895 -29.923 -12.917 1.00 94.81 1117 ARG A N 1
ATOM 8944 C CA . ARG A 1 1117 ? -21.845 -30.831 -12.417 1.00 94.81 1117 ARG A CA 1
ATOM 8945 C C . ARG A 1 1117 ? -21.540 -30.564 -10.940 1.00 94.81 1117 ARG A C 1
ATOM 8947 O O . ARG A 1 1117 ? -21.592 -31.484 -10.130 1.00 94.81 1117 ARG A O 1
ATOM 8954 N N . ALA A 1 1118 ? -21.316 -29.304 -10.565 1.00 93.25 1118 ALA A N 1
ATOM 8955 C CA . ALA A 1 1118 ? -21.058 -28.894 -9.181 1.00 93.25 1118 ALA A CA 1
ATOM 8956 C C . ALA A 1 1118 ? -22.218 -29.251 -8.230 1.00 93.25 1118 ALA A C 1
ATOM 8958 O O . ALA A 1 1118 ? -21.997 -29.684 -7.098 1.00 93.25 1118 ALA A O 1
ATOM 8959 N N . ALA A 1 1119 ? -23.464 -29.153 -8.709 1.00 92.12 1119 ALA A N 1
ATOM 8960 C CA . ALA A 1 1119 ? -24.649 -29.544 -7.950 1.00 92.12 1119 ALA A CA 1
ATOM 8961 C C . ALA A 1 1119 ? -24.780 -31.064 -7.724 1.00 92.12 1119 ALA A C 1
ATOM 8963 O O . ALA A 1 1119 ? -25.658 -31.480 -6.961 1.00 92.12 1119 ALA A O 1
ATOM 8964 N N . GLY A 1 1120 ? -23.930 -31.883 -8.353 1.00 94.12 1120 GLY A N 1
ATOM 8965 C CA . GLY A 1 1120 ? -24.024 -33.342 -8.333 1.00 94.12 1120 GLY A CA 1
ATOM 8966 C C . GLY A 1 1120 ? -25.229 -33.869 -9.105 1.00 94.12 1120 GLY A C 1
ATOM 8967 O O . GLY A 1 1120 ? -25.859 -34.834 -8.678 1.00 94.12 1120 GLY A O 1
ATOM 8968 N N . ALA A 1 1121 ? -25.596 -33.182 -10.185 1.00 95.12 1121 ALA A N 1
ATOM 8969 C CA . ALA A 1 1121 ? -26.726 -33.530 -11.030 1.00 95.12 1121 ALA A CA 1
ATOM 8970 C C . ALA A 1 1121 ? -26.299 -34.389 -12.229 1.00 95.12 1121 ALA A C 1
ATOM 8972 O O . ALA A 1 1121 ? -25.145 -34.349 -12.657 1.00 95.12 1121 ALA A O 1
ATOM 8973 N N . VAL A 1 1122 ? -27.249 -35.130 -12.800 1.00 96.06 1122 VAL A N 1
ATOM 8974 C CA . VAL A 1 1122 ? -27.069 -35.808 -14.090 1.00 96.06 1122 VAL A CA 1
ATOM 8975 C C . VAL A 1 1122 ? -27.301 -34.795 -15.207 1.00 96.06 1122 VAL A C 1
ATOM 8977 O O . VAL A 1 1122 ? -28.318 -34.096 -15.222 1.00 96.06 1122 VAL A O 1
ATOM 8980 N N . VAL A 1 1123 ? -26.362 -34.712 -16.148 1.00 96.25 1123 VAL A N 1
ATOM 8981 C CA . VAL A 1 1123 ? -26.417 -33.759 -17.263 1.00 96.25 1123 VAL A CA 1
ATOM 8982 C C . VAL A 1 1123 ? -26.626 -34.499 -18.577 1.00 96.25 1123 VAL A C 1
ATOM 8984 O O . VAL A 1 1123 ? -25.913 -35.452 -18.877 1.00 96.25 1123 VAL A O 1
ATOM 8987 N N . VAL A 1 1124 ? -27.576 -34.032 -19.383 1.00 97.12 1124 VAL A N 1
ATOM 8988 C CA . VAL A 1 1124 ? -27.753 -34.458 -20.775 1.00 97.12 1124 VAL A CA 1
ATOM 8989 C C . VAL A 1 1124 ? -27.321 -33.307 -21.675 1.00 97.12 1124 VAL A C 1
ATOM 8991 O O . VAL A 1 1124 ? -27.890 -32.217 -21.617 1.00 97.12 1124 VAL A O 1
ATOM 8994 N N . THR A 1 1125 ? -26.302 -33.515 -22.500 1.00 96.81 1125 THR A N 1
ATOM 8995 C CA . THR A 1 1125 ? -25.737 -32.483 -23.381 1.00 96.81 1125 THR A CA 1
ATOM 8996 C C . THR A 1 1125 ? -25.414 -33.067 -24.755 1.00 96.81 1125 THR A C 1
ATOM 8998 O O . THR A 1 1125 ? -25.700 -34.227 -24.994 1.00 96.81 1125 THR A O 1
ATOM 9001 N N . THR A 1 1126 ? -24.910 -32.292 -25.708 1.00 96.62 1126 THR A N 1
ATOM 9002 C CA . THR A 1 1126 ? -24.599 -32.774 -27.070 1.00 96.62 1126 THR A CA 1
ATOM 9003 C C . THR A 1 1126 ? -23.207 -33.390 -27.170 1.00 96.62 1126 THR A C 1
ATOM 9005 O O . THR A 1 1126 ? -22.289 -32.927 -26.498 1.00 96.62 1126 THR A O 1
ATOM 9008 N N . ASP A 1 1127 ? -23.015 -34.342 -28.082 1.00 95.31 1127 ASP A N 1
ATOM 9009 C CA . ASP A 1 1127 ? -21.709 -34.932 -28.404 1.00 95.31 1127 ASP A CA 1
ATOM 9010 C C . ASP A 1 1127 ? -20.842 -34.018 -29.297 1.00 95.31 1127 ASP A C 1
ATOM 9012 O O . ASP A 1 1127 ? -20.544 -34.300 -30.461 1.00 95.31 1127 ASP A O 1
ATOM 9016 N N . LEU A 1 1128 ? -20.480 -32.851 -28.766 1.00 93.06 1128 LEU A N 1
ATOM 9017 C CA . LEU A 1 1128 ? -19.590 -31.900 -29.425 1.00 93.06 1128 LEU A CA 1
ATOM 9018 C C . LEU A 1 1128 ? -18.803 -31.100 -28.389 1.00 93.06 1128 LEU A C 1
ATOM 9020 O O . LEU A 1 1128 ? -19.344 -30.750 -27.344 1.00 93.06 1128 LEU A O 1
ATOM 9024 N N . SER A 1 1129 ? -17.550 -30.758 -28.682 1.00 88.38 1129 SER A N 1
ATOM 9025 C CA . SER A 1 1129 ? -16.743 -29.924 -27.791 1.00 88.38 1129 SER A CA 1
ATOM 9026 C C . SER A 1 1129 ? -17.364 -28.532 -27.603 1.00 88.38 1129 SER A C 1
ATOM 9028 O O . SER A 1 1129 ? -17.866 -27.953 -28.572 1.00 88.38 1129 SER A O 1
ATOM 9030 N N . PRO A 1 1130 ? -17.303 -27.954 -26.389 1.00 89.44 1130 PRO A N 1
ATOM 9031 C CA . PRO A 1 1130 ? -16.726 -28.511 -25.159 1.00 89.44 1130 PRO A CA 1
ATOM 9032 C C . PRO A 1 1130 ? -17.660 -29.418 -24.348 1.00 89.44 1130 PRO A C 1
ATOM 9034 O O . PRO A 1 1130 ? -17.259 -29.914 -23.302 1.00 89.44 1130 PRO A O 1
ATOM 9037 N N . MET A 1 1131 ? -18.907 -29.626 -24.765 1.00 93.19 1131 MET A N 1
ATOM 9038 C CA . MET A 1 1131 ? -19.900 -30.370 -23.984 1.00 93.19 1131 MET A CA 1
ATOM 9039 C C . MET A 1 1131 ? -19.432 -31.795 -23.654 1.00 93.19 1131 MET A C 1
ATOM 9041 O O . MET A 1 1131 ? -19.513 -32.208 -22.498 1.00 93.19 1131 MET A O 1
ATOM 9045 N N . ASN A 1 1132 ? -18.872 -32.503 -24.636 1.00 92.56 1132 ASN A N 1
ATOM 9046 C CA . ASN A 1 1132 ? -18.318 -33.851 -24.465 1.00 92.56 1132 ASN A CA 1
ATOM 9047 C C . ASN A 1 1132 ? -16.891 -33.882 -23.874 1.00 92.56 1132 ASN A C 1
ATOM 9049 O O . ASN A 1 1132 ? -16.375 -34.957 -23.587 1.00 92.56 1132 ASN A O 1
ATOM 9053 N N . GLU A 1 1133 ? -16.260 -32.722 -23.653 1.00 90.69 1133 GLU A N 1
ATOM 9054 C CA . GLU A 1 1133 ? -15.053 -32.613 -22.818 1.00 90.69 1133 GLU A CA 1
ATOM 9055 C C . GLU A 1 1133 ? -15.416 -32.512 -21.326 1.00 90.69 1133 GLU A C 1
ATOM 9057 O O . GLU A 1 1133 ? -14.626 -32.895 -20.466 1.00 90.69 1133 GLU A O 1
ATOM 9062 N N . LEU A 1 1134 ? -16.607 -31.979 -21.012 1.00 91.81 1134 LEU A N 1
ATOM 9063 C CA . LEU A 1 1134 ? -17.104 -31.804 -19.641 1.00 91.81 1134 LEU A CA 1
ATOM 9064 C C . LEU A 1 1134 ? -17.927 -33.003 -19.149 1.00 91.81 1134 LEU A C 1
ATOM 9066 O O . LEU A 1 1134 ? -17.980 -33.245 -17.940 1.00 91.81 1134 LEU A O 1
ATOM 9070 N N . ILE A 1 1135 ? -18.596 -33.709 -20.066 1.00 94.69 1135 ILE A N 1
ATOM 9071 C CA . ILE A 1 1135 ? -19.470 -34.852 -19.789 1.00 94.69 1135 ILE A CA 1
ATOM 9072 C C . ILE A 1 1135 ? -18.996 -36.072 -20.581 1.00 94.69 1135 ILE A C 1
ATOM 9074 O O . ILE A 1 1135 ? -18.936 -36.043 -21.807 1.00 94.69 1135 ILE A O 1
ATOM 9078 N N . THR A 1 1136 ? -18.744 -37.163 -19.866 1.00 93.12 1136 THR A N 1
ATOM 9079 C CA . THR A 1 1136 ? -18.389 -38.471 -20.416 1.00 93.12 1136 THR A CA 1
ATOM 9080 C C . THR A 1 1136 ? -19.638 -39.344 -20.433 1.00 93.12 1136 THR A C 1
ATOM 9082 O O . THR A 1 1136 ? -20.291 -39.525 -19.396 1.00 93.12 1136 THR A O 1
ATOM 9085 N N . ALA A 1 1137 ? -19.981 -39.869 -21.611 1.00 90.81 1137 ALA A N 1
ATOM 9086 C CA . ALA A 1 1137 ? -21.182 -40.673 -21.814 1.00 90.81 1137 ALA A CA 1
ATOM 9087 C C . ALA A 1 1137 ? -21.237 -41.863 -20.843 1.00 90.81 1137 ALA A C 1
ATOM 9089 O O . ALA A 1 1137 ? -20.268 -42.605 -20.706 1.00 90.81 1137 ALA A O 1
ATOM 9090 N N . ASN A 1 1138 ? -22.382 -42.038 -20.182 1.00 85.75 1138 ASN A N 1
ATOM 9091 C CA . ASN A 1 1138 ? -22.685 -43.096 -19.212 1.00 85.75 1138 ASN A CA 1
ATOM 9092 C C . ASN A 1 1138 ? -21.829 -43.104 -17.928 1.00 85.75 1138 ASN A C 1
ATOM 9094 O O . ASN A 1 1138 ? -22.074 -43.926 -17.048 1.00 85.75 1138 ASN A O 1
ATOM 9098 N N . GLU A 1 1139 ? -20.884 -42.174 -17.767 1.00 92.06 1139 GLU A N 1
ATOM 9099 C CA . GLU A 1 1139 ? -20.062 -42.049 -16.555 1.00 92.06 1139 GLU A CA 1
ATOM 9100 C C . GLU A 1 1139 ? -20.432 -40.824 -15.717 1.00 92.06 1139 GLU A C 1
ATOM 9102 O O . GLU A 1 1139 ? -20.556 -40.922 -14.494 1.00 92.06 1139 GLU A O 1
ATOM 9107 N N . THR A 1 1140 ? -20.610 -39.671 -16.369 1.00 91.62 1140 THR A N 1
ATOM 9108 C CA . THR A 1 1140 ? -20.957 -38.389 -15.725 1.00 91.62 1140 THR A CA 1
ATOM 9109 C C . THR A 1 1140 ? -22.221 -37.751 -16.309 1.00 91.62 1140 THR A C 1
ATOM 9111 O O . THR A 1 1140 ? -22.714 -36.754 -15.781 1.00 91.62 1140 THR A O 1
ATOM 9114 N N . GLY A 1 1141 ? -22.788 -38.334 -17.368 1.00 95.25 1141 GLY A N 1
ATOM 9115 C CA . GLY A 1 1141 ? -24.022 -37.874 -17.996 1.00 95.25 1141 GLY A CA 1
ATOM 9116 C C . GLY A 1 1141 ? -24.295 -38.554 -19.338 1.00 95.25 1141 GLY A C 1
ATOM 9117 O O . GLY A 1 1141 ? -23.731 -39.605 -19.638 1.00 95.25 1141 GLY A O 1
ATOM 9118 N N . PHE A 1 1142 ? -25.153 -37.942 -20.152 1.00 96.62 1142 PHE A N 1
ATOM 9119 C CA . PHE A 1 1142 ? -25.560 -38.453 -21.465 1.00 96.62 1142 PHE A CA 1
ATOM 9120 C C . PHE A 1 1142 ? -25.218 -37.475 -22.582 1.00 96.62 1142 PHE A C 1
ATOM 9122 O O . PHE A 1 1142 ? -25.318 -36.257 -22.404 1.00 96.62 1142 PHE A O 1
ATOM 9129 N N . LEU A 1 1143 ? -24.868 -38.024 -23.746 1.00 97.06 1143 LEU A N 1
ATOM 9130 C CA . LEU A 1 1143 ? -24.540 -37.261 -24.942 1.00 97.06 1143 LEU A CA 1
ATOM 9131 C C . LEU A 1 1143 ? -25.590 -37.485 -26.036 1.00 97.06 1143 LEU A C 1
ATOM 9133 O O . LEU A 1 1143 ? -25.904 -38.614 -26.394 1.00 97.06 1143 LEU A O 1
ATOM 9137 N N . ILE A 1 1144 ? -26.125 -36.394 -26.575 1.00 97.56 1144 ILE A N 1
ATOM 9138 C CA . ILE A 1 1144 ? -27.027 -36.376 -27.723 1.00 97.56 1144 ILE A CA 1
ATOM 9139 C C . ILE A 1 1144 ? -26.167 -36.454 -28.982 1.00 97.56 1144 ILE A C 1
ATOM 9141 O O . ILE A 1 1144 ? -25.310 -35.583 -29.153 1.00 97.56 1144 ILE A O 1
ATOM 9145 N N . PRO A 1 1145 ? -26.381 -37.435 -29.872 1.00 95.56 1145 PRO A N 1
ATOM 9146 C CA . PRO A 1 1145 ? -25.627 -37.527 -31.113 1.00 95.56 1145 PRO A CA 1
ATOM 9147 C C . PRO A 1 1145 ? -25.935 -36.327 -32.015 1.00 95.56 1145 PRO A C 1
ATOM 9149 O O . PRO A 1 1145 ? -27.092 -35.918 -32.160 1.00 95.56 1145 PRO A O 1
ATOM 9152 N N . VAL A 1 1146 ? -24.894 -35.763 -32.629 1.00 96.00 1146 VAL A N 1
ATOM 9153 C CA . VAL A 1 1146 ? -24.999 -34.565 -33.471 1.00 96.00 1146 VAL A CA 1
ATOM 9154 C C . VAL A 1 1146 ? -24.167 -34.688 -34.741 1.00 96.00 1146 VAL A C 1
ATOM 9156 O O . VAL A 1 1146 ? -23.126 -35.339 -34.773 1.00 96.00 1146 VAL A O 1
ATOM 9159 N N . GLU A 1 1147 ? -24.587 -33.983 -35.787 1.00 94.75 1147 GLU A N 1
ATOM 9160 C CA . GLU A 1 1147 ? -23.770 -33.765 -36.977 1.00 94.75 1147 GLU A CA 1
ATOM 9161 C C . GLU A 1 1147 ? -22.903 -32.511 -36.800 1.00 94.75 1147 GLU A C 1
ATOM 9163 O O . GLU A 1 1147 ? -23.401 -31.434 -36.450 1.00 94.75 1147 GLU A O 1
ATOM 9168 N N . ARG A 1 1148 ? -21.597 -32.627 -37.076 1.00 93.69 1148 ARG A N 1
ATOM 9169 C CA . ARG A 1 1148 ? -20.651 -31.504 -37.006 1.00 93.69 1148 ARG A CA 1
ATOM 9170 C C . ARG A 1 1148 ? -20.736 -30.652 -38.268 1.00 93.69 1148 ARG A C 1
ATOM 9172 O O . ARG A 1 1148 ? -20.328 -31.063 -39.352 1.00 93.69 1148 ARG A O 1
ATOM 9179 N N . ARG A 1 1149 ? -21.208 -29.418 -38.129 1.00 92.69 1149 ARG A N 1
ATOM 9180 C CA . ARG A 1 1149 ? -21.356 -28.462 -39.227 1.00 92.69 1149 ARG A CA 1
ATOM 9181 C C . ARG A 1 1149 ? -20.223 -27.439 -39.229 1.00 92.69 1149 ARG A C 1
ATOM 9183 O O . ARG A 1 1149 ? -19.972 -26.757 -38.236 1.00 92.69 1149 ARG A O 1
ATOM 9190 N N . LYS A 1 1150 ? -19.567 -27.274 -40.382 1.00 92.38 1150 LYS A N 1
ATOM 9191 C CA . LYS A 1 1150 ? -18.599 -26.190 -40.610 1.00 92.38 1150 LYS A CA 1
ATOM 9192 C C . LYS A 1 1150 ? -19.333 -24.873 -40.864 1.00 92.38 1150 LYS A C 1
ATOM 9194 O O . LYS A 1 1150 ? -20.320 -24.839 -41.602 1.00 92.38 1150 LYS A O 1
ATOM 9199 N N . HIS A 1 1151 ? -18.844 -23.779 -40.286 1.00 90.12 1151 HIS A N 1
ATOM 9200 C CA . HIS A 1 1151 ? -19.419 -22.451 -40.485 1.00 90.12 1151 HIS A CA 1
ATOM 9201 C C . HIS A 1 1151 ? -18.407 -21.514 -41.140 1.00 90.12 1151 HIS A C 1
ATOM 9203 O O . HIS A 1 1151 ? -17.278 -21.373 -40.677 1.00 90.12 1151 HIS A O 1
ATOM 9209 N N . SER A 1 1152 ? -18.828 -20.814 -42.195 1.00 91.25 1152 SER A N 1
ATOM 9210 C CA . SER A 1 1152 ? -17.912 -20.052 -43.050 1.00 91.25 1152 SER A CA 1
ATOM 9211 C C . SER A 1 1152 ? -17.314 -18.793 -42.421 1.00 91.25 1152 SER A C 1
ATOM 9213 O O . SER A 1 1152 ? -16.478 -18.137 -43.036 1.00 91.25 1152 SER A O 1
ATOM 9215 N N . LYS A 1 1153 ? -17.777 -18.428 -41.223 1.00 89.44 1153 LYS A N 1
ATOM 9216 C CA . LYS A 1 1153 ? -17.292 -17.276 -40.451 1.00 89.44 1153 LYS A CA 1
ATOM 9217 C C . LYS A 1 1153 ? -16.427 -17.658 -39.243 1.00 89.44 1153 LYS A C 1
ATOM 9219 O O . LYS A 1 1153 ? -15.920 -16.764 -38.590 1.00 89.44 1153 LYS A O 1
ATOM 9224 N N . MET A 1 1154 ? -16.270 -18.947 -38.925 1.00 91.62 1154 MET A N 1
ATOM 9225 C CA . MET A 1 1154 ? -15.436 -19.379 -37.792 1.00 91.62 1154 MET A CA 1
ATOM 9226 C C . MET A 1 1154 ? -14.002 -19.573 -38.262 1.00 91.62 1154 MET A C 1
ATOM 9228 O O . MET A 1 1154 ? -13.745 -20.493 -39.040 1.00 91.62 1154 MET A O 1
ATOM 9232 N N . LEU A 1 1155 ? -13.077 -18.746 -37.769 1.00 93.75 1155 LEU A N 1
ATOM 9233 C CA . LEU A 1 1155 ? -11.660 -18.805 -38.141 1.00 93.75 1155 LEU A CA 1
ATOM 9234 C C . LEU A 1 1155 ? -11.057 -20.198 -37.902 1.00 93.75 1155 LEU A C 1
ATOM 9236 O O . LEU A 1 1155 ? -10.331 -20.725 -38.743 1.00 93.75 1155 LEU A O 1
ATOM 9240 N N . MET A 1 1156 ? -11.427 -20.816 -36.781 1.00 93.62 1156 MET A N 1
ATOM 9241 C CA . MET A 1 1156 ? -10.953 -22.137 -36.368 1.00 93.62 1156 MET A CA 1
ATOM 9242 C C . MET A 1 1156 ? -11.888 -23.279 -36.804 1.00 93.62 1156 MET A C 1
ATOM 9244 O O . MET A 1 1156 ? -11.685 -24.417 -36.397 1.00 93.62 1156 MET A O 1
ATOM 9248 N N . GLY A 1 1157 ? -12.921 -23.008 -37.614 1.00 90.88 1157 GLY A N 1
ATOM 9249 C CA . GLY A 1 1157 ? -14.015 -23.947 -37.913 1.00 90.88 1157 GLY A CA 1
ATOM 9250 C C . GLY A 1 1157 ? -13.882 -24.769 -39.203 1.00 90.88 1157 GLY A C 1
ATOM 9251 O O . GLY A 1 1157 ? -14.851 -25.415 -39.603 1.00 90.88 1157 GLY A O 1
ATOM 9252 N N . GLY A 1 1158 ? -12.737 -24.720 -39.895 1.00 91.38 1158 GLY A N 1
ATOM 9253 C CA . GLY A 1 1158 ? -12.438 -25.597 -41.039 1.00 91.38 1158 GLY A CA 1
ATOM 9254 C C . GLY A 1 1158 ? -13.028 -25.194 -42.395 1.00 91.38 1158 GLY A C 1
ATOM 9255 O O . GLY A 1 1158 ? -12.768 -25.875 -43.384 1.00 91.38 1158 GLY A O 1
ATOM 9256 N N . ALA A 1 1159 ? -13.839 -24.134 -42.463 1.00 92.25 1159 ALA A N 1
ATOM 9257 C CA . ALA A 1 1159 ? -14.436 -23.629 -43.710 1.00 92.25 1159 ALA A CA 1
ATOM 9258 C C . ALA A 1 1159 ? -14.473 -22.093 -43.784 1.00 92.25 1159 ALA A C 1
ATOM 9260 O O . ALA A 1 1159 ? -15.336 -21.524 -44.456 1.00 92.25 1159 ALA A O 1
ATOM 9261 N N . TYR A 1 1160 ? -13.585 -21.416 -43.051 1.00 93.19 1160 TYR A N 1
ATOM 9262 C CA . TYR A 1 1160 ? -13.516 -19.957 -43.022 1.00 93.19 1160 TYR A CA 1
ATOM 9263 C C . TYR A 1 1160 ? -13.325 -19.387 -44.436 1.00 93.19 1160 TYR A C 1
ATOM 9265 O O . TYR A 1 1160 ? -12.456 -19.841 -45.174 1.00 93.19 1160 TYR A O 1
ATOM 9273 N N . ARG A 1 1161 ? -14.155 -18.411 -44.826 1.00 89.19 1161 ARG A N 1
ATOM 9274 C CA . ARG A 1 1161 ? -14.108 -17.793 -46.167 1.00 89.19 1161 ARG A CA 1
ATOM 9275 C C . ARG A 1 1161 ? -13.000 -16.752 -46.334 1.00 89.19 1161 ARG A C 1
ATOM 9277 O O . ARG A 1 1161 ? -12.690 -16.414 -47.470 1.00 89.19 1161 ARG A O 1
ATOM 9284 N N . GLY A 1 1162 ? -12.476 -16.202 -45.239 1.00 85.25 1162 GLY A N 1
ATOM 9285 C CA . GLY A 1 1162 ? -11.375 -15.241 -45.280 1.00 85.25 1162 GLY A CA 1
ATOM 9286 C C . GLY A 1 1162 ? -10.007 -15.919 -45.368 1.00 85.25 1162 GLY A C 1
ATOM 9287 O O . GLY A 1 1162 ? -9.892 -17.143 -45.301 1.00 85.25 1162 GLY A O 1
ATOM 9288 N N . GLU A 1 1163 ? -8.961 -15.109 -45.486 1.00 88.00 1163 GLU A N 1
ATOM 9289 C CA . GLU A 1 1163 ? -7.578 -15.591 -45.476 1.00 88.00 1163 GLU A CA 1
ATOM 9290 C C . GLU A 1 1163 ? -7.176 -16.122 -44.089 1.00 88.00 1163 GLU A C 1
ATOM 9292 O O . GLU A 1 1163 ? -7.742 -15.728 -43.065 1.00 88.00 1163 GLU A O 1
ATOM 9297 N N . HIS A 1 1164 ? -6.196 -17.031 -44.065 1.00 94.44 1164 HIS A N 1
ATOM 9298 C CA . HIS A 1 1164 ? -5.601 -17.606 -42.850 1.00 94.44 1164 HIS A CA 1
ATOM 9299 C C . HIS A 1 1164 ? -6.572 -18.360 -41.924 1.00 94.44 1164 HIS A C 1
ATOM 9301 O O . HIS A 1 1164 ? -6.378 -18.404 -40.714 1.00 94.44 1164 HIS A O 1
ATOM 9307 N N . GLY A 1 1165 ? -7.641 -18.960 -42.451 1.00 92.62 1165 GLY A N 1
ATOM 9308 C CA . GLY A 1 1165 ? -8.477 -19.884 -41.677 1.00 92.62 1165 GLY A CA 1
ATOM 9309 C C . GLY A 1 1165 ? -7.802 -21.234 -41.437 1.00 92.62 1165 GLY A C 1
ATOM 9310 O O . GLY A 1 1165 ? -7.101 -21.741 -42.315 1.00 92.62 1165 GLY A O 1
ATOM 9311 N N . LEU A 1 1166 ? -8.059 -21.863 -40.287 1.00 95.75 1166 LEU A N 1
ATOM 9312 C CA . LEU A 1 1166 ? -7.593 -23.228 -40.025 1.00 95.75 1166 LEU A CA 1
ATOM 9313 C C . LEU A 1 1166 ? -8.233 -24.206 -41.025 1.00 95.75 1166 LEU A C 1
ATOM 9315 O O . LEU A 1 1166 ? -9.458 -24.221 -41.177 1.00 95.75 1166 LEU A O 1
ATOM 9319 N N . ARG A 1 1167 ? -7.409 -25.019 -41.697 1.00 92.88 1167 ARG A N 1
ATOM 9320 C CA . ARG A 1 1167 ? -7.839 -25.989 -42.720 1.00 92.88 1167 ARG A CA 1
ATOM 9321 C C . ARG A 1 1167 ? -7.843 -27.411 -42.164 1.00 92.88 1167 ARG A C 1
ATOM 9323 O O . ARG A 1 1167 ? -7.260 -27.683 -41.117 1.00 92.88 1167 ARG A O 1
ATOM 9330 N N . ASP A 1 1168 ? -8.510 -28.315 -42.878 1.00 91.56 1168 ASP A N 1
ATOM 9331 C CA . ASP A 1 1168 ? -8.474 -29.763 -42.616 1.00 91.56 1168 ASP A CA 1
ATOM 9332 C C . ASP A 1 1168 ? -8.863 -30.152 -41.178 1.00 91.56 1168 ASP A C 1
ATOM 9334 O O . ASP A 1 1168 ? -8.222 -30.985 -40.527 1.00 91.56 1168 ASP A O 1
ATOM 9338 N N . VAL A 1 1169 ? -9.922 -29.507 -40.682 1.00 92.69 1169 VAL A N 1
ATOM 9339 C CA . VAL A 1 1169 ? -10.573 -29.781 -39.394 1.00 92.69 1169 VAL A CA 1
ATOM 9340 C C . VAL A 1 1169 ? -12.091 -29.849 -39.557 1.00 92.69 1169 VAL A C 1
ATOM 9342 O O . VAL A 1 1169 ? -12.658 -29.260 -40.487 1.00 92.69 1169 VAL A O 1
ATOM 9345 N N . ASP A 1 1170 ? -12.750 -30.550 -38.638 1.00 91.75 1170 ASP A N 1
ATOM 9346 C CA . ASP A 1 1170 ? -14.210 -30.648 -38.571 1.00 91.75 1170 ASP A CA 1
ATOM 9347 C C . ASP A 1 1170 ? -14.862 -29.370 -38.031 1.00 91.75 1170 ASP A C 1
ATOM 9349 O O . ASP A 1 1170 ? -14.196 -28.474 -37.503 1.00 91.75 1170 ASP A O 1
ATOM 9353 N N . GLY A 1 1171 ? -16.185 -29.281 -38.171 1.00 91.12 1171 GLY A N 1
ATOM 9354 C CA . GLY A 1 1171 ? -16.974 -28.145 -37.698 1.00 91.12 1171 GLY A CA 1
ATOM 9355 C C . GLY A 1 1171 ? -17.110 -28.063 -36.173 1.00 91.12 1171 GLY A C 1
ATOM 9356 O O . GLY A 1 1171 ? -17.046 -29.078 -35.486 1.00 91.12 1171 GLY A O 1
ATOM 9357 N N . LEU A 1 1172 ? -17.343 -26.844 -35.671 1.00 91.19 1172 LEU A N 1
ATOM 9358 C CA . LEU A 1 1172 ? -17.546 -26.512 -34.248 1.00 91.19 1172 LEU A CA 1
ATOM 9359 C C . LEU A 1 1172 ? -19.024 -26.246 -33.892 1.00 91.19 1172 LEU A C 1
ATOM 9361 O O . LEU A 1 1172 ? -19.326 -25.715 -32.826 1.00 91.19 1172 LEU A O 1
ATOM 9365 N N . VAL A 1 1173 ? -19.955 -26.568 -34.797 1.00 92.38 1173 VAL A N 1
ATOM 9366 C CA . VAL A 1 1173 ? -21.399 -26.376 -34.588 1.00 92.38 1173 VAL A CA 1
ATOM 9367 C C . VAL A 1 1173 ? -22.108 -27.713 -34.665 1.00 92.38 1173 VAL A C 1
ATOM 9369 O O . VAL A 1 1173 ? -21.951 -28.437 -35.646 1.00 92.38 1173 VAL A O 1
ATOM 9372 N N . ALA A 1 1174 ? -22.930 -28.012 -33.670 1.00 94.00 1174 ALA A N 1
ATOM 9373 C CA . ALA A 1 1174 ? -23.784 -29.183 -33.656 1.00 94.00 1174 ALA A CA 1
ATOM 9374 C C . ALA A 1 1174 ? -25.069 -28.916 -34.442 1.00 94.00 1174 ALA A C 1
ATOM 9376 O O . ALA A 1 1174 ? -25.685 -27.854 -34.338 1.00 94.00 1174 ALA A O 1
ATOM 9377 N N . THR A 1 1175 ? -25.491 -29.907 -35.220 1.00 94.06 1175 THR A N 1
ATOM 9378 C CA . THR A 1 1175 ? -26.812 -29.960 -35.849 1.00 94.06 1175 THR A CA 1
ATOM 9379 C C . THR A 1 1175 ? -27.503 -31.243 -35.406 1.00 94.06 1175 THR A C 1
ATOM 9381 O O . THR A 1 1175 ? -26.949 -32.327 -35.557 1.00 94.06 1175 THR A O 1
ATOM 9384 N N . PHE A 1 1176 ? -28.701 -31.123 -34.838 1.00 95.06 1176 PHE A N 1
ATOM 9385 C CA . PHE A 1 1176 ? -29.529 -32.245 -34.392 1.00 95.06 1176 PHE A CA 1
ATOM 9386 C C . PHE A 1 1176 ? -31.009 -31.844 -34.426 1.00 95.06 1176 PHE A C 1
ATOM 9388 O O . PHE A 1 1176 ? -31.339 -30.695 -34.727 1.00 95.06 1176 PHE A O 1
ATOM 9395 N N . ARG A 1 1177 ? -31.917 -32.793 -34.179 1.00 93.31 1177 ARG A N 1
ATOM 9396 C CA . ARG A 1 1177 ? -33.371 -32.565 -34.167 1.00 93.31 1177 ARG A CA 1
ATOM 9397 C C . ARG A 1 1177 ? -34.000 -33.102 -32.883 1.00 93.31 1177 ARG A C 1
ATOM 9399 O O . ARG A 1 1177 ? -33.405 -33.922 -32.188 1.00 93.31 1177 ARG A O 1
ATOM 9406 N N . GLY A 1 1178 ? -35.246 -32.707 -32.616 1.00 91.88 1178 GLY A N 1
ATOM 9407 C CA . GLY A 1 1178 ? -36.013 -33.203 -31.466 1.00 91.88 1178 GLY A CA 1
ATOM 9408 C C . GLY A 1 1178 ? -36.011 -34.731 -31.284 1.00 91.88 1178 GLY A C 1
ATOM 9409 O O . GLY A 1 1178 ? -35.808 -35.177 -30.158 1.00 91.88 1178 GLY A O 1
ATOM 9410 N N . PRO A 1 1179 ? -36.138 -35.562 -32.342 1.00 93.69 1179 PRO A N 1
ATOM 9411 C CA . PRO A 1 1179 ? -36.048 -37.016 -32.204 1.00 93.69 1179 PRO A CA 1
ATOM 9412 C C . PRO A 1 1179 ? -34.742 -37.521 -31.578 1.00 93.69 1179 PRO A C 1
ATOM 9414 O O . PRO A 1 1179 ? -34.806 -38.441 -30.769 1.00 93.69 1179 PRO A O 1
ATOM 9417 N N . ASN A 1 1180 ? -33.596 -36.896 -31.877 1.00 95.19 1180 ASN A N 1
ATOM 9418 C CA . ASN A 1 1180 ? -32.308 -37.272 -31.280 1.00 95.19 1180 ASN A CA 1
ATOM 9419 C C . ASN A 1 1180 ? -32.309 -37.028 -29.763 1.00 95.19 1180 ASN A C 1
ATOM 9421 O O . ASN A 1 1180 ? -31.802 -37.840 -28.998 1.00 95.19 1180 ASN A O 1
ATOM 9425 N N . VAL A 1 1181 ? -32.930 -35.928 -29.320 1.00 96.25 1181 VAL A N 1
ATOM 9426 C CA . VAL A 1 1181 ? -33.109 -35.625 -27.891 1.00 96.25 1181 VAL A CA 1
ATOM 9427 C C . VAL A 1 1181 ? -34.023 -36.664 -27.236 1.00 96.25 1181 VAL A C 1
ATOM 9429 O O . VAL A 1 1181 ? -33.713 -37.175 -26.163 1.00 96.25 1181 VAL A O 1
ATOM 9432 N N . CYS A 1 1182 ? -35.141 -37.002 -27.886 1.00 94.44 1182 CYS A N 1
ATOM 9433 C CA . CYS A 1 1182 ? -36.109 -37.956 -27.345 1.00 94.44 1182 CYS A CA 1
ATOM 9434 C C . CYS A 1 1182 ? -35.538 -39.364 -27.192 1.00 94.44 1182 CYS A C 1
ATOM 9436 O O . CYS A 1 1182 ? -35.897 -40.063 -26.247 1.00 94.44 1182 CYS A O 1
ATOM 9438 N N . GLU A 1 1183 ? -34.707 -39.795 -28.138 1.00 94.50 1183 GLU A N 1
ATOM 9439 C CA . GLU A 1 1183 ? -34.056 -41.101 -28.109 1.00 94.50 1183 GLU A CA 1
ATOM 9440 C C . GLU A 1 1183 ? -33.181 -41.240 -26.864 1.00 94.50 1183 GLU A C 1
ATOM 9442 O O . GLU A 1 1183 ? -33.427 -42.137 -26.063 1.00 94.50 1183 GLU A O 1
ATOM 9447 N N . VAL A 1 1184 ? -32.291 -40.275 -26.619 1.00 95.25 1184 VAL A N 1
ATOM 9448 C CA . VAL A 1 1184 ? -31.408 -40.276 -25.443 1.00 95.25 1184 VAL A CA 1
ATOM 9449 C C . VAL A 1 1184 ? -32.185 -40.185 -24.130 1.00 95.25 1184 VAL A C 1
ATOM 9451 O O . VAL A 1 1184 ? -31.851 -40.865 -23.165 1.00 95.25 1184 VAL A O 1
ATOM 9454 N N . VAL A 1 1185 ? -33.256 -39.386 -24.069 1.00 95.31 1185 VAL A N 1
ATOM 9455 C CA . VAL A 1 1185 ? -34.091 -39.303 -22.856 1.00 95.31 1185 VAL A CA 1
ATOM 9456 C C . VAL A 1 1185 ? -34.789 -40.636 -22.577 1.00 95.31 1185 VAL A C 1
ATOM 9458 O O . VAL A 1 1185 ? -34.806 -41.090 -21.433 1.00 95.31 1185 VAL A O 1
ATOM 9461 N N . ARG A 1 1186 ? -35.340 -41.295 -23.603 1.00 93.94 1186 ARG A N 1
ATOM 9462 C CA . ARG A 1 1186 ? -35.964 -42.618 -23.444 1.00 93.94 1186 ARG A CA 1
ATOM 9463 C C . ARG A 1 1186 ? -34.947 -43.687 -23.081 1.00 93.94 1186 ARG A C 1
ATOM 9465 O O . ARG A 1 1186 ? -35.247 -44.522 -22.236 1.00 93.94 1186 ARG A O 1
ATOM 9472 N N . GLU A 1 1187 ? -33.771 -43.650 -23.696 1.00 91.19 1187 GLU A N 1
ATOM 9473 C CA . GLU A 1 1187 ? -32.663 -44.545 -23.386 1.00 91.19 1187 GLU A CA 1
ATOM 9474 C C . GLU A 1 1187 ? -32.248 -44.391 -21.921 1.00 91.19 1187 GLU A C 1
ATOM 9476 O O . GLU A 1 1187 ? -32.248 -45.372 -21.183 1.00 91.19 1187 GLU A O 1
ATOM 9481 N N . MET A 1 1188 ? -32.022 -43.157 -21.460 1.00 92.12 1188 MET A N 1
ATOM 9482 C CA . MET A 1 1188 ? -31.727 -42.865 -20.058 1.00 92.12 1188 MET A CA 1
ATOM 9483 C C . MET A 1 1188 ? -32.806 -43.441 -19.133 1.00 92.12 1188 MET A C 1
ATOM 9485 O O . MET A 1 1188 ? -32.482 -44.085 -18.138 1.00 92.12 1188 MET A O 1
ATOM 9489 N N . MET A 1 1189 ? -34.088 -43.230 -19.441 1.00 91.94 1189 MET A N 1
ATOM 9490 C CA . MET A 1 1189 ? -35.195 -43.726 -18.616 1.00 91.94 1189 MET A CA 1
ATOM 9491 C C . MET A 1 1189 ? -35.294 -45.256 -18.599 1.00 91.94 1189 MET A C 1
ATOM 9493 O O . MET A 1 1189 ? -35.609 -45.826 -17.559 1.00 91.94 1189 MET A O 1
ATOM 9497 N N . ALA A 1 1190 ? -35.054 -45.908 -19.738 1.00 90.06 1190 ALA A N 1
ATOM 9498 C CA . ALA A 1 1190 ? -35.222 -47.348 -19.896 1.00 90.06 1190 ALA A CA 1
ATOM 9499 C C . ALA A 1 1190 ? -34.012 -48.150 -19.402 1.00 90.06 1190 ALA A C 1
ATOM 9501 O O . ALA A 1 1190 ? -34.183 -49.260 -18.903 1.00 90.06 1190 ALA A O 1
ATOM 9502 N N . LEU A 1 1191 ? -32.801 -47.608 -19.555 1.00 86.88 1191 LEU A N 1
ATOM 9503 C CA . LEU A 1 1191 ? -31.549 -48.344 -19.370 1.00 86.88 1191 LEU A CA 1
ATOM 9504 C C . LEU A 1 1191 ? -30.789 -47.974 -18.090 1.00 86.88 1191 LEU A C 1
ATOM 9506 O O . LEU A 1 1191 ? -29.746 -48.571 -17.829 1.00 86.88 1191 LEU A O 1
ATOM 9510 N N . THR A 1 1192 ? -31.285 -47.030 -17.276 1.00 93.44 1192 THR A N 1
ATOM 9511 C CA . THR A 1 1192 ? -30.643 -46.682 -15.995 1.00 93.44 1192 THR A CA 1
ATOM 9512 C C . THR A 1 1192 ? -31.489 -46.959 -14.762 1.00 93.44 1192 THR A C 1
ATOM 9514 O O . THR A 1 1192 ? -32.686 -46.671 -14.701 1.00 93.44 1192 THR A O 1
ATOM 9517 N N . THR A 1 1193 ? -30.811 -47.447 -13.729 1.00 94.44 1193 THR A N 1
ATOM 9518 C CA . THR A 1 1193 ? -31.306 -47.553 -12.351 1.00 94.44 1193 THR A CA 1
ATOM 9519 C C . THR A 1 1193 ? -31.102 -46.245 -11.579 1.00 94.44 1193 THR A C 1
ATOM 9521 O O . THR A 1 1193 ? -30.316 -45.379 -11.975 1.00 94.44 1193 THR A O 1
ATOM 9524 N N . THR A 1 1194 ? -31.796 -46.094 -10.450 1.00 94.69 1194 THR A N 1
ATOM 9525 C CA . THR A 1 1194 ? -31.640 -44.944 -9.543 1.00 94.69 1194 THR A CA 1
ATOM 9526 C C . THR A 1 1194 ? -30.200 -44.822 -9.034 1.00 94.69 1194 THR A C 1
ATOM 9528 O O . THR A 1 1194 ? -29.652 -43.722 -8.984 1.00 94.69 1194 THR A O 1
ATOM 9531 N N . GLU A 1 1195 ? -29.559 -45.949 -8.728 1.00 94.44 1195 GLU A N 1
ATOM 9532 C CA . GLU A 1 1195 ? -28.189 -46.037 -8.224 1.00 94.44 1195 GLU A CA 1
ATOM 9533 C C . GLU A 1 1195 ? -27.176 -45.601 -9.286 1.00 94.44 1195 GLU A C 1
ATOM 9535 O O . GLU A 1 1195 ? -26.269 -44.823 -8.990 1.00 94.44 1195 GLU A O 1
ATOM 9540 N N . GLN A 1 1196 ? -27.358 -46.034 -10.539 1.00 94.94 1196 GLN A N 1
ATOM 9541 C CA . GLN A 1 1196 ? -26.517 -45.589 -11.655 1.00 94.94 1196 GLN A CA 1
ATOM 9542 C C . GLN A 1 1196 ? -26.634 -44.077 -11.873 1.00 94.94 1196 GLN A C 1
ATOM 9544 O O . GLN A 1 1196 ? -25.618 -43.404 -12.030 1.00 94.94 1196 GLN A O 1
ATOM 9549 N N . ARG A 1 1197 ? -27.850 -43.516 -11.815 1.00 95.75 1197 ARG A N 1
ATOM 9550 C CA . ARG A 1 1197 ? -28.063 -42.063 -11.934 1.00 95.75 1197 ARG A CA 1
ATOM 9551 C C . ARG A 1 1197 ? -27.413 -41.289 -10.781 1.00 95.75 1197 ARG A C 1
ATOM 9553 O O . ARG A 1 1197 ? -26.781 -40.261 -11.018 1.00 95.75 1197 ARG A O 1
ATOM 9560 N N . ALA A 1 1198 ? -27.507 -41.798 -9.552 1.00 95.00 1198 ALA A N 1
ATOM 9561 C CA . ALA A 1 1198 ? -26.844 -41.203 -8.392 1.00 95.00 1198 ALA A CA 1
ATOM 9562 C C . ALA A 1 1198 ? -25.310 -41.234 -8.522 1.00 95.00 1198 ALA A C 1
ATOM 9564 O O . ALA A 1 1198 ? -24.643 -40.230 -8.257 1.00 95.00 1198 ALA A O 1
ATOM 9565 N N . ALA A 1 1199 ? -24.754 -42.357 -8.989 1.00 95.25 1199 ALA A N 1
ATOM 9566 C CA . ALA A 1 1199 ? -23.326 -42.496 -9.258 1.00 95.25 1199 ALA A CA 1
ATOM 9567 C C . ALA A 1 1199 ? -22.853 -41.524 -10.351 1.00 95.25 1199 ALA A C 1
ATOM 9569 O O . ALA A 1 1199 ? -21.834 -40.860 -10.165 1.00 95.25 1199 ALA A O 1
ATOM 9570 N N . MET A 1 1200 ? -23.620 -41.364 -11.438 1.00 96.12 1200 MET A N 1
ATOM 9571 C CA . MET A 1 1200 ? -23.321 -40.383 -12.489 1.00 96.12 1200 MET A CA 1
ATOM 9572 C C . MET A 1 1200 ? -23.269 -38.955 -11.936 1.00 96.12 1200 MET A C 1
ATOM 9574 O O . MET A 1 1200 ? -22.304 -38.238 -12.193 1.00 96.12 1200 MET A O 1
ATOM 9578 N N . GLY A 1 1201 ? -24.254 -38.552 -11.123 1.00 95.25 1201 GLY A N 1
ATOM 9579 C CA . GLY A 1 1201 ? -24.258 -37.233 -10.479 1.00 95.25 1201 GLY A CA 1
ATOM 9580 C C . GLY A 1 1201 ? -23.054 -37.016 -9.551 1.00 95.25 1201 GLY A C 1
ATOM 9581 O O . GLY A 1 1201 ? -22.429 -35.953 -9.570 1.00 95.25 1201 GLY A O 1
ATOM 9582 N N . ALA A 1 1202 ? -22.666 -38.035 -8.777 1.00 95.25 1202 ALA A N 1
ATOM 9583 C CA . ALA A 1 1202 ? -21.481 -37.979 -7.921 1.00 95.25 1202 ALA A CA 1
ATOM 9584 C C . ALA A 1 1202 ? -20.172 -37.882 -8.728 1.00 95.25 1202 ALA A C 1
ATOM 9586 O O . ALA A 1 1202 ? -19.296 -37.084 -8.388 1.00 95.25 1202 ALA A O 1
ATOM 9587 N N . ASN A 1 1203 ? -20.049 -38.648 -9.815 1.00 96.62 1203 ASN A N 1
ATOM 9588 C CA . ASN A 1 1203 ? -18.894 -38.601 -10.709 1.00 96.62 1203 ASN A CA 1
ATOM 9589 C C . ASN A 1 1203 ? -18.801 -37.253 -11.437 1.00 96.62 1203 ASN A C 1
ATOM 9591 O O . ASN A 1 1203 ? -17.713 -36.691 -11.530 1.00 96.62 1203 ASN A O 1
ATOM 9595 N N . ALA A 1 1204 ? -19.928 -36.687 -11.882 1.00 94.94 1204 ALA A N 1
ATOM 9596 C CA . ALA A 1 1204 ? -19.977 -35.357 -12.487 1.00 94.94 1204 ALA A CA 1
ATOM 9597 C C . ALA A 1 1204 ? -19.448 -34.279 -11.529 1.00 94.94 1204 ALA A C 1
ATOM 9599 O O . ALA A 1 1204 ? -18.654 -33.424 -11.930 1.00 94.94 1204 ALA A O 1
ATOM 9600 N N . ARG A 1 1205 ? -19.823 -34.362 -10.244 1.00 95.00 1205 ARG A N 1
ATOM 9601 C CA . ARG A 1 1205 ? -19.298 -33.478 -9.197 1.00 95.00 1205 ARG A CA 1
ATOM 9602 C C . ARG A 1 1205 ? -17.805 -33.673 -8.962 1.00 95.00 1205 ARG A C 1
ATOM 9604 O O . ARG A 1 1205 ? -17.086 -32.684 -8.847 1.00 95.00 1205 ARG A O 1
ATOM 9611 N N . ARG A 1 1206 ? -17.332 -34.922 -8.904 1.00 95.19 1206 ARG A N 1
ATOM 9612 C CA . ARG A 1 1206 ? -15.900 -35.225 -8.761 1.00 95.19 1206 ARG A CA 1
ATOM 9613 C C . ARG A 1 1206 ? -15.095 -34.619 -9.913 1.00 95.19 1206 ARG A C 1
ATOM 9615 O O . ARG A 1 1206 ? -14.158 -33.872 -9.657 1.00 95.19 1206 ARG A O 1
ATOM 9622 N N . ALA A 1 1207 ? -15.534 -34.833 -11.152 1.00 91.75 1207 ALA A N 1
ATOM 9623 C CA . ALA A 1 1207 ? -14.883 -34.290 -12.342 1.00 91.75 1207 ALA A CA 1
ATOM 9624 C C . ALA A 1 1207 ? -14.850 -32.747 -12.346 1.00 91.75 1207 ALA A C 1
ATOM 9626 O O . ALA A 1 1207 ? -13.862 -32.148 -12.759 1.00 91.75 1207 ALA A O 1
ATOM 9627 N N . TYR A 1 1208 ? -15.893 -32.077 -11.836 1.00 93.69 1208 TYR A N 1
ATOM 9628 C CA . TYR A 1 1208 ? -15.876 -30.620 -11.648 1.00 93.69 1208 TYR A CA 1
ATOM 9629 C C . TYR A 1 1208 ? -14.782 -30.163 -10.662 1.00 93.69 1208 TYR A C 1
ATOM 9631 O O . TYR A 1 1208 ? -14.121 -29.147 -10.898 1.00 93.69 1208 TYR A O 1
ATOM 9639 N N . HIS A 1 1209 ? -14.566 -30.900 -9.567 1.00 91.94 1209 HIS A N 1
ATOM 9640 C CA . HIS A 1 1209 ? -13.494 -30.595 -8.616 1.00 91.94 1209 HIS A CA 1
ATOM 9641 C C . HIS A 1 1209 ? -12.107 -30.840 -9.225 1.00 91.94 1209 HIS A C 1
ATOM 9643 O O . HIS A 1 1209 ? -11.245 -29.973 -9.107 1.00 91.94 1209 HIS A O 1
ATOM 9649 N N . GLU A 1 1210 ? -11.918 -31.942 -9.951 1.00 91.88 1210 GLU A N 1
ATOM 9650 C CA . GLU A 1 1210 ? -10.671 -32.241 -10.671 1.00 91.88 1210 GLU A CA 1
ATOM 9651 C C . GLU A 1 1210 ? -10.333 -31.157 -11.711 1.00 91.88 1210 GLU A C 1
ATOM 9653 O O . GLU A 1 1210 ? -9.200 -30.675 -11.771 1.00 91.88 1210 GLU A O 1
ATOM 9658 N N . ASP A 1 1211 ? -11.324 -30.694 -12.481 1.00 89.81 1211 ASP A N 1
ATOM 9659 C CA . ASP A 1 1211 ? -11.153 -29.585 -13.428 1.00 89.81 1211 ASP A CA 1
ATOM 9660 C C . ASP A 1 1211 ? -10.809 -28.267 -12.724 1.00 89.81 1211 ASP A C 1
ATOM 9662 O O . ASP A 1 1211 ? -10.019 -27.472 -13.236 1.00 89.81 1211 ASP A O 1
ATOM 9666 N N . THR A 1 1212 ? -11.377 -28.037 -11.537 1.00 85.88 1212 THR A N 1
ATOM 9667 C CA . THR A 1 1212 ? -11.091 -26.855 -10.713 1.00 85.88 1212 THR A CA 1
ATOM 9668 C C . THR A 1 1212 ? -9.661 -26.884 -10.176 1.00 85.88 1212 THR A C 1
ATOM 9670 O O . THR A 1 1212 ? -8.971 -25.865 -10.221 1.00 85.88 1212 THR A O 1
ATOM 9673 N N . GLU A 1 1213 ? -9.181 -28.042 -9.718 1.00 86.25 1213 GLU A N 1
ATOM 9674 C CA . GLU A 1 1213 ? -7.790 -28.223 -9.296 1.00 86.25 1213 GLU A CA 1
ATOM 9675 C C . GLU A 1 1213 ? -6.812 -28.046 -10.459 1.00 86.25 1213 GLU A C 1
ATOM 9677 O O . GLU A 1 1213 ? -5.777 -27.394 -10.303 1.00 86.25 1213 GLU A O 1
ATOM 9682 N N . PHE A 1 1214 ? -7.139 -28.589 -11.635 1.00 89.31 1214 PHE A N 1
ATOM 9683 C CA . PHE A 1 1214 ? -6.338 -28.395 -12.840 1.00 89.31 1214 PHE A CA 1
ATOM 9684 C C . PHE A 1 1214 ? -6.258 -26.913 -13.216 1.00 89.31 1214 PHE A C 1
ATOM 9686 O O . PHE A 1 1214 ? -5.161 -26.388 -13.407 1.00 89.31 1214 PHE A O 1
ATOM 9693 N N . PHE A 1 1215 ? -7.401 -26.219 -13.259 1.00 84.75 1215 PHE A N 1
ATOM 9694 C CA . PHE A 1 1215 ? -7.452 -24.786 -13.540 1.00 84.75 1215 PHE A CA 1
ATOM 9695 C C . PHE A 1 1215 ? -6.605 -23.990 -12.539 1.00 84.75 1215 PHE A C 1
ATOM 9697 O O . PHE A 1 1215 ? -5.820 -23.132 -12.940 1.00 84.75 1215 PHE A O 1
ATOM 9704 N N . ALA A 1 1216 ? -6.687 -24.310 -11.243 1.00 70.19 1216 ALA A N 1
ATOM 9705 C CA . ALA A 1 1216 ? -5.878 -23.660 -10.214 1.00 70.19 1216 ALA A CA 1
ATOM 9706 C C . ALA A 1 1216 ? -4.367 -23.847 -10.446 1.00 70.19 1216 ALA A C 1
ATOM 9708 O O . ALA A 1 1216 ? -3.614 -22.873 -10.363 1.00 70.19 1216 ALA A O 1
ATOM 9709 N N . LYS A 1 1217 ? -3.920 -25.064 -10.788 1.00 77.62 1217 LYS A N 1
ATOM 9710 C CA . LYS A 1 1217 ? -2.514 -25.352 -11.132 1.00 77.62 1217 LYS A CA 1
ATOM 9711 C C . LYS A 1 1217 ? -2.074 -24.584 -12.383 1.00 77.62 1217 LYS A C 1
ATOM 9713 O O . LYS A 1 1217 ? -1.051 -23.905 -12.349 1.00 77.62 1217 LYS A O 1
ATOM 9718 N N . ALA A 1 1218 ? -2.888 -24.580 -13.439 1.00 72.62 1218 ALA A N 1
ATOM 9719 C CA . ALA A 1 1218 ? -2.604 -23.830 -14.664 1.00 72.62 1218 ALA A CA 1
ATOM 9720 C C . ALA A 1 1218 ? -2.494 -22.311 -14.417 1.00 72.62 1218 ALA A C 1
ATOM 9722 O O . ALA A 1 1218 ? -1.648 -21.641 -15.007 1.00 72.62 1218 ALA A O 1
ATOM 9723 N N . MET A 1 1219 ? -3.295 -21.745 -13.504 1.00 80.50 1219 MET A N 1
ATOM 9724 C CA . MET A 1 1219 ? -3.172 -20.333 -13.114 1.00 80.50 1219 MET A CA 1
ATOM 9725 C C . MET A 1 1219 ? -1.885 -20.045 -12.328 1.00 80.50 1219 MET A C 1
ATOM 9727 O O . MET A 1 1219 ? -1.315 -18.961 -12.462 1.00 80.50 1219 MET A O 1
ATOM 9731 N N . GLN A 1 1220 ? -1.390 -20.997 -11.529 1.00 66.38 1220 GLN A N 1
ATOM 9732 C CA . GLN A 1 1220 ? -0.080 -20.869 -10.878 1.00 66.38 1220 GLN A CA 1
ATOM 9733 C C . GLN A 1 1220 ? 1.054 -20.867 -11.911 1.00 66.38 1220 GLN A C 1
ATOM 9735 O O . GLN A 1 1220 ? 1.955 -20.033 -11.816 1.00 66.38 1220 GLN A O 1
ATOM 9740 N N . GLU A 1 1221 ? 0.985 -21.734 -12.921 1.00 71.19 1221 GLU A N 1
ATOM 9741 C CA . GLU A 1 1221 ? 1.945 -21.762 -14.030 1.00 71.19 1221 GLU A CA 1
ATOM 9742 C C . GLU A 1 1221 ? 1.912 -20.466 -14.848 1.00 71.19 1221 GLU A C 1
ATOM 9744 O O . GLU A 1 1221 ? 2.962 -19.874 -15.102 1.00 71.19 1221 GLU A O 1
ATOM 9749 N N . LEU A 1 1222 ? 0.720 -19.957 -15.178 1.00 69.50 1222 LEU A N 1
ATOM 9750 C CA . LEU A 1 1222 ? 0.556 -18.680 -15.879 1.00 69.50 1222 LEU A CA 1
ATOM 9751 C C . LEU A 1 1222 ? 1.140 -17.509 -15.075 1.00 69.50 1222 LEU A C 1
ATOM 9753 O O . LEU A 1 1222 ? 1.807 -16.642 -15.636 1.00 69.50 1222 LEU A O 1
ATOM 9757 N N . ARG A 1 1223 ? 0.953 -17.496 -13.748 1.00 62.97 1223 ARG A N 1
ATOM 9758 C CA . ARG A 1 1223 ? 1.572 -16.497 -12.860 1.00 62.97 1223 ARG A CA 1
ATOM 9759 C C . ARG A 1 1223 ? 3.095 -16.586 -12.868 1.00 62.97 1223 ARG A C 1
ATOM 9761 O O . ARG A 1 1223 ? 3.757 -15.552 -12.866 1.00 62.97 1223 ARG A O 1
ATOM 9768 N N . GLN A 1 1224 ? 3.663 -17.791 -12.862 1.00 62.81 1224 GLN A N 1
ATOM 9769 C CA . GLN A 1 1224 ? 5.113 -17.966 -12.977 1.00 62.81 1224 GLN A CA 1
ATOM 9770 C C . GLN A 1 1224 ? 5.625 -17.511 -14.347 1.00 62.81 1224 GLN A C 1
ATOM 9772 O O . GLN A 1 1224 ? 6.683 -16.895 -14.419 1.00 62.81 1224 GLN A O 1
ATOM 9777 N N . PHE A 1 1225 ? 4.874 -17.772 -15.418 1.00 65.25 1225 PHE A N 1
ATOM 9778 C CA . PHE A 1 1225 ? 5.203 -17.332 -16.771 1.00 65.25 1225 PHE A CA 1
ATOM 9779 C C . PHE A 1 1225 ? 5.200 -15.800 -16.900 1.00 65.25 1225 PHE A C 1
ATOM 9781 O O . PHE A 1 1225 ? 6.180 -15.226 -17.378 1.00 65.25 1225 PHE A O 1
ATOM 9788 N N . ALA A 1 1226 ? 4.151 -15.133 -16.409 1.00 57.59 1226 ALA A N 1
ATOM 9789 C CA . ALA A 1 1226 ? 4.040 -13.674 -16.430 1.00 57.59 1226 ALA A CA 1
ATOM 9790 C C . ALA A 1 1226 ? 5.188 -12.996 -15.660 1.00 57.59 1226 ALA A C 1
ATOM 9792 O O . ALA A 1 1226 ? 5.719 -11.988 -16.103 1.00 57.59 1226 ALA A O 1
ATOM 9793 N N . ARG A 1 1227 ? 5.637 -13.604 -14.553 1.00 56.56 1227 ARG A N 1
ATOM 9794 C CA . ARG A 1 1227 ? 6.773 -13.127 -13.740 1.00 56.56 1227 ARG A CA 1
ATOM 9795 C C . ARG A 1 1227 ? 8.157 -13.362 -14.350 1.00 56.56 1227 ARG A C 1
ATOM 9797 O O . ARG A 1 1227 ? 9.116 -12.815 -13.834 1.00 56.56 1227 ARG A O 1
ATOM 9804 N N . ARG A 1 1228 ? 8.279 -14.250 -15.342 1.00 48.31 1228 ARG A N 1
ATOM 9805 C CA . ARG A 1 1228 ? 9.546 -14.532 -16.049 1.00 48.31 1228 ARG A CA 1
ATOM 9806 C C . ARG A 1 1228 ? 9.688 -13.735 -17.345 1.00 48.31 1228 ARG A C 1
ATOM 9808 O O . ARG A 1 1228 ? 10.777 -13.699 -17.907 1.00 48.31 1228 ARG A O 1
ATOM 9815 N N . SER A 1 1229 ? 8.565 -13.245 -17.865 1.00 39.16 1229 SER A N 1
ATOM 9816 C CA . SER A 1 1229 ? 8.482 -12.509 -19.132 1.00 39.16 1229 SER A CA 1
ATOM 9817 C C . SER A 1 1229 ? 8.525 -10.991 -18.921 1.00 39.16 1229 SER A C 1
ATOM 9819 O O . SER A 1 1229 ? 8.830 -10.268 -19.866 1.00 39.16 1229 SER A O 1
ATOM 9821 N N . ASN A 1 1230 ? 8.234 -10.551 -17.691 1.00 36.56 1230 ASN A N 1
ATOM 9822 C CA . ASN A 1 1230 ? 8.652 -9.274 -17.112 1.00 36.56 1230 ASN A CA 1
ATOM 9823 C C . ASN A 1 1230 ? 10.023 -9.451 -16.455 1.00 36.56 1230 ASN A C 1
ATOM 9825 O O . ASN A 1 1230 ? 10.779 -8.457 -16.418 1.00 36.56 1230 ASN A O 1
#